Protein AF-A0A6H5IX60-F1 (afdb_monomer_lite)

pLDDT: mean 73.31, std 23.23, range [21.25, 96.69]

Structure (mmCIF, N/CA/C/O backbone):
data_AF-A0A6H5IX60-F1
#
_entry.id   AF-A0A6H5IX60-F1
#
loop_
_atom_site.group_PDB
_atom_site.id
_atom_site.type_symbol
_atom_site.label_atom_id
_atom_site.label_alt_id
_atom_site.label_comp_id
_atom_site.label_asym_id
_atom_site.label_entity_id
_atom_site.label_seq_id
_atom_site.pdbx_PDB_ins_code
_atom_site.Cartn_x
_atom_site.Cartn_y
_atom_site.Cartn_z
_atom_site.occupancy
_atom_site.B_iso_or_equiv
_atom_site.auth_seq_id
_atom_site.auth_comp_id
_atom_site.auth_asym_id
_atom_site.auth_atom_id
_atom_site.pdbx_PDB_model_num
ATOM 1 N N . MET A 1 1 ? 56.373 -42.155 59.668 1.00 28.14 1 MET A N 1
ATOM 2 C CA . MET A 1 1 ? 54.938 -41.792 59.707 1.00 28.14 1 MET A CA 1
ATOM 3 C C . MET A 1 1 ? 54.895 -40.269 59.607 1.00 28.14 1 MET A C 1
ATOM 5 O O . MET A 1 1 ? 55.480 -39.636 60.466 1.00 28.14 1 MET A O 1
ATOM 9 N N . GLU A 1 2 ? 54.573 -39.639 58.474 1.00 33.59 2 GLU A N 1
ATOM 10 C CA . GLU A 1 2 ? 53.355 -39.713 57.632 1.00 33.59 2 GLU A CA 1
ATOM 11 C C . GLU A 1 2 ? 52.191 -38.860 58.198 1.00 33.59 2 GLU A C 1
ATOM 13 O O . GLU A 1 2 ? 52.102 -38.661 59.403 1.00 33.59 2 GLU A O 1
ATOM 18 N N . LYS A 1 3 ? 51.310 -38.359 57.313 1.00 28.19 3 LYS A N 1
ATOM 19 C CA . LYS A 1 3 ? 50.086 -37.572 57.593 1.00 28.19 3 LYS A CA 1
ATOM 20 C C . LYS A 1 3 ? 50.303 -36.136 58.097 1.00 28.19 3 LYS A C 1
ATOM 22 O O . LYS A 1 3 ? 49.699 -35.679 59.062 1.00 28.19 3 LYS A O 1
ATOM 27 N N . ASN A 1 4 ? 51.076 -35.369 57.325 1.00 31.11 4 ASN A N 1
ATOM 28 C CA . ASN A 1 4 ? 51.145 -33.912 57.451 1.00 31.11 4 ASN A CA 1
ATOM 29 C C . ASN A 1 4 ? 49.796 -33.270 57.030 1.00 31.11 4 ASN A C 1
ATOM 31 O O . ASN A 1 4 ? 49.465 -33.199 55.843 1.00 31.11 4 ASN A O 1
ATOM 35 N N . SER A 1 5 ? 48.975 -32.871 58.007 1.00 31.75 5 SER A N 1
ATOM 36 C CA . SER A 1 5 ? 47.576 -32.451 57.813 1.00 31.75 5 SER A CA 1
ATOM 37 C C . SER A 1 5 ? 47.447 -31.058 57.177 1.00 31.75 5 SER A C 1
ATOM 39 O O . SER A 1 5 ? 47.353 -30.048 57.878 1.00 31.75 5 SER A O 1
ATOM 41 N N . LYS A 1 6 ? 47.316 -30.991 55.845 1.00 34.75 6 LYS A N 1
ATOM 42 C CA . LYS A 1 6 ? 46.923 -29.762 55.127 1.00 34.75 6 LYS A CA 1
ATOM 43 C C . LYS A 1 6 ? 45.438 -29.411 55.341 1.00 34.75 6 LYS A C 1
ATOM 45 O O . LYS A 1 6 ? 44.605 -29.610 54.460 1.00 34.75 6 LYS A O 1
ATOM 50 N N . LYS A 1 7 ? 45.109 -28.857 56.514 1.00 34.81 7 LYS A N 1
ATOM 51 C CA . LYS A 1 7 ? 43.868 -28.095 56.749 1.00 34.81 7 LYS A CA 1
ATOM 52 C C . LYS A 1 7 ? 44.150 -26.603 56.543 1.00 34.81 7 LYS A C 1
ATOM 54 O O . LYS A 1 7 ? 45.034 -26.044 57.181 1.00 34.81 7 LYS A O 1
ATOM 59 N N . GLY A 1 8 ? 43.373 -25.965 55.667 1.00 32.66 8 GLY A N 1
ATOM 60 C CA . GLY A 1 8 ? 43.644 -24.613 55.162 1.00 32.66 8 GLY A CA 1
ATOM 61 C C . GLY A 1 8 ? 44.496 -24.636 53.880 1.00 32.66 8 GLY A C 1
ATOM 62 O O . GLY A 1 8 ? 45.223 -25.591 53.635 1.00 32.66 8 GLY A O 1
ATOM 63 N N . ARG A 1 9 ? 44.412 -23.626 53.008 1.00 36.00 9 ARG A N 1
ATOM 64 C CA . ARG A 1 9 ? 43.780 -22.303 53.177 1.00 36.00 9 ARG A CA 1
ATOM 65 C C . ARG A 1 9 ? 42.482 -22.189 52.356 1.00 36.00 9 ARG A C 1
ATOM 67 O O . ARG A 1 9 ? 42.480 -22.446 51.159 1.00 36.00 9 ARG A O 1
ATOM 74 N N . LYS A 1 10 ? 41.375 -21.795 53.001 1.00 39.03 10 LYS A N 1
ATOM 75 C CA . LYS A 1 10 ? 40.146 -21.367 52.302 1.00 39.03 10 LYS A CA 1
ATOM 76 C C . LYS A 1 10 ? 40.349 -19.955 51.739 1.00 39.03 10 LYS A C 1
ATOM 78 O O . LYS A 1 10 ? 41.079 -19.161 52.333 1.00 39.03 10 LYS A O 1
ATOM 83 N N . ILE A 1 11 ? 39.631 -19.620 50.668 1.00 40.12 11 ILE A N 1
ATOM 84 C CA . ILE A 1 11 ? 39.421 -18.224 50.266 1.00 40.12 11 ILE A CA 1
ATOM 85 C C . ILE A 1 11 ? 38.626 -17.534 51.381 1.00 40.12 11 ILE A C 1
ATOM 87 O O . ILE A 1 11 ? 37.476 -17.886 51.638 1.00 40.12 11 ILE A O 1
ATOM 91 N N . LEU A 1 12 ? 39.254 -16.572 52.057 1.00 39.72 12 LEU A N 1
ATOM 92 C CA . LEU A 1 12 ? 38.597 -15.684 53.011 1.00 39.72 12 LEU A CA 1
ATOM 93 C C . LEU A 1 12 ? 38.147 -14.431 52.263 1.00 39.72 12 LEU A C 1
ATOM 95 O O . LEU A 1 12 ? 38.964 -13.558 51.977 1.00 39.72 12 LEU A O 1
ATOM 99 N N . MET A 1 13 ? 36.857 -14.362 51.937 1.00 35.25 13 MET A N 1
ATOM 100 C CA . MET A 1 13 ? 36.230 -13.116 51.500 1.00 35.25 13 MET A CA 1
ATOM 101 C C . MET A 1 13 ? 35.900 -12.276 52.737 1.00 35.25 13 MET A C 1
ATOM 103 O O . MET A 1 13 ? 35.304 -12.781 53.690 1.00 35.25 13 MET A O 1
ATOM 107 N N . ARG A 1 14 ? 36.273 -10.999 52.714 1.00 39.00 14 ARG A N 1
ATOM 108 C CA . ARG A 1 14 ? 35.683 -9.950 53.551 1.00 39.00 14 ARG A CA 1
ATOM 109 C C . ARG A 1 14 ? 35.020 -8.921 52.639 1.00 39.00 14 ARG A C 1
ATOM 111 O O . ARG A 1 14 ? 35.247 -8.918 51.433 1.00 39.00 14 ARG A O 1
ATOM 118 N N . GLU A 1 15 ? 34.218 -8.052 53.236 1.00 31.55 15 GLU A N 1
ATOM 119 C CA . GLU A 1 15 ? 33.322 -7.099 52.567 1.00 31.55 15 GLU A CA 1
ATOM 120 C C . GLU A 1 15 ? 33.990 -6.221 51.491 1.00 31.55 15 GLU A C 1
ATOM 122 O O . GLU A 1 15 ? 33.332 -5.801 50.542 1.00 31.55 15 GLU A O 1
ATOM 127 N N . HIS A 1 16 ? 35.304 -5.987 51.590 1.00 29.08 16 HIS A N 1
ATOM 128 C CA . HIS A 1 16 ? 36.084 -5.201 50.626 1.00 29.08 16 HIS A CA 1
ATOM 129 C C . HIS A 1 16 ? 37.294 -5.954 50.025 1.00 29.08 16 HIS A C 1
ATOM 131 O O . HIS A 1 16 ? 38.207 -5.317 49.503 1.00 29.08 16 HIS A O 1
ATOM 137 N N . GLY A 1 17 ? 37.340 -7.297 50.069 1.00 37.69 17 GLY A N 1
ATOM 138 C CA . GLY A 1 17 ? 38.350 -8.056 49.311 1.00 37.69 17 GLY A CA 1
ATOM 139 C C . GLY A 1 17 ? 38.718 -9.457 49.815 1.00 37.69 17 GLY A C 1
ATOM 140 O O . GLY A 1 17 ? 38.196 -9.963 50.809 1.00 37.69 17 GLY A O 1
ATOM 141 N N . ILE A 1 18 ? 39.664 -10.081 49.102 1.00 41.41 18 ILE A N 1
ATOM 142 C CA . ILE A 1 18 ? 40.248 -11.400 49.397 1.00 41.41 18 ILE A CA 1
ATOM 143 C C . ILE A 1 18 ? 41.762 -11.227 49.612 1.00 41.41 18 ILE A C 1
ATOM 145 O O . ILE A 1 18 ? 42.472 -11.007 48.632 1.00 41.41 18 ILE A O 1
ATOM 149 N N . PRO A 1 19 ? 42.295 -11.361 50.843 1.00 44.03 19 PRO A N 1
ATOM 150 C CA . PRO A 1 19 ? 43.724 -11.134 51.103 1.00 44.03 19 PRO A CA 1
ATOM 151 C C . PRO A 1 19 ? 44.673 -12.200 50.523 1.00 44.03 19 PRO A C 1
ATOM 153 O O . PRO A 1 19 ? 45.841 -11.923 50.272 1.00 44.03 19 PRO A O 1
ATOM 156 N N . ASN A 1 20 ? 44.191 -13.429 50.309 1.00 48.69 20 ASN A N 1
ATOM 157 C CA . ASN A 1 20 ? 45.042 -14.605 50.060 1.00 48.69 20 ASN A CA 1
ATOM 158 C C . ASN A 1 20 ? 45.239 -14.951 48.565 1.00 48.69 20 ASN A C 1
ATOM 160 O O . ASN A 1 20 ? 45.456 -16.112 48.227 1.00 48.69 20 ASN A O 1
ATOM 164 N N . THR A 1 21 ? 45.139 -13.984 47.649 1.00 42.91 21 THR A N 1
ATOM 165 C CA . THR A 1 21 ? 45.307 -14.209 46.194 1.00 42.91 21 THR A CA 1
ATOM 166 C C . THR A 1 21 ? 46.764 -14.191 45.710 1.00 42.91 21 THR A C 1
ATOM 168 O O . THR A 1 21 ? 47.037 -14.633 44.596 1.00 42.91 21 THR A O 1
ATOM 171 N N . PHE A 1 22 ? 47.713 -13.730 46.532 1.00 39.09 22 PHE A N 1
ATOM 172 C CA . PHE A 1 22 ? 49.111 -13.517 46.124 1.00 39.09 22 PHE A CA 1
ATOM 173 C C . PHE A 1 22 ? 49.935 -14.791 45.843 1.00 39.09 22 PHE A C 1
ATOM 175 O O . PHE A 1 22 ? 50.958 -14.699 45.167 1.00 39.09 22 PHE A O 1
ATOM 182 N N . GLU A 1 23 ? 49.496 -15.983 46.272 1.00 41.25 23 GLU A N 1
ATOM 183 C CA . GLU A 1 23 ? 50.251 -17.249 46.115 1.00 41.25 23 GLU A CA 1
ATOM 184 C C . GLU A 1 23 ? 50.456 -17.712 44.648 1.00 41.25 23 GLU A C 1
ATOM 186 O O . GLU A 1 23 ? 51.145 -18.702 44.414 1.00 41.25 23 GLU A O 1
ATOM 191 N N . PHE A 1 24 ? 49.913 -16.998 43.650 1.00 41.69 24 PHE A N 1
ATOM 192 C CA . PHE A 1 24 ? 50.161 -17.248 42.218 1.00 41.69 24 PHE A CA 1
ATOM 193 C C . PHE A 1 24 ? 50.898 -16.123 41.471 1.00 41.69 24 PHE A C 1
ATOM 195 O O . PHE A 1 24 ? 51.191 -16.288 40.287 1.00 41.69 24 PHE A O 1
ATOM 202 N N . ALA A 1 25 ? 51.234 -15.005 42.126 1.00 38.94 25 ALA A N 1
ATOM 203 C CA . ALA A 1 25 ? 52.016 -13.934 41.496 1.00 38.94 25 ALA A CA 1
ATOM 204 C C . ALA A 1 25 ? 53.500 -14.318 41.324 1.00 38.94 25 ALA A C 1
ATOM 206 O O . ALA A 1 25 ? 54.149 -13.911 40.360 1.00 38.94 25 ALA A O 1
ATOM 207 N N . ASN A 1 26 ? 54.021 -15.141 42.239 1.00 36.34 26 ASN A N 1
ATOM 208 C CA . ASN A 1 26 ? 55.450 -15.360 42.410 1.00 36.34 26 ASN A CA 1
ATOM 209 C C . ASN A 1 26 ? 55.887 -16.790 42.051 1.00 36.34 26 ASN A C 1
ATOM 211 O O . ASN A 1 26 ? 55.837 -17.702 42.871 1.00 36.34 26 ASN A O 1
ATOM 215 N N . LEU A 1 27 ? 56.422 -16.945 40.834 1.00 38.62 27 LEU A N 1
ATOM 216 C CA . LEU A 1 27 ? 57.512 -17.899 40.554 1.00 38.62 27 LEU A CA 1
ATOM 217 C C . LEU A 1 27 ? 58.888 -17.188 40.524 1.00 38.62 27 LEU A C 1
ATOM 219 O O . LEU A 1 27 ? 59.883 -17.734 40.056 1.00 38.62 27 LEU A O 1
ATOM 223 N N . LEU A 1 28 ? 58.929 -15.958 41.045 1.00 39.19 28 LEU A N 1
ATOM 224 C CA . LEU A 1 28 ? 60.086 -15.396 41.730 1.00 39.19 28 LEU A CA 1
ATOM 225 C C . LEU A 1 28 ? 59.882 -15.672 43.219 1.00 39.19 28 LEU A C 1
ATOM 227 O O . LEU A 1 28 ? 59.029 -15.053 43.852 1.00 39.19 28 LEU A O 1
ATOM 231 N N . ASP A 1 29 ? 60.612 -16.645 43.754 1.00 37.31 29 ASP A N 1
ATOM 232 C CA . ASP A 1 29 ? 60.606 -16.925 45.190 1.00 37.31 29 ASP A CA 1
ATOM 233 C C . ASP A 1 29 ? 61.071 -15.675 45.959 1.00 37.31 29 ASP A C 1
ATOM 235 O O . ASP A 1 29 ? 61.913 -14.922 45.463 1.00 37.31 29 ASP A O 1
ATOM 239 N N . GLY A 1 30 ? 60.566 -15.453 47.174 1.00 42.03 30 GLY A N 1
ATOM 240 C CA . GLY A 1 30 ? 60.890 -14.294 48.024 1.00 42.03 30 GLY A CA 1
ATOM 241 C C . GLY A 1 30 ? 62.312 -14.320 48.601 1.00 42.03 30 GLY A C 1
ATOM 242 O O . GLY A 1 30 ? 62.532 -13.861 49.717 1.00 42.03 30 GLY A O 1
ATOM 243 N N . SER A 1 31 ? 63.246 -14.944 47.882 1.00 46.50 31 SER A N 1
ATOM 244 C CA . SER A 1 31 ? 64.585 -15.319 48.336 1.00 46.50 31 SER A CA 1
ATOM 245 C C . SER A 1 31 ? 65.601 -15.583 47.210 1.00 46.50 31 SER A C 1
ATOM 247 O O . SER A 1 31 ? 66.778 -15.759 47.518 1.00 46.50 31 SER A O 1
ATOM 249 N N . SER A 1 32 ? 65.217 -15.642 45.919 1.00 46.16 32 SER A N 1
ATOM 250 C CA . SER A 1 32 ? 66.201 -15.897 44.849 1.00 46.16 32 SER A CA 1
ATOM 251 C C . SER A 1 32 ? 65.872 -15.292 43.480 1.00 46.16 32 SER A C 1
ATOM 253 O O . SER A 1 32 ? 64.736 -15.317 43.008 1.00 46.16 32 SER A O 1
ATOM 255 N N . GLU A 1 33 ? 66.913 -14.773 42.827 1.00 50.50 33 GLU A N 1
ATOM 256 C CA . GLU A 1 33 ? 66.833 -14.081 41.539 1.00 50.50 33 GLU A CA 1
ATOM 257 C C . GLU A 1 33 ? 66.567 -15.018 40.348 1.00 50.50 33 GLU A C 1
ATOM 259 O O . GLU A 1 33 ? 66.926 -16.207 40.336 1.00 50.50 33 GLU A O 1
ATOM 264 N N . TRP A 1 34 ? 65.971 -14.442 39.299 1.00 56.44 34 TRP A N 1
ATOM 265 C CA . TRP A 1 34 ? 65.790 -15.097 38.007 1.00 56.44 34 TRP A CA 1
ATOM 266 C C . TRP A 1 34 ? 67.134 -15.267 37.290 1.00 56.44 34 TRP A C 1
ATOM 268 O O . TRP A 1 34 ? 67.925 -14.336 37.190 1.00 56.44 34 TRP A O 1
ATOM 278 N N . SER A 1 35 ? 67.377 -16.459 36.744 1.00 64.50 35 SER A N 1
ATOM 279 C CA . SER A 1 35 ? 68.610 -16.789 36.026 1.00 64.50 35 SER A CA 1
ATOM 280 C C . SER A 1 35 ? 68.288 -17.472 34.703 1.00 64.50 35 SER A C 1
ATOM 282 O O . SER A 1 35 ? 67.555 -18.467 34.667 1.00 64.50 35 SER A O 1
ATOM 284 N N . PHE A 1 36 ? 68.895 -16.977 33.622 1.00 59.06 36 PHE A N 1
ATOM 285 C CA . PHE A 1 36 ? 68.755 -17.559 32.289 1.00 59.06 36 PHE A CA 1
ATOM 286 C C . PHE A 1 36 ? 69.249 -19.014 32.229 1.00 59.06 36 PHE A C 1
ATOM 288 O O . PHE A 1 36 ? 68.650 -19.825 31.531 1.00 59.06 36 PHE A O 1
ATOM 295 N N . GLU A 1 37 ? 70.265 -19.395 33.014 1.00 68.88 37 GLU A N 1
ATOM 296 C CA . GLU A 1 37 ? 70.696 -20.797 33.116 1.00 68.88 37 GLU A CA 1
ATOM 297 C C . GLU A 1 37 ? 69.645 -21.696 33.774 1.00 68.88 37 GLU A C 1
ATOM 299 O O . GLU A 1 37 ? 69.384 -22.796 33.282 1.00 68.88 37 GLU A O 1
ATOM 304 N N . LYS A 1 38 ? 69.028 -21.238 34.875 1.00 64.75 38 LYS A N 1
ATOM 305 C CA . LYS A 1 38 ? 67.937 -21.977 35.534 1.00 64.75 38 LYS A CA 1
ATOM 306 C C . LYS A 1 38 ? 66.763 -22.151 34.566 1.00 64.75 38 LYS A C 1
ATOM 308 O O . LYS A 1 38 ? 66.224 -23.250 34.460 1.00 64.75 38 LYS A O 1
ATOM 313 N N . PHE A 1 39 ? 66.418 -21.103 33.811 1.00 65.31 39 PHE A N 1
ATOM 314 C CA . PHE A 1 39 ? 65.394 -21.186 32.768 1.00 65.31 39 PHE A CA 1
ATOM 315 C C . PHE A 1 39 ? 65.790 -22.161 31.648 1.00 65.31 39 PHE A C 1
ATOM 317 O O . PHE A 1 39 ? 65.020 -23.064 31.340 1.00 65.31 39 PHE A O 1
ATOM 324 N N . LYS A 1 40 ? 67.006 -22.061 31.095 1.00 65.62 40 LYS A N 1
ATOM 325 C CA . LYS A 1 40 ? 67.512 -22.932 30.017 1.00 65.62 40 LYS A CA 1
ATOM 326 C C . LYS A 1 40 ? 67.607 -24.412 30.420 1.00 65.62 40 LYS A C 1
ATOM 328 O O . LYS A 1 40 ? 67.458 -25.272 29.561 1.00 65.62 40 LYS A O 1
ATOM 333 N N . LYS A 1 41 ? 67.813 -24.720 31.707 1.00 68.19 41 LYS A N 1
ATOM 334 C CA . LYS A 1 41 ? 67.763 -26.093 32.254 1.00 68.19 41 LYS A CA 1
ATOM 335 C C . LYS A 1 41 ? 66.330 -26.613 32.470 1.00 68.19 41 LYS A C 1
ATOM 337 O O . LYS A 1 41 ? 66.132 -27.823 32.476 1.00 68.19 41 LYS A O 1
ATOM 342 N N . GLY A 1 42 ? 65.341 -25.730 32.643 1.00 60.59 42 GLY A N 1
ATOM 343 C CA . GLY A 1 42 ? 63.922 -26.093 32.790 1.00 60.59 42 GLY A CA 1
ATOM 344 C C . GLY A 1 42 ? 63.106 -26.062 31.490 1.00 60.59 42 GLY A C 1
ATOM 345 O O . GLY A 1 42 ? 62.094 -26.756 31.384 1.00 60.59 42 GLY A O 1
ATOM 346 N N . PHE A 1 43 ? 63.529 -25.267 30.505 1.00 67.25 43 PHE A N 1
ATOM 347 C CA . PHE A 1 43 ? 62.846 -25.082 29.229 1.00 67.25 43 PHE A CA 1
ATOM 348 C C . PHE A 1 43 ? 63.253 -26.156 28.214 1.00 67.25 43 PHE A C 1
ATOM 350 O O . PHE A 1 43 ? 64.435 -26.349 27.939 1.00 67.25 43 PHE A O 1
ATOM 357 N N . SER A 1 44 ? 62.276 -26.851 27.628 1.00 62.00 44 SER A N 1
ATOM 358 C CA . SER A 1 44 ? 62.521 -27.819 26.552 1.00 62.00 44 SER A CA 1
ATOM 359 C C . SER A 1 44 ? 61.364 -27.865 25.558 1.00 62.00 44 SER A C 1
ATOM 361 O O . SER A 1 44 ? 60.202 -27.702 25.926 1.00 62.00 44 SER A O 1
ATOM 363 N N . VAL A 1 45 ? 61.694 -28.095 24.288 1.00 68.69 45 VAL A N 1
ATOM 364 C CA . VAL A 1 45 ? 60.732 -28.223 23.188 1.00 68.69 45 VAL A CA 1
ATOM 365 C C . VAL A 1 45 ? 60.698 -29.681 22.744 1.00 68.69 45 VAL A C 1
ATOM 367 O O . VAL A 1 45 ? 61.755 -30.293 22.586 1.00 68.69 45 VAL A O 1
ATOM 370 N N . LYS A 1 46 ? 59.505 -30.250 22.547 1.00 62.94 46 LYS A N 1
ATOM 371 C CA . LYS A 1 46 ? 59.343 -31.620 22.036 1.00 62.94 46 LYS A CA 1
ATOM 372 C C . LYS A 1 46 ? 58.352 -31.649 20.887 1.00 62.94 46 LYS A C 1
ATOM 374 O O . LYS A 1 46 ? 57.184 -31.350 21.096 1.00 62.94 46 LYS A O 1
ATOM 379 N N . ILE A 1 47 ? 58.802 -32.046 19.701 1.00 65.44 47 ILE A N 1
ATOM 380 C CA . ILE A 1 47 ? 57.907 -32.320 18.572 1.00 65.44 47 ILE A CA 1
ATOM 381 C C . ILE A 1 47 ? 57.106 -33.590 18.899 1.00 65.44 47 ILE A C 1
ATOM 383 O O . ILE A 1 47 ? 57.670 -34.598 19.327 1.00 65.44 47 ILE A O 1
ATOM 387 N N . VAL A 1 48 ? 55.786 -33.501 18.758 1.00 58.94 48 VAL A N 1
ATOM 388 C CA . VAL A 1 48 ? 54.795 -34.538 19.092 1.00 58.94 48 VAL A CA 1
ATOM 389 C C . VAL A 1 48 ? 54.281 -35.224 17.823 1.00 58.94 48 VAL A C 1
ATOM 391 O O . VAL A 1 48 ? 54.038 -36.431 17.835 1.00 58.94 48 VAL A O 1
ATOM 394 N N . ARG A 1 49 ? 54.137 -34.459 16.732 1.00 53.72 49 ARG A N 1
ATOM 395 C CA . ARG A 1 49 ? 53.723 -34.914 15.398 1.00 53.72 49 ARG A CA 1
ATOM 396 C C . ARG A 1 49 ? 54.234 -33.933 14.340 1.00 53.72 49 ARG A C 1
ATOM 398 O O . ARG A 1 49 ? 54.111 -32.726 14.508 1.00 53.72 49 ARG A O 1
ATOM 405 N N . GLU A 1 50 ? 54.735 -34.474 13.241 1.00 50.88 50 GLU A N 1
ATOM 406 C CA . GLU A 1 50 ? 54.927 -33.802 11.950 1.00 50.88 50 GLU A CA 1
ATOM 407 C C . GLU A 1 50 ? 54.109 -34.625 10.941 1.00 50.88 50 GLU A C 1
ATOM 409 O O . GLU A 1 50 ? 54.114 -35.860 11.024 1.00 50.88 50 GLU A O 1
ATOM 414 N N . THR A 1 51 ? 53.336 -33.997 10.055 1.00 53.25 51 THR A N 1
ATOM 415 C CA . THR A 1 51 ? 52.629 -34.735 8.992 1.00 53.25 51 THR A CA 1
ATOM 416 C C . THR A 1 51 ? 53.561 -35.089 7.837 1.00 53.25 51 THR A C 1
ATOM 418 O O . THR A 1 51 ? 54.572 -34.434 7.599 1.00 53.25 51 THR A O 1
ATOM 421 N N . THR A 1 52 ? 53.218 -36.135 7.083 1.00 45.56 52 THR A N 1
ATOM 422 C CA . THR A 1 52 ? 54.009 -36.634 5.942 1.00 45.56 52 THR A CA 1
ATOM 423 C C . THR A 1 52 ? 54.172 -35.617 4.808 1.00 45.56 52 THR A C 1
ATOM 425 O O . THR A 1 52 ? 55.115 -35.728 4.030 1.00 45.56 52 THR A O 1
ATOM 428 N N . ASP A 1 53 ? 53.279 -34.630 4.728 1.00 47.66 53 ASP A N 1
ATOM 429 C CA . ASP A 1 53 ? 53.319 -33.490 3.803 1.00 47.66 53 ASP A CA 1
ATOM 430 C C . ASP A 1 53 ? 54.105 -32.274 4.345 1.00 47.66 53 ASP A C 1
ATOM 432 O O . ASP A 1 53 ? 54.369 -31.331 3.603 1.00 47.66 53 ASP A O 1
ATOM 436 N N . LYS A 1 54 ? 54.509 -32.313 5.623 1.00 51.16 54 LYS A N 1
ATOM 437 C CA . LYS A 1 54 ? 55.191 -31.251 6.383 1.00 51.16 54 LYS A CA 1
ATOM 438 C C . LYS A 1 54 ? 54.408 -29.945 6.567 1.00 51.16 54 LYS A C 1
ATOM 440 O O . LYS A 1 54 ? 54.997 -28.941 6.968 1.00 51.16 54 LYS A O 1
ATOM 445 N N . PHE A 1 55 ? 53.094 -29.946 6.336 1.00 52.66 55 PHE A N 1
ATOM 446 C CA . PHE A 1 55 ? 52.250 -28.758 6.525 1.00 52.66 55 PHE A CA 1
ATOM 447 C C . PHE A 1 55 ? 51.660 -28.624 7.942 1.00 52.66 55 PHE A C 1
ATOM 449 O O . PHE A 1 55 ? 51.278 -27.520 8.335 1.00 52.66 55 PHE A O 1
ATOM 456 N N . GLU A 1 56 ? 51.636 -29.693 8.749 1.00 52.16 56 GLU A N 1
ATOM 457 C CA . GLU A 1 56 ? 51.275 -29.638 10.171 1.00 52.16 56 GLU A CA 1
ATOM 458 C C . GLU A 1 56 ? 52.468 -30.007 11.076 1.00 52.16 56 GLU A C 1
ATOM 460 O O . GLU A 1 56 ? 53.075 -31.070 10.930 1.00 52.16 56 GLU A O 1
ATOM 465 N N . LEU A 1 57 ? 52.748 -29.166 12.081 1.00 53.38 57 LEU A N 1
ATOM 466 C CA . LEU A 1 57 ? 53.740 -29.427 13.129 1.00 53.38 57 LEU A CA 1
ATOM 467 C C . LEU A 1 57 ? 53.130 -29.182 14.521 1.00 53.38 57 LEU A C 1
ATOM 469 O O . LEU A 1 57 ? 52.742 -28.064 14.857 1.00 53.38 57 LEU A O 1
ATOM 473 N N . GLU A 1 58 ? 53.069 -30.228 15.345 1.00 57.00 58 GLU A N 1
ATOM 474 C CA . GLU A 1 58 ? 52.611 -30.201 16.740 1.00 57.00 58 GLU A CA 1
ATOM 475 C C . GLU A 1 58 ? 53.824 -30.335 17.672 1.00 57.00 58 GLU A C 1
ATOM 477 O O . GLU A 1 58 ? 54.585 -31.299 17.561 1.00 57.00 58 GLU A O 1
ATOM 482 N N . PHE A 1 59 ? 54.014 -29.401 18.611 1.00 54.84 59 PHE A N 1
ATOM 483 C CA . PHE A 1 59 ? 55.103 -29.462 19.593 1.00 54.84 59 PHE A CA 1
ATOM 484 C C . PHE A 1 59 ? 54.711 -28.925 20.978 1.00 54.84 59 PHE A C 1
ATOM 486 O O . PHE A 1 59 ? 54.021 -27.914 21.106 1.00 54.84 59 PHE A O 1
ATOM 493 N N . ASP A 1 60 ? 55.204 -29.588 22.026 1.00 57.84 60 ASP A N 1
ATOM 494 C CA . ASP A 1 60 ? 55.077 -29.168 23.422 1.00 57.84 60 ASP A CA 1
ATOM 495 C C . ASP A 1 60 ? 56.187 -28.166 23.785 1.00 57.84 60 ASP A C 1
ATOM 497 O O . ASP A 1 60 ? 57.376 -28.447 23.602 1.00 57.84 60 ASP A O 1
ATOM 501 N N . LEU A 1 61 ? 55.806 -27.030 24.381 1.00 58.97 61 LEU A N 1
ATOM 502 C CA . LEU A 1 61 ? 56.715 -26.095 25.053 1.00 58.97 61 LEU A CA 1
ATOM 503 C C . LEU A 1 61 ? 56.676 -26.336 26.569 1.00 58.97 61 LEU A C 1
ATOM 505 O O . LEU A 1 61 ? 55.745 -25.926 27.263 1.00 58.97 61 LEU A O 1
ATOM 509 N N . ILE A 1 62 ? 57.695 -27.012 27.096 1.00 65.12 62 ILE A N 1
ATOM 510 C CA . ILE A 1 62 ? 57.815 -27.364 28.514 1.00 65.12 62 ILE A CA 1
ATOM 511 C C . ILE A 1 62 ? 58.661 -26.296 29.216 1.00 65.12 62 ILE A C 1
ATOM 513 O O . ILE A 1 62 ? 59.712 -25.915 28.714 1.00 65.12 62 ILE A O 1
ATOM 517 N N . GLY A 1 63 ? 58.229 -25.825 30.390 1.00 56.62 63 GLY A N 1
ATOM 518 C CA . GLY A 1 63 ? 59.011 -24.923 31.253 1.00 56.62 63 GLY A CA 1
ATOM 519 C C . GLY A 1 63 ? 58.817 -23.417 31.019 1.00 56.62 63 GLY A C 1
ATOM 520 O O . GLY A 1 63 ? 59.316 -22.619 31.809 1.00 56.62 63 GLY A O 1
ATOM 521 N N . CYS A 1 64 ? 58.063 -22.997 29.998 1.00 58.38 64 CYS A N 1
ATOM 522 C CA . CYS A 1 64 ? 57.665 -21.596 29.812 1.00 58.38 64 CYS A CA 1
ATOM 523 C C . CYS A 1 64 ? 56.314 -21.270 30.472 1.00 58.38 64 CYS A C 1
ATOM 525 O O . CYS A 1 64 ? 55.437 -22.128 30.584 1.00 58.38 64 CYS A O 1
ATOM 527 N N . ASN A 1 65 ? 56.104 -20.002 30.843 1.00 54.72 65 ASN A N 1
ATOM 528 C CA . ASN A 1 65 ? 54.780 -19.505 31.231 1.00 54.72 65 ASN A CA 1
ATOM 529 C C . ASN A 1 65 ? 53.945 -19.100 29.993 1.00 54.72 65 ASN A C 1
ATOM 531 O O . ASN A 1 65 ? 54.472 -18.923 28.893 1.00 54.72 65 ASN A O 1
ATOM 535 N N . ALA A 1 66 ? 52.630 -18.931 30.169 1.00 51.78 66 ALA A N 1
ATOM 536 C CA . ALA A 1 66 ? 51.717 -18.614 29.064 1.00 51.78 66 ALA A CA 1
ATOM 537 C C . ALA A 1 66 ? 51.996 -17.246 28.404 1.00 51.78 66 ALA A C 1
ATOM 539 O O . ALA A 1 66 ? 51.767 -17.082 27.206 1.00 51.78 66 ALA A O 1
ATOM 540 N N . ALA A 1 67 ? 52.530 -16.276 29.156 1.00 49.44 67 ALA A N 1
ATOM 541 C CA . ALA A 1 67 ? 52.912 -14.971 28.620 1.00 49.44 67 ALA A CA 1
ATOM 542 C C . ALA A 1 67 ? 54.089 -15.086 27.635 1.00 49.44 67 ALA A C 1
ATOM 544 O O . ALA A 1 67 ? 54.037 -14.505 26.552 1.00 49.44 67 ALA A O 1
ATOM 545 N N . LEU A 1 68 ? 55.101 -15.893 27.972 1.00 56.28 68 LEU A N 1
ATOM 546 C CA . LEU A 1 68 ? 56.252 -16.178 27.118 1.00 56.28 68 LEU A CA 1
ATOM 547 C C . LEU A 1 68 ? 55.863 -17.059 25.919 1.00 56.28 68 LEU A C 1
ATOM 549 O O . LEU A 1 68 ? 56.295 -16.788 24.805 1.00 56.28 68 LEU A O 1
ATOM 553 N N . ALA A 1 69 ? 54.968 -18.036 26.097 1.00 57.03 69 ALA A N 1
ATOM 554 C CA . ALA A 1 69 ? 54.421 -18.817 24.981 1.00 57.03 69 ALA A CA 1
ATOM 555 C C . ALA A 1 69 ? 53.645 -17.939 23.971 1.00 57.03 69 ALA A C 1
ATOM 557 O O . ALA A 1 69 ? 53.807 -18.086 22.760 1.00 57.03 69 ALA A O 1
ATOM 558 N N . ASN A 1 70 ? 52.863 -16.960 24.443 1.00 57.62 70 ASN A N 1
ATOM 559 C CA . ASN A 1 70 ? 52.196 -15.970 23.582 1.00 57.62 70 ASN A CA 1
ATOM 560 C C . ASN A 1 70 ? 53.148 -14.857 23.078 1.00 57.62 70 ASN A C 1
ATOM 562 O O . ASN A 1 70 ? 52.814 -14.130 22.141 1.00 57.62 70 ASN A O 1
ATOM 566 N N . ALA A 1 71 ? 54.338 -14.699 23.667 1.00 56.09 71 ALA A N 1
ATOM 567 C CA . ALA A 1 71 ? 55.417 -13.907 23.076 1.00 56.09 71 ALA A CA 1
ATOM 568 C C . ALA A 1 71 ? 56.033 -14.660 21.888 1.00 56.09 71 ALA A C 1
ATOM 570 O O . ALA A 1 71 ? 56.032 -14.117 20.787 1.00 56.09 71 ALA A O 1
ATOM 571 N N . PHE A 1 72 ? 56.406 -15.936 22.058 1.00 61.94 72 PHE A N 1
ATOM 572 C CA . PHE A 1 72 ? 56.852 -16.797 20.956 1.00 61.94 72 PHE A CA 1
ATOM 573 C C . PHE A 1 72 ? 55.821 -16.863 19.822 1.00 61.94 72 PHE A C 1
ATOM 575 O O . PHE A 1 72 ? 56.191 -16.684 18.670 1.00 61.94 72 PHE A O 1
ATOM 582 N N . ARG A 1 73 ? 54.520 -17.002 20.122 1.00 63.41 73 ARG A N 1
ATOM 583 C CA . ARG A 1 73 ? 53.455 -16.954 19.098 1.00 63.41 73 ARG A CA 1
ATOM 584 C C . ARG A 1 73 ? 53.463 -15.659 18.274 1.00 63.41 73 ARG A C 1
ATOM 586 O O . ARG A 1 73 ? 53.155 -15.705 17.092 1.00 63.41 73 ARG A O 1
ATOM 593 N N . ARG A 1 74 ? 53.779 -14.510 18.883 1.00 60.66 74 ARG A N 1
ATOM 594 C CA . ARG A 1 74 ? 53.861 -13.223 18.169 1.00 60.66 74 ARG A CA 1
ATOM 595 C C . ARG A 1 74 ? 55.132 -13.143 17.327 1.00 60.66 74 ARG A C 1
ATOM 597 O O . ARG A 1 74 ? 55.015 -12.904 16.135 1.00 60.66 74 ARG A O 1
ATOM 604 N N . ILE A 1 75 ? 56.288 -13.470 17.908 1.00 65.00 75 ILE A N 1
ATOM 605 C CA . ILE A 1 75 ? 57.585 -13.560 17.210 1.00 65.00 75 ILE A CA 1
ATOM 606 C C . ILE A 1 75 ? 57.477 -14.475 15.973 1.00 65.00 75 ILE A C 1
ATOM 608 O O . ILE A 1 75 ? 57.916 -14.104 14.890 1.00 65.00 75 ILE A O 1
ATOM 612 N N . LEU A 1 76 ? 56.803 -15.626 16.093 1.00 61.50 76 LEU A N 1
ATOM 613 C CA . LEU A 1 76 ? 56.571 -16.565 14.985 1.00 61.50 76 LEU A CA 1
ATOM 614 C C . LEU A 1 76 ? 55.701 -16.008 13.841 1.00 61.50 76 LEU A C 1
ATOM 616 O O . LEU A 1 76 ? 55.799 -16.502 12.722 1.00 61.50 76 LEU A O 1
ATOM 620 N N . LEU A 1 77 ? 54.860 -15.002 14.103 1.00 58.62 77 LEU A N 1
ATOM 621 C CA . LEU A 1 77 ? 54.001 -14.359 13.099 1.00 58.62 77 LEU A CA 1
ATOM 622 C C . LEU A 1 77 ? 54.630 -13.097 12.494 1.00 58.62 77 LEU A C 1
ATOM 624 O O . LEU A 1 77 ? 54.352 -12.784 11.336 1.00 58.62 77 LEU A O 1
ATOM 628 N N . SER A 1 78 ? 55.435 -12.366 13.275 1.00 59.94 78 SER A N 1
ATOM 629 C CA . SER A 1 78 ? 55.954 -11.044 12.907 1.00 59.94 78 SER A CA 1
ATOM 630 C C . SER A 1 78 ? 57.443 -11.012 12.562 1.00 59.94 78 SER A C 1
ATOM 632 O O . SER A 1 78 ? 57.846 -10.150 11.796 1.00 59.94 78 SER A O 1
ATOM 634 N N . GLU A 1 79 ? 58.271 -11.902 13.112 1.00 69.31 79 GLU A N 1
ATOM 635 C CA . GLU A 1 79 ? 59.744 -11.795 13.062 1.00 69.31 79 GLU A CA 1
ATOM 636 C C . GLU A 1 79 ? 60.439 -13.010 12.425 1.00 69.31 79 GLU A C 1
ATOM 638 O O . GLU A 1 79 ? 61.654 -12.995 12.239 1.00 69.31 79 GLU A O 1
ATOM 643 N N . VAL A 1 80 ? 59.695 -14.055 12.042 1.00 73.31 80 VAL A N 1
ATOM 644 C CA . VAL A 1 80 ? 60.242 -15.154 11.229 1.00 73.31 80 VAL A CA 1
ATOM 645 C C . VAL A 1 80 ? 60.350 -14.694 9.770 1.00 73.31 80 VAL A C 1
ATOM 647 O O . VAL A 1 80 ? 59.327 -14.312 9.197 1.00 73.31 80 VAL A O 1
ATOM 650 N N . PRO A 1 81 ? 61.545 -14.747 9.148 1.00 75.06 81 PRO A N 1
ATOM 651 C CA . PRO A 1 81 ? 61.710 -14.402 7.740 1.00 75.06 81 PRO A CA 1
ATOM 652 C C . PRO A 1 81 ? 60.970 -15.374 6.824 1.00 75.06 81 PRO A C 1
ATOM 654 O O . PRO A 1 81 ? 61.019 -16.585 7.044 1.00 75.06 81 PRO A O 1
ATOM 657 N N . THR A 1 82 ? 60.372 -14.853 5.757 1.00 78.31 82 THR A N 1
ATOM 658 C CA . THR A 1 82 ? 59.871 -15.643 4.625 1.00 78.31 82 THR A CA 1
ATOM 659 C C . THR A 1 82 ? 60.244 -14.990 3.293 1.00 78.31 82 THR A C 1
ATOM 661 O O . THR A 1 82 ? 60.748 -13.865 3.270 1.00 78.31 82 THR A O 1
ATOM 664 N N . ILE A 1 83 ? 60.009 -15.693 2.184 1.00 82.25 83 ILE A N 1
ATOM 665 C CA . ILE A 1 83 ? 60.143 -15.152 0.828 1.00 82.25 83 ILE A CA 1
ATOM 666 C C . ILE A 1 83 ? 58.745 -14.963 0.231 1.00 82.25 83 ILE A C 1
ATOM 668 O O . ILE A 1 83 ? 57.945 -15.898 0.218 1.00 82.25 83 ILE A O 1
ATOM 672 N N . ALA A 1 84 ? 58.462 -13.762 -0.271 1.00 84.31 84 ALA A N 1
ATOM 673 C CA . ALA A 1 84 ? 57.212 -13.421 -0.955 1.00 84.31 84 ALA A CA 1
ATOM 674 C C . ALA A 1 84 ? 57.473 -12.426 -2.096 1.00 84.31 84 ALA A C 1
ATOM 676 O O . ALA A 1 84 ? 58.529 -11.791 -2.147 1.00 84.31 84 ALA A O 1
ATOM 677 N N . ILE A 1 85 ? 56.521 -12.304 -3.024 1.00 86.94 85 ILE A N 1
ATOM 678 C CA . ILE A 1 85 ? 56.634 -11.416 -4.188 1.00 86.94 85 ILE A CA 1
ATOM 679 C C . ILE A 1 85 ? 56.480 -9.952 -3.744 1.00 86.94 85 ILE A C 1
ATOM 681 O O . ILE A 1 85 ? 55.464 -9.558 -3.165 1.00 86.94 85 ILE A O 1
ATOM 685 N N . GLU A 1 86 ? 57.512 -9.148 -4.005 1.00 84.69 86 GLU A N 1
ATOM 686 C CA . GLU A 1 86 ? 57.556 -7.730 -3.643 1.00 84.69 86 GLU A CA 1
ATOM 687 C C . GLU A 1 86 ? 57.074 -6.851 -4.790 1.00 84.69 86 GLU A C 1
ATOM 689 O O . GLU A 1 86 ? 56.105 -6.112 -4.630 1.00 84.69 86 GLU A O 1
ATOM 694 N N . LYS A 1 87 ? 57.714 -6.989 -5.958 1.00 85.31 87 LYS A N 1
ATOM 695 C CA . LYS A 1 87 ? 57.395 -6.231 -7.171 1.00 85.31 87 LYS A CA 1
ATOM 696 C C . LYS A 1 87 ? 56.873 -7.147 -8.273 1.00 85.31 87 LYS A C 1
ATOM 698 O O . LYS A 1 87 ? 57.351 -8.268 -8.451 1.00 85.31 87 LYS A O 1
ATOM 703 N N . VAL A 1 88 ? 55.925 -6.626 -9.043 1.00 87.94 88 VAL A N 1
ATOM 704 C CA . VAL A 1 88 ? 55.374 -7.243 -10.251 1.00 87.94 88 VAL A CA 1
ATOM 705 C C . VAL A 1 88 ? 55.534 -6.238 -11.385 1.00 87.94 88 VAL A C 1
ATOM 707 O O . VAL A 1 88 ? 55.073 -5.106 -11.276 1.00 87.94 88 VAL A O 1
ATOM 710 N N . TYR A 1 89 ? 56.205 -6.652 -12.455 1.00 87.06 89 TYR A N 1
ATOM 711 C CA . TYR A 1 89 ? 56.359 -5.885 -13.685 1.00 87.06 89 TYR A CA 1
ATOM 712 C C . TYR A 1 89 ? 55.450 -6.506 -14.743 1.00 87.06 89 TYR A C 1
ATOM 714 O O . TYR A 1 89 ? 55.697 -7.631 -15.187 1.00 87.06 89 TYR A O 1
ATOM 722 N N . MET A 1 90 ? 54.385 -5.797 -15.117 1.00 87.94 90 MET A N 1
ATOM 723 C CA . MET A 1 90 ? 53.478 -6.225 -16.179 1.00 87.94 90 MET A CA 1
ATOM 724 C C . MET A 1 90 ? 54.051 -5.819 -17.541 1.00 87.94 90 MET A C 1
ATOM 726 O O . MET A 1 90 ? 54.393 -4.657 -17.745 1.00 87.94 90 MET A O 1
ATOM 730 N N . PHE A 1 91 ? 54.165 -6.772 -18.466 1.00 86.44 91 PHE A N 1
ATOM 731 C CA . PHE A 1 91 ? 54.597 -6.528 -19.850 1.00 86.44 91 PHE A CA 1
ATOM 732 C C . PHE A 1 91 ? 53.409 -6.547 -20.812 1.00 86.44 91 PHE A C 1
ATOM 734 O O . PHE A 1 91 ? 53.354 -5.750 -21.744 1.00 86.44 91 PHE A O 1
ATOM 741 N N . ASN A 1 92 ? 52.449 -7.442 -20.569 1.00 82.62 92 ASN A N 1
ATOM 742 C CA . ASN A 1 92 ? 51.140 -7.419 -21.207 1.00 82.62 92 ASN A CA 1
ATOM 743 C C . ASN A 1 92 ? 50.102 -8.034 -20.258 1.00 82.62 92 ASN A C 1
ATOM 745 O O . ASN A 1 92 ? 50.333 -9.110 -19.707 1.00 82.62 92 ASN A O 1
ATOM 749 N N . ASN A 1 93 ? 48.950 -7.393 -20.094 1.00 86.12 93 ASN A N 1
ATOM 750 C CA . ASN A 1 93 ? 47.793 -7.979 -19.427 1.00 86.12 93 ASN A CA 1
ATOM 751 C C . ASN A 1 93 ? 46.541 -7.622 -20.221 1.00 86.12 93 ASN A C 1
ATOM 753 O O . ASN A 1 93 ? 46.083 -6.484 -20.228 1.00 86.12 93 ASN A O 1
ATOM 757 N N . THR A 1 94 ? 45.984 -8.625 -20.893 1.00 81.00 94 THR A N 1
ATOM 758 C CA . THR A 1 94 ? 44.707 -8.515 -21.615 1.00 81.00 94 THR A CA 1
ATOM 759 C C . THR A 1 94 ? 43.591 -9.292 -20.916 1.00 81.00 94 THR A C 1
ATOM 761 O O . THR A 1 94 ? 42.530 -9.511 -21.501 1.00 81.00 94 THR A O 1
ATOM 764 N N . SER A 1 95 ? 43.813 -9.725 -19.667 1.00 79.81 95 SER A N 1
ATOM 765 C CA . SER A 1 95 ? 42.791 -10.347 -18.820 1.00 79.81 95 SER A CA 1
ATOM 766 C C . SER A 1 95 ? 41.817 -9.308 -18.241 1.00 79.81 95 SER A C 1
ATOM 768 O O . SER A 1 95 ? 41.984 -8.105 -18.410 1.00 79.81 95 SER A O 1
ATOM 770 N N . ILE A 1 96 ? 40.770 -9.774 -17.555 1.00 74.31 96 ILE A N 1
ATOM 771 C CA . ILE A 1 96 ? 39.743 -8.907 -16.944 1.00 74.31 96 ILE A CA 1
ATOM 772 C C . ILE A 1 96 ? 40.239 -8.250 -15.636 1.00 74.31 96 ILE A C 1
ATOM 774 O O . ILE A 1 96 ? 39.652 -7.276 -15.167 1.00 74.31 96 ILE A O 1
ATOM 778 N N . ILE A 1 97 ? 41.316 -8.760 -15.028 1.00 72.88 97 ILE A N 1
ATOM 779 C CA . ILE A 1 97 ? 41.801 -8.290 -13.723 1.00 72.88 97 ILE A CA 1
ATOM 780 C C . ILE A 1 97 ? 42.822 -7.167 -13.925 1.00 72.88 97 ILE A C 1
ATOM 782 O O . ILE A 1 97 ? 43.857 -7.392 -14.546 1.00 72.88 97 ILE A O 1
ATOM 786 N N . GLN A 1 98 ? 42.549 -5.988 -13.357 1.00 69.75 98 GLN A N 1
ATOM 787 C CA . GLN A 1 98 ? 43.450 -4.827 -13.370 1.00 69.75 98 GLN A CA 1
ATOM 788 C C . GLN A 1 98 ? 44.816 -5.144 -12.739 1.00 69.75 98 GLN A C 1
ATOM 790 O O . GLN A 1 98 ? 44.897 -5.923 -11.784 1.00 69.75 98 GLN A O 1
ATOM 795 N N . ASP A 1 99 ? 45.876 -4.517 -13.251 1.00 76.75 99 ASP A N 1
ATOM 796 C CA . ASP A 1 99 ? 47.271 -4.828 -12.918 1.00 76.75 99 ASP A CA 1
ATOM 797 C C . ASP A 1 99 ? 47.581 -4.722 -11.424 1.00 76.75 99 ASP A C 1
ATOM 799 O O . ASP A 1 99 ? 48.288 -5.573 -10.886 1.00 76.75 99 ASP A O 1
ATOM 803 N N . GLU A 1 100 ? 47.023 -3.736 -10.724 1.00 72.06 100 GLU A N 1
ATOM 804 C CA . GLU A 1 100 ? 47.222 -3.532 -9.288 1.00 72.06 100 GLU A CA 1
ATOM 805 C C . GLU A 1 100 ? 46.571 -4.663 -8.481 1.00 72.06 100 GLU A C 1
ATOM 807 O O . GLU A 1 100 ? 47.176 -5.229 -7.568 1.00 72.06 100 GLU A O 1
ATOM 812 N N . VAL A 1 101 ? 45.346 -5.049 -8.854 1.00 70.62 101 VAL A N 1
ATOM 813 C CA . VAL A 1 101 ? 44.583 -6.131 -8.211 1.00 70.62 101 VAL A CA 1
ATOM 814 C C . VAL A 1 101 ? 45.243 -7.487 -8.472 1.00 70.62 101 VAL A C 1
ATOM 816 O O . VAL A 1 101 ? 45.365 -8.309 -7.559 1.00 70.62 101 VAL A O 1
ATOM 819 N N . LEU A 1 102 ? 45.714 -7.713 -9.701 1.00 78.06 102 LEU A N 1
ATOM 820 C CA . LEU A 1 102 ? 46.461 -8.907 -10.082 1.00 78.06 102 LEU A CA 1
ATOM 821 C C . LEU A 1 102 ? 47.800 -8.972 -9.328 1.00 78.06 102 LEU A C 1
ATOM 823 O O . LEU A 1 102 ? 48.109 -10.000 -8.725 1.00 78.06 102 LEU A O 1
ATOM 827 N N . SER A 1 103 ? 48.537 -7.862 -9.256 1.00 80.19 103 SER A N 1
ATOM 828 C CA . SER A 1 103 ? 49.815 -7.754 -8.538 1.00 80.19 103 SER A CA 1
ATOM 829 C C . SER A 1 103 ? 49.671 -7.985 -7.034 1.00 80.19 103 SER A C 1
ATOM 831 O O . SER A 1 103 ? 50.445 -8.749 -6.458 1.00 80.19 103 SER A O 1
ATOM 833 N N . HIS A 1 104 ? 48.647 -7.414 -6.390 1.00 73.75 104 HIS A N 1
ATOM 834 C CA . HIS A 1 104 ? 48.361 -7.676 -4.975 1.00 73.75 104 HIS A CA 1
ATOM 835 C C . HIS A 1 104 ? 48.028 -9.148 -4.700 1.00 73.75 104 HIS A C 1
ATOM 837 O O . HIS A 1 104 ? 48.388 -9.663 -3.641 1.00 73.75 104 HIS A O 1
ATOM 843 N N . ARG A 1 105 ? 47.372 -9.844 -5.637 1.00 77.56 105 ARG A N 1
ATOM 844 C CA . ARG A 1 105 ? 47.059 -11.275 -5.497 1.00 77.56 105 ARG A CA 1
ATOM 845 C C . ARG A 1 105 ? 48.275 -12.165 -5.759 1.00 77.56 105 ARG A C 1
ATOM 847 O O . ARG A 1 105 ? 48.493 -13.097 -4.991 1.00 77.56 105 ARG A O 1
ATOM 854 N N . LEU A 1 106 ? 49.105 -11.841 -6.755 1.00 81.25 106 LEU A N 1
ATOM 855 C CA . LEU A 1 106 ? 50.403 -12.490 -6.996 1.00 81.25 106 LEU A CA 1
ATOM 856 C C . LEU A 1 106 ? 51.345 -12.322 -5.790 1.00 81.25 106 LEU A C 1
ATOM 858 O O . LEU A 1 106 ? 51.963 -13.289 -5.352 1.00 81.25 106 LEU A O 1
ATOM 862 N N . GLY A 1 107 ? 51.359 -11.132 -5.182 1.00 79.38 107 GLY A N 1
ATOM 863 C CA . GLY A 1 107 ? 52.077 -10.807 -3.943 1.00 79.38 107 GLY A CA 1
ATOM 864 C C . GLY A 1 107 ? 51.718 -11.666 -2.723 1.00 79.38 107 GLY A C 1
ATOM 865 O O . GLY A 1 107 ? 52.426 -11.612 -1.723 1.00 79.38 107 GLY A O 1
ATOM 866 N N . LEU A 1 108 ? 50.631 -12.444 -2.785 1.00 77.31 108 LEU A N 1
ATOM 867 C CA . LEU A 1 108 ? 50.103 -13.267 -1.690 1.00 77.31 108 LEU A CA 1
ATOM 868 C C . LEU A 1 108 ? 50.131 -14.777 -2.009 1.00 77.31 108 LEU A C 1
ATOM 870 O O . LEU A 1 108 ? 49.567 -15.574 -1.259 1.00 77.31 108 LEU A O 1
ATOM 874 N N . ILE A 1 109 ? 50.804 -15.182 -3.095 1.00 79.19 109 ILE A N 1
ATOM 875 C CA . ILE A 1 109 ? 51.058 -16.592 -3.424 1.00 79.19 109 ILE A CA 1
ATOM 876 C C . ILE A 1 109 ? 52.289 -17.083 -2.639 1.00 79.19 109 ILE A C 1
ATOM 878 O O . ILE A 1 109 ? 53.368 -16.504 -2.779 1.00 79.19 109 ILE A O 1
ATOM 882 N N . PRO A 1 110 ? 52.175 -18.153 -1.829 1.00 76.56 110 PRO A N 1
ATOM 883 C CA . PRO A 1 110 ? 53.306 -18.695 -1.080 1.00 76.56 110 PRO A CA 1
ATOM 884 C C . PRO A 1 110 ? 54.282 -19.444 -2.001 1.00 76.56 110 PRO A C 1
ATOM 886 O O . PRO A 1 110 ? 53.855 -20.206 -2.869 1.00 76.56 110 PRO A O 1
ATOM 889 N N . LEU A 1 111 ? 55.589 -19.280 -1.780 1.00 79.56 111 LEU A N 1
ATOM 890 C CA . LEU A 1 111 ? 56.669 -19.878 -2.581 1.00 79.56 111 LEU A CA 1
ATOM 891 C C . LEU A 1 111 ? 57.424 -20.971 -1.802 1.00 79.56 111 LEU A C 1
ATOM 893 O O . LEU A 1 111 ? 57.606 -20.854 -0.593 1.00 79.56 111 LEU A O 1
ATOM 897 N N . LYS A 1 112 ? 57.910 -22.017 -2.490 1.00 75.88 112 LYS A N 1
ATOM 898 C CA . LYS A 1 112 ? 58.714 -23.123 -1.911 1.00 75.88 112 LYS A CA 1
ATOM 899 C C . LYS A 1 112 ? 60.141 -22.679 -1.505 1.00 75.88 112 LYS A C 1
ATOM 901 O O . LYS A 1 112 ? 60.882 -23.449 -0.896 1.00 75.88 112 LYS A O 1
ATOM 906 N N . ALA A 1 113 ? 60.513 -21.432 -1.808 1.00 77.69 113 ALA A N 1
ATOM 907 C CA . ALA A 1 113 ? 61.829 -20.844 -1.573 1.00 77.69 113 ALA A CA 1
ATOM 908 C C . ALA A 1 113 ? 62.194 -20.723 -0.079 1.00 77.69 113 ALA A C 1
ATOM 910 O O . ALA A 1 113 ? 61.478 -20.106 0.708 1.00 77.69 113 ALA A O 1
ATOM 911 N N . HIS A 1 114 ? 63.355 -21.256 0.318 1.00 74.62 114 HIS A N 1
ATOM 912 C CA . HIS A 1 114 ? 63.783 -21.247 1.718 1.00 74.62 114 HIS A CA 1
ATOM 913 C C . HIS A 1 114 ? 64.561 -19.959 2.097 1.00 74.62 114 HIS A C 1
ATOM 915 O O . HIS A 1 114 ? 65.631 -19.723 1.534 1.00 74.62 114 HIS A O 1
ATOM 921 N N . PRO A 1 115 ? 64.141 -19.167 3.110 1.00 75.00 115 PRO A N 1
ATOM 922 C CA . PRO A 1 115 ? 64.683 -17.821 3.397 1.00 75.00 115 PRO A CA 1
ATOM 923 C C . PRO A 1 115 ? 66.164 -17.717 3.793 1.00 75.00 115 PRO A C 1
ATOM 925 O O . PRO A 1 115 ? 66.690 -16.613 3.905 1.00 75.00 115 PRO A O 1
ATOM 928 N N . LYS A 1 116 ? 66.850 -18.841 4.039 1.00 75.69 116 LYS A N 1
ATOM 929 C CA . LYS A 1 116 ? 68.312 -18.865 4.254 1.00 75.69 116 LYS A CA 1
ATOM 930 C C . LYS A 1 116 ? 69.130 -18.930 2.957 1.00 75.69 116 LYS A C 1
ATOM 932 O O . LYS A 1 116 ? 70.347 -18.878 3.042 1.00 75.69 116 LYS A O 1
ATOM 937 N N . LEU A 1 117 ? 68.483 -19.101 1.802 1.00 74.38 117 LEU A N 1
ATOM 938 C CA . LEU A 1 117 ? 69.139 -19.161 0.489 1.00 74.38 117 LEU A CA 1
ATOM 939 C C . LEU A 1 117 ? 69.302 -17.780 -0.164 1.00 74.38 117 LEU A C 1
ATOM 941 O O . LEU A 1 117 ? 69.922 -17.694 -1.214 1.00 74.38 117 LEU A O 1
ATOM 945 N N . LEU A 1 118 ? 68.746 -16.730 0.449 1.00 76.44 118 LEU A N 1
ATOM 946 C CA . LEU A 1 118 ? 68.900 -15.342 0.024 1.00 76.44 118 LEU A CA 1
ATOM 947 C C . LEU A 1 118 ? 69.488 -14.494 1.155 1.00 76.44 118 LEU A C 1
ATOM 949 O O . LEU A 1 118 ? 69.175 -14.707 2.336 1.00 76.44 118 LEU A O 1
ATOM 953 N N . GLU A 1 119 ? 70.278 -13.497 0.779 1.00 81.31 119 GLU A N 1
ATOM 954 C CA . GLU A 1 119 ? 70.693 -12.362 1.608 1.00 81.31 119 GLU A CA 1
ATOM 955 C C . GLU A 1 119 ? 69.477 -11.468 1.961 1.00 81.31 119 GLU A C 1
ATOM 957 O O . GLU A 1 119 ? 68.338 -11.741 1.570 1.00 81.31 119 GLU A O 1
ATOM 962 N N . TRP A 1 120 ? 69.678 -10.417 2.760 1.00 78.88 120 TRP A N 1
ATOM 963 C CA . TRP A 1 120 ? 68.655 -9.378 2.961 1.00 78.88 120 TRP A CA 1
ATOM 964 C C . TRP A 1 120 ? 68.837 -8.256 1.929 1.00 78.88 120 TRP A C 1
ATOM 966 O O . TRP A 1 120 ? 69.980 -7.900 1.650 1.00 78.88 120 TRP A O 1
ATOM 976 N N . PRO A 1 121 ? 67.758 -7.665 1.385 1.00 74.25 121 PRO A N 1
ATOM 977 C CA . PRO A 1 121 ? 67.884 -6.586 0.411 1.00 74.25 121 PRO A CA 1
ATOM 978 C C . PRO A 1 121 ? 68.512 -5.322 1.011 1.00 74.25 121 PRO A C 1
ATOM 980 O O . PRO A 1 121 ? 68.138 -4.875 2.099 1.00 74.25 121 PRO A O 1
ATOM 983 N N . ALA A 1 122 ? 69.438 -4.716 0.269 1.00 59.25 122 ALA A N 1
ATOM 984 C CA . ALA A 1 122 ? 70.224 -3.563 0.699 1.00 59.25 122 ALA A CA 1
ATOM 985 C C . ALA A 1 122 ? 69.489 -2.215 0.508 1.00 59.25 122 ALA A C 1
ATOM 987 O O . ALA A 1 122 ? 69.932 -1.350 -0.241 1.00 59.25 122 ALA A O 1
ATOM 988 N N . GLY A 1 123 ? 68.381 -2.009 1.228 1.00 63.72 123 GLY A N 1
ATOM 989 C CA . GLY A 1 123 ? 67.690 -0.712 1.310 1.00 63.72 123 GLY A CA 1
ATOM 990 C C . GLY A 1 123 ? 66.519 -0.527 0.334 1.00 63.72 123 GLY A C 1
ATOM 991 O O . GLY A 1 123 ? 65.757 -1.458 0.072 1.00 63.72 123 GLY A O 1
ATOM 992 N N . GLU A 1 124 ? 66.316 0.707 -0.144 1.00 53.12 124 GLU A N 1
ATOM 993 C CA . GLU A 1 124 ? 65.198 1.055 -1.033 1.00 53.12 124 GLU A CA 1
ATOM 994 C C . GLU A 1 124 ? 65.420 0.534 -2.460 1.00 53.12 124 GLU A C 1
ATOM 996 O O . GLU A 1 124 ? 66.230 1.064 -3.217 1.00 53.12 124 GLU A O 1
ATOM 1001 N N . TRP A 1 125 ? 64.647 -0.486 -2.838 1.00 53.62 125 TRP A N 1
ATOM 1002 C CA . TRP A 1 125 ? 64.715 -1.157 -4.137 1.00 53.62 125 TRP A CA 1
ATOM 1003 C C . TRP A 1 125 ? 64.541 -0.212 -5.336 1.00 53.62 125 TRP A C 1
ATOM 1005 O O . TRP A 1 125 ? 63.409 0.129 -5.708 1.00 53.62 125 TRP A O 1
ATOM 1015 N N . LYS A 1 126 ? 65.636 0.090 -6.034 1.00 53.41 126 LYS A N 1
ATOM 1016 C CA . LYS A 1 126 ? 65.624 0.713 -7.367 1.00 53.41 126 LYS A CA 1
ATOM 1017 C C . LYS A 1 126 ? 65.494 -0.344 -8.468 1.00 53.41 126 LYS A C 1
ATOM 1019 O O . LYS A 1 126 ? 65.465 -1.540 -8.191 1.00 53.41 126 LYS A O 1
ATOM 1024 N N . GLN A 1 127 ? 65.290 0.095 -9.708 1.00 45.22 127 GLN A N 1
ATOM 1025 C CA . GLN A 1 127 ? 65.039 -0.807 -10.840 1.00 45.22 127 GLN A CA 1
ATOM 1026 C C . GLN A 1 127 ? 66.327 -1.433 -11.399 1.00 45.22 127 GLN A C 1
ATOM 1028 O O . GLN A 1 127 ? 66.285 -2.552 -11.901 1.00 45.22 127 GLN A O 1
ATOM 1033 N N . ASP A 1 128 ? 67.455 -0.740 -11.251 1.00 49.69 128 ASP A N 1
ATOM 1034 C CA . ASP A 1 128 ? 68.752 -1.122 -11.826 1.00 49.69 128 ASP A CA 1
ATOM 1035 C C . ASP A 1 128 ? 69.636 -1.940 -10.857 1.00 49.69 128 ASP A C 1
ATOM 1037 O O . ASP A 1 128 ? 70.721 -2.379 -11.221 1.00 49.69 128 ASP A O 1
ATOM 1041 N N . GLU A 1 129 ? 69.164 -2.172 -9.626 1.00 55.28 129 GLU A N 1
ATOM 1042 C CA . GLU A 1 129 ? 69.888 -2.845 -8.531 1.00 55.28 129 GLU A CA 1
ATOM 1043 C C . GLU A 1 129 ? 69.217 -4.186 -8.158 1.00 55.28 129 GLU A C 1
ATOM 1045 O O . GLU A 1 129 ? 68.898 -4.453 -7.000 1.00 55.28 129 GLU A O 1
ATOM 1050 N N . VAL A 1 130 ? 68.962 -5.042 -9.156 1.00 63.06 130 VAL A N 1
ATOM 1051 C CA . VAL A 1 130 ? 68.486 -6.422 -8.937 1.00 63.06 130 VAL A CA 1
ATOM 1052 C C . VAL A 1 130 ? 69.685 -7.344 -8.707 1.00 63.06 130 VAL A C 1
ATOM 1054 O O . VAL A 1 130 ? 70.306 -7.815 -9.657 1.00 63.06 130 VAL A O 1
ATOM 1057 N N . ASP A 1 131 ? 69.993 -7.620 -7.443 1.00 70.31 131 ASP A N 1
ATOM 1058 C CA . ASP A 1 131 ? 71.075 -8.526 -7.048 1.00 70.31 131 ASP A CA 1
ATOM 1059 C C . ASP A 1 131 ? 70.657 -10.015 -7.077 1.00 70.31 131 ASP A C 1
ATOM 1061 O O . ASP A 1 131 ? 69.557 -10.397 -6.664 1.00 70.31 131 ASP A O 1
ATOM 1065 N N . GLU A 1 132 ? 71.571 -10.871 -7.537 1.00 71.69 132 GLU A N 1
ATOM 1066 C CA . GLU A 1 132 ? 71.394 -12.323 -7.670 1.00 71.69 132 GLU A CA 1
ATOM 1067 C C . GLU A 1 132 ? 71.431 -13.071 -6.327 1.00 71.69 132 GLU A C 1
ATOM 1069 O O . GLU A 1 132 ? 70.975 -14.214 -6.255 1.00 71.69 132 GLU A O 1
ATOM 1074 N N . GLN A 1 133 ? 71.951 -12.457 -5.260 1.00 72.38 133 GLN A N 1
ATOM 1075 C CA . GLN A 1 133 ? 72.078 -13.080 -3.935 1.00 72.38 133 GLN A CA 1
ATOM 1076 C C . GLN A 1 133 ? 70.881 -12.781 -3.012 1.00 72.38 133 GLN A C 1
ATOM 1078 O O . GLN A 1 133 ? 70.629 -13.529 -2.067 1.00 72.38 133 GLN A O 1
ATOM 1083 N N . SER A 1 134 ? 70.100 -11.736 -3.296 1.00 77.69 134 SER A N 1
ATOM 1084 C CA . SER A 1 134 ? 68.924 -11.310 -2.518 1.00 77.69 134 SER A CA 1
ATOM 1085 C C . SER A 1 134 ? 67.580 -11.432 -3.256 1.00 77.69 134 SER A C 1
ATOM 1087 O O . SER A 1 134 ? 66.531 -11.337 -2.608 1.00 77.69 134 SER A O 1
ATOM 1089 N N . THR A 1 135 ? 67.576 -11.708 -4.570 1.00 84.88 135 THR A N 1
ATOM 1090 C CA . THR A 1 135 ? 66.355 -11.734 -5.405 1.00 84.88 135 THR A CA 1
ATOM 1091 C C . THR A 1 135 ? 66.074 -13.082 -6.071 1.00 84.88 135 THR A C 1
ATOM 1093 O O . THR A 1 135 ? 66.957 -13.687 -6.674 1.00 84.88 135 THR A O 1
ATOM 1096 N N . LEU A 1 136 ? 64.806 -13.511 -6.101 1.00 86.62 136 LEU A N 1
ATOM 1097 C CA . LEU A 1 136 ? 64.332 -14.571 -7.006 1.00 86.62 136 LEU A CA 1
ATOM 1098 C C . LEU A 1 136 ? 63.346 -14.001 -8.027 1.00 86.62 136 LEU A C 1
ATOM 1100 O O . LEU A 1 136 ? 62.311 -13.448 -7.654 1.00 86.62 136 LEU A O 1
ATOM 1104 N N . ARG A 1 137 ? 63.642 -14.180 -9.318 1.00 88.81 137 ARG A N 1
ATOM 1105 C CA . ARG A 1 137 ? 62.759 -13.793 -10.424 1.00 88.81 137 ARG A CA 1
ATOM 1106 C C . ARG A 1 137 ? 61.893 -14.966 -10.886 1.00 88.81 137 ARG A C 1
ATOM 1108 O O . ARG A 1 137 ? 62.352 -16.101 -11.011 1.00 88.81 137 ARG A O 1
ATOM 1115 N N . TYR A 1 138 ? 60.646 -14.656 -11.210 1.00 90.81 138 TYR A N 1
ATOM 1116 C CA . TYR A 1 138 ? 59.683 -15.557 -11.830 1.00 90.81 138 TYR A CA 1
ATOM 1117 C C . TYR A 1 138 ? 59.074 -14.894 -13.061 1.00 90.81 138 TYR A C 1
ATOM 1119 O O . TYR A 1 138 ? 59.013 -13.668 -13.147 1.00 90.81 138 TYR A O 1
ATOM 1127 N N . GLU A 1 139 ? 58.577 -15.701 -13.986 1.00 91.81 139 GLU A N 1
ATOM 1128 C CA . GLU A 1 139 ? 57.773 -15.266 -15.119 1.00 91.81 139 GLU A CA 1
ATOM 1129 C C . GLU A 1 139 ? 56.430 -16.004 -15.100 1.00 91.81 139 GLU A C 1
ATOM 1131 O O . GLU A 1 139 ? 56.372 -17.233 -15.015 1.00 91.81 139 GLU A O 1
ATOM 1136 N N . LEU A 1 140 ? 55.344 -15.238 -15.186 1.00 92.00 140 LEU A N 1
ATOM 1137 C CA . LEU A 1 140 ? 54.010 -15.735 -15.495 1.00 92.00 140 LEU A CA 1
ATOM 1138 C C . LEU A 1 140 ? 53.717 -15.331 -16.939 1.00 92.00 140 LEU A C 1
ATOM 1140 O O . LEU A 1 140 ? 53.477 -14.155 -17.208 1.00 92.00 140 LEU A O 1
ATOM 1144 N N . LYS A 1 141 ? 53.778 -16.289 -17.868 1.00 91.75 141 LYS A N 1
ATOM 1145 C CA . LYS A 1 141 ? 53.513 -16.060 -19.294 1.00 91.75 141 LYS A CA 1
ATOM 1146 C C . LYS A 1 141 ? 52.554 -17.112 -19.837 1.00 91.75 141 LYS A C 1
ATOM 1148 O O . LYS A 1 141 ? 52.948 -18.256 -20.074 1.00 91.75 141 LYS A O 1
ATOM 1153 N N . VAL A 1 142 ? 51.294 -16.719 -20.013 1.00 90.25 142 VAL A N 1
ATOM 1154 C CA . VAL A 1 142 ? 50.186 -17.615 -20.376 1.00 90.25 142 VAL A CA 1
ATOM 1155 C C . VAL A 1 142 ? 49.287 -16.939 -21.405 1.00 90.25 142 VAL A C 1
ATOM 1157 O O . VAL A 1 142 ? 48.864 -15.807 -21.198 1.00 90.25 142 VAL A O 1
ATOM 1160 N N . THR A 1 143 ? 48.946 -17.656 -22.477 1.00 89.44 143 THR A N 1
ATOM 1161 C CA . THR A 1 143 ? 48.011 -17.213 -23.525 1.00 89.44 143 THR A CA 1
ATOM 1162 C C . THR A 1 143 ? 46.896 -18.250 -23.653 1.00 89.44 143 THR A C 1
ATOM 1164 O O . THR A 1 143 ? 47.177 -19.413 -23.954 1.00 89.44 143 THR A O 1
ATOM 1167 N N . CYS A 1 144 ? 45.638 -17.850 -23.464 1.00 87.38 144 CYS A N 1
ATOM 1168 C CA . CYS A 1 144 ? 44.486 -18.742 -23.605 1.00 87.38 144 CYS A CA 1
ATOM 1169 C C . CYS A 1 144 ? 44.244 -19.080 -25.084 1.00 87.38 144 CYS A C 1
ATOM 1171 O O . CYS A 1 144 ? 44.180 -18.190 -25.940 1.00 87.38 144 CYS A O 1
ATOM 1173 N N . LYS A 1 145 ? 44.095 -20.368 -25.411 1.00 84.81 145 LYS A N 1
ATOM 1174 C CA . LYS A 1 145 ? 43.966 -20.864 -26.797 1.00 84.81 145 LYS A CA 1
ATOM 1175 C C . LYS A 1 145 ? 42.815 -21.860 -26.915 1.00 84.81 145 LYS A C 1
ATOM 1177 O O . LYS A 1 145 ? 42.458 -22.521 -25.949 1.00 84.81 145 LYS A O 1
ATOM 1182 N N . LYS A 1 146 ? 42.217 -21.998 -28.102 1.00 80.19 146 LYS A N 1
ATOM 1183 C CA . LYS A 1 146 ? 41.177 -23.020 -28.326 1.00 80.19 146 LYS A CA 1
ATOM 1184 C C . LYS A 1 146 ? 41.790 -24.421 -28.275 1.00 80.19 146 LYS A C 1
ATOM 1186 O O . LYS A 1 146 ? 42.845 -24.637 -28.865 1.00 80.19 146 LYS A O 1
ATOM 1191 N N . ASN A 1 147 ? 41.134 -25.353 -27.585 1.00 80.19 147 ASN A N 1
ATOM 1192 C CA . ASN A 1 147 ? 41.574 -26.742 -27.490 1.00 80.19 147 ASN A CA 1
ATOM 1193 C C . ASN A 1 147 ? 41.230 -27.490 -28.798 1.00 80.19 147 ASN A C 1
ATOM 1195 O O . ASN A 1 147 ? 40.045 -27.664 -29.089 1.00 80.19 147 ASN A O 1
ATOM 1199 N N . PRO A 1 148 ? 42.214 -27.962 -29.588 1.00 73.31 148 PRO A N 1
ATOM 1200 C CA . PRO A 1 148 ? 41.944 -28.701 -30.823 1.00 73.31 148 PRO A CA 1
ATOM 1201 C C . PRO A 1 148 ? 41.414 -30.125 -30.578 1.00 73.31 148 PRO A C 1
ATOM 1203 O O . PRO A 1 148 ? 40.946 -30.761 -31.517 1.00 73.31 148 PRO A O 1
ATOM 1206 N N . GLN A 1 149 ? 41.483 -30.628 -29.339 1.00 73.56 149 GLN A N 1
ATOM 1207 C CA . GLN A 1 149 ? 40.999 -31.954 -28.932 1.00 73.56 149 GLN A CA 1
ATOM 1208 C C . GLN A 1 149 ? 39.680 -31.895 -28.137 1.00 73.56 149 GLN A C 1
ATOM 1210 O O . GLN A 1 149 ? 39.277 -32.889 -27.535 1.00 73.56 149 GLN A O 1
ATOM 1215 N N . ALA A 1 150 ? 38.997 -30.744 -28.114 1.00 73.06 150 ALA A N 1
ATOM 1216 C CA . ALA A 1 150 ? 37.722 -30.593 -27.415 1.00 73.06 150 ALA A CA 1
ATOM 1217 C C . ALA A 1 150 ? 36.648 -31.560 -27.972 1.00 73.06 150 ALA A C 1
ATOM 1219 O O . ALA A 1 150 ? 36.445 -31.605 -29.191 1.00 73.06 150 ALA A O 1
ATOM 1220 N N . PRO A 1 151 ? 35.910 -32.299 -27.118 1.00 73.19 151 PRO A N 1
ATOM 1221 C CA . PRO A 1 151 ? 34.742 -33.061 -27.552 1.00 73.19 151 PRO A CA 1
ATOM 1222 C C . PRO A 1 151 ? 33.713 -32.151 -28.236 1.00 73.19 151 PRO A C 1
ATOM 1224 O O . PRO A 1 151 ? 33.455 -31.045 -27.765 1.00 73.19 151 PRO A O 1
ATOM 1227 N N . LYS A 1 152 ? 33.079 -32.621 -29.319 1.00 66.19 152 LYS A N 1
ATOM 1228 C CA . LYS A 1 152 ? 32.118 -31.815 -30.104 1.00 66.19 152 LYS A CA 1
ATOM 1229 C C . LYS A 1 152 ? 30.919 -31.315 -29.287 1.00 66.19 152 LYS A C 1
ATOM 1231 O O . LYS A 1 152 ? 30.340 -30.289 -29.626 1.00 66.19 152 LYS A O 1
ATOM 1236 N N . ASP A 1 153 ? 30.596 -32.017 -28.203 1.00 63.25 153 ASP A N 1
ATOM 1237 C CA . ASP A 1 153 ? 29.459 -31.744 -27.320 1.00 63.25 153 ASP A CA 1
ATOM 1238 C C . ASP A 1 153 ? 29.863 -31.001 -26.028 1.00 63.25 153 ASP A C 1
ATOM 1240 O O . ASP A 1 153 ? 29.039 -30.819 -25.126 1.00 63.25 153 ASP A O 1
ATOM 1244 N N . ALA A 1 154 ? 31.134 -30.594 -25.905 1.00 63.78 154 ALA A N 1
ATOM 1245 C CA . ALA A 1 154 ? 31.685 -29.971 -24.705 1.00 63.78 154 ALA A CA 1
ATOM 1246 C C . ALA A 1 154 ? 31.077 -28.584 -24.434 1.00 63.78 154 ALA A C 1
ATOM 1248 O O . ALA A 1 154 ? 31.121 -27.688 -25.274 1.00 63.78 154 ALA A O 1
ATOM 1249 N N . LYS A 1 155 ? 30.535 -28.400 -23.222 1.00 62.59 155 LYS A N 1
ATOM 1250 C CA . LYS A 1 155 ? 29.871 -27.155 -22.779 1.00 62.59 155 LYS A CA 1
ATOM 1251 C C . LYS A 1 155 ? 30.609 -26.409 -21.663 1.00 62.59 155 LYS A C 1
ATOM 1253 O O . LYS A 1 155 ? 30.150 -25.347 -21.251 1.00 62.59 155 LYS A O 1
ATOM 1258 N N . ARG A 1 156 ? 31.710 -26.957 -21.138 1.00 64.25 156 ARG A N 1
ATOM 1259 C CA . ARG A 1 156 ? 32.513 -26.323 -20.079 1.00 64.25 156 ARG A CA 1
ATOM 1260 C C . ARG A 1 156 ? 33.716 -25.611 -20.711 1.00 64.25 156 ARG A C 1
ATOM 1262 O O . ARG A 1 156 ? 34.396 -26.244 -21.518 1.00 64.25 156 ARG A O 1
ATOM 1269 N N . PRO A 1 157 ? 34.026 -24.352 -20.342 1.00 66.25 157 PRO A N 1
ATOM 1270 C CA . PRO A 1 157 ? 35.184 -23.629 -20.876 1.00 66.25 157 PRO A CA 1
ATOM 1271 C C . PRO A 1 157 ? 36.509 -24.403 -20.764 1.00 66.25 157 PRO A C 1
ATOM 1273 O O . PRO A 1 157 ? 37.257 -24.439 -21.737 1.00 66.25 157 PRO A O 1
ATOM 1276 N N . SER A 1 158 ? 36.713 -25.124 -19.656 1.00 66.12 158 SER A N 1
ATOM 1277 C CA . SER A 1 158 ? 37.871 -25.992 -19.383 1.00 66.12 158 SER A CA 1
ATOM 1278 C C . SER A 1 158 ? 38.089 -27.113 -20.401 1.00 66.12 158 SER A C 1
ATOM 1280 O O . SER A 1 158 ? 39.207 -27.578 -20.595 1.00 66.12 158 SER A O 1
ATOM 1282 N N . ASP A 1 159 ? 37.015 -27.580 -21.040 1.00 73.56 159 ASP A N 1
ATOM 1283 C CA . ASP A 1 159 ? 37.073 -28.648 -22.039 1.00 73.56 159 ASP A CA 1
ATOM 1284 C C . ASP A 1 159 ? 37.328 -28.058 -23.442 1.00 73.56 159 ASP A C 1
ATOM 1286 O O . ASP A 1 159 ? 37.942 -28.692 -24.303 1.00 73.56 159 ASP A O 1
ATOM 1290 N N . MET A 1 160 ? 36.853 -26.825 -23.666 1.00 72.19 160 MET A N 1
ATOM 1291 C CA . MET A 1 160 ? 36.880 -26.105 -24.944 1.00 72.19 160 MET A CA 1
ATOM 1292 C C . MET A 1 160 ? 38.176 -25.316 -25.180 1.00 72.19 160 MET A C 1
ATOM 1294 O O . MET A 1 160 ? 38.546 -25.072 -26.333 1.00 72.19 160 MET A O 1
ATOM 1298 N N . TYR A 1 161 ? 38.852 -24.880 -24.116 1.00 79.38 161 TYR A N 1
ATOM 1299 C CA . TYR A 1 161 ? 39.957 -23.924 -24.164 1.00 79.38 161 TYR A CA 1
ATOM 1300 C C . TYR A 1 161 ? 41.118 -24.372 -23.263 1.00 79.38 161 TYR A C 1
ATOM 1302 O O . TYR A 1 161 ? 40.917 -24.832 -22.145 1.00 79.38 161 TYR A O 1
ATOM 1310 N N . LEU A 1 162 ? 42.346 -24.215 -23.752 1.00 76.56 162 LEU A N 1
ATOM 1311 C CA . LEU A 1 162 ? 43.578 -24.438 -22.999 1.00 76.56 162 LEU A CA 1
ATOM 1312 C C . LEU A 1 162 ? 43.961 -23.144 -22.272 1.00 76.56 162 LEU A C 1
ATOM 1314 O O . LEU A 1 162 ? 43.965 -22.073 -22.888 1.00 76.56 162 LEU A O 1
ATOM 1318 N N . HIS A 1 163 ? 44.303 -23.258 -20.986 1.00 79.44 163 HIS A N 1
ATOM 1319 C CA . HIS A 1 163 ? 44.546 -22.133 -20.073 1.00 79.44 163 HIS A CA 1
ATOM 1320 C C . HIS A 1 163 ? 43.359 -21.147 -20.003 1.00 79.44 163 HIS A C 1
ATOM 1322 O O . HIS A 1 163 ? 43.524 -19.935 -20.140 1.00 79.44 163 HIS A O 1
ATOM 1328 N N . ASP A 1 164 ? 42.137 -21.665 -19.828 1.00 79.56 164 ASP A N 1
ATOM 1329 C CA . ASP A 1 164 ? 40.952 -20.857 -19.483 1.00 79.56 164 ASP A CA 1
ATOM 1330 C C . ASP A 1 164 ? 40.965 -20.399 -18.013 1.00 79.56 164 ASP A C 1
ATOM 1332 O O . ASP A 1 164 ? 40.365 -19.383 -17.663 1.00 79.56 164 ASP A O 1
ATOM 1336 N N . ASN A 1 165 ? 41.694 -21.132 -17.174 1.00 83.75 165 ASN A N 1
ATOM 1337 C CA . ASN A 1 165 ? 42.049 -20.818 -15.802 1.00 83.75 165 ASN A CA 1
ATOM 1338 C C . ASN A 1 165 ? 43.582 -20.759 -15.719 1.00 83.75 165 ASN A C 1
ATOM 1340 O O . ASN A 1 165 ? 44.259 -21.700 -16.134 1.00 83.75 165 ASN A O 1
ATOM 1344 N N . VAL A 1 166 ? 44.115 -19.652 -15.206 1.00 85.00 166 VAL A N 1
ATOM 1345 C CA . VAL A 1 166 ? 45.538 -19.463 -14.894 1.00 85.00 166 VAL A CA 1
ATOM 1346 C C . VAL A 1 166 ? 45.746 -19.831 -13.437 1.00 85.00 166 VAL A C 1
ATOM 1348 O O . VAL A 1 166 ? 45.104 -19.245 -12.560 1.00 85.00 166 VAL A O 1
ATOM 1351 N N . TYR A 1 167 ? 46.645 -20.770 -13.175 1.00 84.81 167 TYR A N 1
ATOM 1352 C CA . TYR A 1 167 ? 46.921 -21.285 -11.836 1.00 84.81 167 TYR A CA 1
ATOM 1353 C C . TYR A 1 167 ? 48.332 -20.917 -11.373 1.00 84.81 167 TYR A C 1
ATOM 1355 O O . TYR A 1 167 ? 49.182 -20.502 -12.161 1.00 84.81 167 TYR A O 1
ATOM 1363 N N . SER A 1 168 ? 48.622 -21.094 -10.085 1.00 81.81 168 SER A N 1
ATOM 1364 C CA . SER A 1 168 ? 49.981 -20.940 -9.557 1.00 81.81 168 SER A CA 1
ATOM 1365 C C . SER A 1 168 ? 50.997 -21.867 -10.237 1.00 81.81 168 SER A C 1
ATOM 1367 O O . SER A 1 168 ? 52.150 -21.465 -10.379 1.00 81.81 168 SER A O 1
ATOM 1369 N N . SER A 1 169 ? 50.586 -23.026 -10.769 1.00 81.56 169 SER A N 1
ATOM 1370 C CA . SER A 1 169 ? 51.422 -23.879 -11.634 1.00 81.56 169 SER A CA 1
ATOM 1371 C C . SER A 1 169 ? 52.014 -23.170 -12.860 1.00 81.56 169 SER A C 1
ATOM 1373 O O . SER A 1 169 ? 53.027 -23.619 -13.395 1.00 81.56 169 SER A O 1
ATOM 1375 N N . ASP A 1 170 ? 51.387 -22.090 -13.336 1.00 85.75 170 ASP A N 1
ATOM 1376 C CA . ASP A 1 170 ? 51.851 -21.341 -14.506 1.00 85.75 170 ASP A CA 1
ATOM 1377 C C . ASP A 1 170 ? 52.989 -20.349 -14.179 1.00 85.75 170 ASP A C 1
ATOM 1379 O O . ASP A 1 170 ? 53.666 -19.876 -15.097 1.00 85.75 170 ASP A O 1
ATOM 1383 N N . ILE A 1 171 ? 53.239 -20.057 -12.893 1.00 88.19 171 ILE A N 1
ATOM 1384 C CA . ILE A 1 171 ? 54.358 -19.217 -12.437 1.00 88.19 171 ILE A CA 1
ATOM 1385 C C . ILE A 1 171 ? 55.652 -20.035 -12.474 1.00 88.19 171 ILE A C 1
ATOM 1387 O O . ILE A 1 171 ? 55.848 -20.963 -11.687 1.00 88.19 171 ILE A O 1
ATOM 1391 N N . LYS A 1 172 ? 56.580 -19.655 -13.355 1.00 88.69 172 LYS A N 1
ATOM 1392 C CA . LYS A 1 172 ? 57.854 -20.360 -13.554 1.00 88.69 172 LYS A CA 1
ATOM 1393 C C . LYS A 1 172 ? 59.006 -19.547 -12.984 1.00 88.69 172 LYS A C 1
ATOM 1395 O O . LYS A 1 172 ? 59.111 -18.354 -13.241 1.00 88.69 172 LYS A O 1
ATOM 1400 N N . TRP A 1 173 ? 59.886 -20.186 -12.217 1.00 88.38 173 TRP A N 1
ATOM 1401 C CA . TRP A 1 173 ? 61.137 -19.561 -11.781 1.00 88.38 173 TRP A CA 1
ATOM 1402 C C . TRP A 1 173 ? 62.074 -19.364 -12.978 1.00 88.38 173 TRP A C 1
ATOM 1404 O O . TRP A 1 173 ? 62.249 -20.287 -13.776 1.00 88.38 173 TRP A O 1
ATOM 1414 N N . VAL A 1 174 ? 62.671 -18.176 -13.094 1.00 87.12 174 VAL A N 1
ATOM 1415 C CA . VAL A 1 174 ? 63.608 -17.820 -14.169 1.00 87.12 174 VAL A CA 1
ATOM 1416 C C . VAL A 1 174 ? 64.888 -17.280 -13.524 1.00 87.12 174 VAL A C 1
ATOM 1418 O O . VAL A 1 174 ? 64.873 -16.130 -13.069 1.00 87.12 174 VAL A O 1
ATOM 1421 N N . PRO A 1 175 ? 65.982 -18.069 -13.471 1.00 82.00 175 PRO A N 1
ATOM 1422 C CA . PRO A 1 175 ? 67.195 -17.699 -12.744 1.00 82.00 175 PRO A CA 1
ATOM 1423 C C . PRO A 1 175 ? 67.760 -16.344 -13.180 1.00 82.00 175 PRO A C 1
ATOM 1425 O O . PRO A 1 175 ? 67.607 -15.918 -14.330 1.00 82.00 175 PRO A O 1
ATOM 1428 N N . LEU A 1 176 ? 68.423 -15.678 -12.240 1.00 81.25 176 LEU A N 1
ATOM 1429 C CA . LEU A 1 176 ? 69.311 -14.541 -12.482 1.00 81.25 176 LEU A CA 1
ATOM 1430 C C . LEU A 1 176 ? 70.758 -15.060 -12.451 1.00 81.25 176 LEU A C 1
ATOM 1432 O O . LEU A 1 176 ? 71.058 -15.915 -11.619 1.00 81.25 176 LEU A O 1
ATOM 1436 N N . GLY A 1 177 ? 71.585 -14.615 -13.404 1.00 78.00 177 GLY A N 1
ATOM 1437 C CA . GLY A 1 177 ? 72.962 -15.072 -13.654 1.00 78.00 177 GLY A CA 1
ATOM 1438 C C . GLY A 1 177 ? 73.285 -16.490 -13.184 1.00 78.00 177 GLY A C 1
ATOM 1439 O O . GLY A 1 177 ? 72.722 -17.467 -13.693 1.00 78.00 177 GLY A O 1
ATOM 1440 N N . ASP A 1 178 ? 74.183 -16.613 -12.209 1.00 75.12 178 ASP A N 1
ATOM 1441 C CA . ASP A 1 178 ? 74.772 -17.894 -11.791 1.00 75.12 178 ASP A CA 1
ATOM 1442 C C . ASP A 1 178 ? 73.872 -18.733 -10.863 1.00 75.12 178 ASP A C 1
ATOM 1444 O O . ASP A 1 178 ? 74.210 -19.876 -10.530 1.00 75.12 178 ASP A O 1
ATOM 1448 N N . GLN A 1 179 ? 72.664 -18.259 -10.518 1.00 80.19 179 GLN A N 1
ATOM 1449 C CA . GLN A 1 179 ? 71.678 -19.053 -9.765 1.00 80.19 179 GLN A CA 1
ATOM 1450 C C . GLN A 1 179 ? 71.373 -20.408 -10.430 1.00 80.19 179 GLN A C 1
ATOM 1452 O O . GLN A 1 179 ? 71.054 -21.378 -9.739 1.00 80.19 179 GLN A O 1
ATOM 1457 N N . HIS A 1 180 ? 71.485 -20.501 -11.761 1.00 75.19 180 HIS A N 1
ATOM 1458 C CA . HIS A 1 180 ? 71.269 -21.747 -12.501 1.00 75.19 180 HIS A CA 1
ATOM 1459 C C . HIS A 1 180 ? 72.359 -22.809 -12.245 1.00 75.19 180 HIS A C 1
ATOM 1461 O O . HIS A 1 180 ? 72.058 -24.003 -12.276 1.00 75.19 180 HIS A O 1
ATOM 1467 N N . LEU A 1 181 ? 73.593 -22.388 -11.939 1.00 73.06 181 LEU A N 1
ATOM 1468 C CA . LEU A 1 181 ? 74.709 -23.268 -11.567 1.00 73.06 181 LEU A CA 1
ATOM 1469 C C . LEU A 1 181 ? 74.634 -23.663 -10.088 1.00 73.06 181 LEU A C 1
ATOM 1471 O O . LEU A 1 181 ? 74.839 -24.824 -9.736 1.00 73.06 181 LEU A O 1
ATOM 1475 N N . LEU A 1 182 ? 74.293 -22.703 -9.222 1.00 70.12 182 LEU A N 1
ATOM 1476 C CA . LEU A 1 182 ? 74.161 -22.918 -7.777 1.00 70.12 182 LEU A CA 1
ATOM 1477 C C . LEU A 1 182 ? 72.966 -23.822 -7.427 1.00 70.12 182 LEU A C 1
ATOM 1479 O O . LEU A 1 182 ? 73.008 -24.571 -6.444 1.00 70.12 182 LEU A O 1
ATOM 1483 N N . HIS A 1 183 ? 71.886 -23.761 -8.213 1.00 74.38 183 HIS A N 1
ATOM 1484 C CA . HIS A 1 183 ? 70.624 -24.449 -7.937 1.00 74.38 183 HIS A CA 1
ATOM 1485 C C . HIS A 1 183 ? 70.061 -25.181 -9.176 1.00 74.38 183 HIS A C 1
ATOM 1487 O O . HIS A 1 183 ? 69.017 -24.785 -9.699 1.00 74.38 183 HIS A O 1
ATOM 1493 N N . PRO A 1 184 ? 70.667 -26.307 -9.608 1.00 68.25 184 PRO A N 1
ATOM 1494 C CA . PRO A 1 184 ? 70.233 -27.045 -10.802 1.00 68.25 184 PRO A CA 1
ATOM 1495 C C . PRO A 1 184 ? 68.797 -27.606 -10.721 1.00 68.25 184 PRO A C 1
ATOM 1497 O O . PRO A 1 184 ? 68.102 -27.657 -11.730 1.00 68.25 184 PRO A O 1
ATOM 1500 N N . ASP A 1 185 ? 68.287 -27.952 -9.529 1.00 70.81 185 ASP A N 1
ATOM 1501 C CA . ASP A 1 185 ? 66.862 -28.306 -9.335 1.00 70.81 185 ASP A CA 1
ATOM 1502 C C . ASP A 1 185 ? 65.946 -27.083 -9.095 1.00 70.81 185 ASP A C 1
ATOM 1504 O O . ASP A 1 185 ? 64.817 -27.242 -8.615 1.00 70.81 185 ASP A O 1
ATOM 1508 N N . GLY A 1 186 ? 66.423 -25.854 -9.318 1.00 66.94 186 GLY A N 1
ATOM 1509 C CA . GLY A 1 186 ? 65.791 -24.624 -8.825 1.00 66.94 186 GLY A CA 1
ATOM 1510 C C . GLY A 1 186 ? 64.316 -24.478 -9.211 1.00 66.94 186 GLY A C 1
ATOM 1511 O O . GLY A 1 186 ? 63.500 -24.098 -8.374 1.00 66.94 186 GLY A O 1
ATOM 1512 N N . ALA A 1 187 ? 63.928 -24.930 -10.408 1.00 67.38 187 ALA A N 1
ATOM 1513 C CA . ALA A 1 187 ? 62.532 -24.947 -10.856 1.00 67.38 187 ALA A CA 1
ATOM 1514 C C . ALA A 1 187 ? 61.579 -25.732 -9.923 1.00 67.38 187 ALA A C 1
ATOM 1516 O O . ALA A 1 187 ? 60.421 -25.351 -9.774 1.00 67.38 187 ALA A O 1
ATOM 1517 N N . LYS A 1 188 ? 62.058 -26.791 -9.249 1.00 67.81 188 LYS A N 1
ATOM 1518 C CA . LYS A 1 188 ? 61.290 -27.538 -8.229 1.00 67.81 188 LYS A CA 1
ATOM 1519 C C . LYS A 1 188 ? 61.421 -26.945 -6.823 1.00 67.81 188 LYS A C 1
ATOM 1521 O O . LYS A 1 188 ? 60.525 -27.131 -6.005 1.00 67.81 188 LYS A O 1
ATOM 1526 N N . LYS A 1 189 ? 62.538 -26.269 -6.527 1.00 70.12 189 LYS A N 1
ATOM 1527 C CA . LYS A 1 189 ? 62.853 -25.711 -5.197 1.00 70.12 189 LYS A CA 1
ATOM 1528 C C . LYS A 1 189 ? 62.256 -24.317 -4.963 1.00 70.12 189 LYS A C 1
ATOM 1530 O O . LYS A 1 189 ? 62.049 -23.953 -3.811 1.00 70.12 189 LYS A O 1
ATOM 1535 N N . PHE A 1 190 ? 61.965 -23.557 -6.020 1.00 80.44 190 PHE A N 1
ATOM 1536 C CA . PHE A 1 190 ? 61.536 -22.156 -5.918 1.00 80.44 190 PHE A CA 1
ATOM 1537 C C . PHE A 1 190 ? 60.091 -21.876 -6.357 1.00 80.44 190 PHE A C 1
ATOM 1539 O O . PHE A 1 190 ? 59.559 -20.838 -5.981 1.00 80.44 190 PHE A O 1
ATOM 1546 N N . GLY A 1 191 ? 59.423 -22.781 -7.084 1.00 77.81 191 GLY A N 1
ATOM 1547 C CA . GLY A 1 191 ? 58.023 -22.591 -7.507 1.00 77.81 191 GLY A CA 1
ATOM 1548 C C . GLY A 1 191 ? 57.015 -22.413 -6.347 1.00 77.81 191 GLY A C 1
ATOM 1549 O O . GLY A 1 191 ? 57.373 -22.620 -5.187 1.00 77.81 191 GLY A O 1
ATOM 1550 N N . PRO A 1 192 ? 55.749 -22.042 -6.618 1.00 78.75 192 PRO A N 1
ATOM 1551 C CA . PRO A 1 192 ? 54.710 -21.869 -5.588 1.00 78.75 192 PRO A CA 1
ATOM 1552 C C . PRO A 1 192 ? 54.485 -23.107 -4.711 1.00 78.75 192 PRO A C 1
ATOM 1554 O O . PRO A 1 192 ? 54.736 -24.214 -5.163 1.00 78.75 192 PRO A O 1
ATOM 1557 N N . ILE A 1 193 ? 54.021 -22.958 -3.461 1.00 75.25 193 ILE A N 1
ATOM 1558 C CA . ILE A 1 193 ? 53.783 -24.100 -2.546 1.00 75.25 193 ILE A CA 1
ATOM 1559 C C . ILE A 1 193 ? 52.644 -24.990 -3.043 1.00 75.25 193 ILE A C 1
ATOM 1561 O O . ILE A 1 193 ? 52.816 -26.204 -3.147 1.00 75.25 193 ILE A O 1
ATOM 1565 N N . HIS A 1 194 ? 51.515 -24.367 -3.365 1.00 73.25 194 HIS A N 1
ATOM 1566 C CA . HIS A 1 194 ? 50.358 -25.004 -3.978 1.00 73.25 194 HIS A CA 1
ATOM 1567 C C . HIS A 1 194 ? 50.338 -24.656 -5.462 1.00 73.25 194 HIS A C 1
ATOM 1569 O O . HIS A 1 194 ? 50.565 -23.498 -5.823 1.00 73.25 194 HIS A O 1
ATOM 1575 N N . ASP A 1 195 ? 50.041 -25.637 -6.306 1.00 73.69 195 ASP A N 1
ATOM 1576 C CA . ASP A 1 195 ? 50.120 -25.506 -7.764 1.00 73.69 195 ASP A CA 1
ATOM 1577 C C . ASP A 1 195 ? 48.726 -25.218 -8.387 1.00 73.69 195 ASP A C 1
ATOM 1579 O O . ASP A 1 195 ? 48.621 -24.883 -9.562 1.00 73.69 195 ASP A O 1
ATOM 1583 N N . ASP A 1 196 ? 47.658 -25.279 -7.580 1.00 70.19 196 ASP A N 1
ATOM 1584 C CA . ASP A 1 196 ? 46.233 -25.188 -7.937 1.00 70.19 196 ASP A CA 1
ATOM 1585 C C . ASP A 1 196 ? 45.539 -23.869 -7.520 1.00 70.19 196 ASP A C 1
ATOM 1587 O O . ASP A 1 196 ? 44.315 -23.740 -7.618 1.00 70.19 196 ASP A O 1
ATOM 1591 N N . ILE A 1 197 ? 46.287 -22.849 -7.080 1.00 72.31 197 ILE A N 1
ATOM 1592 C CA . ILE A 1 197 ? 45.709 -21.550 -6.692 1.00 72.31 197 ILE A CA 1
ATOM 1593 C C . ILE A 1 197 ? 45.265 -20.799 -7.952 1.00 72.31 197 ILE A C 1
ATOM 1595 O O . ILE A 1 197 ? 46.101 -20.364 -8.740 1.00 72.31 197 ILE A O 1
ATOM 1599 N N . LEU A 1 198 ? 43.955 -20.593 -8.125 1.00 79.44 198 LEU A N 1
ATOM 1600 C CA . LEU A 1 198 ? 43.406 -19.827 -9.249 1.00 79.44 198 LEU A CA 1
ATOM 1601 C C . LEU A 1 198 ? 43.829 -18.348 -9.179 1.00 79.44 198 LEU A C 1
ATOM 1603 O O . LEU A 1 198 ? 43.396 -17.598 -8.299 1.00 79.44 198 LEU A O 1
ATOM 1607 N N . ILE A 1 199 ? 44.629 -17.914 -10.150 1.00 81.00 199 ILE A N 1
ATOM 1608 C CA . ILE A 1 199 ? 45.085 -16.530 -10.310 1.00 81.00 199 ILE A CA 1
ATOM 1609 C C . ILE A 1 199 ? 44.024 -15.729 -11.067 1.00 81.00 199 ILE A C 1
ATOM 1611 O O . ILE A 1 199 ? 43.458 -14.790 -10.512 1.00 81.00 199 ILE A O 1
ATOM 1615 N N . ALA A 1 200 ? 43.696 -16.115 -12.298 1.00 80.31 200 ALA A N 1
ATOM 1616 C CA . ALA A 1 200 ? 42.736 -15.412 -13.153 1.00 80.31 200 ALA A CA 1
ATOM 1617 C C . ALA A 1 200 ? 42.029 -16.398 -14.088 1.00 80.31 200 ALA A C 1
ATOM 1619 O O . ALA A 1 200 ? 42.609 -17.429 -14.426 1.00 80.31 200 ALA A O 1
ATOM 1620 N N . LYS A 1 201 ? 40.818 -16.082 -14.560 1.00 81.62 201 LYS A N 1
ATOM 1621 C CA . LYS A 1 201 ? 40.244 -16.772 -15.723 1.00 81.62 201 LYS A CA 1
ATOM 1622 C C . LYS A 1 201 ? 40.475 -15.949 -16.989 1.00 81.62 201 LYS A C 1
ATOM 1624 O O . LYS A 1 201 ? 40.413 -14.722 -16.966 1.00 81.62 201 LYS A O 1
ATOM 1629 N N . MET A 1 202 ? 40.724 -16.635 -18.097 1.00 81.38 202 MET A N 1
ATOM 1630 C CA . MET A 1 202 ? 40.975 -16.050 -19.413 1.00 81.38 202 MET A CA 1
ATOM 1631 C C . MET A 1 202 ? 40.028 -16.630 -20.472 1.00 81.38 202 MET A C 1
ATOM 1633 O O . MET A 1 202 ? 39.324 -17.622 -20.256 1.00 81.38 202 MET A O 1
ATOM 1637 N N . ARG A 1 203 ? 39.979 -15.981 -21.633 1.00 81.19 203 ARG A N 1
ATOM 1638 C CA . ARG A 1 203 ? 39.230 -16.382 -22.828 1.00 81.19 203 ARG A CA 1
ATOM 1639 C C . ARG A 1 203 ? 40.171 -16.391 -24.041 1.00 81.19 203 ARG A C 1
ATOM 1641 O O . ARG A 1 203 ? 41.175 -15.681 -24.018 1.00 81.19 203 ARG A O 1
ATOM 1648 N N . PRO A 1 204 ? 39.887 -17.176 -25.098 1.00 78.19 204 PRO A N 1
ATOM 1649 C CA . PRO A 1 204 ? 40.830 -17.374 -26.198 1.00 78.19 204 PRO A CA 1
ATOM 1650 C C . PRO A 1 204 ? 41.308 -16.065 -26.834 1.00 78.19 204 PRO A C 1
ATOM 1652 O O . PRO A 1 204 ? 40.489 -15.260 -27.272 1.00 78.19 204 PRO A O 1
ATOM 1655 N N . GLY A 1 205 ? 42.627 -15.890 -26.912 1.00 77.25 205 GLY A N 1
ATOM 1656 C CA . GLY A 1 205 ? 43.272 -14.662 -27.383 1.00 77.25 205 GLY A CA 1
ATOM 1657 C C . GLY A 1 205 ? 43.716 -13.704 -26.272 1.00 77.25 205 GLY A C 1
ATOM 1658 O O . GLY A 1 205 ? 44.548 -12.849 -26.547 1.00 77.25 205 GLY A O 1
ATOM 1659 N N . GLN A 1 206 ? 43.238 -13.865 -25.032 1.00 84.31 206 GLN A N 1
ATOM 1660 C CA . GLN A 1 206 ? 43.801 -13.157 -23.879 1.00 84.31 206 GLN A CA 1
ATOM 1661 C C . GLN A 1 206 ? 45.119 -13.797 -23.435 1.00 84.31 206 GLN A C 1
ATOM 1663 O O . GLN A 1 206 ? 45.280 -15.023 -23.450 1.00 84.31 206 GLN A O 1
ATOM 1668 N N . GLU A 1 207 ? 46.035 -12.952 -22.981 1.00 89.31 207 GLU A N 1
ATOM 1669 C CA . GLU A 1 207 ? 47.295 -13.325 -22.359 1.00 89.31 207 GLU A CA 1
ATOM 1670 C C . GLU A 1 207 ? 47.673 -12.431 -21.175 1.00 89.31 207 GLU A C 1
ATOM 1672 O O . GLU A 1 207 ? 47.307 -11.253 -21.100 1.00 89.31 207 GLU A O 1
ATOM 1677 N N . ILE A 1 208 ? 48.441 -13.031 -20.268 1.00 90.00 208 ILE A N 1
ATOM 1678 C CA . ILE A 1 208 ? 49.130 -12.380 -19.157 1.00 90.00 208 ILE A CA 1
ATOM 1679 C C . ILE A 1 208 ? 50.619 -12.681 -19.331 1.00 90.00 208 ILE A C 1
ATOM 1681 O O . ILE A 1 208 ? 51.013 -13.848 -19.415 1.00 90.00 208 ILE A O 1
ATOM 1685 N N . HIS A 1 209 ? 51.442 -11.636 -19.371 1.00 92.88 209 HIS A N 1
ATOM 1686 C CA . HIS A 1 209 ? 52.898 -11.703 -19.329 1.00 92.88 209 HIS A CA 1
ATOM 1687 C C . HIS A 1 209 ? 53.415 -10.741 -18.253 1.00 92.88 209 HIS A C 1
ATOM 1689 O O . HIS A 1 209 ? 53.407 -9.524 -18.434 1.00 92.88 209 HIS A O 1
ATOM 1695 N N . ALA A 1 210 ? 53.869 -11.305 -17.134 1.00 91.38 210 ALA A N 1
ATOM 1696 C CA . ALA A 1 210 ? 54.392 -10.582 -15.980 1.00 91.38 210 ALA A CA 1
ATOM 1697 C C . ALA A 1 210 ? 55.714 -11.190 -15.494 1.00 91.38 210 ALA A C 1
ATOM 1699 O O . ALA A 1 210 ? 55.870 -12.415 -15.497 1.00 91.38 210 ALA A O 1
ATOM 1700 N N . GLN A 1 211 ? 56.633 -10.355 -15.004 1.00 91.88 211 GLN A N 1
ATOM 1701 C CA . GLN A 1 211 ? 57.793 -10.803 -14.226 1.00 91.88 211 GLN A CA 1
ATOM 1702 C C . GLN A 1 211 ? 57.610 -10.432 -12.755 1.00 91.88 211 GLN A C 1
ATOM 1704 O O . GLN A 1 211 ? 57.234 -9.308 -12.420 1.00 91.88 211 GLN A O 1
ATOM 1709 N N . LEU A 1 212 ? 57.846 -11.399 -11.873 1.00 90.88 212 LEU A N 1
ATOM 1710 C CA . LEU A 1 212 ? 57.581 -11.307 -10.439 1.00 90.88 212 LEU A CA 1
ATOM 1711 C C . LEU A 1 212 ? 58.919 -11.395 -9.703 1.00 90.88 212 LEU A C 1
ATOM 1713 O O . LEU A 1 212 ? 59.684 -12.331 -9.932 1.00 90.88 212 LEU A O 1
ATOM 1717 N N . TYR A 1 213 ? 59.195 -10.444 -8.819 1.00 89.62 213 TYR A N 1
ATOM 1718 C CA . TYR A 1 213 ? 60.448 -10.368 -8.073 1.00 89.62 213 TYR A CA 1
ATOM 1719 C C . TYR A 1 213 ? 60.150 -10.637 -6.601 1.00 89.62 213 TYR A C 1
ATOM 1721 O O . TYR A 1 213 ? 59.490 -9.836 -5.933 1.00 89.62 213 TYR A O 1
ATOM 1729 N N . ALA A 1 214 ? 60.591 -11.796 -6.115 1.00 88.56 214 ALA A N 1
ATOM 1730 C CA . ALA A 1 214 ? 60.420 -12.218 -4.734 1.00 88.56 214 ALA A CA 1
ATOM 1731 C C . ALA A 1 214 ? 61.677 -11.959 -3.910 1.00 88.56 214 ALA A C 1
ATOM 1733 O O . ALA A 1 214 ? 62.802 -12.165 -4.371 1.00 88.56 214 ALA A O 1
ATOM 1734 N N . VAL A 1 215 ? 61.446 -11.521 -2.677 1.00 87.56 215 VAL A N 1
ATOM 1735 C CA . VAL A 1 215 ? 62.464 -10.988 -1.771 1.00 87.56 215 VAL A CA 1
ATOM 1736 C C . VAL A 1 215 ? 62.260 -11.579 -0.381 1.00 87.56 215 VAL A C 1
ATOM 1738 O O . VAL A 1 215 ? 61.207 -12.144 -0.075 1.00 87.56 215 VAL A O 1
ATOM 1741 N N . LYS A 1 216 ? 63.263 -11.428 0.476 1.00 85.56 216 LYS A N 1
ATOM 1742 C CA . LYS A 1 216 ? 63.232 -11.855 1.875 1.00 85.56 216 LYS A CA 1
ATOM 1743 C C . LYS A 1 216 ? 62.701 -10.732 2.776 1.00 85.56 216 LYS A C 1
ATOM 1745 O O . LYS A 1 216 ? 63.271 -9.645 2.790 1.00 85.56 216 LYS A O 1
ATOM 1750 N N . GLY A 1 217 ? 61.648 -11.007 3.546 1.00 82.25 217 GLY A N 1
ATOM 1751 C CA . GLY A 1 217 ? 60.995 -10.047 4.452 1.00 82.25 217 GLY A CA 1
ATOM 1752 C C . GLY A 1 217 ? 60.424 -10.713 5.709 1.00 82.25 217 GLY A C 1
ATOM 1753 O O . GLY A 1 217 ? 60.477 -11.939 5.837 1.00 82.25 217 GLY A O 1
ATOM 1754 N N . ILE A 1 218 ? 59.873 -9.926 6.643 1.00 78.38 218 ILE A N 1
ATOM 1755 C CA . ILE A 1 218 ? 59.206 -10.424 7.864 1.00 78.38 218 ILE A CA 1
ATOM 1756 C C . ILE A 1 218 ? 57.756 -9.934 7.974 1.00 78.38 218 ILE A C 1
ATOM 1758 O O . ILE A 1 218 ? 57.416 -8.830 7.549 1.00 78.38 218 ILE A O 1
ATOM 1762 N N . GLY A 1 219 ? 56.885 -10.745 8.587 1.00 65.50 219 GLY A N 1
ATOM 1763 C CA . GLY A 1 219 ? 55.444 -10.465 8.703 1.00 65.50 219 GLY A CA 1
ATOM 1764 C C . GLY A 1 219 ? 55.067 -9.195 9.481 1.00 65.50 219 GLY A C 1
ATOM 1765 O O . GLY A 1 219 ? 53.913 -8.774 9.433 1.00 65.50 219 GLY A O 1
ATOM 1766 N N . LYS A 1 220 ? 56.023 -8.582 10.189 1.00 72.19 220 LYS A N 1
ATOM 1767 C C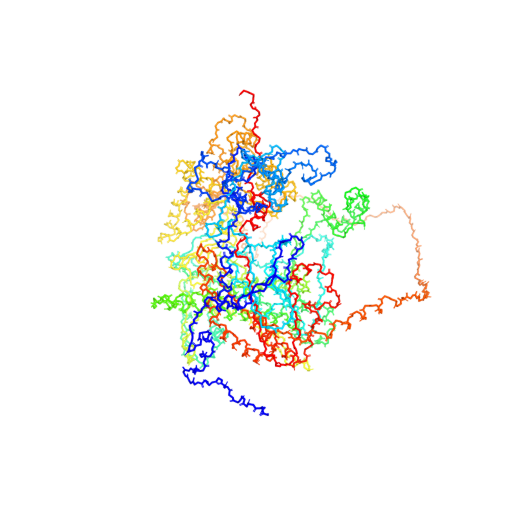A . LYS A 1 220 ? 55.918 -7.255 10.816 1.00 72.19 220 LYS A CA 1
ATOM 1768 C C . LYS A 1 220 ? 55.846 -6.120 9.793 1.00 72.19 220 LYS A C 1
ATOM 1770 O O . LYS A 1 220 ? 55.160 -5.136 10.057 1.00 72.19 220 LYS A O 1
ATOM 1775 N N . ASP A 1 221 ? 56.541 -6.261 8.667 1.00 69.19 221 ASP A N 1
ATOM 1776 C CA . ASP A 1 221 ? 56.715 -5.188 7.683 1.00 69.19 221 ASP A CA 1
ATOM 1777 C C . ASP A 1 221 ? 55.563 -5.199 6.671 1.00 69.19 221 ASP A C 1
ATOM 1779 O O . ASP A 1 221 ? 54.985 -4.161 6.355 1.00 69.19 221 ASP A O 1
ATOM 1783 N N . HIS A 1 222 ? 55.161 -6.392 6.216 1.00 67.19 222 HIS A N 1
ATOM 1784 C CA . HIS A 1 222 ? 53.931 -6.580 5.449 1.00 67.19 222 HIS A CA 1
ATOM 1785 C C . HIS A 1 222 ? 53.347 -7.983 5.658 1.00 67.19 222 HIS A C 1
ATOM 1787 O O . HIS A 1 222 ? 54.078 -8.970 5.712 1.00 67.19 222 HIS A O 1
ATOM 1793 N N . ALA A 1 223 ? 52.014 -8.102 5.691 1.00 65.81 223 ALA A N 1
ATOM 1794 C CA . ALA A 1 223 ? 51.323 -9.365 5.978 1.00 65.81 223 ALA A CA 1
ATOM 1795 C C . ALA A 1 223 ? 51.656 -10.505 4.990 1.00 65.81 223 ALA A C 1
ATOM 1797 O O . ALA A 1 223 ? 51.616 -11.672 5.374 1.00 65.81 223 ALA A O 1
ATOM 1798 N N . LYS A 1 224 ? 52.055 -10.173 3.750 1.00 69.62 224 LYS A N 1
ATOM 1799 C CA . LYS A 1 224 ? 52.550 -11.147 2.753 1.00 69.62 224 LYS A CA 1
ATOM 1800 C C . LYS A 1 224 ? 53.789 -11.923 3.211 1.00 69.62 224 LYS A C 1
ATOM 1802 O O . LYS A 1 224 ? 54.022 -13.029 2.741 1.00 69.62 224 LYS A O 1
ATOM 1807 N N . PHE A 1 225 ? 54.549 -11.362 4.151 1.00 71.88 225 PHE A N 1
ATOM 1808 C CA . PHE A 1 225 ? 55.724 -11.989 4.739 1.00 71.88 225 PHE A CA 1
ATOM 1809 C C . PHE A 1 225 ? 55.434 -12.752 6.046 1.00 71.88 225 PHE A C 1
ATOM 1811 O O . PHE A 1 225 ? 56.370 -13.125 6.750 1.00 71.88 225 PHE A O 1
ATOM 1818 N N . SER A 1 226 ? 54.169 -12.993 6.415 1.00 70.81 226 SER A N 1
ATOM 1819 C CA . SER A 1 226 ? 53.856 -13.837 7.577 1.00 70.81 226 SER A CA 1
ATOM 1820 C C . SER A 1 226 ? 53.824 -15.320 7.167 1.00 70.81 226 SER A C 1
ATOM 1822 O O . SER A 1 226 ? 52.962 -15.709 6.379 1.00 70.81 226 SER A O 1
ATOM 1824 N N . PRO A 1 227 ? 54.731 -16.178 7.675 1.00 55.84 227 PRO A N 1
ATOM 1825 C CA . PRO A 1 227 ? 54.867 -17.557 7.196 1.00 55.84 227 PRO A CA 1
ATOM 1826 C C . PRO A 1 227 ? 53.805 -18.529 7.733 1.00 55.84 227 PRO A C 1
ATOM 1828 O O . PRO A 1 227 ? 53.788 -19.687 7.323 1.00 55.84 227 PRO A O 1
ATOM 1831 N N . ILE A 1 228 ? 52.953 -18.116 8.683 1.00 55.09 228 ILE A N 1
ATOM 1832 C CA . ILE A 1 228 ? 52.012 -19.019 9.362 1.00 55.09 228 ILE A CA 1
ATOM 1833 C C . ILE A 1 228 ? 50.627 -18.356 9.497 1.00 55.09 228 ILE A C 1
ATOM 1835 O O . ILE A 1 228 ? 50.475 -17.433 10.294 1.00 55.09 228 ILE A O 1
ATOM 1839 N N . PRO A 1 229 ? 49.573 -18.843 8.811 1.00 45.97 229 PRO A N 1
ATOM 1840 C CA . PRO A 1 229 ? 48.246 -18.218 8.854 1.00 45.97 229 PRO A CA 1
ATOM 1841 C C . PRO A 1 229 ? 47.452 -18.517 10.141 1.00 45.97 229 PRO A C 1
ATOM 1843 O O . PRO A 1 229 ? 46.454 -17.852 10.419 1.00 45.97 229 PRO A O 1
ATOM 1846 N N . ARG A 1 230 ? 47.848 -19.530 10.929 1.00 43.38 230 ARG A N 1
ATOM 1847 C CA . ARG A 1 230 ? 47.175 -19.918 12.182 1.00 43.38 230 ARG A CA 1
ATOM 1848 C C . ARG A 1 230 ? 48.152 -20.590 13.154 1.00 43.38 230 ARG A C 1
ATOM 1850 O O . ARG A 1 230 ? 48.704 -21.635 12.833 1.00 43.38 230 ARG A O 1
ATOM 1857 N N . ILE A 1 231 ? 48.305 -20.040 14.363 1.00 43.81 231 ILE A N 1
ATOM 1858 C CA . ILE A 1 231 ? 49.009 -20.693 15.486 1.00 43.81 231 ILE A CA 1
ATOM 1859 C C . ILE A 1 231 ? 48.076 -20.740 16.698 1.00 43.81 231 ILE A C 1
ATOM 1861 O O . ILE A 1 231 ? 47.715 -19.693 17.239 1.00 43.81 231 ILE A O 1
ATOM 1865 N N . CYS A 1 232 ? 47.735 -21.945 17.157 1.00 43.44 232 CYS A N 1
ATOM 1866 C CA . CYS A 1 232 ? 47.021 -22.170 18.414 1.00 43.44 232 CYS A CA 1
ATOM 1867 C C . CYS A 1 232 ? 48.013 -22.559 19.526 1.00 43.44 232 CYS A C 1
ATOM 1869 O O . CYS A 1 232 ? 48.923 -23.351 19.292 1.00 43.44 232 CYS A O 1
ATOM 1871 N N . VAL A 1 233 ? 47.845 -22.017 20.738 1.00 41.97 233 VAL A N 1
ATOM 1872 C CA . VAL A 1 233 ? 48.703 -22.307 21.903 1.00 41.97 233 VAL A CA 1
ATOM 1873 C C . VAL A 1 233 ? 47.824 -22.774 23.062 1.00 41.97 233 VAL A C 1
ATOM 1875 O O . VAL A 1 233 ? 47.156 -21.967 23.705 1.00 41.97 233 VAL A O 1
ATOM 1878 N N . VAL A 1 234 ? 47.825 -24.082 23.333 1.00 42.09 234 VAL A N 1
ATOM 1879 C CA . VAL A 1 234 ? 46.930 -24.715 24.316 1.00 42.09 234 VAL A CA 1
ATOM 1880 C C . VAL A 1 234 ? 47.680 -25.017 25.615 1.00 42.09 234 VAL A C 1
ATOM 1882 O O . VAL A 1 234 ? 48.547 -25.887 25.659 1.00 42.09 234 VAL A O 1
ATOM 1885 N N . SER A 1 235 ? 47.326 -24.333 26.705 1.00 37.62 235 SER A N 1
ATOM 1886 C CA . SER A 1 235 ? 47.922 -24.575 28.028 1.00 37.62 235 SER A CA 1
ATOM 1887 C C . SER A 1 235 ? 47.297 -25.802 28.701 1.00 37.62 235 SER A C 1
ATOM 1889 O O . SER A 1 235 ? 46.124 -25.786 29.077 1.00 37.62 235 SER A O 1
ATOM 1891 N N . ARG A 1 236 ? 48.073 -26.882 28.869 1.00 38.75 236 ARG A N 1
ATOM 1892 C CA . ARG A 1 236 ? 47.598 -28.165 29.419 1.00 38.75 236 ARG A CA 1
ATOM 1893 C C . ARG A 1 236 ? 48.303 -28.520 30.730 1.00 38.75 236 ARG A C 1
ATOM 1895 O O . ARG A 1 236 ? 49.529 -28.571 30.788 1.00 38.75 236 ARG A O 1
ATOM 1902 N N . ARG A 1 237 ? 47.541 -28.865 31.779 1.00 29.33 237 ARG A N 1
ATOM 1903 C CA . ARG A 1 237 ? 48.086 -29.605 32.938 1.00 29.33 237 ARG A CA 1
ATOM 1904 C C . ARG A 1 237 ? 48.144 -31.108 32.626 1.00 29.33 237 ARG A C 1
ATOM 1906 O O . ARG A 1 237 ? 47.309 -31.647 31.908 1.00 29.33 237 ARG A O 1
ATOM 1913 N N . ARG A 1 238 ? 49.183 -31.761 33.151 1.00 29.16 238 ARG A N 1
ATOM 1914 C CA . ARG A 1 238 ? 49.749 -33.049 32.705 1.00 29.16 238 ARG A CA 1
ATOM 1915 C C . ARG A 1 238 ? 48.837 -34.279 32.909 1.00 29.16 238 ARG A C 1
ATOM 1917 O O . ARG A 1 238 ? 49.051 -35.038 33.848 1.00 29.16 238 ARG A O 1
ATOM 1924 N N . ILE A 1 239 ? 47.900 -34.531 31.989 1.00 24.75 239 ILE A N 1
ATOM 1925 C CA . ILE A 1 239 ? 47.301 -35.861 31.731 1.00 24.75 239 ILE A CA 1
ATOM 1926 C C . ILE A 1 239 ? 47.229 -36.089 30.207 1.00 24.75 239 ILE A C 1
ATOM 1928 O O . ILE A 1 239 ? 46.848 -35.195 29.453 1.00 24.75 239 ILE A O 1
ATOM 1932 N N . GLN A 1 240 ? 47.635 -37.272 29.735 1.00 30.27 240 GLN A N 1
ATOM 1933 C CA . GLN A 1 240 ? 47.846 -37.556 28.308 1.00 30.27 240 GLN A CA 1
ATOM 1934 C C . GLN A 1 240 ? 46.540 -37.688 27.500 1.00 30.27 240 GLN A C 1
ATOM 1936 O O . GLN A 1 240 ? 45.751 -38.595 27.752 1.00 30.27 240 GLN A O 1
ATOM 1941 N N . LYS A 1 241 ? 46.378 -36.849 26.462 1.00 28.62 241 LYS A N 1
ATOM 1942 C CA . LYS A 1 241 ? 46.303 -37.247 25.028 1.00 28.62 241 LYS A CA 1
ATOM 1943 C C . LYS A 1 241 ? 45.937 -36.041 24.119 1.00 28.62 241 LYS A C 1
ATOM 1945 O O . LYS A 1 241 ? 44.870 -35.457 24.282 1.00 28.62 241 LYS A O 1
ATOM 1950 N N . ARG A 1 242 ? 46.853 -35.740 23.177 1.00 29.61 242 ARG A N 1
ATOM 1951 C CA . ARG A 1 242 ? 46.734 -35.162 21.804 1.00 29.61 242 ARG A CA 1
ATOM 1952 C C . ARG A 1 242 ? 46.089 -33.779 21.522 1.00 29.61 242 ARG A C 1
ATOM 1954 O O . ARG A 1 242 ? 45.114 -33.392 22.167 1.00 29.61 242 ARG A O 1
ATOM 1961 N N . CYS A 1 243 ? 46.627 -33.133 20.479 1.00 27.25 243 CYS A N 1
ATOM 1962 C CA . CYS A 1 243 ? 46.176 -31.996 19.654 1.00 27.25 243 CYS A CA 1
ATOM 1963 C C . CYS A 1 243 ? 46.485 -30.551 20.107 1.00 27.25 243 CYS A C 1
ATOM 1965 O O . CYS A 1 243 ? 45.739 -29.933 20.870 1.00 27.25 243 CYS A O 1
ATOM 1967 N N . ALA A 1 244 ? 47.513 -29.973 19.482 1.00 29.41 244 ALA A N 1
ATOM 1968 C CA . ALA A 1 244 ? 47.437 -28.683 18.782 1.00 29.41 244 ALA A CA 1
ATOM 1969 C C . ALA A 1 244 ? 47.699 -28.913 17.271 1.00 29.41 244 ALA A C 1
ATOM 1971 O O . ALA A 1 244 ? 48.371 -29.880 16.913 1.00 29.41 244 ALA A O 1
ATOM 1972 N N . THR A 1 245 ? 47.133 -28.102 16.366 1.00 30.67 245 THR A N 1
ATOM 1973 C CA . THR A 1 245 ? 47.142 -28.386 14.907 1.00 30.67 245 THR A CA 1
ATOM 1974 C C . THR A 1 245 ? 47.063 -27.100 14.059 1.00 30.67 245 THR A C 1
ATOM 1976 O O . THR A 1 245 ? 46.552 -26.080 14.525 1.00 30.67 245 THR A O 1
ATOM 1979 N N . ILE A 1 246 ? 47.573 -27.148 12.821 1.00 28.89 246 ILE A N 1
ATOM 1980 C CA . ILE A 1 246 ? 47.659 -26.056 11.823 1.00 28.89 246 ILE A CA 1
ATOM 1981 C C . ILE A 1 246 ? 46.996 -26.559 10.519 1.00 28.89 246 ILE A C 1
ATOM 1983 O O . ILE A 1 246 ? 47.088 -27.751 10.264 1.00 28.89 246 ILE A O 1
ATOM 1987 N N . ARG A 1 247 ? 46.292 -25.726 9.724 1.00 27.08 247 ARG A N 1
ATOM 1988 C CA . ARG A 1 247 ? 45.525 -26.173 8.526 1.00 27.08 247 ARG A CA 1
ATOM 1989 C C . ARG A 1 247 ? 45.266 -25.088 7.458 1.00 27.08 247 ARG A C 1
ATOM 1991 O O . ARG A 1 247 ? 45.233 -23.901 7.788 1.00 27.08 247 ARG A O 1
ATOM 1998 N N . SER A 1 248 ? 44.983 -25.526 6.222 1.00 25.59 248 SER A N 1
ATOM 1999 C CA . SER A 1 248 ? 44.570 -24.758 5.018 1.00 25.59 248 SER A CA 1
ATOM 2000 C C . SER A 1 248 ? 43.244 -25.319 4.390 1.00 25.59 248 SER A C 1
ATOM 2002 O O . SER A 1 248 ? 42.732 -26.300 4.937 1.00 25.59 248 SER A O 1
ATOM 2004 N N . PRO A 1 249 ? 42.586 -24.679 3.378 1.00 29.88 249 PRO A N 1
ATOM 2005 C CA . PRO A 1 249 ? 41.099 -24.674 3.291 1.00 29.88 249 PRO A CA 1
ATOM 2006 C C . PRO A 1 249 ? 40.385 -25.129 1.981 1.00 29.88 249 PRO A C 1
ATOM 2008 O O . PRO A 1 249 ? 40.911 -24.918 0.895 1.00 29.88 249 PRO A O 1
ATOM 2011 N N . MET A 1 250 ? 39.120 -25.595 2.101 1.00 24.94 250 MET A N 1
ATOM 2012 C CA . MET A 1 250 ? 37.941 -25.490 1.173 1.00 24.94 250 MET A CA 1
ATOM 2013 C C . MET A 1 250 ? 36.797 -26.437 1.649 1.00 24.94 250 MET A C 1
ATOM 2015 O O . MET A 1 250 ? 37.116 -27.330 2.438 1.00 24.94 250 MET A O 1
ATOM 2019 N N . PRO A 1 251 ? 35.515 -26.354 1.186 1.00 30.94 251 PRO A N 1
ATOM 2020 C CA . PRO A 1 251 ? 34.813 -25.348 0.356 1.00 30.94 251 PRO A CA 1
ATOM 2021 C C . PRO A 1 251 ? 33.565 -24.708 1.060 1.00 30.94 251 PRO A C 1
ATOM 2023 O O . PRO A 1 251 ? 33.393 -24.866 2.262 1.00 30.94 251 PRO A O 1
ATOM 2026 N N . TRP A 1 252 ? 32.686 -23.983 0.333 1.00 26.22 252 TRP A N 1
ATOM 2027 C CA . TRP A 1 252 ? 31.544 -23.185 0.868 1.00 26.22 252 TRP A CA 1
ATOM 2028 C C . TRP A 1 252 ? 30.231 -23.294 0.056 1.00 26.22 252 TRP A C 1
ATOM 2030 O O . TRP A 1 252 ? 30.280 -23.582 -1.141 1.00 26.22 252 TRP A O 1
ATOM 2040 N N . PRO A 1 253 ? 29.074 -22.891 0.642 1.00 32.75 253 PRO A N 1
ATOM 2041 C CA . PRO A 1 253 ? 28.093 -22.100 -0.123 1.00 32.75 253 PRO A CA 1
ATOM 2042 C C . PRO A 1 253 ? 27.359 -20.941 0.623 1.00 32.75 253 PRO A C 1
ATOM 2044 O O . PRO A 1 253 ? 26.534 -21.161 1.502 1.00 32.75 253 PRO A O 1
ATOM 2047 N N . HIS A 1 254 ? 27.525 -19.720 0.089 1.00 24.80 254 HIS A N 1
ATOM 2048 C CA . HIS A 1 254 ? 26.527 -18.629 -0.045 1.00 24.80 254 HIS A CA 1
ATOM 2049 C C . HIS A 1 254 ? 25.870 -17.941 1.187 1.00 24.80 254 HIS A C 1
ATOM 2051 O O . HIS A 1 254 ? 25.009 -18.489 1.881 1.00 24.80 254 HIS A O 1
ATOM 2057 N N . SER A 1 255 ? 26.088 -16.618 1.303 1.00 23.66 255 SER A N 1
ATOM 2058 C CA . SER A 1 255 ? 25.208 -15.679 2.031 1.00 23.66 255 SER A CA 1
ATOM 2059 C C . SER A 1 255 ? 25.147 -14.296 1.346 1.00 23.66 255 SER A C 1
ATOM 2061 O O . SER A 1 255 ? 26.020 -13.974 0.548 1.00 23.66 255 SER A O 1
ATOM 2063 N N . ILE A 1 256 ? 24.096 -13.504 1.614 1.00 22.06 256 ILE A N 1
ATOM 2064 C CA . ILE A 1 256 ? 23.821 -12.191 0.987 1.00 22.06 256 ILE A CA 1
ATOM 2065 C C . ILE A 1 256 ? 23.696 -11.113 2.077 1.00 22.06 256 ILE A C 1
ATOM 2067 O O . ILE A 1 256 ? 23.098 -11.360 3.127 1.00 22.06 256 ILE A O 1
ATOM 2071 N N . SER A 1 257 ? 24.230 -9.915 1.820 1.00 24.69 257 SER A N 1
ATOM 2072 C CA . SER A 1 257 ? 24.237 -8.770 2.742 1.00 24.69 257 SER A CA 1
ATOM 2073 C C . SER A 1 257 ? 22.883 -8.043 2.832 1.00 24.69 257 SER A C 1
ATOM 2075 O O . SER A 1 257 ? 22.145 -7.937 1.852 1.00 24.69 257 SER A O 1
ATOM 2077 N N . ILE A 1 258 ? 22.534 -7.522 4.020 1.00 24.56 258 ILE A N 1
ATOM 2078 C CA . ILE A 1 258 ? 21.295 -6.750 4.250 1.00 24.56 258 ILE A CA 1
ATOM 2079 C C . ILE A 1 258 ? 21.524 -5.620 5.268 1.00 24.56 258 ILE A C 1
ATOM 2081 O O . ILE A 1 258 ? 21.768 -5.873 6.446 1.00 24.56 258 ILE A O 1
ATOM 2085 N N . THR A 1 259 ? 21.323 -4.369 4.848 1.00 27.92 259 THR A N 1
ATOM 2086 C CA . THR A 1 259 ? 21.276 -3.188 5.730 1.00 27.92 259 THR A CA 1
ATOM 2087 C C . THR A 1 259 ? 19.867 -2.932 6.291 1.00 27.92 259 THR A C 1
ATOM 2089 O O . THR A 1 259 ? 18.864 -3.387 5.735 1.00 27.92 259 THR A O 1
ATOM 2092 N N . ASN A 1 260 ? 19.785 -2.197 7.413 1.00 26.06 260 ASN A N 1
ATOM 2093 C CA . ASN A 1 260 ? 18.586 -1.603 8.053 1.00 26.06 260 ASN A CA 1
ATOM 2094 C C . ASN A 1 260 ? 17.360 -2.495 8.375 1.00 26.06 260 ASN A C 1
ATOM 2096 O O . ASN A 1 260 ? 16.452 -2.066 9.083 1.00 26.06 260 ASN A O 1
ATOM 2100 N N . THR A 1 261 ? 17.318 -3.748 7.930 1.00 29.95 261 THR A N 1
ATOM 2101 C CA . THR A 1 261 ? 16.173 -4.658 8.136 1.00 29.95 261 THR A CA 1
ATOM 2102 C C . THR A 1 261 ? 16.165 -5.266 9.549 1.00 29.95 261 THR A C 1
ATOM 2104 O O . THR A 1 261 ? 15.125 -5.699 10.044 1.00 29.95 261 THR A O 1
ATOM 2107 N N . SER A 1 262 ? 17.321 -5.229 10.225 1.00 33.34 262 SER A N 1
ATOM 2108 C CA . SER A 1 262 ? 17.612 -5.877 11.509 1.00 33.34 262 SER A CA 1
ATOM 2109 C C . SER A 1 262 ? 16.512 -5.718 12.571 1.00 33.34 262 SER A C 1
ATOM 2111 O O . SER A 1 262 ? 15.938 -6.721 12.996 1.00 33.34 262 SER A O 1
ATOM 2113 N N . ILE A 1 263 ? 16.163 -4.484 12.962 1.00 34.38 263 ILE A N 1
ATOM 2114 C CA . ILE A 1 263 ? 15.252 -4.215 14.094 1.00 34.38 263 ILE A CA 1
ATOM 2115 C C . ILE A 1 263 ? 13.862 -4.826 13.857 1.00 34.38 263 ILE A C 1
ATOM 2117 O O . ILE A 1 263 ? 13.335 -5.517 14.726 1.00 34.38 263 ILE A O 1
ATOM 2121 N N . ARG A 1 264 ? 13.294 -4.653 12.654 1.00 30.95 264 ARG A N 1
ATOM 2122 C CA . ARG A 1 264 ? 11.982 -5.226 12.299 1.00 30.95 264 ARG A CA 1
ATOM 2123 C C . ARG A 1 264 ? 11.993 -6.757 12.300 1.00 30.95 264 ARG A C 1
ATOM 2125 O O . ARG A 1 264 ? 10.978 -7.356 12.637 1.00 30.95 264 ARG A O 1
ATOM 2132 N N . SER A 1 265 ? 13.121 -7.386 11.964 1.00 34.72 265 SER A N 1
ATOM 2133 C CA . SER A 1 265 ? 13.284 -8.842 12.055 1.00 34.72 265 SER A CA 1
ATOM 2134 C C . SER A 1 265 ? 13.417 -9.333 13.499 1.00 34.72 265 SER A C 1
ATOM 2136 O O . SER A 1 265 ? 12.776 -10.321 13.847 1.00 34.72 265 SER A O 1
ATOM 2138 N N . TYR A 1 266 ? 14.205 -8.656 14.345 1.00 35.62 266 TYR A N 1
ATOM 2139 C CA . TYR A 1 266 ? 14.368 -9.027 15.759 1.00 35.62 266 TYR A CA 1
ATOM 2140 C C . TYR A 1 266 ? 13.035 -8.972 16.512 1.00 35.62 266 TYR A C 1
ATOM 2142 O O . TYR A 1 266 ? 12.635 -9.960 17.123 1.00 35.62 266 TYR A O 1
ATOM 2150 N N . SER A 1 267 ? 12.302 -7.860 16.400 1.00 38.81 267 SER A N 1
ATOM 2151 C CA . SER A 1 267 ? 11.018 -7.665 17.090 1.00 38.81 267 SER A CA 1
ATOM 2152 C C . SER A 1 267 ? 9.906 -8.627 16.650 1.00 38.81 267 SER A C 1
ATOM 2154 O O . SER A 1 267 ? 8.936 -8.805 17.381 1.00 38.81 267 SER A O 1
ATOM 2156 N N . LEU A 1 268 ? 10.029 -9.245 15.469 1.00 39.81 268 LEU A N 1
ATOM 2157 C CA . LEU A 1 268 ? 9.070 -10.224 14.948 1.00 39.81 268 LEU A CA 1
ATOM 2158 C C . LEU A 1 268 ? 9.414 -11.683 15.276 1.00 39.81 268 LEU A C 1
ATOM 2160 O O . LEU A 1 268 ? 8.525 -12.527 15.211 1.00 39.81 268 LEU A O 1
ATOM 2164 N N . CYS A 1 269 ? 10.656 -11.984 15.666 1.00 35.06 269 CYS A N 1
ATOM 2165 C CA . CYS A 1 269 ? 11.062 -13.324 16.115 1.00 35.06 269 CYS A CA 1
ATOM 2166 C C . CYS A 1 269 ? 10.734 -13.585 17.604 1.00 35.06 269 CYS A C 1
ATOM 2168 O O . CYS A 1 269 ? 11.238 -14.537 18.191 1.00 35.06 269 CYS A O 1
ATOM 2170 N N . ALA A 1 270 ? 9.896 -12.740 18.214 1.00 37.06 270 ALA A N 1
ATOM 2171 C CA . ALA A 1 270 ? 9.309 -12.943 19.538 1.00 37.06 270 ALA A CA 1
ATOM 2172 C C . ALA A 1 270 ? 8.429 -14.226 19.572 1.00 37.06 270 ALA A C 1
ATOM 2174 O O . ALA A 1 270 ? 8.016 -14.702 18.509 1.00 37.06 270 ALA A O 1
ATOM 2175 N N . PRO A 1 271 ? 8.101 -14.799 20.753 1.00 35.94 271 PRO A N 1
ATOM 2176 C CA . PRO A 1 271 ? 7.799 -16.234 20.926 1.00 35.94 271 PRO A CA 1
ATOM 2177 C C . PRO A 1 271 ? 6.422 -16.724 20.417 1.00 35.94 271 PRO A C 1
ATOM 2179 O O . PRO A 1 271 ? 5.865 -17.685 20.933 1.00 35.94 271 PRO A O 1
ATOM 2182 N N . SER A 1 272 ? 5.841 -16.079 19.402 1.00 40.75 272 SER A N 1
ATOM 2183 C CA . SER A 1 272 ? 4.618 -16.533 18.718 1.00 40.75 272 SER A CA 1
ATOM 2184 C C . SER A 1 272 ? 4.876 -17.311 17.419 1.00 40.75 272 SER A C 1
ATOM 2186 O O . SER A 1 272 ? 3.927 -17.837 16.848 1.00 40.75 272 SER A O 1
ATOM 2188 N N . PHE A 1 273 ? 6.116 -17.388 16.918 1.00 44.66 273 PHE A N 1
ATOM 2189 C CA . PHE A 1 273 ? 6.421 -18.001 15.616 1.00 44.66 273 PHE A CA 1
ATOM 2190 C C . PHE A 1 273 ? 7.391 -19.194 15.719 1.00 44.66 273 PHE A C 1
ATOM 2192 O O . PHE A 1 273 ? 8.518 -19.008 16.170 1.00 44.66 273 PHE A O 1
ATOM 2199 N N . PRO A 1 274 ? 7.033 -20.392 15.212 1.00 46.88 274 PRO A N 1
ATOM 2200 C CA . PRO A 1 274 ? 7.885 -21.585 15.270 1.00 46.88 274 PRO A CA 1
ATOM 2201 C C . PRO A 1 274 ? 8.934 -21.623 14.133 1.00 46.88 274 PRO A C 1
ATOM 2203 O O . PRO A 1 274 ? 9.053 -22.618 13.419 1.00 46.88 274 PRO A O 1
ATOM 2206 N N . TRP A 1 275 ? 9.670 -20.527 13.902 1.00 43.62 275 TRP A N 1
ATOM 2207 C CA . TRP A 1 275 ? 10.625 -20.407 12.785 1.00 43.62 275 TRP A CA 1
ATOM 2208 C C . TRP A 1 275 ? 11.911 -19.668 13.166 1.00 43.62 275 TRP A C 1
ATOM 2210 O O . TRP A 1 275 ? 11.874 -18.625 13.809 1.00 43.62 275 TRP A O 1
ATOM 2220 N N . SER A 1 276 ? 13.055 -20.146 12.667 1.00 40.47 276 SER A N 1
ATOM 2221 C CA . SER A 1 276 ? 14.336 -19.442 12.804 1.00 40.47 276 SER A CA 1
ATOM 2222 C C . SER A 1 276 ? 14.399 -18.168 11.945 1.00 40.47 276 SER A C 1
ATOM 2224 O O . SER A 1 276 ? 13.800 -18.098 10.868 1.00 40.47 276 SER A O 1
ATOM 2226 N N . ARG A 1 277 ? 15.190 -17.173 12.379 1.00 39.31 277 ARG A N 1
ATOM 2227 C CA . ARG A 1 277 ? 15.349 -15.840 11.747 1.00 39.31 277 ARG A CA 1
ATOM 2228 C C . ARG A 1 277 ? 15.519 -15.886 10.215 1.00 39.31 277 ARG A C 1
ATOM 2230 O O . ARG A 1 277 ? 14.829 -15.155 9.507 1.00 39.31 277 ARG A O 1
ATOM 2237 N N . ARG A 1 278 ? 16.371 -16.787 9.694 1.00 38.62 278 ARG A N 1
ATOM 2238 C CA . ARG A 1 278 ? 16.611 -17.001 8.242 1.00 38.62 278 ARG A CA 1
ATOM 2239 C C . ARG A 1 278 ? 15.328 -17.446 7.516 1.00 38.62 278 ARG A C 1
ATOM 2241 O O . ARG A 1 278 ? 15.011 -16.922 6.452 1.00 38.62 278 ARG A O 1
ATOM 2248 N N . LYS A 1 279 ? 14.555 -18.364 8.115 1.00 44.56 279 LYS A N 1
ATOM 2249 C CA . LYS A 1 279 ? 13.284 -18.881 7.571 1.00 44.56 279 LYS A CA 1
ATOM 2250 C C . LYS A 1 279 ? 12.115 -17.901 7.753 1.00 44.56 279 LYS A C 1
ATOM 2252 O O . LYS A 1 279 ? 11.217 -17.909 6.918 1.00 44.56 279 LYS A O 1
ATOM 2257 N N . PHE A 1 280 ? 12.130 -17.044 8.778 1.00 49.41 280 PHE A N 1
ATOM 2258 C CA . PHE A 1 280 ? 11.126 -15.990 8.968 1.00 49.41 280 PHE A CA 1
ATOM 2259 C C . PHE A 1 280 ? 11.228 -14.909 7.879 1.00 49.41 280 PHE A C 1
ATOM 2261 O O . PHE A 1 280 ? 10.262 -14.665 7.158 1.00 49.41 280 PHE A O 1
ATOM 2268 N N . CYS A 1 281 ? 12.411 -14.308 7.700 1.00 38.56 281 CYS A N 1
ATOM 2269 C CA . CYS A 1 281 ? 12.610 -13.202 6.754 1.00 38.56 281 CYS A CA 1
ATOM 2270 C C . CYS A 1 281 ? 12.396 -13.596 5.281 1.00 38.56 281 CYS A C 1
ATOM 2272 O O . CYS A 1 281 ? 12.021 -12.752 4.473 1.00 38.56 281 CYS A O 1
ATOM 2274 N N . ALA A 1 282 ? 12.607 -14.868 4.931 1.00 38.31 282 ALA A N 1
ATOM 2275 C CA . ALA A 1 282 ? 12.454 -15.379 3.568 1.00 38.31 282 ALA A CA 1
ATOM 2276 C C . ALA A 1 282 ? 11.003 -15.742 3.173 1.00 38.31 282 ALA A C 1
ATOM 2278 O O . ALA A 1 282 ? 10.775 -16.202 2.053 1.00 38.31 282 ALA A O 1
ATOM 2279 N N . ARG A 1 283 ? 10.012 -15.600 4.069 1.00 54.34 283 ARG A N 1
ATOM 2280 C CA . ARG A 1 283 ? 8.640 -16.096 3.843 1.00 54.34 283 ARG A CA 1
ATOM 2281 C C . ARG A 1 283 ? 7.616 -14.997 3.571 1.00 54.34 283 ARG A C 1
ATOM 2283 O O . ARG A 1 283 ? 7.562 -13.963 4.227 1.00 54.34 283 ARG A O 1
ATOM 2290 N N . VAL A 1 284 ? 6.724 -15.279 2.620 1.00 58.59 284 VAL A N 1
ATOM 2291 C CA . VAL A 1 284 ? 5.571 -14.427 2.295 1.00 58.59 284 VAL A CA 1
ATOM 2292 C C . VAL A 1 284 ? 4.589 -14.397 3.472 1.00 58.59 284 VAL A C 1
ATOM 2294 O O . VAL A 1 284 ? 4.263 -15.443 4.032 1.00 58.59 284 VAL A O 1
ATOM 2297 N N . ARG A 1 285 ? 4.070 -13.204 3.800 1.00 63.12 285 ARG A N 1
ATOM 2298 C CA . ARG A 1 285 ? 3.213 -12.913 4.972 1.00 63.12 285 ARG A CA 1
ATOM 2299 C C . ARG A 1 285 ? 2.113 -13.950 5.254 1.00 63.12 285 ARG A C 1
ATOM 2301 O O . ARG A 1 285 ? 1.956 -14.356 6.397 1.00 63.12 285 ARG A O 1
ATOM 2308 N N . GLY A 1 286 ? 1.402 -14.435 4.232 1.00 65.62 286 GLY A N 1
ATOM 2309 C CA . GLY A 1 286 ? 0.342 -15.441 4.408 1.00 65.62 286 GLY A CA 1
ATOM 2310 C C . GLY A 1 286 ? 0.821 -16.770 5.016 1.00 65.62 286 GLY A C 1
ATOM 2311 O O . GLY A 1 286 ? 0.074 -17.404 5.750 1.00 65.62 286 GLY A O 1
ATOM 2312 N N . THR A 1 287 ? 2.078 -17.168 4.791 1.00 76.00 287 THR A N 1
ATOM 2313 C CA . THR A 1 287 ? 2.677 -18.364 5.414 1.00 76.00 287 THR A CA 1
ATOM 2314 C C . THR A 1 287 ? 2.944 -18.161 6.914 1.00 76.00 287 THR A C 1
ATOM 2316 O O . THR A 1 287 ? 3.000 -19.129 7.671 1.00 76.00 287 THR A O 1
ATOM 2319 N N . LEU A 1 288 ? 3.090 -16.911 7.371 1.00 76.88 288 LEU A N 1
ATOM 2320 C CA . LEU A 1 288 ? 3.201 -16.587 8.796 1.00 76.88 288 LEU A CA 1
ATOM 2321 C C . LEU A 1 288 ? 1.833 -16.734 9.483 1.00 76.88 288 LEU A C 1
ATOM 2323 O O . LEU A 1 288 ? 1.754 -17.391 10.517 1.00 76.88 288 LEU A O 1
ATOM 2327 N N . CYS A 1 289 ? 0.754 -16.236 8.865 1.00 83.69 289 CYS A N 1
ATOM 2328 C CA . CYS A 1 289 ? -0.624 -16.455 9.330 1.00 83.69 289 CYS A CA 1
ATOM 2329 C C . CYS A 1 289 ? -0.990 -17.950 9.375 1.00 83.69 289 CYS A C 1
ATOM 2331 O O . CYS A 1 289 ? -1.500 -18.417 10.388 1.00 83.69 289 CYS A O 1
ATOM 2333 N N . GLU A 1 290 ? -0.649 -18.715 8.328 1.00 85.88 290 GLU A N 1
ATOM 2334 C CA . GLU A 1 290 ? -0.793 -20.183 8.285 1.00 85.88 290 GLU A CA 1
ATOM 2335 C C . GLU A 1 290 ? -0.136 -20.859 9.502 1.00 85.88 290 GLU A C 1
ATOM 2337 O O . GLU A 1 290 ? -0.728 -21.736 10.124 1.00 85.88 290 GLU A O 1
ATOM 2342 N N . SER A 1 291 ? 1.066 -20.407 9.875 1.00 83.38 291 SER A N 1
ATOM 2343 C CA . SER A 1 291 ? 1.829 -20.967 10.997 1.00 83.38 291 SER A CA 1
ATOM 2344 C C . SER A 1 291 ? 1.210 -20.643 12.359 1.00 83.38 291 SER A C 1
ATOM 2346 O O . SER A 1 291 ? 1.160 -21.515 13.219 1.00 83.38 291 SER A O 1
ATOM 2348 N N . LEU A 1 292 ? 0.728 -19.409 12.552 1.00 85.19 292 LEU A N 1
ATOM 2349 C CA . LEU A 1 292 ? 0.056 -18.982 13.788 1.00 85.19 292 LEU A CA 1
ATOM 2350 C C . LEU A 1 292 ? -1.232 -19.772 14.021 1.00 85.19 292 LEU A C 1
ATOM 2352 O O . LEU A 1 292 ? -1.437 -20.328 15.096 1.00 85.19 292 LEU A O 1
ATOM 2356 N N . LEU A 1 293 ? -2.064 -19.868 12.982 1.00 89.88 293 LEU A N 1
ATOM 2357 C CA . LEU A 1 293 ? -3.327 -20.597 13.038 1.00 89.88 293 LEU A CA 1
ATOM 2358 C C . LEU A 1 293 ? -3.106 -22.097 13.278 1.00 89.88 293 LEU A C 1
ATOM 2360 O O . LEU A 1 293 ? -3.894 -22.705 13.988 1.00 89.88 293 LEU A O 1
ATOM 2364 N N . MET A 1 294 ? -2.015 -22.690 12.771 1.00 87.94 294 MET A N 1
ATOM 2365 C CA . MET A 1 294 ? -1.633 -24.067 13.119 1.00 87.94 294 MET A CA 1
ATOM 2366 C C . MET A 1 294 ? -1.217 -24.222 14.592 1.00 87.94 294 MET A C 1
ATOM 2368 O O . MET A 1 294 ? -1.555 -25.234 15.200 1.00 87.94 294 MET A O 1
ATOM 2372 N N . VAL A 1 295 ? -0.523 -23.246 15.190 1.00 87.12 295 VAL A N 1
ATOM 2373 C CA . VAL A 1 295 ? -0.146 -23.300 16.618 1.00 87.12 295 VAL A CA 1
ATOM 2374 C C . VAL A 1 295 ? -1.380 -23.214 17.519 1.00 87.12 295 VAL A C 1
ATOM 2376 O O . VAL A 1 295 ? -1.552 -24.066 18.392 1.00 87.12 295 VAL A O 1
ATOM 2379 N N . GLU A 1 296 ? -2.268 -22.243 17.291 1.00 87.75 296 GLU A N 1
ATOM 2380 C CA . GLU A 1 296 ? -3.474 -22.096 18.117 1.00 87.75 296 GLU A CA 1
ATOM 2381 C C . GLU A 1 296 ? -4.489 -23.225 17.845 1.00 87.75 296 GLU A C 1
ATOM 2383 O O . GLU A 1 296 ? -5.057 -23.754 18.797 1.00 87.75 296 GLU A O 1
ATOM 2388 N N . ALA A 1 297 ? -4.632 -23.714 16.601 1.00 89.31 297 ALA A N 1
ATOM 2389 C CA . ALA A 1 297 ? -5.427 -24.917 16.309 1.00 89.31 297 ALA A CA 1
ATOM 2390 C C . ALA A 1 297 ? -4.909 -26.153 17.066 1.00 89.31 297 ALA A C 1
ATOM 2392 O O . ALA A 1 297 ? -5.708 -26.883 17.652 1.00 89.31 297 ALA A O 1
ATOM 2393 N N . LYS A 1 298 ? -3.581 -26.363 17.142 1.00 89.06 298 LYS A N 1
ATOM 2394 C CA . LYS A 1 298 ? -2.997 -27.449 17.954 1.00 89.06 298 LYS A CA 1
ATOM 2395 C C . LYS A 1 298 ? -3.372 -27.303 19.428 1.00 89.06 298 LYS A C 1
ATOM 2397 O O . LYS A 1 298 ? -3.702 -28.287 20.084 1.00 89.06 298 LYS A O 1
ATOM 2402 N N . ARG A 1 299 ? -3.323 -26.073 19.945 1.00 87.44 299 ARG A N 1
ATOM 2403 C CA . ARG A 1 299 ? -3.612 -25.738 21.345 1.00 87.44 299 ARG A CA 1
ATOM 2404 C C . ARG A 1 299 ? -5.080 -25.962 21.721 1.00 87.44 299 ARG A C 1
ATOM 2406 O O . ARG A 1 299 ? -5.334 -26.398 22.838 1.00 87.44 299 ARG A O 1
ATOM 2413 N N . VAL A 1 300 ? -6.023 -25.710 20.808 1.00 88.38 300 VAL A N 1
ATOM 2414 C CA . VAL A 1 300 ? -7.459 -26.014 20.996 1.00 88.38 300 VAL A CA 1
ATOM 2415 C C . VAL A 1 300 ? -7.867 -27.415 20.506 1.00 88.38 300 VAL A C 1
ATOM 2417 O O . VAL A 1 300 ? -9.056 -27.719 20.449 1.00 88.38 300 VAL A O 1
ATOM 2420 N N . ASN A 1 301 ? -6.899 -28.268 20.150 1.00 91.00 301 ASN A N 1
ATOM 2421 C CA . ASN A 1 301 ? -7.099 -29.622 19.617 1.00 91.00 301 ASN A CA 1
ATOM 2422 C C . ASN A 1 301 ? -8.010 -29.696 18.366 1.00 91.00 301 ASN A C 1
ATOM 2424 O O . ASN A 1 301 ? -8.792 -30.631 18.198 1.00 91.00 301 ASN A O 1
ATOM 2428 N N . VAL A 1 302 ? -7.904 -28.706 17.475 1.00 90.62 302 VAL A N 1
ATOM 2429 C CA . VAL A 1 302 ? -8.593 -28.666 16.175 1.00 90.62 302 VAL A CA 1
ATOM 2430 C C . VAL A 1 302 ? -7.686 -29.248 15.089 1.00 90.62 302 VAL A C 1
ATOM 2432 O O . VAL A 1 302 ? -6.540 -28.827 14.916 1.00 90.62 302 VAL A O 1
ATOM 2435 N N . ILE A 1 303 ? -8.213 -30.213 14.330 1.00 91.50 303 ILE A N 1
ATOM 2436 C CA . ILE A 1 303 ? -7.509 -30.867 13.218 1.00 91.50 303 ILE A CA 1
ATOM 2437 C C . ILE A 1 303 ? -7.206 -29.837 12.120 1.00 91.50 303 ILE A C 1
ATOM 2439 O O . ILE A 1 303 ? -8.082 -29.075 11.710 1.00 91.50 303 ILE A O 1
ATOM 2443 N N . TYR A 1 304 ? -5.972 -29.817 11.607 1.00 87.62 304 TYR A N 1
ATOM 2444 C CA . TYR A 1 304 ? -5.628 -28.940 10.486 1.00 87.62 304 TYR A CA 1
ATOM 2445 C C . TYR A 1 304 ? -6.290 -29.445 9.193 1.00 87.62 304 TYR A C 1
ATOM 2447 O O . TYR A 1 304 ? -6.059 -30.597 8.819 1.00 87.62 304 TYR A O 1
ATOM 2455 N N . PRO A 1 305 ? -7.006 -28.595 8.441 1.00 90.12 305 PRO A N 1
ATOM 2456 C CA . PRO A 1 305 ? -7.475 -28.960 7.111 1.00 90.12 305 PRO A CA 1
ATOM 2457 C C . PRO A 1 305 ? -6.314 -29.243 6.154 1.00 90.12 305 PRO A C 1
ATOM 2459 O O . PRO A 1 305 ? -5.209 -28.698 6.305 1.00 90.12 305 PRO A O 1
ATOM 2462 N N . ASN A 1 306 ? -6.579 -30.029 5.111 1.00 91.88 306 ASN A N 1
ATOM 2463 C CA . ASN A 1 306 ? -5.696 -30.103 3.948 1.00 91.88 306 ASN A CA 1
ATOM 2464 C C . ASN A 1 306 ? -5.565 -28.729 3.273 1.00 91.88 306 ASN A C 1
ATOM 2466 O O . ASN A 1 306 ? -6.345 -27.808 3.516 1.00 91.88 306 ASN A O 1
ATOM 2470 N N . LYS A 1 307 ? -4.533 -28.560 2.445 1.00 91.25 307 LYS A N 1
ATOM 2471 C CA . LYS A 1 307 ? -4.383 -27.328 1.666 1.00 91.25 307 LYS A CA 1
ATOM 2472 C C . LYS A 1 307 ? -5.390 -27.327 0.526 1.00 91.25 307 LYS A C 1
ATOM 2474 O O . LYS A 1 307 ? -5.536 -28.338 -0.148 1.00 91.25 307 LYS A O 1
ATOM 2479 N N . GLN A 1 308 ? -6.033 -26.186 0.305 1.00 88.25 308 GLN A N 1
ATOM 2480 C CA . GLN A 1 308 ? -6.942 -25.974 -0.814 1.00 88.25 308 GLN A CA 1
ATOM 2481 C C . GLN A 1 308 ? -6.252 -26.312 -2.146 1.00 88.25 308 GLN A C 1
ATOM 2483 O O . GLN A 1 308 ? -5.253 -25.682 -2.509 1.00 88.25 308 GLN A O 1
ATOM 2488 N N . GLU A 1 309 ? -6.815 -27.267 -2.883 1.00 85.69 309 GLU A N 1
ATOM 2489 C CA . GLU A 1 309 ? -6.403 -27.577 -4.251 1.00 85.69 309 GLU A CA 1
ATOM 2490 C C . GLU A 1 309 ? -7.032 -26.603 -5.260 1.00 85.69 309 GLU A C 1
ATOM 2492 O O . GLU A 1 309 ? -8.027 -25.933 -4.984 1.00 85.69 309 GLU A O 1
ATOM 2497 N N . ALA A 1 310 ? -6.420 -26.477 -6.438 1.00 77.06 310 ALA A N 1
ATOM 2498 C CA . ALA A 1 310 ? -6.901 -25.574 -7.477 1.00 77.06 310 ALA A CA 1
ATOM 2499 C C . ALA A 1 310 ? -7.871 -26.294 -8.424 1.00 77.06 310 ALA A C 1
ATOM 2501 O O . ALA A 1 310 ? -7.455 -27.107 -9.247 1.00 77.06 310 ALA A O 1
ATOM 2502 N N . GLU A 1 311 ? -9.152 -25.940 -8.357 1.00 83.75 311 GLU A N 1
ATOM 2503 C CA . GLU A 1 311 ? -10.122 -26.280 -9.399 1.00 83.75 311 GLU A CA 1
ATOM 2504 C C . GLU A 1 311 ? -9.831 -25.449 -10.659 1.00 83.75 311 GLU A C 1
ATOM 2506 O O . GLU A 1 311 ? -9.932 -24.221 -10.656 1.00 83.75 311 GLU A O 1
ATOM 2511 N N . TRP A 1 312 ? -9.419 -26.118 -11.738 1.00 81.75 312 TRP A N 1
ATOM 2512 C CA . TRP A 1 312 ? -9.004 -25.464 -12.988 1.00 81.75 312 TRP A CA 1
ATOM 2513 C C . TRP A 1 312 ? -10.173 -25.135 -13.930 1.00 81.75 312 TRP A C 1
ATOM 2515 O O . TRP A 1 312 ? -10.078 -24.191 -14.720 1.00 81.75 312 TRP A O 1
ATOM 2525 N N . THR A 1 313 ? -11.271 -25.883 -13.799 1.00 85.44 313 THR A N 1
ATOM 2526 C CA . THR A 1 313 ? -12.456 -25.848 -14.663 1.00 85.44 313 THR A CA 1
ATOM 2527 C C . THR A 1 313 ? -13.693 -25.721 -13.770 1.00 85.44 313 THR A C 1
ATOM 2529 O O . THR A 1 313 ? -14.118 -26.695 -13.154 1.00 85.44 313 THR A O 1
ATOM 2532 N N . LYS A 1 314 ? -14.245 -24.506 -13.672 1.00 89.56 314 LYS A N 1
ATOM 2533 C CA . LYS A 1 314 ? -15.485 -24.173 -12.947 1.00 89.56 314 LYS A CA 1
ATOM 2534 C C . LYS A 1 314 ? -16.510 -23.589 -13.917 1.00 89.56 314 LYS A C 1
ATOM 2536 O O . LYS A 1 314 ? -16.122 -22.920 -14.872 1.00 89.56 314 LYS A O 1
ATOM 2541 N N . PHE A 1 315 ? -17.799 -23.746 -13.626 1.00 90.00 315 PHE A N 1
ATOM 2542 C CA . PHE A 1 315 ? -18.888 -23.171 -14.423 1.00 90.00 315 PHE A CA 1
ATOM 2543 C C . PHE A 1 315 ? -19.769 -22.233 -13.589 1.00 90.00 315 PHE A C 1
ATOM 2545 O O . PHE A 1 315 ? -19.880 -22.392 -12.374 1.00 90.00 315 PHE A O 1
ATOM 2552 N N . THR A 1 316 ? -20.402 -21.251 -14.235 1.00 88.06 316 THR A N 1
ATOM 2553 C CA . THR A 1 316 ? -21.526 -20.509 -13.645 1.00 88.06 316 THR A CA 1
ATOM 2554 C C . THR A 1 316 ? -22.765 -21.407 -13.556 1.00 88.06 316 THR A C 1
ATOM 2556 O O . THR A 1 316 ? -22.857 -22.417 -14.255 1.00 88.06 316 THR A O 1
ATOM 2559 N N . ARG A 1 317 ? -23.764 -21.010 -12.750 1.00 84.12 317 ARG A N 1
ATOM 2560 C CA . ARG A 1 317 ? -25.100 -21.648 -12.748 1.00 84.12 317 ARG A CA 1
ATOM 2561 C C . ARG A 1 317 ? -25.726 -21.674 -14.152 1.00 84.12 317 ARG A C 1
ATOM 2563 O O . ARG A 1 317 ? -26.407 -22.626 -14.502 1.00 84.12 317 ARG A O 1
ATOM 2570 N N . ASP A 1 318 ? -25.409 -20.660 -14.954 1.00 84.56 318 ASP A N 1
ATOM 2571 C CA . ASP A 1 318 ? -25.874 -20.463 -16.331 1.00 84.56 318 ASP A CA 1
ATOM 2572 C C . ASP A 1 318 ? -25.079 -21.296 -17.374 1.00 84.56 318 ASP A C 1
ATOM 2574 O O . ASP A 1 318 ? -25.297 -21.164 -18.576 1.00 84.56 318 ASP A O 1
ATOM 2578 N N . GLY A 1 319 ? -24.128 -22.140 -16.945 1.00 85.81 319 GLY A N 1
ATOM 2579 C CA . GLY A 1 319 ? -23.385 -23.066 -17.814 1.00 85.81 319 GLY A CA 1
ATOM 2580 C C . GLY A 1 319 ? -22.166 -22.486 -18.548 1.00 85.81 319 GLY A C 1
ATOM 2581 O O . GLY A 1 319 ? -21.627 -23.143 -19.440 1.00 85.81 319 GLY A O 1
ATOM 2582 N N . HIS A 1 320 ? -21.698 -21.285 -18.194 1.00 90.81 320 HIS A N 1
ATOM 2583 C CA . HIS A 1 320 ? -20.511 -20.662 -18.801 1.00 90.81 320 HIS A CA 1
ATOM 2584 C C . HIS A 1 320 ? -19.220 -21.001 -18.044 1.00 90.81 320 HIS A C 1
ATOM 2586 O O . HIS A 1 320 ? -19.210 -21.011 -16.813 1.00 90.81 320 HIS A O 1
ATOM 2592 N N . LEU A 1 321 ? -18.105 -21.216 -18.753 1.00 92.00 321 LEU A N 1
ATOM 2593 C CA . LEU A 1 321 ? -16.812 -21.518 -18.122 1.00 92.00 321 LEU A CA 1
ATOM 2594 C C . LEU A 1 321 ? -16.237 -20.276 -17.411 1.00 92.00 321 LEU A C 1
ATOM 2596 O O . LEU A 1 321 ? -15.901 -19.279 -18.057 1.00 92.00 321 LEU A O 1
ATOM 2600 N N . LEU A 1 322 ? -16.068 -20.353 -16.090 1.00 91.62 322 LEU A N 1
ATOM 2601 C CA . LEU A 1 322 ? -15.429 -19.316 -15.277 1.00 91.62 322 LEU A CA 1
ATOM 2602 C C . LEU A 1 322 ? -13.925 -19.253 -15.569 1.00 91.62 322 LEU A C 1
ATOM 2604 O O . LEU A 1 322 ? -13.202 -20.250 -15.458 1.00 91.62 322 LEU A O 1
ATOM 2608 N N . ASP A 1 323 ? -13.425 -18.058 -15.893 1.00 89.19 323 ASP A N 1
ATOM 2609 C CA . ASP A 1 323 ? -11.984 -17.833 -15.968 1.00 89.19 323 ASP A CA 1
ATOM 2610 C C . ASP A 1 323 ? -11.407 -17.393 -14.620 1.00 89.19 323 ASP A C 1
ATOM 2612 O O . ASP A 1 323 ? -10.412 -17.959 -14.158 1.00 89.19 323 ASP A O 1
ATOM 2616 N N . VAL A 1 324 ? -12.066 -16.425 -13.975 1.00 89.06 324 VAL A N 1
ATOM 2617 C CA . VAL A 1 324 ? -11.693 -15.876 -12.665 1.00 89.06 324 VAL A CA 1
ATOM 2618 C C . VAL A 1 324 ? -12.935 -15.763 -11.785 1.00 89.06 324 VAL A C 1
ATOM 2620 O O . VAL A 1 324 ? -13.979 -15.287 -12.223 1.00 89.06 324 VAL A O 1
ATOM 2623 N N . GLU A 1 325 ? -12.807 -16.159 -10.522 1.00 90.75 325 GLU A N 1
ATOM 2624 C CA . GLU A 1 325 ? -13.848 -16.038 -9.502 1.00 90.75 325 GLU A CA 1
ATOM 2625 C C . GLU A 1 325 ? -13.297 -15.262 -8.297 1.00 90.75 325 GLU A C 1
ATOM 2627 O O . GLU A 1 325 ? -12.167 -15.501 -7.861 1.00 90.75 325 GLU A O 1
ATOM 2632 N N . THR A 1 326 ? -14.062 -14.291 -7.797 1.00 93.50 326 THR A N 1
ATOM 2633 C CA . THR A 1 326 ? -13.705 -13.417 -6.669 1.00 93.50 326 THR A CA 1
ATOM 2634 C C . THR A 1 326 ? -14.976 -12.778 -6.089 1.00 93.50 326 THR A C 1
ATOM 2636 O O . THR A 1 326 ? -16.080 -13.031 -6.560 1.00 93.50 326 THR A O 1
ATOM 2639 N N . TYR A 1 327 ? -14.836 -11.910 -5.092 1.00 93.56 327 TYR A N 1
ATOM 2640 C CA . TYR A 1 327 ? -15.860 -10.956 -4.656 1.00 93.56 327 TYR A CA 1
ATOM 2641 C C . TYR A 1 327 ? -15.514 -9.519 -5.081 1.00 93.56 327 TYR A C 1
ATOM 2643 O O . TYR A 1 327 ? -14.408 -9.237 -5.563 1.00 93.56 327 TYR A O 1
ATOM 2651 N N . VAL A 1 328 ? -16.461 -8.596 -4.897 1.00 90.56 328 VAL A N 1
ATOM 2652 C CA . VAL A 1 328 ? -16.235 -7.147 -4.992 1.00 90.56 328 VAL A CA 1
ATOM 2653 C C . VAL A 1 328 ? -15.445 -6.689 -3.762 1.00 90.56 328 VAL A C 1
ATOM 2655 O O . VAL A 1 328 ? -15.917 -6.777 -2.633 1.00 90.56 328 VAL A O 1
ATOM 2658 N N . GLY A 1 329 ? -14.208 -6.238 -3.981 1.00 86.56 329 GLY A N 1
ATOM 2659 C CA . GLY A 1 329 ? -13.350 -5.710 -2.917 1.00 86.56 329 GLY A CA 1
ATOM 2660 C C . GLY A 1 329 ? -13.814 -4.349 -2.385 1.00 86.56 329 GLY A C 1
ATOM 2661 O O . GLY A 1 329 ? -14.704 -3.722 -2.955 1.00 86.56 329 GLY A O 1
ATOM 2662 N N . GLY A 1 330 ? -13.172 -3.887 -1.308 1.00 80.31 330 GLY A N 1
ATOM 2663 C CA . GLY A 1 330 ? -13.547 -2.658 -0.603 1.00 80.31 330 GLY A CA 1
ATOM 2664 C C . GLY A 1 330 ? -13.696 -1.425 -1.503 1.00 80.31 330 GLY A C 1
ATOM 2665 O O . GLY A 1 330 ? -12.929 -1.225 -2.451 1.00 80.31 330 GLY A O 1
ATOM 2666 N N . HIS A 1 331 ? -14.699 -0.607 -1.177 1.00 84.25 331 HIS A N 1
ATOM 2667 C CA . HIS A 1 331 ? -15.052 0.598 -1.920 1.00 84.25 331 HIS A CA 1
ATOM 2668 C C . HIS A 1 331 ? -13.887 1.604 -1.943 1.00 84.25 331 HIS A C 1
ATOM 2670 O O . HIS A 1 331 ? -13.028 1.613 -1.063 1.00 84.25 331 HIS A O 1
ATOM 2676 N N . VAL A 1 332 ? -13.835 2.418 -3.000 1.00 87.00 332 VAL A N 1
ATOM 2677 C CA . VAL A 1 332 ? -12.906 3.546 -3.160 1.00 87.00 332 VAL A CA 1
ATOM 2678 C C . VAL A 1 332 ? -13.571 4.533 -4.113 1.00 87.00 332 VAL A C 1
ATOM 2680 O O . VAL A 1 332 ? -13.944 4.127 -5.217 1.00 87.00 332 VAL A O 1
ATOM 2683 N N . GLU A 1 333 ? -13.661 5.814 -3.777 1.00 87.00 333 GLU A N 1
ATOM 2684 C CA . GLU A 1 333 ? -14.147 6.856 -4.689 1.00 87.00 333 GLU A CA 1
ATOM 2685 C C . GLU A 1 333 ? -13.421 8.187 -4.456 1.00 87.00 333 GLU A C 1
ATOM 2687 O O . GLU A 1 333 ? -13.427 8.726 -3.363 1.00 87.00 333 GLU A O 1
ATOM 2692 N N . ALA A 1 334 ? -12.858 8.769 -5.514 1.00 87.44 334 ALA A N 1
ATOM 2693 C CA . ALA A 1 334 ? -12.530 10.190 -5.512 1.00 87.44 334 ALA A CA 1
ATOM 2694 C C . ALA A 1 334 ? -13.836 10.971 -5.702 1.00 87.44 334 ALA A C 1
ATOM 2696 O O . ALA A 1 334 ? -14.580 10.667 -6.636 1.00 87.44 334 ALA A O 1
ATOM 2697 N N . LEU A 1 335 ? -14.141 11.957 -4.864 1.00 89.44 335 LEU A N 1
ATOM 2698 C CA . LEU A 1 335 ? -15.356 12.762 -5.003 1.00 89.44 335 LEU A CA 1
ATOM 2699 C C . LEU A 1 335 ? -15.052 14.083 -5.693 1.00 89.44 335 LEU A C 1
ATOM 2701 O O . LEU A 1 335 ? -15.561 14.308 -6.797 1.00 89.44 335 LEU A O 1
ATOM 2705 N N . GLU A 1 336 ? -14.163 14.874 -5.096 1.00 91.62 336 GLU A N 1
ATOM 2706 C CA . GLU A 1 336 ? -13.718 16.174 -5.594 1.00 91.62 336 GLU A CA 1
ATOM 2707 C C . GLU A 1 336 ? -12.259 16.142 -6.097 1.00 91.62 336 GLU A C 1
ATOM 2709 O O . GLU A 1 336 ? -11.557 15.132 -6.038 1.00 91.62 336 GLU A O 1
ATOM 2714 N N . SER A 1 337 ? -11.787 17.252 -6.666 1.00 92.75 337 SER A N 1
ATOM 2715 C CA . SER A 1 337 ? -10.387 17.460 -7.058 1.00 92.75 337 SER A CA 1
ATOM 2716 C C . SER A 1 337 ? -10.077 18.954 -7.000 1.00 92.75 337 SER A C 1
ATOM 2718 O O . SER A 1 337 ? -10.903 19.761 -7.424 1.00 92.75 337 SER A O 1
ATOM 2720 N N . GLY A 1 338 ? -8.918 19.328 -6.461 1.00 94.44 338 GLY A N 1
ATOM 2721 C CA . GLY A 1 338 ? -8.654 20.706 -6.048 1.00 94.44 338 GLY A CA 1
ATOM 2722 C C . GLY A 1 338 ? -7.559 20.825 -4.992 1.00 94.44 338 GLY A C 1
ATOM 2723 O O . GLY A 1 338 ? -7.013 19.822 -4.523 1.00 94.44 338 GLY A O 1
ATOM 2724 N N . VAL A 1 339 ? -7.278 22.067 -4.609 1.00 95.88 339 VAL A N 1
ATOM 2725 C CA . VAL A 1 339 ? -6.545 22.425 -3.390 1.00 95.88 339 VAL A CA 1
ATOM 2726 C C . VAL A 1 339 ? -7.565 22.776 -2.311 1.00 95.88 339 VAL A C 1
ATOM 2728 O O . VAL A 1 339 ? -8.468 23.573 -2.549 1.00 95.88 339 VAL A O 1
ATOM 2731 N N . PHE A 1 340 ? -7.419 22.188 -1.129 1.00 96.38 340 PHE A N 1
ATOM 2732 C CA . PHE A 1 340 ? -8.239 22.459 0.049 1.00 96.38 340 PHE A CA 1
ATOM 2733 C C . PHE A 1 340 ? -7.310 22.875 1.184 1.00 96.38 340 PHE A C 1
ATOM 2735 O O . PHE A 1 340 ? -6.290 22.225 1.408 1.00 96.38 340 PHE A O 1
ATOM 2742 N N . ARG A 1 341 ? -7.618 23.980 1.866 1.00 96.12 341 ARG A N 1
ATOM 2743 C CA . ARG A 1 341 ? -6.694 24.646 2.797 1.00 96.12 341 ARG A CA 1
ATOM 2744 C C . ARG A 1 341 ? -7.428 25.278 3.970 1.00 96.12 341 ARG A C 1
ATOM 2746 O O . ARG A 1 341 ? -8.405 25.983 3.747 1.00 96.12 341 ARG A O 1
ATOM 2753 N N . ALA A 1 342 ? -6.944 25.055 5.189 1.00 95.25 342 ALA A N 1
ATOM 2754 C CA . ALA A 1 342 ? -7.566 25.526 6.429 1.00 95.25 342 ALA A CA 1
ATOM 2755 C C . ALA A 1 342 ? -7.615 27.061 6.563 1.00 95.25 342 ALA A C 1
ATOM 2757 O O . ALA A 1 342 ? -8.396 27.598 7.344 1.00 95.25 342 ALA A O 1
ATOM 2758 N N . ASP A 1 343 ? -6.800 27.794 5.801 1.00 94.75 343 ASP A N 1
ATOM 2759 C CA . ASP A 1 343 ? -6.770 29.254 5.804 1.00 94.75 343 ASP A CA 1
ATOM 2760 C C . ASP A 1 343 ? -7.633 29.910 4.706 1.00 94.75 343 ASP A C 1
ATOM 2762 O O . ASP A 1 343 ? -7.981 31.085 4.851 1.00 94.75 343 ASP A O 1
ATOM 2766 N N . ILE A 1 344 ? -8.046 29.164 3.676 1.00 94.50 344 ILE A N 1
ATOM 2767 C CA . ILE A 1 344 ? -8.867 29.637 2.546 1.00 94.50 344 ILE A CA 1
ATOM 2768 C C . ILE A 1 344 ? -10.355 29.325 2.817 1.00 94.50 344 ILE A C 1
ATOM 2770 O O . ILE A 1 344 ? -10.659 28.222 3.262 1.00 94.50 344 ILE A O 1
ATOM 2774 N N . PRO A 1 345 ? -11.313 30.238 2.565 1.00 94.31 345 PRO A N 1
ATOM 2775 C CA . PRO A 1 345 ? -12.736 29.958 2.763 1.00 94.31 345 PRO A CA 1
ATOM 2776 C C . PRO A 1 345 ? -13.357 29.151 1.606 1.00 94.31 345 PRO A C 1
ATOM 2778 O O . PRO A 1 345 ? -13.118 29.441 0.434 1.00 94.31 345 PRO A O 1
ATOM 2781 N N . TYR A 1 346 ? -14.229 28.189 1.925 1.00 94.31 346 TYR A N 1
ATOM 2782 C CA . TYR A 1 346 ? -14.981 27.384 0.952 1.00 94.31 346 TYR A CA 1
ATOM 2783 C C . TYR A 1 346 ? -16.488 27.457 1.213 1.00 94.31 346 TYR A C 1
ATOM 2785 O O . TYR A 1 346 ? -16.950 27.735 2.318 1.00 94.31 346 TYR A O 1
ATOM 2793 N N . LYS A 1 347 ? -17.269 27.193 0.161 1.00 94.19 347 LYS A N 1
ATOM 2794 C CA . LYS A 1 347 ? -18.734 27.111 0.222 1.00 94.19 347 LYS A CA 1
ATOM 2795 C C . LYS A 1 347 ? -19.172 25.746 0.758 1.00 94.19 347 LYS A C 1
ATOM 2797 O O . LYS A 1 347 ? -18.692 24.719 0.272 1.00 94.19 347 LYS A O 1
ATOM 2802 N N . PHE A 1 348 ? -20.119 25.752 1.689 1.00 95.50 348 PHE A N 1
ATOM 2803 C CA . PHE A 1 348 ? -20.765 24.571 2.261 1.00 95.50 348 PHE A CA 1
ATOM 2804 C C . PHE A 1 348 ? -22.285 24.650 2.071 1.00 95.50 348 PHE A C 1
ATOM 2806 O O . PHE A 1 348 ? -22.870 25.737 2.112 1.00 95.50 348 PHE A O 1
ATOM 2813 N N . LYS A 1 349 ? -22.914 23.487 1.874 1.00 94.81 349 LYS A N 1
ATOM 2814 C CA . LYS A 1 349 ? -24.369 23.304 1.840 1.00 94.81 349 LYS A CA 1
ATOM 2815 C C . LYS A 1 349 ? -24.725 22.211 2.844 1.00 94.81 349 LYS A C 1
ATOM 2817 O O . LYS A 1 349 ? -24.584 21.035 2.536 1.00 94.81 349 LYS A O 1
ATOM 2822 N N . ILE A 1 350 ? -25.178 22.624 4.017 1.00 94.81 350 ILE A N 1
ATOM 2823 C CA . ILE A 1 350 ? -25.674 21.743 5.072 1.00 94.81 350 ILE A CA 1
ATOM 2824 C C . ILE A 1 350 ? -27.121 21.340 4.751 1.00 94.81 350 ILE A C 1
ATOM 2826 O O . ILE A 1 350 ? -27.890 22.151 4.227 1.00 94.81 350 ILE A O 1
ATOM 2830 N N . VAL A 1 351 ? -27.504 20.103 5.059 1.00 95.62 351 VAL A N 1
ATOM 2831 C CA . VAL A 1 351 ? -28.887 19.610 4.956 1.00 95.62 351 VAL A CA 1
ATOM 2832 C C . VAL A 1 351 ? -29.571 19.762 6.324 1.00 95.62 351 VAL A C 1
ATOM 2834 O O . VAL A 1 351 ? -29.137 19.110 7.270 1.00 95.62 351 VAL A O 1
ATOM 2837 N N . PRO A 1 352 ? -30.622 20.597 6.477 1.00 94.31 352 PRO A N 1
ATOM 2838 C CA . PRO A 1 352 ? -31.202 20.879 7.794 1.00 94.31 352 PRO A CA 1
ATOM 2839 C C . PRO A 1 352 ? -31.739 19.653 8.543 1.00 94.31 352 PRO A C 1
ATOM 2841 O O . PRO A 1 352 ? -31.497 19.553 9.739 1.00 94.31 352 PRO A O 1
ATOM 2844 N N . SER A 1 353 ? -32.395 18.707 7.857 1.00 95.06 353 SER A N 1
ATOM 2845 C CA . SER A 1 353 ? -32.950 17.496 8.490 1.00 95.06 353 SER A CA 1
ATOM 2846 C C . SER A 1 353 ? -31.869 16.589 9.083 1.00 95.06 353 SER A C 1
ATOM 2848 O O . SER A 1 353 ? -32.031 16.084 10.184 1.00 95.06 353 SER A O 1
ATOM 2850 N N . ALA A 1 354 ? -30.720 16.473 8.412 1.00 93.00 354 ALA A N 1
ATOM 2851 C CA . ALA A 1 354 ? -29.568 15.739 8.931 1.00 93.00 354 ALA A CA 1
ATOM 2852 C C . ALA A 1 354 ? -29.029 16.364 10.228 1.00 93.00 354 ALA A C 1
ATOM 2854 O O . ALA A 1 354 ? -28.560 15.665 11.120 1.00 93.00 354 ALA A O 1
ATOM 2855 N N . VAL A 1 355 ? -29.106 17.693 10.353 1.00 93.12 355 VAL A N 1
ATOM 2856 C CA . VAL A 1 355 ? -28.720 18.391 11.585 1.00 93.12 355 VAL A CA 1
ATOM 2857 C C . VAL A 1 355 ? -29.747 18.165 12.695 1.00 93.12 355 VAL A C 1
ATOM 2859 O O . VAL A 1 355 ? -29.342 18.045 13.846 1.00 93.12 355 VAL A O 1
ATOM 2862 N N . ASP A 1 356 ? -31.037 18.050 12.371 1.00 93.75 356 ASP A N 1
ATOM 2863 C CA . ASP A 1 356 ? -32.078 17.680 13.340 1.00 93.75 356 ASP A CA 1
ATOM 2864 C C . ASP A 1 356 ? -31.870 16.253 13.883 1.00 93.75 356 ASP A C 1
ATOM 2866 O O . ASP A 1 356 ? -31.780 16.072 15.097 1.00 93.75 356 ASP A O 1
ATOM 2870 N N . GLU A 1 357 ? -31.663 15.266 13.003 1.00 92.75 357 GLU A N 1
ATOM 2871 C CA . GLU A 1 357 ? -31.321 13.881 13.378 1.00 92.75 357 GLU A CA 1
ATOM 2872 C C . GLU A 1 357 ? -30.063 13.824 14.270 1.00 92.75 357 GLU A C 1
ATOM 2874 O O . GLU A 1 357 ? -30.032 13.147 15.303 1.00 92.75 357 GLU A O 1
ATOM 2879 N N . LEU A 1 358 ? -29.025 14.596 13.925 1.00 93.38 358 LEU A N 1
ATOM 2880 C CA . LEU A 1 358 ? -27.812 14.707 14.739 1.00 93.38 358 LEU A CA 1
ATOM 2881 C C . LEU A 1 358 ? -28.048 15.402 16.085 1.00 93.38 358 LEU A C 1
ATOM 2883 O O . LEU A 1 358 ? -27.418 15.007 17.068 1.00 93.38 358 LEU A O 1
ATOM 2887 N N . MET A 1 359 ? -28.934 16.404 16.151 1.00 93.25 359 MET A N 1
ATOM 2888 C CA . MET A 1 359 ? -29.306 17.109 17.385 1.00 93.25 359 MET A CA 1
ATOM 2889 C C . MET A 1 359 ? -30.056 16.202 18.366 1.00 93.25 359 MET A C 1
ATOM 2891 O O . MET A 1 359 ? -29.819 16.298 19.574 1.00 93.25 359 MET A O 1
ATOM 2895 N N . GLU A 1 360 ? -30.899 15.294 17.874 1.00 93.38 360 GLU A N 1
ATOM 2896 C CA . GLU A 1 360 ? -31.510 14.233 18.685 1.00 93.38 360 GLU A CA 1
ATOM 2897 C C . GLU A 1 360 ? -30.452 13.211 19.146 1.00 93.38 360 GLU A C 1
ATOM 2899 O O . GLU A 1 360 ? -30.395 12.852 20.325 1.00 93.38 360 GLU A O 1
ATOM 2904 N N . GLY A 1 361 ? -29.536 12.818 18.253 1.00 92.31 361 GLY A N 1
ATOM 2905 C CA . GLY A 1 361 ? -28.476 11.843 18.532 1.00 92.31 361 GLY A CA 1
ATOM 2906 C C . GLY A 1 361 ? -27.367 12.284 19.505 1.00 92.31 361 GLY A C 1
ATOM 2907 O O . GLY A 1 361 ? -26.709 11.411 20.080 1.00 92.31 361 GLY A O 1
ATOM 2908 N N . VAL A 1 362 ? -27.149 13.595 19.725 1.00 94.44 362 VAL A N 1
ATOM 2909 C CA . VAL A 1 362 ? -26.004 14.144 20.504 1.00 94.44 362 VAL A CA 1
ATOM 2910 C C . VAL A 1 362 ? -25.776 13.424 21.829 1.00 94.44 362 VAL A C 1
ATOM 2912 O O . VAL A 1 362 ? -24.647 13.054 22.147 1.00 94.44 362 VAL A O 1
ATOM 2915 N N . GLU A 1 363 ? -26.833 13.251 22.620 1.00 93.94 363 GLU A N 1
ATOM 2916 C CA . GLU A 1 363 ? -26.698 12.749 23.987 1.00 93.94 363 GLU A CA 1
ATOM 2917 C C . GLU A 1 363 ? -26.243 11.285 24.003 1.00 93.94 363 GLU A C 1
ATOM 2919 O O . GLU A 1 363 ? -25.314 10.923 24.726 1.00 93.94 363 GLU A O 1
ATOM 2924 N N . ASN A 1 364 ? -26.839 10.458 23.143 1.00 93.69 364 ASN A N 1
ATOM 2925 C CA . ASN A 1 364 ? -26.502 9.043 23.017 1.00 93.69 364 ASN A CA 1
ATOM 2926 C C . ASN A 1 364 ? -25.090 8.842 22.448 1.00 93.69 364 ASN A C 1
ATOM 2928 O O . ASN A 1 364 ? -24.363 7.958 22.909 1.00 93.69 364 ASN A O 1
ATOM 2932 N N . ALA A 1 365 ? -24.673 9.693 21.505 1.00 93.50 365 ALA A N 1
ATOM 2933 C CA . ALA A 1 365 ? -23.321 9.682 20.954 1.00 93.50 365 ALA A CA 1
ATOM 2934 C C . ALA A 1 365 ? -22.260 10.067 22.000 1.00 93.50 365 ALA A C 1
ATOM 2936 O O . ALA A 1 365 ? -21.257 9.367 22.149 1.00 93.50 365 ALA A O 1
ATOM 2937 N N . LEU A 1 366 ? -22.492 11.129 22.780 1.00 93.88 366 LEU A N 1
ATOM 2938 C CA . LEU A 1 366 ? -21.561 11.548 23.833 1.00 93.88 366 LEU A CA 1
ATOM 2939 C C . LEU A 1 366 ? -21.512 10.551 25.004 1.00 93.88 366 LEU A C 1
ATOM 2941 O O . LEU A 1 366 ? -20.417 10.251 25.481 1.00 93.88 366 LEU A O 1
ATOM 2945 N N . ARG A 1 367 ? -22.651 9.973 25.424 1.00 93.50 367 ARG A N 1
ATOM 2946 C CA . ARG A 1 367 ? -22.675 8.860 26.398 1.00 93.50 367 ARG A CA 1
ATOM 2947 C C . ARG A 1 367 ? -21.840 7.679 25.901 1.00 93.50 367 ARG A C 1
ATOM 2949 O O . ARG A 1 367 ? -20.990 7.185 26.635 1.00 93.50 367 ARG A O 1
ATOM 2956 N N . HIS A 1 368 ? -22.015 7.273 24.640 1.00 91.69 368 HIS A N 1
ATOM 2957 C CA . HIS A 1 368 ? -21.251 6.171 24.050 1.00 91.69 368 HIS A CA 1
ATOM 2958 C C . HIS A 1 368 ? -19.736 6.442 24.034 1.00 91.69 368 HIS A C 1
ATOM 2960 O O . HIS A 1 368 ? -18.962 5.583 24.456 1.00 91.69 368 HIS A O 1
ATOM 2966 N N . ALA A 1 369 ? -19.306 7.644 23.642 1.00 91.19 369 ALA A N 1
ATOM 2967 C CA . ALA A 1 369 ? -17.889 8.007 23.652 1.00 91.19 369 ALA A CA 1
ATOM 2968 C C . ALA A 1 369 ? -17.278 7.986 25.071 1.00 91.19 369 ALA A C 1
ATOM 2970 O O . ALA A 1 369 ? -16.162 7.501 25.265 1.00 91.19 369 ALA A O 1
ATOM 2971 N N . ILE A 1 370 ? -18.004 8.461 26.086 1.00 91.12 370 ILE A N 1
ATOM 2972 C CA . ILE A 1 370 ? -17.503 8.509 27.469 1.00 91.12 370 ILE A CA 1
ATOM 2973 C C . ILE A 1 370 ? -17.478 7.107 28.107 1.00 91.12 370 ILE A C 1
ATOM 2975 O O . ILE A 1 370 ? -16.447 6.688 28.646 1.00 91.12 370 ILE A O 1
ATOM 2979 N N . GLU A 1 371 ? -18.588 6.369 28.028 1.00 90.31 371 GLU A N 1
ATOM 2980 C CA . GLU A 1 371 ? -18.747 5.084 28.721 1.00 90.31 371 GLU A CA 1
ATOM 2981 C C . GLU A 1 371 ? -18.094 3.913 27.977 1.00 90.31 371 GLU A C 1
ATOM 2983 O O . GLU A 1 371 ? -17.518 3.031 28.616 1.00 90.31 371 GLU A O 1
ATOM 2988 N N . GLU A 1 372 ? -18.125 3.894 26.638 1.00 86.19 372 GLU A N 1
ATOM 2989 C CA . GLU A 1 372 ? -17.672 2.741 25.848 1.00 86.19 372 GLU A CA 1
ATOM 2990 C C . GLU A 1 372 ? -16.348 2.951 25.104 1.00 86.19 372 GLU A C 1
ATOM 2992 O O . GLU A 1 372 ? -15.553 2.009 25.064 1.00 86.19 372 GLU A O 1
ATOM 2997 N N . GLU A 1 373 ? -16.050 4.132 24.557 1.00 86.19 373 GLU A N 1
ATOM 2998 C CA . GLU A 1 373 ? -14.714 4.381 23.980 1.00 86.19 373 GLU A CA 1
ATOM 2999 C C . GLU A 1 373 ? -13.691 4.637 25.098 1.00 86.19 373 GLU A C 1
ATOM 3001 O O . GLU A 1 373 ? -12.646 3.986 25.177 1.00 86.19 373 GLU A O 1
ATOM 3006 N N . GLU A 1 374 ? -14.018 5.547 26.019 1.00 86.88 374 GLU A N 1
ATOM 3007 C CA . GLU A 1 374 ? -13.095 6.018 27.055 1.00 86.88 374 GLU A CA 1
ATOM 3008 C C . GLU A 1 374 ? -13.236 5.292 28.407 1.00 86.88 374 GLU A C 1
ATOM 3010 O O . GLU A 1 374 ? -12.375 5.460 29.279 1.00 86.88 374 GLU A O 1
ATOM 3015 N N . LYS A 1 375 ? -14.233 4.413 28.572 1.00 87.94 375 LYS A N 1
ATOM 3016 C CA . LYS A 1 375 ? -14.439 3.567 29.768 1.00 87.94 375 LYS A CA 1
ATOM 3017 C C . LYS A 1 375 ? -14.470 4.353 31.089 1.00 87.94 375 LYS A C 1
ATOM 3019 O O . LYS A 1 375 ? -13.860 3.938 32.078 1.00 87.94 375 LYS A O 1
ATOM 3024 N N . VAL A 1 376 ? -15.168 5.488 31.100 1.00 87.81 376 VAL A N 1
ATOM 3025 C CA . VAL A 1 376 ? -15.479 6.266 32.311 1.00 87.81 376 VAL A CA 1
ATOM 3026 C C . VAL A 1 376 ? -16.978 6.124 32.607 1.00 87.81 376 VAL A C 1
ATOM 3028 O O . VAL A 1 376 ? -17.772 6.459 31.733 1.00 87.81 376 VAL A O 1
ATOM 3031 N N . PRO A 1 377 ? -17.398 5.646 33.794 1.00 89.81 377 PRO A N 1
ATOM 3032 C CA . PRO A 1 377 ? -18.817 5.574 34.147 1.00 89.81 377 PRO A CA 1
ATOM 3033 C C . PRO A 1 377 ? -19.472 6.958 34.136 1.00 89.81 377 PRO A C 1
ATOM 3035 O O . PRO A 1 377 ? -18.889 7.916 34.652 1.00 89.81 377 PRO A O 1
ATOM 3038 N N . MET A 1 378 ? -20.710 7.063 33.643 1.00 88.69 378 MET A N 1
ATOM 3039 C CA . MET A 1 378 ? -21.428 8.344 33.576 1.00 88.69 378 MET A CA 1
ATOM 3040 C C . MET A 1 378 ? -21.521 9.072 34.932 1.00 88.69 378 MET A C 1
ATOM 3042 O O . MET A 1 378 ? -21.493 10.300 34.984 1.00 88.69 378 MET A O 1
ATOM 3046 N N . SER A 1 379 ? -21.559 8.326 36.042 1.00 88.50 379 SER A N 1
ATOM 3047 C CA . SER A 1 379 ? -21.582 8.853 37.415 1.00 88.50 379 SER A CA 1
ATOM 3048 C C . SER A 1 379 ? -20.307 9.589 37.854 1.00 88.50 379 SER A C 1
ATOM 3050 O O . SER A 1 379 ? -20.309 10.219 38.910 1.00 88.50 379 SER A O 1
ATOM 3052 N N . GLU A 1 380 ? -19.212 9.501 37.095 1.00 88.06 380 GLU A N 1
ATOM 3053 C CA . GLU A 1 380 ? -17.963 10.230 37.364 1.00 88.06 380 GLU A CA 1
ATOM 3054 C C . GLU A 1 380 ? -17.864 11.558 36.587 1.00 88.06 380 GLU A C 1
ATOM 3056 O O . GLU A 1 380 ? -16.921 12.322 36.801 1.00 88.06 380 GLU A O 1
ATOM 3061 N N . VAL A 1 381 ? -18.809 11.857 35.689 1.00 89.31 381 VAL A N 1
ATOM 3062 C CA . VAL A 1 381 ? -18.815 13.066 34.848 1.00 89.31 381 VAL A CA 1
ATOM 3063 C C . VAL A 1 381 ? -19.520 14.220 35.561 1.00 89.31 381 VAL A C 1
ATOM 3065 O O . VAL A 1 381 ? -20.605 14.040 36.105 1.00 89.31 381 VAL A O 1
ATOM 3068 N N . THR A 1 382 ? -18.938 15.424 35.532 1.00 90.94 382 THR A N 1
ATOM 3069 C CA . THR A 1 382 ? -19.480 16.583 36.274 1.00 90.94 382 THR A CA 1
ATOM 3070 C C . THR A 1 382 ? -20.043 17.712 35.413 1.00 90.94 382 THR A C 1
ATOM 3072 O O . THR A 1 382 ? -20.654 18.623 35.961 1.00 90.94 382 THR A O 1
ATOM 3075 N N . ASN A 1 383 ? -19.859 17.681 34.088 1.00 93.38 383 ASN A N 1
ATOM 3076 C CA . ASN A 1 383 ? -20.334 18.736 33.183 1.00 93.38 383 ASN A CA 1
ATOM 3077 C C . ASN A 1 383 ? -20.963 18.226 31.879 1.00 93.38 383 ASN A C 1
ATOM 3079 O O . ASN A 1 383 ? -20.807 18.842 30.826 1.00 93.38 383 ASN A O 1
ATOM 3083 N N . PHE A 1 384 ? -21.643 17.084 31.929 1.00 92.44 384 PHE A N 1
ATOM 3084 C CA . PHE A 1 384 ? -22.212 16.469 30.732 1.00 92.44 384 PHE A CA 1
ATOM 3085 C C . PHE A 1 384 ? -23.221 17.377 30.021 1.00 92.44 384 PHE A C 1
ATOM 3087 O O . PHE A 1 384 ? -23.076 17.630 28.827 1.00 92.44 384 PHE A O 1
ATOM 3094 N N . ASP A 1 385 ? -24.178 17.928 30.768 1.00 93.12 385 ASP A N 1
ATOM 3095 C CA . ASP A 1 385 ? -25.259 18.739 30.202 1.00 93.12 385 ASP A CA 1
ATOM 3096 C C . ASP A 1 385 ? -24.736 20.062 29.607 1.00 93.12 385 ASP A C 1
ATOM 3098 O O . ASP A 1 385 ? -25.230 20.495 28.568 1.00 93.12 385 ASP A O 1
ATOM 3102 N N . GLU A 1 386 ? -23.668 20.644 30.186 1.00 93.44 386 GLU A N 1
ATOM 3103 C CA . GLU A 1 386 ? -22.937 21.785 29.598 1.00 93.44 386 GLU A CA 1
ATOM 3104 C C . GLU A 1 386 ? -22.445 21.444 28.178 1.00 93.44 386 GLU A C 1
ATOM 3106 O O . GLU A 1 386 ? -22.642 22.216 27.242 1.00 93.44 386 GLU A O 1
ATOM 3111 N N . VAL A 1 387 ? -21.820 20.271 28.007 1.00 93.12 387 VAL A N 1
ATOM 3112 C CA . VAL A 1 387 ? -21.221 19.838 26.731 1.00 93.12 387 VAL A CA 1
ATOM 3113 C C . VAL A 1 387 ? -22.289 19.422 25.715 1.00 93.12 387 VAL A C 1
ATOM 3115 O O . VAL A 1 387 ? -22.171 19.756 24.536 1.00 93.12 387 VAL A O 1
ATOM 3118 N N . VAL A 1 388 ? -23.354 18.737 26.150 1.00 94.25 388 VAL A N 1
ATOM 3119 C CA . VAL A 1 388 ? -24.503 18.398 25.289 1.00 94.25 388 VAL A CA 1
ATOM 3120 C C . VAL A 1 388 ? -25.145 19.671 24.736 1.00 94.25 388 VAL A C 1
ATOM 3122 O O . VAL A 1 388 ? -25.443 19.735 23.541 1.00 94.25 388 VAL A O 1
ATOM 3125 N N . GLN A 1 389 ? -25.322 20.693 25.578 1.00 94.62 389 GLN A N 1
ATOM 3126 C CA . GLN A 1 389 ? -25.885 21.976 25.169 1.00 94.62 389 GLN A CA 1
ATOM 3127 C C . GLN A 1 389 ? -24.943 22.738 24.221 1.00 94.62 389 GLN A C 1
ATOM 3129 O O . GLN A 1 389 ? -25.393 23.184 23.167 1.00 94.62 389 GLN A O 1
ATOM 3134 N N . GLU A 1 390 ? -23.637 22.807 24.508 1.00 94.38 390 GLU A N 1
ATOM 3135 C CA . GLU A 1 390 ? -22.651 23.473 23.635 1.00 94.38 390 GLU A CA 1
ATOM 3136 C C . GLU A 1 390 ? -22.593 22.845 22.223 1.00 94.38 390 GLU A C 1
ATOM 3138 O O . GLU A 1 390 ? -22.455 23.550 21.218 1.00 94.38 390 GLU A O 1
ATOM 3143 N N . VAL A 1 391 ? -22.734 21.517 22.120 1.00 94.50 391 VAL A N 1
ATOM 3144 C CA . VAL A 1 391 ? -22.849 20.814 20.829 1.00 94.50 391 VAL A CA 1
ATOM 3145 C C . VAL A 1 391 ? -24.167 21.162 20.131 1.00 94.50 391 VAL A C 1
ATOM 3147 O O . VAL A 1 391 ? -24.151 21.524 18.951 1.00 94.50 391 VAL A O 1
ATOM 3150 N N . LYS A 1 392 ? -25.303 21.092 20.841 1.00 95.38 392 LYS A N 1
ATOM 3151 C CA . LYS A 1 392 ? -26.632 21.398 20.280 1.00 95.38 392 LYS A CA 1
ATOM 3152 C C . LYS A 1 392 ? -26.747 22.846 19.797 1.00 95.38 392 LYS A C 1
ATOM 3154 O O . LYS A 1 392 ? -27.367 23.077 18.765 1.00 95.38 392 LYS A O 1
ATOM 3159 N N . GLU A 1 393 ? -26.107 23.805 20.462 1.00 95.44 393 GLU A N 1
ATOM 3160 C CA . GLU A 1 393 ? -26.076 25.212 20.034 1.00 95.44 393 GLU A CA 1
ATOM 3161 C C . GLU A 1 393 ? -25.273 25.415 18.741 1.00 95.44 393 GLU A C 1
ATOM 3163 O O . GLU A 1 393 ? -25.740 26.096 17.825 1.00 95.44 393 GLU A O 1
ATOM 3168 N N . LYS A 1 394 ? -24.109 24.764 18.603 1.00 94.69 394 LYS A N 1
ATOM 3169 C CA . LYS A 1 394 ? -23.319 24.789 17.356 1.00 94.69 394 LYS A CA 1
ATOM 3170 C C . LYS A 1 394 ? -24.060 24.113 16.194 1.00 94.69 394 LYS A C 1
ATOM 3172 O O . LYS A 1 394 ? -24.038 24.625 15.074 1.00 94.69 394 LYS A O 1
ATOM 3177 N N . LEU A 1 395 ? -24.778 23.016 16.453 1.00 94.94 395 LEU A N 1
ATOM 3178 C CA . LEU A 1 395 ? -25.657 22.375 15.464 1.00 94.94 395 LEU A CA 1
ATOM 3179 C C . LEU A 1 395 ? -26.862 23.261 15.097 1.00 94.94 395 LEU A C 1
ATOM 3181 O O . LEU A 1 395 ? -27.139 23.453 13.914 1.00 94.94 395 LEU A O 1
ATOM 3185 N N . ALA A 1 396 ? -27.524 23.901 16.062 1.00 94.50 396 ALA A N 1
ATOM 3186 C CA . ALA A 1 396 ? -28.604 24.849 15.784 1.00 94.50 396 ALA A CA 1
ATOM 3187 C C . ALA A 1 396 ? -28.116 26.033 14.925 1.00 94.50 396 ALA A C 1
ATOM 3189 O O . ALA A 1 396 ? -28.787 26.430 13.968 1.00 94.50 396 ALA A O 1
ATOM 3190 N N . ALA A 1 397 ? -26.909 26.543 15.194 1.00 93.69 397 ALA A N 1
ATOM 3191 C CA . ALA A 1 397 ? -26.262 27.565 14.375 1.00 93.69 397 ALA A CA 1
ATOM 3192 C C . ALA A 1 397 ? -25.908 27.067 12.959 1.00 93.69 397 ALA A C 1
ATOM 3194 O O . ALA A 1 397 ? -25.987 27.850 12.010 1.00 93.69 397 ALA A O 1
ATOM 3195 N N . LEU A 1 398 ? -25.557 25.785 12.776 1.00 92.69 398 LEU A N 1
ATOM 3196 C CA . LEU A 1 398 ? -25.411 25.151 11.455 1.00 92.69 398 LEU A CA 1
ATOM 3197 C C . LEU A 1 398 ? -26.744 25.107 10.696 1.00 92.69 398 LEU A C 1
ATOM 3199 O O . LEU A 1 398 ? -26.815 25.574 9.555 1.00 92.69 398 LEU A O 1
ATOM 3203 N N . ARG A 1 399 ? -27.802 24.614 11.352 1.00 93.31 399 ARG A N 1
ATOM 3204 C CA . ARG A 1 399 ? -29.165 24.488 10.808 1.00 93.31 399 ARG A CA 1
ATOM 3205 C C . ARG A 1 399 ? -29.755 25.832 10.374 1.00 93.31 399 ARG A C 1
ATOM 3207 O O . ARG A 1 399 ? -30.370 25.907 9.315 1.00 93.31 399 ARG A O 1
ATOM 3214 N N . ALA A 1 400 ? -29.551 26.888 11.166 1.00 93.62 400 ALA A N 1
ATOM 3215 C CA . ALA A 1 400 ? -30.117 28.218 10.924 1.00 93.62 400 ALA A CA 1
ATOM 3216 C C . ALA A 1 400 ? -29.569 28.913 9.660 1.00 93.62 400 ALA A C 1
ATOM 3218 O O . ALA A 1 400 ? -30.268 29.716 9.046 1.00 93.62 400 ALA A O 1
ATOM 3219 N N . GLN A 1 401 ? -28.337 28.596 9.245 1.00 92.38 401 GLN A N 1
ATOM 3220 C CA . GLN A 1 401 ? -27.731 29.124 8.017 1.00 92.38 401 GLN A CA 1
ATOM 3221 C C . GLN A 1 401 ? -27.097 27.978 7.202 1.00 92.38 401 GLN A C 1
ATOM 3223 O O . GLN A 1 401 ? -25.874 27.795 7.226 1.00 92.38 401 GLN A O 1
ATOM 3228 N N . PRO A 1 402 ? -27.899 27.178 6.476 1.00 90.81 402 PRO A N 1
ATOM 3229 C CA . PRO A 1 402 ? -27.414 25.955 5.835 1.00 90.81 402 PRO A CA 1
ATOM 3230 C C . PRO A 1 402 ? -26.496 26.223 4.632 1.00 90.81 402 PRO A C 1
ATOM 3232 O O . PRO A 1 402 ? -25.653 25.395 4.298 1.00 90.81 402 PRO A O 1
ATOM 3235 N N . LEU A 1 403 ? -26.616 27.391 3.993 1.00 94.12 403 LEU A N 1
ATOM 3236 C CA . LEU A 1 403 ? -25.689 27.866 2.965 1.00 94.12 403 LEU A CA 1
ATOM 3237 C C . LEU A 1 403 ? -24.704 28.859 3.587 1.00 94.12 403 LEU A C 1
ATOM 3239 O O . LEU A 1 403 ? -25.087 29.972 3.954 1.00 94.12 403 LEU A O 1
ATOM 3243 N N . ARG A 1 404 ? -23.430 28.465 3.688 1.00 91.94 404 ARG A N 1
ATOM 3244 C CA . ARG A 1 404 ? -22.373 29.280 4.309 1.00 91.94 404 ARG A CA 1
ATOM 3245 C C . ARG A 1 404 ? -21.063 29.241 3.531 1.00 91.94 404 ARG A C 1
ATOM 3247 O O . ARG A 1 404 ? -20.817 28.333 2.740 1.00 91.94 404 ARG A O 1
ATOM 3254 N N . THR A 1 405 ? -20.234 30.260 3.743 1.00 94.62 405 THR A N 1
ATOM 3255 C CA . THR A 1 405 ? -18.875 30.353 3.195 1.00 94.62 405 THR A CA 1
ATOM 3256 C C . THR A 1 405 ? -17.933 30.681 4.342 1.00 94.62 405 THR A C 1
ATOM 3258 O O . THR A 1 405 ? -17.982 31.786 4.873 1.00 94.62 405 THR A O 1
ATOM 3261 N N . GLU A 1 406 ? -17.112 29.719 4.750 1.00 94.88 406 GLU A N 1
ATOM 3262 C CA . GLU A 1 406 ? -16.187 29.861 5.879 1.00 94.88 406 GLU A CA 1
ATOM 3263 C C . GLU A 1 406 ? -14.945 28.983 5.684 1.00 94.88 406 GLU A C 1
ATOM 3265 O O . GLU A 1 406 ? -14.838 28.248 4.698 1.00 94.88 406 GLU A O 1
ATOM 3270 N N . LYS A 1 407 ? -13.978 29.082 6.597 1.00 95.19 407 LYS A N 1
ATOM 3271 C CA . LYS A 1 407 ? -12.759 28.266 6.549 1.00 95.19 407 LYS A CA 1
ATOM 3272 C C . LYS A 1 407 ? -13.074 26.796 6.886 1.00 95.19 407 LYS A C 1
ATOM 3274 O O . LYS A 1 407 ? -13.997 26.548 7.661 1.00 95.19 407 LYS A O 1
ATOM 3279 N N . PRO A 1 408 ? -12.359 25.819 6.304 1.00 95.75 408 PRO A N 1
ATOM 3280 C CA . PRO A 1 408 ? -12.600 24.406 6.540 1.00 95.75 408 PRO A CA 1
ATOM 3281 C C . PRO A 1 408 ? -11.724 23.867 7.674 1.00 95.75 408 PRO A C 1
ATOM 3283 O O . PRO A 1 408 ? -10.598 24.321 7.879 1.00 95.75 408 PRO A O 1
ATOM 3286 N N . ILE A 1 409 ? -12.190 22.799 8.313 1.00 95.19 409 ILE A N 1
ATOM 3287 C CA . ILE A 1 409 ? -11.341 21.875 9.066 1.00 95.19 409 ILE A CA 1
ATOM 3288 C C . ILE A 1 409 ? -11.148 20.633 8.192 1.00 95.19 409 ILE A C 1
ATOM 3290 O O . ILE A 1 409 ? -12.127 20.006 7.785 1.00 95.19 409 ILE A O 1
ATOM 3294 N N . ILE A 1 410 ? -9.896 20.308 7.854 1.00 96.38 410 ILE A N 1
ATOM 3295 C CA . ILE A 1 410 ? -9.549 19.144 7.024 1.00 96.38 410 ILE A CA 1
ATOM 3296 C C . ILE A 1 410 ? -9.316 17.942 7.942 1.00 96.38 410 ILE A C 1
ATOM 3298 O O . ILE A 1 410 ? -8.381 17.967 8.746 1.00 96.38 410 ILE A O 1
ATOM 3302 N N . TYR A 1 411 ? -10.120 16.889 7.784 1.00 95.06 411 TYR A N 1
ATOM 3303 C CA . TYR A 1 411 ? -10.043 15.666 8.585 1.00 95.06 411 TYR A CA 1
ATOM 3304 C C . TYR A 1 411 ? -9.910 14.400 7.737 1.00 95.06 411 TYR A C 1
ATOM 3306 O O . TYR A 1 411 ? -10.405 14.322 6.609 1.00 95.06 411 TYR A O 1
ATOM 3314 N N . HIS A 1 412 ? -9.268 13.396 8.333 1.00 94.56 412 HIS A N 1
ATOM 3315 C CA . HIS A 1 412 ? -9.304 12.005 7.904 1.00 94.56 412 HIS A CA 1
ATOM 3316 C C . HIS A 1 412 ? -10.008 11.172 8.980 1.00 94.56 412 HIS A C 1
ATOM 3318 O O . HIS A 1 412 ? -9.613 11.186 10.144 1.00 94.56 412 HIS A O 1
ATOM 3324 N N . LEU A 1 413 ? -11.066 10.468 8.590 1.00 93.44 413 LEU A N 1
ATOM 3325 C CA . LEU A 1 413 ? -11.907 9.657 9.467 1.00 93.44 413 LEU A CA 1
ATOM 3326 C C . LEU A 1 413 ? -11.637 8.182 9.124 1.00 93.44 413 LEU A C 1
ATOM 3328 O O . LEU A 1 413 ? -12.201 7.674 8.156 1.00 93.44 413 LEU A O 1
ATOM 3332 N N . ASP A 1 414 ? -10.728 7.524 9.855 1.00 93.06 414 ASP A N 1
ATOM 3333 C CA . ASP A 1 414 ? -10.190 6.178 9.550 1.00 93.06 414 ASP A CA 1
ATOM 3334 C C . ASP A 1 414 ? -10.758 5.117 10.498 1.00 93.06 414 ASP A C 1
ATOM 3336 O O . ASP A 1 414 ? -10.707 5.281 11.714 1.00 93.06 414 ASP A O 1
ATOM 3340 N N . VAL A 1 415 ? -11.250 3.989 9.987 1.00 91.31 415 VAL A N 1
ATOM 3341 C CA . VAL A 1 415 ? -11.713 2.882 10.833 1.00 91.31 415 VAL A CA 1
ATOM 3342 C C . VAL A 1 415 ? -10.508 2.090 11.340 1.00 91.31 415 VAL A C 1
ATOM 3344 O O . VAL A 1 415 ? -9.914 1.263 10.633 1.00 91.31 415 VAL A O 1
ATOM 3347 N N . GLY A 1 416 ? -10.170 2.302 12.612 1.00 85.94 416 GLY A N 1
ATOM 3348 C CA . GLY A 1 416 ? -9.017 1.714 13.281 1.00 85.94 416 GLY A CA 1
ATOM 3349 C C . GLY A 1 416 ? -8.992 0.190 13.147 1.00 85.94 416 GLY A C 1
ATOM 3350 O O . GLY A 1 416 ? -9.718 -0.521 13.830 1.00 85.94 416 GLY A O 1
ATOM 3351 N N . ALA A 1 417 ? -8.129 -0.330 12.265 1.00 86.81 417 ALA A N 1
ATOM 3352 C CA . ALA A 1 417 ? -8.033 -1.764 11.946 1.00 86.81 417 ALA A CA 1
ATOM 3353 C C . ALA A 1 417 ? -9.340 -2.405 11.416 1.00 86.81 417 ALA A C 1
ATOM 3355 O O . ALA A 1 417 ? -9.657 -3.539 11.781 1.00 86.81 417 ALA A O 1
ATOM 3356 N N . MET A 1 418 ? -10.050 -1.699 10.527 1.00 92.06 418 MET A N 1
ATOM 3357 C CA . MET A 1 418 ? -11.327 -2.074 9.896 1.00 92.06 418 MET A CA 1
ATOM 3358 C C . MET A 1 418 ? -11.585 -3.584 9.707 1.00 92.06 418 MET A C 1
ATOM 3360 O O . MET A 1 418 ? -12.365 -4.161 10.460 1.00 92.06 418 MET A O 1
ATOM 3364 N N . TYR A 1 419 ? -10.951 -4.247 8.730 1.00 93.38 419 TYR A N 1
ATOM 3365 C CA . TYR A 1 419 ? -11.237 -5.657 8.408 1.00 93.38 419 TYR A CA 1
ATOM 3366 C C . TYR A 1 419 ? -11.052 -6.620 9.604 1.00 93.38 419 TYR A C 1
ATOM 3368 O O . TYR A 1 419 ? -11.964 -7.405 9.860 1.00 93.38 419 TYR A O 1
ATOM 3376 N N . PRO A 1 420 ? -9.950 -6.563 10.384 1.00 93.69 420 PRO A N 1
ATOM 3377 C CA . PRO A 1 420 ? -9.845 -7.269 11.663 1.00 93.69 420 PRO A CA 1
ATOM 3378 C C . PRO A 1 420 ? -11.017 -7.022 12.621 1.00 93.69 420 PRO A C 1
ATOM 3380 O O . PRO A 1 420 ? -11.522 -7.973 13.206 1.00 93.69 420 PRO A O 1
ATOM 3383 N N . ASN A 1 421 ? -11.485 -5.783 12.774 1.00 94.69 421 ASN A N 1
ATOM 3384 C CA . ASN A 1 421 ? -12.582 -5.476 13.694 1.00 94.69 421 ASN A CA 1
ATOM 3385 C C . ASN A 1 421 ? -13.965 -5.885 13.161 1.00 94.69 421 ASN A C 1
ATOM 3387 O O . ASN A 1 421 ? -14.812 -6.281 13.960 1.00 94.69 421 ASN A O 1
ATOM 3391 N N . ILE A 1 422 ? -14.174 -5.917 11.841 1.00 95.94 422 ILE A N 1
ATOM 3392 C CA . ILE A 1 422 ? -15.360 -6.530 11.212 1.00 95.94 422 ILE A CA 1
ATOM 3393 C C . ILE A 1 422 ? -15.371 -8.049 11.445 1.00 95.94 422 ILE A C 1
ATOM 3395 O O . ILE A 1 422 ? -16.407 -8.599 11.825 1.00 95.94 422 ILE A O 1
ATOM 3399 N N . ILE A 1 423 ? -14.212 -8.706 11.285 1.00 95.56 423 ILE A N 1
ATOM 3400 C CA . ILE A 1 423 ? -14.003 -10.133 11.587 1.00 95.56 423 ILE A CA 1
ATOM 3401 C C . ILE A 1 423 ? -14.337 -10.439 13.051 1.00 95.56 423 ILE A C 1
ATOM 3403 O O . ILE A 1 423 ? -15.071 -11.387 13.323 1.00 95.56 423 ILE A O 1
ATOM 3407 N N . LEU A 1 424 ? -13.833 -9.624 13.983 1.00 95.31 424 LEU A N 1
ATOM 3408 C CA . LEU A 1 424 ? -14.065 -9.796 15.418 1.00 95.31 424 LEU A CA 1
ATOM 3409 C C . LEU A 1 424 ? -15.518 -9.531 15.822 1.00 95.31 424 LEU A C 1
ATOM 3411 O O . LEU A 1 424 ? -16.059 -10.293 16.611 1.00 95.31 424 LEU A O 1
ATOM 3415 N N . THR A 1 425 ? -16.156 -8.508 15.254 1.00 96.19 425 THR A N 1
ATOM 3416 C CA . THR A 1 425 ? -17.551 -8.138 15.553 1.00 96.19 425 THR A CA 1
ATOM 3417 C C . THR A 1 425 ? -18.529 -9.209 15.076 1.00 96.19 425 THR A C 1
ATOM 3419 O O . THR A 1 425 ? -19.353 -9.697 15.843 1.00 96.19 425 THR A O 1
ATOM 3422 N N . ASN A 1 426 ? -18.400 -9.652 13.824 1.00 96.38 426 ASN A N 1
ATOM 3423 C CA . ASN A 1 426 ? -19.326 -10.613 13.214 1.00 96.38 426 ASN A CA 1
ATOM 3424 C C . ASN A 1 426 ? -18.900 -12.084 13.408 1.00 96.38 426 ASN A C 1
ATOM 3426 O O . ASN A 1 426 ? -19.540 -12.992 12.874 1.00 96.38 426 ASN A O 1
ATOM 3430 N N . ARG A 1 427 ? -17.830 -12.322 14.187 1.00 96.06 427 ARG A N 1
ATOM 3431 C CA . ARG A 1 427 ? -17.285 -13.649 14.532 1.00 96.06 427 ARG A CA 1
ATOM 3432 C C . ARG A 1 427 ? -16.878 -14.482 13.301 1.00 96.06 427 ARG A C 1
ATOM 3434 O O . ARG A 1 427 ? -17.029 -15.703 13.274 1.00 96.06 427 ARG A O 1
ATOM 3441 N N . LEU A 1 428 ? -16.377 -13.804 12.266 1.00 96.25 428 LEU A N 1
ATOM 3442 C CA . LEU A 1 428 ? -16.140 -14.376 10.938 1.00 96.25 428 LEU A CA 1
ATOM 3443 C C . LEU A 1 428 ? -14.898 -15.276 10.925 1.00 96.25 428 LEU A C 1
ATOM 3445 O O . LEU A 1 428 ? -13.793 -14.847 11.250 1.00 96.25 428 LEU A O 1
ATOM 3449 N N . GLN A 1 429 ? -15.068 -16.517 10.484 1.00 94.94 429 GLN A N 1
ATOM 3450 C CA . GLN A 1 429 ? -13.988 -17.485 10.286 1.00 94.94 429 GLN A CA 1
ATOM 3451 C C . GLN A 1 429 ? -14.424 -18.537 9.252 1.00 94.94 429 GLN A C 1
ATOM 3453 O O . GLN A 1 429 ? -15.624 -18.800 9.163 1.00 94.94 429 GLN A O 1
ATOM 3458 N N . PRO A 1 430 ? -13.512 -19.174 8.488 1.00 93.62 430 PRO A N 1
ATOM 3459 C CA . PRO A 1 430 ? -13.915 -19.978 7.329 1.00 93.62 430 PRO A CA 1
ATOM 3460 C C . PRO A 1 430 ? -14.864 -21.140 7.648 1.00 93.62 430 PRO A C 1
ATOM 3462 O O . PRO A 1 430 ? -15.830 -21.336 6.927 1.00 93.62 430 PRO A O 1
ATOM 3465 N N . TYR A 1 431 ? -14.666 -21.842 8.769 1.00 91.00 431 TYR A N 1
ATOM 3466 C CA . TYR A 1 431 ? -15.548 -22.942 9.192 1.00 91.00 431 TYR A CA 1
ATOM 3467 C C . TYR A 1 431 ? -16.838 -22.494 9.898 1.00 91.00 431 TYR A C 1
ATOM 3469 O O . TYR A 1 431 ? -17.697 -23.324 10.164 1.00 91.00 431 TYR A O 1
ATOM 3477 N N . ALA A 1 432 ? -17.013 -21.196 10.171 1.00 94.31 432 ALA A N 1
ATOM 3478 C CA . ALA A 1 432 ? -18.313 -20.666 10.583 1.00 94.31 432 ALA A CA 1
ATOM 3479 C C . ALA A 1 432 ? -19.229 -20.370 9.382 1.00 94.31 432 ALA A C 1
ATOM 3481 O O . ALA A 1 432 ? -20.419 -20.158 9.593 1.00 94.31 432 ALA A O 1
ATOM 3482 N N . MET A 1 433 ? -18.707 -20.357 8.147 1.00 94.75 433 MET A N 1
ATOM 3483 C CA . MET A 1 433 ? -19.512 -20.241 6.927 1.00 94.75 433 MET A CA 1
ATOM 3484 C C . MET A 1 433 ? -20.180 -21.598 6.662 1.00 94.75 433 MET A C 1
ATOM 3486 O O . MET A 1 433 ? -19.570 -22.487 6.073 1.00 94.75 433 MET A O 1
ATOM 3490 N N . VAL A 1 434 ? -21.401 -21.782 7.164 1.00 93.38 434 VAL A N 1
ATOM 3491 C CA . VAL A 1 434 ? -22.134 -23.057 7.073 1.00 93.38 434 VAL A CA 1
ATOM 3492 C C . VAL A 1 434 ? -23.169 -23.015 5.955 1.00 93.38 434 VAL A C 1
ATOM 3494 O O . VAL A 1 434 ? -23.895 -22.033 5.816 1.00 93.38 434 VAL A O 1
ATOM 3497 N N . ASP A 1 435 ? -23.254 -24.080 5.160 1.00 91.00 435 ASP A N 1
ATOM 3498 C CA . ASP A 1 435 ? -24.387 -24.286 4.257 1.00 91.00 435 ASP A CA 1
ATOM 3499 C C . ASP A 1 435 ? -25.614 -24.845 5.004 1.00 91.00 435 ASP A C 1
ATOM 3501 O O . ASP A 1 435 ? -25.545 -25.236 6.175 1.00 91.00 435 ASP A O 1
ATOM 3505 N N . GLU A 1 436 ? -26.757 -24.874 4.319 1.00 88.38 436 GLU A N 1
ATOM 3506 C CA . GLU A 1 436 ? -28.028 -25.353 4.871 1.00 88.38 436 GLU A CA 1
ATOM 3507 C C . GLU A 1 436 ? -27.962 -26.817 5.331 1.00 88.38 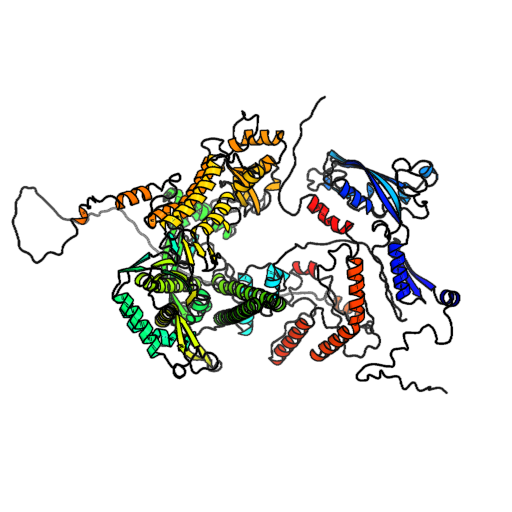436 GLU A C 1
ATOM 3509 O O . GLU A 1 436 ? -28.601 -27.166 6.320 1.00 88.38 436 GLU A O 1
ATOM 3514 N N . SER A 1 437 ? -27.164 -27.671 4.678 1.00 90.38 437 SER A N 1
ATOM 3515 C CA . SER A 1 437 ? -27.040 -29.091 5.034 1.00 90.38 437 SER A CA 1
ATOM 3516 C C . SER A 1 437 ? -26.199 -29.294 6.297 1.00 90.38 437 SER A C 1
ATOM 3518 O O . SER A 1 437 ? -26.593 -30.046 7.193 1.00 90.38 437 SER A O 1
ATOM 3520 N N . ALA A 1 438 ? -25.094 -28.553 6.427 1.00 89.81 438 ALA A N 1
ATOM 3521 C CA . ALA A 1 438 ? -24.266 -28.530 7.629 1.00 89.81 438 ALA A CA 1
ATOM 3522 C C . ALA A 1 438 ? -25.018 -27.920 8.824 1.00 89.81 438 ALA A C 1
ATOM 3524 O O . ALA A 1 438 ? -24.877 -28.387 9.956 1.00 89.81 438 ALA A O 1
ATOM 3525 N N . CYS A 1 439 ? -25.856 -26.906 8.580 1.00 90.19 439 CYS A N 1
ATOM 3526 C CA . CYS A 1 439 ? -26.709 -26.327 9.613 1.00 90.19 439 CYS A CA 1
ATOM 3527 C C . CYS A 1 439 ? -27.853 -27.277 10.011 1.00 90.19 439 CYS A C 1
ATOM 3529 O O . CYS A 1 439 ? -28.094 -27.473 11.203 1.00 90.19 439 CYS A O 1
ATOM 3531 N N . ALA A 1 440 ? -28.500 -27.939 9.044 1.00 89.50 440 ALA A N 1
ATOM 3532 C CA . ALA A 1 440 ? -29.554 -28.924 9.292 1.00 89.50 440 ALA A CA 1
ATOM 3533 C C . ALA A 1 440 ? -29.071 -30.127 10.120 1.00 89.50 440 ALA A C 1
ATOM 3535 O O . ALA A 1 440 ? -29.816 -30.621 10.965 1.00 89.50 440 ALA A O 1
ATOM 3536 N N . ALA A 1 441 ? -27.822 -30.559 9.926 1.00 91.31 441 ALA A N 1
ATOM 3537 C CA . ALA A 1 441 ? -27.195 -31.652 10.671 1.00 91.31 441 ALA A CA 1
ATOM 3538 C C . ALA A 1 441 ? -26.735 -31.283 12.102 1.00 91.31 441 ALA A C 1
ATOM 3540 O O . ALA A 1 441 ? -26.158 -32.122 12.793 1.00 91.31 441 ALA A O 1
ATOM 3541 N N . CYS A 1 442 ? -26.942 -30.044 12.562 1.00 90.19 442 CYS A N 1
ATOM 3542 C CA . CYS A 1 442 ? -26.458 -29.581 13.862 1.00 90.19 442 CYS A CA 1
ATOM 3543 C C . CYS A 1 442 ? -27.453 -29.862 15.007 1.00 90.19 442 CYS A C 1
ATOM 3545 O O . CYS A 1 442 ? -28.596 -29.410 14.956 1.00 90.19 442 CYS A O 1
ATOM 3547 N N . ASP A 1 443 ? -26.981 -30.459 16.114 1.00 88.44 443 ASP A N 1
ATOM 3548 C CA . ASP A 1 443 ? -27.734 -30.692 17.373 1.00 88.44 443 ASP A CA 1
ATOM 3549 C C . ASP A 1 443 ? -28.472 -29.451 17.925 1.00 88.44 443 ASP A C 1
ATOM 3551 O O . ASP A 1 443 ? -29.384 -29.550 18.755 1.00 88.44 443 ASP A O 1
ATOM 3555 N N . TYR A 1 444 ? -28.024 -28.259 17.524 1.00 86.38 444 TYR A N 1
ATOM 3556 C CA . TYR A 1 444 ? -28.529 -26.966 17.971 1.00 86.38 444 TYR A CA 1
ATOM 3557 C C . TYR A 1 444 ? -29.499 -26.294 16.991 1.00 86.38 444 TYR A C 1
ATOM 3559 O O . TYR A 1 444 ? -30.027 -25.233 17.325 1.00 86.38 444 TYR A O 1
ATOM 3567 N N . ASN A 1 445 ? -29.769 -26.896 15.829 1.00 87.38 445 ASN A N 1
ATOM 3568 C CA . ASN A 1 445 ? -30.770 -26.416 14.879 1.00 87.38 445 ASN A CA 1
ATOM 3569 C C . ASN A 1 445 ? -32.188 -26.734 15.386 1.00 87.38 445 ASN A C 1
ATOM 3571 O O . ASN A 1 445 ? -32.817 -27.720 15.006 1.00 87.38 445 ASN A O 1
ATOM 3575 N N . LYS A 1 446 ? -32.659 -25.912 16.324 1.00 87.44 446 LYS A N 1
ATOM 3576 C CA . LYS A 1 446 ? -33.962 -26.027 16.989 1.00 87.44 446 LYS A CA 1
ATOM 3577 C C . LYS A 1 446 ? -34.814 -24.790 16.682 1.00 87.44 446 LYS A C 1
ATOM 3579 O O . LYS A 1 446 ? -34.245 -23.724 16.437 1.00 87.44 446 LYS A O 1
ATOM 3584 N N . PRO A 1 447 ? -36.157 -24.880 16.736 1.00 82.94 447 PRO A N 1
ATOM 3585 C CA . PRO A 1 447 ? -37.019 -23.705 16.625 1.00 82.94 447 PRO A CA 1
ATOM 3586 C C . PRO A 1 447 ? -36.576 -22.601 17.601 1.00 82.94 447 PRO A C 1
ATOM 3588 O O . PRO A 1 447 ? -36.405 -22.859 18.791 1.00 82.94 447 PRO A O 1
ATOM 3591 N N . GLY A 1 448 ? -36.341 -21.390 17.086 1.00 81.56 448 GLY A N 1
ATOM 3592 C CA . GLY A 1 448 ? -35.826 -20.256 17.867 1.00 81.56 448 GLY A CA 1
ATOM 3593 C C . GLY A 1 448 ? -34.297 -20.182 18.037 1.00 81.56 448 GLY A C 1
ATOM 3594 O O . GLY A 1 448 ? -33.826 -19.396 18.858 1.00 81.56 448 GLY A O 1
ATOM 3595 N N . ALA A 1 449 ? -33.496 -20.961 17.299 1.00 85.38 449 ALA A N 1
ATOM 3596 C CA . ALA A 1 449 ? -32.032 -20.925 17.392 1.00 85.38 449 ALA A CA 1
ATOM 3597 C C . ALA A 1 449 ? -31.408 -19.599 16.889 1.00 85.38 449 ALA A C 1
ATOM 3599 O O . ALA A 1 449 ? -31.165 -19.412 15.700 1.00 85.38 449 ALA A O 1
ATOM 3600 N N . GLN A 1 450 ? -31.047 -18.705 17.814 1.00 89.81 450 GLN A N 1
ATOM 3601 C CA . GLN A 1 450 ? -30.461 -17.379 17.531 1.00 89.81 450 GLN A CA 1
ATOM 3602 C C . GLN A 1 450 ? -28.984 -17.390 17.066 1.00 89.81 450 GLN A C 1
ATOM 3604 O O . GLN A 1 450 ? -28.338 -16.346 17.030 1.00 89.81 450 GLN A O 1
ATOM 3609 N N . CYS A 1 451 ? -28.404 -18.550 16.743 1.00 91.06 451 CYS A N 1
ATOM 3610 C CA . CYS A 1 451 ? -26.982 -18.682 16.393 1.00 91.06 451 CYS A CA 1
ATOM 3611 C C . CYS A 1 451 ? -26.668 -18.619 14.887 1.00 91.06 451 CYS A C 1
ATOM 3613 O O . CYS A 1 451 ? -25.502 -18.752 14.509 1.00 91.06 451 CYS A O 1
ATOM 3615 N N . GLN A 1 452 ? -27.685 -18.446 14.041 1.00 93.25 452 GLN A N 1
ATOM 3616 C CA . GLN A 1 452 ? -27.564 -18.308 12.588 1.00 93.25 452 GLN A CA 1
ATOM 3617 C C . GLN A 1 452 ? -27.545 -16.814 12.218 1.00 93.25 452 GLN A C 1
ATOM 3619 O O . GLN A 1 452 ? -28.598 -16.185 12.132 1.00 93.25 452 GLN A O 1
ATOM 3624 N N . ARG A 1 453 ? -26.353 -16.232 12.016 1.00 94.88 453 ARG A N 1
ATOM 3625 C CA . ARG A 1 453 ? -26.216 -14.841 11.545 1.00 94.88 453 ARG A CA 1
ATOM 3626 C C . ARG A 1 453 ? -26.065 -14.833 10.029 1.00 94.88 453 ARG A C 1
ATOM 3628 O O . ARG A 1 453 ? -24.989 -15.135 9.522 1.00 94.88 453 ARG A O 1
ATOM 3635 N N . ASN A 1 454 ? -27.129 -14.502 9.310 1.00 95.31 454 ASN A N 1
ATOM 3636 C CA . ASN A 1 454 ? -27.082 -14.371 7.854 1.00 95.31 454 ASN A CA 1
ATOM 3637 C C . ASN A 1 454 ? -26.409 -13.046 7.473 1.00 95.31 454 ASN A C 1
ATOM 3639 O O . ASN A 1 454 ? -26.721 -12.010 8.057 1.00 95.31 454 ASN A O 1
ATOM 3643 N N . MET A 1 455 ? -25.470 -13.081 6.525 1.00 96.19 455 MET A N 1
ATOM 3644 C CA . MET A 1 455 ? -24.749 -11.896 6.051 1.00 96.19 455 MET A CA 1
ATOM 3645 C C . MET A 1 455 ? -24.598 -11.897 4.529 1.00 96.19 455 MET A C 1
ATOM 3647 O O . MET A 1 455 ? -24.305 -12.925 3.919 1.00 96.19 455 MET A O 1
ATOM 3651 N N . GLU A 1 456 ? -24.781 -10.731 3.924 1.00 96.25 456 GLU A N 1
ATOM 3652 C CA . GLU A 1 456 ? -24.649 -10.504 2.484 1.00 96.25 456 GLU A CA 1
ATOM 3653 C C . GLU A 1 456 ? -23.194 -10.286 2.048 1.00 96.25 456 GLU A C 1
ATOM 3655 O O . GLU A 1 456 ? -22.345 -9.791 2.798 1.00 96.25 456 GLU A O 1
ATOM 3660 N N . TRP A 1 457 ? -22.915 -10.641 0.795 1.00 95.94 457 TRP A N 1
ATOM 3661 C CA . TRP A 1 457 ? -21.680 -10.323 0.095 1.00 95.94 457 TRP A CA 1
ATOM 3662 C C . TRP A 1 457 ? -21.879 -10.292 -1.422 1.00 95.94 457 TRP A C 1
ATOM 3664 O O . TRP A 1 457 ? -22.704 -11.007 -1.986 1.00 95.94 457 TRP A O 1
ATOM 3674 N N . MET A 1 458 ? -21.063 -9.489 -2.107 1.00 95.19 458 MET A N 1
ATOM 3675 C CA . MET A 1 458 ? -21.102 -9.369 -3.567 1.00 95.19 458 MET A CA 1
ATOM 3676 C C . MET A 1 458 ? -20.074 -10.285 -4.227 1.00 95.19 458 MET A C 1
ATOM 3678 O O . MET A 1 458 ? -18.879 -9.974 -4.269 1.00 95.19 458 MET A O 1
ATOM 3682 N N . TRP A 1 459 ? -20.543 -11.396 -4.789 1.00 95.31 459 TRP A N 1
ATOM 3683 C CA . TRP A 1 459 ? -19.761 -12.263 -5.668 1.00 95.31 459 TRP A CA 1
ATOM 3684 C C . TRP A 1 459 ? -19.493 -11.580 -7.014 1.00 95.31 459 TRP A C 1
ATOM 3686 O O . TRP A 1 459 ? -20.278 -10.759 -7.497 1.00 95.31 459 TRP A O 1
ATOM 3696 N N . ARG A 1 460 ? -18.370 -11.928 -7.646 1.00 94.75 460 ARG A N 1
ATOM 3697 C CA . ARG A 1 460 ? -17.958 -11.432 -8.959 1.00 94.75 460 ARG A CA 1
ATOM 3698 C C . ARG A 1 460 ? -17.233 -12.519 -9.758 1.00 94.75 460 ARG A C 1
ATOM 3700 O O . ARG A 1 460 ? -16.054 -12.796 -9.528 1.00 94.75 460 ARG A O 1
ATOM 3707 N N . GLY A 1 461 ? -17.910 -13.056 -10.765 1.00 93.31 461 GLY A N 1
ATOM 3708 C CA . GLY A 1 461 ? -17.315 -13.936 -11.768 1.00 93.31 461 GLY A CA 1
ATOM 3709 C C . GLY A 1 461 ? -16.903 -13.181 -13.031 1.00 93.31 461 GLY A C 1
ATOM 3710 O O . GLY A 1 461 ? -17.619 -12.297 -13.507 1.00 93.31 461 GLY A O 1
ATOM 3711 N N . GLU A 1 462 ? -15.768 -13.568 -13.608 1.00 94.19 462 GLU A N 1
ATOM 3712 C CA . GLU A 1 462 ? -15.413 -13.282 -14.997 1.00 94.19 462 GLU A CA 1
ATOM 3713 C C . GLU A 1 462 ? -15.390 -14.611 -15.772 1.00 94.19 462 GLU A C 1
ATOM 3715 O O . GLU A 1 462 ? -14.579 -15.492 -15.476 1.00 94.19 462 GLU A O 1
ATOM 3720 N N . TYR A 1 463 ? -16.292 -14.775 -16.743 1.00 93.62 463 TYR A N 1
ATOM 3721 C CA . TYR A 1 463 ? -16.484 -16.023 -17.495 1.00 93.62 463 TYR A CA 1
ATOM 3722 C C . TYR A 1 463 ? -16.300 -15.833 -19.004 1.00 93.62 463 TYR A C 1
ATOM 3724 O O . TYR A 1 463 ? -16.435 -14.727 -19.530 1.00 93.62 463 TYR A O 1
ATOM 3732 N N . LEU A 1 464 ? -15.978 -16.919 -19.710 1.00 93.25 464 LEU A N 1
ATOM 3733 C CA . LEU A 1 464 ? -15.934 -16.953 -21.174 1.00 93.25 464 LEU A CA 1
ATOM 3734 C C . LEU A 1 464 ? -17.359 -17.031 -21.724 1.00 93.25 464 LEU A C 1
ATOM 3736 O O . LEU A 1 464 ? -18.145 -17.862 -21.280 1.00 93.25 464 LEU A O 1
ATOM 3740 N N . LYS A 1 465 ? -17.684 -16.189 -22.710 1.00 92.69 465 LYS A N 1
ATOM 3741 C CA . LYS A 1 465 ? -19.064 -16.045 -23.212 1.00 92.69 465 LYS A CA 1
ATOM 3742 C C . LYS A 1 465 ? -19.621 -17.298 -23.918 1.00 92.69 465 LYS A C 1
ATOM 3744 O O . LYS A 1 465 ? -20.829 -17.407 -24.088 1.00 92.69 465 LYS A O 1
ATOM 3749 N N . ALA A 1 466 ? -18.769 -18.249 -24.298 1.00 92.12 466 ALA A N 1
ATOM 3750 C CA . ALA A 1 466 ? -19.198 -19.535 -24.847 1.00 92.12 466 ALA A CA 1
ATOM 3751 C C . ALA A 1 466 ? -20.084 -20.322 -23.864 1.00 92.12 466 ALA A C 1
ATOM 3753 O O . ALA A 1 466 ? -19.818 -20.390 -22.662 1.00 92.12 466 ALA A O 1
ATOM 3754 N N . THR A 1 467 ? -21.137 -20.917 -24.406 1.00 91.81 467 THR A N 1
ATOM 3755 C CA . THR A 1 467 ? -22.107 -21.787 -23.733 1.00 91.81 467 THR A CA 1
ATOM 3756 C C . THR A 1 467 ? -21.532 -23.180 -23.448 1.00 91.81 467 THR A C 1
ATOM 3758 O O . THR A 1 467 ? -20.542 -23.598 -24.054 1.00 91.81 467 THR A O 1
ATOM 3761 N N . ALA A 1 468 ? -22.195 -23.952 -22.580 1.00 89.62 468 ALA A N 1
ATOM 3762 C CA . ALA A 1 468 ? -21.816 -25.335 -22.273 1.00 89.62 468 ALA A CA 1
ATOM 3763 C C . ALA A 1 468 ? -21.690 -26.228 -23.528 1.00 89.62 468 ALA A C 1
ATOM 3765 O O . ALA A 1 468 ? -20.749 -27.013 -23.635 1.00 89.62 468 ALA A O 1
ATOM 3766 N N . GLY A 1 469 ? -22.581 -26.071 -24.516 1.00 90.31 469 GLY A N 1
ATOM 3767 C CA . GLY A 1 469 ? -22.518 -26.826 -25.775 1.00 90.31 469 GLY A CA 1
ATOM 3768 C C . GLY A 1 469 ? -21.337 -26.431 -26.672 1.00 90.31 469 GLY A C 1
ATOM 3769 O O . GLY A 1 469 ? -20.774 -27.271 -27.370 1.00 90.31 469 GLY A O 1
ATOM 3770 N N . GLU A 1 470 ? -20.906 -25.168 -26.640 1.00 92.31 470 GLU A N 1
ATOM 3771 C CA . GLU A 1 470 ? -19.701 -24.711 -27.350 1.00 92.31 470 GLU A CA 1
ATOM 3772 C C . GLU A 1 470 ? -18.418 -25.158 -26.641 1.00 92.31 470 GLU A C 1
ATOM 3774 O O . GLU A 1 470 ? -17.449 -25.523 -27.312 1.00 92.31 470 GLU A O 1
ATOM 3779 N N . TYR A 1 471 ? -18.424 -25.208 -25.304 1.00 91.88 471 TYR A N 1
ATOM 3780 C CA . TYR A 1 471 ? -17.364 -25.845 -24.521 1.00 91.88 471 TYR A CA 1
ATOM 3781 C C . TYR A 1 471 ? -17.233 -27.333 -24.887 1.00 91.88 471 TYR A C 1
ATOM 3783 O O . TYR A 1 471 ? -16.147 -27.763 -25.265 1.00 91.88 471 TYR A O 1
ATOM 3791 N N . GLN A 1 472 ? -18.334 -28.096 -24.885 1.00 90.56 472 GLN A N 1
ATOM 3792 C CA . GLN A 1 472 ? -18.336 -29.522 -25.244 1.00 90.56 472 GLN A CA 1
ATOM 3793 C C . GLN A 1 472 ? -17.844 -29.773 -26.679 1.00 90.56 472 GLN A C 1
ATOM 3795 O O . GLN A 1 472 ? -16.974 -30.619 -26.882 1.00 90.56 472 GLN A O 1
ATOM 3800 N N . ARG A 1 473 ? -18.310 -28.994 -27.670 1.00 91.81 473 ARG A N 1
ATOM 3801 C CA . ARG A 1 473 ? -17.778 -29.064 -29.049 1.00 91.81 473 ARG A CA 1
ATOM 3802 C C . ARG A 1 473 ? -16.279 -28.755 -29.112 1.00 91.81 473 ARG A C 1
ATOM 3804 O O . ARG A 1 473 ? -15.556 -29.359 -29.900 1.00 91.81 473 ARG A O 1
ATOM 3811 N N . THR A 1 474 ? -15.801 -27.828 -28.281 1.00 90.50 474 THR A N 1
ATOM 3812 C CA . THR A 1 474 ? -14.372 -27.496 -28.208 1.00 90.50 474 THR A CA 1
ATOM 3813 C C . THR A 1 474 ? -13.558 -28.619 -27.564 1.00 90.50 474 THR A C 1
ATOM 3815 O O . THR A 1 474 ? -12.473 -28.927 -28.049 1.00 90.50 474 THR A O 1
ATOM 3818 N N . GLN A 1 475 ? -14.083 -29.270 -26.523 1.00 90.62 475 GLN A N 1
ATOM 3819 C CA . GLN A 1 475 ? -13.455 -30.433 -25.894 1.00 90.62 475 GLN A CA 1
ATOM 3820 C C . GLN A 1 475 ? -13.334 -31.597 -26.892 1.00 90.62 475 GLN A C 1
ATOM 3822 O O . GLN A 1 475 ? -12.236 -32.110 -27.089 1.00 90.62 475 GLN A O 1
ATOM 3827 N N . GLN A 1 476 ? -14.414 -31.930 -27.609 1.00 90.81 476 GLN A N 1
ATOM 3828 C CA . GLN A 1 476 ? -14.409 -32.952 -28.667 1.00 90.81 476 GLN A CA 1
ATOM 3829 C C . GLN A 1 476 ? -13.378 -32.653 -29.768 1.00 90.81 476 GLN A C 1
ATOM 3831 O O . GLN A 1 476 ? -12.684 -33.558 -30.226 1.00 90.81 476 GLN A O 1
ATOM 3836 N N . GLN A 1 477 ? -13.221 -31.383 -30.172 1.00 91.19 477 GLN A N 1
ATOM 3837 C CA . GLN A 1 477 ? -12.157 -30.996 -31.104 1.00 91.19 477 GLN A CA 1
ATOM 3838 C C . GLN A 1 477 ? -10.768 -31.292 -30.517 1.00 91.19 477 GLN A C 1
ATOM 3840 O O . GLN A 1 477 ? -9.944 -31.925 -31.177 1.00 91.19 477 GLN A O 1
ATOM 3845 N N . LEU A 1 478 ? -10.508 -30.853 -29.282 1.00 92.38 478 LEU A N 1
ATOM 3846 C CA . LEU A 1 478 ? -9.211 -31.024 -28.622 1.00 92.38 478 LEU A CA 1
ATOM 3847 C C . LEU A 1 478 ? -8.861 -32.499 -28.376 1.00 92.38 478 LEU A C 1
ATOM 3849 O O . LEU A 1 478 ? -7.696 -32.861 -28.504 1.00 92.38 478 LEU A O 1
ATOM 3853 N N . GLU A 1 479 ? -9.843 -33.360 -28.108 1.00 90.19 479 GLU A N 1
ATOM 3854 C CA . GLU A 1 479 ? -9.652 -34.811 -27.952 1.00 90.19 479 GLU A CA 1
ATOM 3855 C C . GLU A 1 479 ? -9.120 -35.498 -29.225 1.00 90.19 479 GLU A C 1
ATOM 3857 O O . GLU A 1 479 ? -8.409 -36.499 -29.123 1.00 90.19 479 GLU A O 1
ATOM 3862 N N . THR A 1 480 ? -9.387 -34.933 -30.410 1.00 89.62 480 THR A N 1
ATOM 3863 C CA . THR A 1 480 ? -8.820 -35.404 -31.693 1.00 89.62 480 THR A CA 1
ATOM 3864 C C . THR A 1 480 ? -7.449 -34.805 -32.034 1.00 89.62 480 THR A C 1
ATOM 3866 O O . THR A 1 480 ? -6.768 -35.294 -32.939 1.00 89.62 480 THR A O 1
ATOM 3869 N N . GLU A 1 481 ? -7.014 -33.758 -31.327 1.00 91.62 481 GLU A N 1
ATOM 3870 C CA . GLU A 1 481 ? -5.731 -33.096 -31.574 1.00 91.62 481 GLU A CA 1
ATOM 3871 C C . GLU A 1 481 ? -4.557 -33.799 -30.871 1.00 91.62 481 GLU A C 1
ATOM 3873 O O . GLU A 1 481 ? -4.698 -34.474 -29.848 1.00 91.62 481 GLU A O 1
ATOM 3878 N N . LYS A 1 482 ? -3.354 -33.624 -31.433 1.00 89.81 482 LYS A N 1
ATOM 3879 C CA . LYS A 1 482 ? -2.098 -34.142 -30.877 1.00 89.81 482 LYS A CA 1
ATOM 3880 C C . LYS A 1 482 ? -1.222 -33.005 -30.372 1.00 89.81 482 LYS A C 1
ATOM 3882 O O . LYS A 1 482 ? -0.996 -32.016 -31.067 1.00 89.81 482 LYS A O 1
ATOM 3887 N N . PHE A 1 483 ? -0.685 -33.184 -29.173 1.00 89.62 483 PHE A N 1
ATOM 3888 C CA . PHE A 1 483 ? 0.021 -32.156 -28.419 1.00 89.62 483 PHE A CA 1
ATOM 3889 C C . PHE A 1 483 ? 1.519 -32.464 -28.288 1.00 89.62 483 PHE A C 1
ATOM 3891 O O . PHE A 1 483 ? 1.926 -33.627 -28.403 1.00 89.62 483 PHE A O 1
ATOM 3898 N N . PRO A 1 484 ? 2.366 -31.444 -28.045 1.00 86.88 484 PRO A N 1
ATOM 3899 C CA . PRO A 1 484 ? 3.803 -31.639 -27.899 1.00 86.88 484 PRO A CA 1
ATOM 3900 C C . PRO A 1 484 ? 4.186 -32.638 -26.789 1.00 86.88 484 PRO A C 1
ATOM 3902 O O . PRO A 1 484 ? 3.499 -32.732 -25.758 1.00 86.88 484 PRO A O 1
ATOM 3905 N N . PRO A 1 485 ? 5.305 -33.366 -26.964 1.00 84.38 485 PRO A N 1
ATOM 3906 C CA . PRO A 1 485 ? 5.863 -34.200 -25.907 1.00 84.38 485 PRO A CA 1
ATOM 3907 C C . PRO A 1 485 ? 6.231 -33.365 -24.675 1.00 84.38 485 PRO A C 1
ATOM 3909 O O . PRO A 1 485 ? 6.563 -32.186 -24.783 1.00 84.38 485 PRO A O 1
ATOM 3912 N N . LEU A 1 486 ? 6.218 -33.999 -23.500 1.00 79.06 486 LEU A N 1
ATOM 3913 C CA . LEU A 1 486 ? 6.631 -33.364 -22.241 1.00 79.06 486 LEU A CA 1
ATOM 3914 C C . LEU A 1 486 ? 8.142 -33.047 -22.200 1.00 79.06 486 LEU A C 1
ATOM 3916 O O . LEU A 1 486 ? 8.570 -32.160 -21.469 1.00 79.06 486 LEU A O 1
ATOM 3920 N N . GLN A 1 487 ? 8.946 -33.762 -22.993 1.00 77.38 487 GLN A N 1
ATOM 3921 C CA . GLN A 1 487 ? 10.388 -33.553 -23.153 1.00 77.38 487 GLN A CA 1
ATOM 3922 C C . GLN A 1 487 ? 10.739 -33.401 -24.645 1.00 77.38 487 GLN A C 1
ATOM 3924 O O . GLN A 1 487 ? 10.120 -34.076 -25.476 1.00 77.38 487 GLN A O 1
ATOM 3929 N N . PRO A 1 488 ? 11.723 -32.560 -25.021 1.00 73.81 488 PRO A N 1
ATOM 3930 C CA . PRO A 1 488 ? 12.159 -32.426 -26.411 1.00 73.81 488 PRO A CA 1
ATOM 3931 C C . PRO A 1 488 ? 12.546 -33.781 -27.028 1.00 73.81 488 PRO A C 1
ATOM 3933 O O . PRO A 1 488 ? 13.353 -34.510 -26.463 1.00 73.81 488 PRO A O 1
ATOM 3936 N N . GLY A 1 489 ? 11.963 -34.115 -28.184 1.00 78.25 489 GLY A N 1
ATOM 3937 C CA . GLY A 1 489 ? 12.212 -35.376 -28.901 1.00 78.25 489 GLY A CA 1
ATOM 3938 C C . GLY A 1 489 ? 11.301 -36.560 -28.534 1.00 78.25 489 GLY A C 1
ATOM 3939 O O . GLY A 1 489 ? 11.390 -37.598 -29.183 1.00 78.25 489 GLY A O 1
ATOM 3940 N N . GLY A 1 490 ? 10.410 -36.432 -27.543 1.00 81.50 490 GLY A N 1
ATOM 3941 C CA . GLY A 1 490 ? 9.453 -37.493 -27.193 1.00 81.50 490 GLY A CA 1
ATOM 3942 C C . GLY A 1 490 ? 8.284 -37.660 -28.183 1.00 81.50 490 GLY A C 1
ATOM 3943 O O . GLY A 1 490 ? 8.082 -36.843 -29.085 1.00 81.50 490 GLY A O 1
ATOM 3944 N N . ARG A 1 491 ? 7.445 -38.688 -27.973 1.00 85.12 491 ARG A N 1
ATOM 3945 C CA . ARG A 1 491 ? 6.203 -38.876 -28.750 1.00 85.12 491 ARG A CA 1
ATOM 3946 C C . ARG A 1 491 ? 5.168 -37.783 -28.464 1.00 85.12 491 ARG A C 1
ATOM 3948 O O . ARG A 1 491 ? 5.034 -37.331 -27.328 1.00 85.12 491 ARG A O 1
ATOM 3955 N N . GLN A 1 492 ? 4.378 -37.421 -29.475 1.00 86.62 492 GLN A N 1
ATOM 3956 C CA . GLN A 1 492 ? 3.195 -36.579 -29.275 1.00 86.62 492 GLN A CA 1
ATOM 3957 C C . GLN A 1 492 ? 2.212 -37.230 -28.285 1.00 86.62 492 GLN A C 1
ATOM 3959 O O . GLN A 1 492 ? 2.103 -38.460 -28.214 1.00 86.62 492 GLN A O 1
ATOM 3964 N N . ARG A 1 493 ? 1.510 -36.382 -27.529 1.00 90.31 493 ARG A N 1
ATOM 3965 C CA . ARG A 1 493 ? 0.524 -36.762 -26.508 1.00 90.31 493 ARG A CA 1
ATOM 3966 C C . ARG A 1 493 ? -0.903 -36.533 -27.007 1.00 90.31 493 ARG A C 1
ATOM 3968 O O . ARG A 1 493 ? -1.150 -35.545 -27.698 1.00 90.31 493 ARG A O 1
ATOM 3975 N N . ALA A 1 494 ? -1.835 -37.406 -26.641 1.00 89.19 494 ALA A N 1
ATOM 3976 C CA . ALA A 1 494 ? -3.270 -37.144 -26.774 1.00 89.19 494 ALA A CA 1
ATOM 3977 C C . ALA A 1 494 ? -3.761 -36.214 -25.647 1.00 89.19 494 ALA A C 1
ATOM 3979 O O . ALA A 1 494 ? -3.106 -36.090 -24.611 1.00 89.19 494 ALA A O 1
ATOM 3980 N N . PHE A 1 495 ? -4.924 -35.575 -25.816 1.00 90.12 495 PHE A N 1
ATOM 3981 C CA . PHE A 1 495 ? -5.449 -34.601 -24.844 1.00 90.12 495 PHE A CA 1
ATOM 3982 C C . PHE A 1 495 ? -5.600 -35.168 -23.420 1.00 90.12 495 PHE A C 1
ATOM 3984 O O . PHE A 1 495 ? -5.244 -34.513 -22.442 1.00 90.12 495 PHE A O 1
ATOM 3991 N N . HIS A 1 496 ? -6.047 -36.421 -23.293 1.00 89.50 496 HIS A N 1
ATOM 3992 C CA . HIS A 1 496 ? -6.200 -37.107 -22.005 1.00 89.50 496 HIS A CA 1
ATOM 3993 C C . HIS A 1 496 ? -4.864 -37.490 -21.331 1.00 89.50 496 HIS A C 1
ATOM 3995 O O . HIS A 1 496 ? -4.855 -37.796 -20.143 1.00 89.50 496 HIS A O 1
ATOM 4001 N N . GLU A 1 497 ? -3.738 -37.457 -22.056 1.00 87.50 497 GLU A N 1
ATOM 4002 C CA . GLU A 1 497 ? -2.382 -37.684 -21.517 1.00 87.50 497 GLU A CA 1
ATOM 4003 C C . GLU A 1 497 ? -1.713 -36.388 -21.018 1.00 87.50 497 GLU A C 1
ATOM 4005 O O . GLU A 1 497 ? -0.558 -36.387 -20.578 1.00 87.50 497 GLU A O 1
ATOM 4010 N N . LEU A 1 498 ? -2.410 -35.258 -21.133 1.00 89.12 498 LEU A N 1
ATOM 4011 C CA . LEU A 1 498 ? -2.004 -33.985 -20.556 1.00 89.12 498 LEU A CA 1
ATOM 4012 C C . LEU A 1 498 ? -2.456 -33.900 -19.093 1.00 89.12 498 LEU A C 1
ATOM 4014 O O . LEU A 1 498 ? -3.466 -34.476 -18.694 1.00 89.12 498 LEU A O 1
ATOM 4018 N N . SER A 1 499 ? -1.738 -33.129 -18.281 1.00 88.75 499 SER A N 1
ATOM 4019 C CA . SER A 1 499 ? -2.202 -32.789 -16.934 1.00 88.75 499 SER A CA 1
ATOM 4020 C C . SER A 1 499 ? -3.470 -31.923 -16.988 1.00 88.75 499 SER A C 1
ATOM 4022 O O . SER A 1 499 ? -3.644 -31.121 -17.906 1.00 88.75 499 SER A O 1
ATOM 4024 N N . LYS A 1 500 ? -4.331 -31.999 -15.961 1.00 87.81 500 LYS A N 1
ATOM 4025 C CA . LYS A 1 500 ? -5.554 -31.168 -15.864 1.00 87.81 500 LYS A CA 1
ATOM 4026 C C . LYS A 1 500 ? -5.282 -29.660 -16.011 1.00 87.81 500 LYS A C 1
ATOM 4028 O O . LYS A 1 500 ? -6.123 -28.924 -16.514 1.00 87.81 500 LYS A O 1
ATOM 4033 N N . GLN A 1 501 ? -4.096 -29.201 -15.601 1.00 87.69 501 GLN A N 1
ATOM 4034 C CA . GLN A 1 501 ? -3.665 -27.811 -15.759 1.00 87.69 501 GLN A CA 1
ATOM 4035 C C . GLN A 1 501 ? -3.300 -27.467 -17.217 1.00 87.69 501 GLN A C 1
ATOM 4037 O O . GLN A 1 501 ? -3.629 -26.376 -17.681 1.00 87.69 501 GLN A O 1
ATOM 4042 N N . GLU A 1 502 ? -2.646 -28.376 -17.951 1.00 87.94 502 GLU A N 1
ATOM 4043 C CA . GLU A 1 502 ? -2.405 -28.226 -19.395 1.00 87.94 502 GLU A CA 1
ATOM 4044 C C . GLU A 1 502 ? -3.730 -28.242 -20.177 1.00 87.94 502 GLU A C 1
ATOM 4046 O O . GLU A 1 502 ? -3.947 -27.360 -21.007 1.00 87.94 502 GLU A O 1
ATOM 4051 N N . GLN A 1 503 ? -4.630 -29.186 -19.866 1.00 90.00 503 GLN A N 1
ATOM 4052 C CA . GLN A 1 503 ? -5.964 -29.312 -20.476 1.00 90.00 503 GLN A CA 1
ATOM 4053 C C . GLN A 1 503 ? -6.753 -28.003 -20.357 1.00 90.00 503 GLN A C 1
ATOM 4055 O O . GLN A 1 503 ? -7.043 -27.367 -21.372 1.00 90.00 503 GLN A O 1
ATOM 4060 N N . ALA A 1 504 ? -6.980 -27.528 -19.128 1.00 88.06 504 ALA A N 1
ATOM 4061 C CA . ALA A 1 504 ? -7.732 -26.301 -18.868 1.00 88.06 504 ALA A CA 1
ATOM 4062 C C . ALA A 1 504 ? -7.089 -25.047 -19.493 1.00 88.06 504 ALA A C 1
ATOM 4064 O O . ALA A 1 504 ? -7.791 -24.128 -19.919 1.00 88.06 504 ALA A O 1
ATOM 4065 N N . ALA A 1 505 ? -5.755 -24.986 -19.591 1.00 88.81 505 ALA A N 1
ATOM 4066 C CA . ALA A 1 505 ? -5.067 -23.880 -20.261 1.00 88.81 505 ALA A CA 1
ATOM 4067 C C . ALA A 1 505 ? -5.287 -23.885 -21.788 1.00 88.81 505 ALA A C 1
ATOM 4069 O O . ALA A 1 505 ? -5.425 -22.820 -22.400 1.00 88.81 505 ALA A O 1
ATOM 4070 N N . ILE A 1 506 ? -5.342 -25.069 -22.404 1.00 91.00 506 ILE A N 1
ATOM 4071 C CA . ILE A 1 506 ? -5.593 -25.250 -23.840 1.00 91.00 506 ILE A CA 1
ATOM 4072 C C . ILE A 1 506 ? -7.072 -24.994 -24.166 1.00 91.00 506 ILE A C 1
ATOM 4074 O O . ILE A 1 506 ? -7.356 -24.237 -25.098 1.00 91.00 506 ILE A O 1
ATOM 4078 N N . GLU A 1 507 ? -7.998 -25.528 -23.365 1.00 90.94 507 GLU A N 1
ATOM 4079 C CA . GLU A 1 507 ? -9.443 -25.256 -23.435 1.00 90.94 507 GLU A CA 1
ATOM 4080 C C . GLU A 1 507 ? -9.723 -23.756 -23.356 1.00 90.94 507 GLU A C 1
ATOM 4082 O O . GLU A 1 507 ? -10.267 -23.176 -24.297 1.00 90.94 507 GLU A O 1
ATOM 4087 N N . LYS A 1 508 ? -9.277 -23.089 -22.281 1.00 90.62 508 LYS A N 1
ATOM 4088 C CA . LYS A 1 508 ? -9.486 -21.645 -22.089 1.00 90.62 508 LYS A CA 1
ATOM 4089 C C . LYS A 1 508 ? -8.906 -20.820 -23.233 1.00 90.62 508 LYS A C 1
ATOM 4091 O O . LYS A 1 508 ? -9.527 -19.834 -23.634 1.00 90.62 508 LYS A O 1
ATOM 4096 N N . LYS A 1 509 ? -7.763 -21.219 -23.807 1.00 91.25 509 LYS A N 1
ATOM 4097 C CA . LYS A 1 509 ? -7.201 -20.573 -25.004 1.00 91.25 509 LYS A CA 1
ATOM 4098 C C . LYS A 1 509 ? -8.104 -20.769 -26.227 1.00 91.25 509 LYS A C 1
ATOM 4100 O O . LYS A 1 509 ? -8.431 -19.785 -26.890 1.00 91.25 509 LYS A O 1
ATOM 4105 N N . ARG A 1 510 ? -8.538 -22.003 -26.513 1.00 91.44 510 ARG A N 1
ATOM 4106 C CA . ARG A 1 510 ? -9.375 -22.321 -27.681 1.00 91.44 510 ARG A CA 1
ATOM 4107 C C . ARG A 1 510 ? -10.754 -21.661 -27.591 1.00 91.44 510 ARG A C 1
ATOM 4109 O O . ARG A 1 510 ? -11.155 -21.000 -28.547 1.00 91.44 510 ARG A O 1
ATOM 4116 N N . LEU A 1 511 ? -11.418 -21.729 -26.432 1.00 91.62 511 LEU A N 1
ATOM 4117 C CA . LEU A 1 511 ? -12.661 -20.996 -26.163 1.00 91.62 511 LEU A CA 1
ATOM 4118 C C . LEU A 1 511 ? -12.461 -19.478 -26.277 1.00 91.62 511 LEU A C 1
ATOM 4120 O O . LEU A 1 511 ? -13.314 -18.797 -26.843 1.00 91.62 511 LEU A O 1
ATOM 4124 N N . SER A 1 512 ? -11.345 -18.930 -25.783 1.00 91.94 512 SER A N 1
ATOM 4125 C CA . SER A 1 512 ? -11.063 -17.493 -25.914 1.00 91.94 512 SER A CA 1
ATOM 4126 C C . SER A 1 512 ? -10.955 -17.063 -27.376 1.00 91.94 512 SER A C 1
ATOM 4128 O O . SER A 1 512 ? -11.493 -16.022 -27.751 1.00 91.94 512 SER A O 1
ATOM 4130 N N . ASP A 1 513 ? -10.280 -17.851 -28.215 1.00 90.81 513 ASP A N 1
ATOM 4131 C CA . ASP A 1 513 ? -10.141 -17.563 -29.646 1.00 90.81 513 ASP A CA 1
ATOM 4132 C C . ASP A 1 513 ? -11.452 -17.786 -30.424 1.00 90.81 513 ASP A C 1
ATOM 4134 O O . ASP A 1 513 ? -11.727 -17.040 -31.366 1.00 90.81 513 ASP A O 1
ATOM 4138 N N . TYR A 1 514 ? -12.311 -18.714 -29.983 1.00 91.94 514 TYR A N 1
ATOM 4139 C CA . TYR A 1 514 ? -13.695 -18.832 -30.457 1.00 91.94 514 TYR A CA 1
ATOM 4140 C C . TYR A 1 514 ? -14.522 -17.582 -30.108 1.00 91.94 514 TYR A C 1
ATOM 4142 O O . TYR A 1 514 ? -15.076 -16.941 -30.999 1.00 91.94 514 TYR A O 1
ATOM 4150 N N . CYS A 1 515 ? -14.528 -17.153 -28.840 1.00 91.69 515 CYS A N 1
ATOM 4151 C CA . CYS A 1 515 ? -15.299 -15.989 -28.383 1.00 91.69 515 CYS A CA 1
ATOM 4152 C C . CYS A 1 515 ? -14.880 -14.681 -29.085 1.00 91.69 515 CYS A C 1
ATOM 4154 O O . CYS A 1 515 ? -15.734 -13.843 -29.381 1.00 91.69 515 CYS A O 1
ATOM 4156 N N . LYS A 1 516 ? -13.588 -14.516 -29.421 1.00 91.31 516 LYS A N 1
ATOM 4157 C CA . LYS A 1 516 ? -13.104 -13.397 -30.261 1.00 91.31 516 LYS A CA 1
ATOM 4158 C C . LYS A 1 516 ? -13.767 -13.373 -31.638 1.00 91.31 516 LYS A C 1
ATOM 4160 O O . LYS A 1 516 ? -14.109 -12.295 -32.113 1.00 91.31 516 LYS A O 1
ATOM 4165 N N . ARG A 1 517 ? -13.918 -14.538 -32.277 1.00 91.62 517 ARG A N 1
ATOM 4166 C CA . ARG A 1 517 ? -14.474 -14.675 -33.633 1.00 91.62 517 ARG A CA 1
ATOM 4167 C C . ARG A 1 517 ? -15.996 -14.536 -33.627 1.00 91.62 517 ARG A C 1
ATOM 4169 O O . ARG A 1 517 ? -16.523 -13.697 -34.347 1.00 91.62 517 ARG A O 1
ATOM 4176 N N . THR A 1 518 ? -16.678 -15.313 -32.787 1.00 91.81 518 THR A N 1
ATOM 4177 C CA . THR A 1 518 ? -18.147 -15.413 -32.768 1.00 91.81 518 THR A CA 1
ATOM 4178 C C . THR A 1 518 ? -18.808 -14.204 -32.106 1.00 91.81 518 THR A C 1
ATOM 4180 O O . THR A 1 518 ? -19.738 -13.628 -32.660 1.00 91.81 518 THR A O 1
ATOM 4183 N N . TYR A 1 519 ? -18.319 -13.774 -30.937 1.00 90.56 519 TYR A N 1
ATOM 4184 C CA . TYR A 1 519 ? -18.988 -12.746 -30.126 1.00 90.56 519 TYR A CA 1
ATOM 4185 C C . TYR A 1 519 ? -18.301 -11.378 -30.129 1.00 90.56 519 TYR A C 1
ATOM 4187 O O . TYR A 1 519 ? -18.808 -10.451 -29.499 1.00 90.56 519 TYR A O 1
ATOM 4195 N N . LYS A 1 520 ? -17.125 -11.246 -30.763 1.00 90.00 520 LYS A N 1
ATOM 4196 C CA . LYS A 1 520 ? -16.254 -10.045 -30.733 1.00 90.00 520 LYS A CA 1
ATOM 4197 C C . LYS A 1 520 ? -15.805 -9.609 -29.320 1.00 90.00 520 LYS A C 1
ATOM 4199 O O . LYS A 1 520 ? -15.086 -8.624 -29.173 1.00 90.00 520 LYS A O 1
ATOM 4204 N N . LYS A 1 521 ? -16.178 -10.365 -28.280 1.00 88.75 521 LYS A N 1
ATOM 4205 C CA . LYS A 1 521 ? -15.936 -10.120 -26.854 1.00 88.75 521 LYS A CA 1
ATOM 4206 C C . LYS A 1 521 ? -15.602 -11.456 -26.193 1.00 88.75 521 LYS A C 1
ATOM 4208 O O . LYS A 1 521 ? -16.358 -12.413 -26.311 1.00 88.75 521 LYS A O 1
ATOM 4213 N N . VAL A 1 522 ? -14.449 -11.528 -25.530 1.00 90.44 522 VAL A N 1
ATOM 4214 C CA . VAL A 1 522 ? -13.904 -12.797 -25.006 1.00 90.44 522 VAL A CA 1
ATOM 4215 C C . VAL A 1 522 ? -14.579 -13.218 -23.703 1.00 90.44 522 VAL A C 1
ATOM 4217 O O . VAL A 1 522 ? -14.881 -14.392 -23.505 1.00 90.44 522 VAL A O 1
ATOM 4220 N N . LYS A 1 523 ? -14.788 -12.240 -22.820 1.00 92.62 523 LYS A N 1
ATOM 4221 C CA . LYS A 1 523 ? -15.209 -12.434 -21.438 1.00 92.62 523 LYS A CA 1
ATOM 4222 C C . LYS A 1 523 ? -16.374 -11.525 -21.072 1.00 92.62 523 LYS A C 1
ATOM 4224 O O . LYS A 1 523 ? -16.471 -10.403 -21.575 1.00 92.62 523 LYS A O 1
ATOM 4229 N N . GLU A 1 524 ? -17.190 -11.994 -20.146 1.00 92.44 524 GLU A N 1
ATOM 4230 C CA . GLU A 1 524 ? -18.281 -11.271 -19.498 1.00 92.44 524 GLU A CA 1
ATOM 4231 C C . GLU A 1 524 ? -17.953 -11.165 -17.994 1.00 92.44 524 GLU A C 1
ATOM 4233 O O . GLU A 1 524 ? -17.366 -12.085 -17.424 1.00 92.44 524 GLU A O 1
ATOM 4238 N N . THR A 1 525 ? -18.288 -10.050 -17.337 1.00 93.94 525 THR A N 1
ATOM 4239 C CA . THR A 1 525 ? -18.214 -9.929 -15.867 1.00 93.94 525 THR A CA 1
ATOM 4240 C C . THR A 1 525 ? -19.633 -9.844 -15.328 1.00 93.94 525 THR A C 1
ATOM 4242 O O . THR A 1 525 ? -20.375 -8.955 -15.738 1.00 93.94 525 THR A O 1
ATOM 4245 N N . LYS A 1 526 ? -19.985 -10.721 -14.385 1.00 93.00 526 LYS A N 1
ATOM 4246 C CA . LYS A 1 526 ? -21.271 -10.715 -13.674 1.00 93.00 526 LYS A CA 1
ATOM 4247 C C . LYS A 1 526 ? -20.998 -10.540 -12.184 1.00 93.00 526 LYS A C 1
ATOM 4249 O O . LYS A 1 526 ? -20.107 -11.189 -11.634 1.00 93.00 526 LYS A O 1
ATOM 4254 N N . THR A 1 527 ? -21.741 -9.645 -11.550 1.00 94.31 527 THR A N 1
ATOM 4255 C CA . THR A 1 527 ? -21.766 -9.469 -10.095 1.00 94.31 527 THR A CA 1
ATOM 4256 C C . THR A 1 527 ? -23.111 -9.937 -9.573 1.00 94.31 527 THR A C 1
ATOM 4258 O O . THR A 1 527 ? -24.135 -9.602 -10.162 1.00 94.31 527 THR A O 1
ATOM 4261 N N . GLU A 1 528 ? -23.099 -10.705 -8.493 1.00 93.50 528 GLU A N 1
ATOM 4262 C CA . GLU A 1 528 ? -24.296 -11.269 -7.869 1.00 93.50 528 GLU A CA 1
ATOM 4263 C C . GLU A 1 528 ? -24.218 -11.013 -6.369 1.00 93.50 528 GLU A C 1
ATOM 4265 O O . GLU A 1 528 ? -23.194 -11.306 -5.749 1.00 93.50 528 GLU A O 1
ATOM 4270 N N . GLU A 1 529 ? -25.292 -10.495 -5.785 1.00 95.75 529 GLU A N 1
ATOM 4271 C CA . GLU A 1 529 ? -25.441 -10.484 -4.335 1.00 95.75 529 GLU A CA 1
ATOM 4272 C C . GLU A 1 529 ? -25.764 -11.899 -3.851 1.00 95.75 529 GLU A C 1
ATOM 4274 O O . GLU A 1 529 ? -26.496 -12.647 -4.509 1.00 95.75 529 GLU A O 1
ATOM 4279 N N . ARG A 1 530 ? -25.155 -12.304 -2.738 1.00 94.50 530 ARG A N 1
ATOM 4280 C CA . ARG A 1 530 ? -25.328 -13.628 -2.140 1.00 94.50 530 ARG A CA 1
ATOM 4281 C C . ARG A 1 530 ? -25.350 -13.505 -0.625 1.00 94.50 530 ARG A C 1
ATOM 4283 O O . ARG A 1 530 ? -24.547 -12.781 -0.047 1.00 94.50 530 ARG A O 1
ATOM 4290 N N . THR A 1 531 ? -26.223 -14.264 0.020 1.00 95.81 531 THR A N 1
ATOM 4291 C CA . THR A 1 531 ? -26.268 -14.387 1.481 1.00 95.81 531 THR A CA 1
ATOM 4292 C C . THR A 1 531 ? -25.501 -15.636 1.915 1.00 95.81 531 THR A C 1
ATOM 4294 O O . THR A 1 531 ? -25.510 -16.648 1.215 1.00 95.81 531 THR A O 1
ATOM 4297 N N . GLN A 1 532 ? -24.834 -15.573 3.065 1.00 96.12 532 GLN A N 1
ATOM 4298 C CA . GLN A 1 532 ? -24.137 -16.694 3.691 1.00 96.12 532 GLN A CA 1
ATOM 4299 C C . GLN A 1 532 ? -24.476 -16.750 5.185 1.00 96.12 532 GLN A C 1
ATOM 4301 O O . GLN A 1 532 ? -24.429 -15.734 5.880 1.00 96.12 532 GLN A O 1
ATOM 4306 N N . THR A 1 533 ? -24.774 -17.945 5.690 1.00 95.44 533 THR A N 1
ATOM 4307 C CA . THR A 1 533 ? -25.030 -18.182 7.115 1.00 95.44 533 THR A CA 1
ATOM 4308 C C . THR A 1 533 ? -23.712 -18.293 7.879 1.00 95.44 533 THR A C 1
ATOM 4310 O O . THR A 1 533 ? -22.853 -19.110 7.533 1.00 95.44 533 THR A O 1
ATOM 4313 N N . VAL A 1 534 ? -23.559 -17.487 8.934 1.00 96.56 534 VAL A N 1
ATOM 4314 C CA . VAL A 1 534 ? -22.411 -17.493 9.849 1.00 96.56 534 VAL A CA 1
ATOM 4315 C C . VAL A 1 534 ? -22.821 -18.101 11.192 1.00 96.56 534 VAL A C 1
ATOM 4317 O O . VAL A 1 534 ? -23.546 -17.483 11.978 1.00 96.56 534 VAL A O 1
ATOM 4320 N N . CYS A 1 535 ? -22.325 -19.303 11.485 1.00 95.81 535 CYS A N 1
ATOM 4321 C CA . CYS A 1 535 ? -22.548 -19.993 12.754 1.00 95.81 535 CYS A CA 1
ATOM 4322 C C . CYS A 1 535 ? -21.830 -19.274 13.907 1.00 95.81 535 CYS A C 1
ATOM 4324 O O . CYS A 1 535 ? -20.611 -19.374 14.074 1.00 95.81 535 CYS A O 1
ATOM 4326 N N . GLN A 1 536 ? -22.594 -18.599 14.766 1.00 95.38 536 GLN A N 1
ATOM 4327 C CA . GLN A 1 536 ? -22.047 -17.866 15.912 1.00 95.38 536 GLN A CA 1
ATOM 4328 C C . GLN A 1 536 ? -21.513 -18.782 17.030 1.00 95.38 536 GLN A C 1
ATOM 4330 O O . GLN A 1 536 ? -20.913 -18.285 17.975 1.00 95.38 536 GLN A O 1
ATOM 4335 N N . ARG A 1 537 ? -21.700 -20.109 16.951 1.00 92.81 537 ARG A N 1
ATOM 4336 C CA . ARG A 1 537 ? -21.319 -21.072 18.008 1.00 92.81 537 ARG A CA 1
ATOM 4337 C C . ARG A 1 537 ? -20.087 -21.926 17.697 1.00 92.81 537 ARG A C 1
ATOM 4339 O O . ARG A 1 537 ? -19.623 -22.631 18.583 1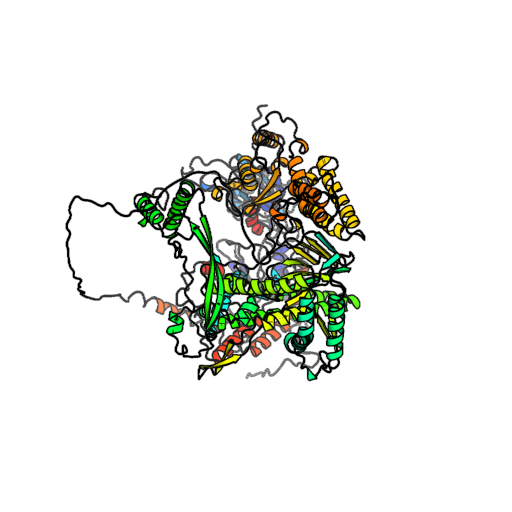.00 92.81 537 ARG A O 1
ATOM 4346 N N . GLU A 1 538 ? -19.536 -21.842 16.488 1.00 93.06 538 GLU A N 1
ATOM 4347 C CA . GLU A 1 538 ? -18.337 -22.593 16.080 1.00 93.06 538 GLU A CA 1
ATOM 4348 C C . GLU A 1 538 ? -17.109 -22.266 16.966 1.00 93.06 538 GLU A C 1
ATOM 4350 O O . GLU A 1 538 ? -17.033 -21.175 17.539 1.00 93.06 538 GLU A O 1
ATOM 4355 N N . ASN A 1 539 ? -16.127 -23.168 17.074 1.00 92.19 539 ASN A N 1
ATOM 4356 C CA . ASN A 1 539 ? -14.898 -22.973 17.853 1.00 92.19 539 ASN A CA 1
ATOM 4357 C C . ASN A 1 539 ? -14.158 -21.696 17.408 1.00 92.19 539 ASN A C 1
ATOM 4359 O O . ASN A 1 539 ? -13.751 -21.579 16.255 1.00 92.19 539 ASN A O 1
ATOM 4363 N N . SER A 1 540 ? -13.988 -20.733 18.314 1.00 92.38 540 SER A N 1
ATOM 4364 C CA . SER A 1 540 ? -13.565 -19.359 18.007 1.00 92.38 540 SER A CA 1
ATOM 4365 C C . SER A 1 540 ? -12.063 -19.158 17.772 1.00 92.38 540 SER A C 1
ATOM 4367 O O . SER A 1 540 ? -11.650 -18.022 17.544 1.00 92.38 540 SER A O 1
ATOM 4369 N N . PHE A 1 541 ? -11.231 -20.210 17.777 1.00 93.06 541 PHE A N 1
ATOM 4370 C CA . PHE A 1 541 ? -9.762 -20.081 17.784 1.00 93.06 541 PHE A CA 1
ATOM 4371 C C . PHE A 1 541 ? -9.185 -19.150 16.697 1.00 93.06 541 PHE A C 1
ATOM 4373 O O . PHE A 1 541 ? -8.186 -18.470 16.940 1.00 93.06 541 PHE A O 1
ATOM 4380 N N . TYR A 1 542 ? -9.800 -19.080 15.508 1.00 94.06 542 TYR A N 1
ATOM 4381 C CA . TYR A 1 542 ? -9.381 -18.163 14.443 1.00 94.06 542 TYR A CA 1
ATOM 4382 C C . TYR A 1 542 ? -9.650 -16.703 14.845 1.00 94.06 542 TYR A C 1
ATOM 4384 O O . TYR A 1 542 ? -8.748 -15.864 14.790 1.00 94.06 542 TYR A O 1
ATOM 4392 N N . VAL A 1 543 ? -10.878 -16.409 15.283 1.00 93.75 543 VAL A N 1
ATOM 4393 C CA . VAL A 1 543 ? -11.317 -15.091 15.775 1.00 93.75 543 VAL A CA 1
ATOM 4394 C C . VAL A 1 543 ? -10.469 -14.666 16.980 1.00 93.75 543 VAL A C 1
ATOM 4396 O O . VAL A 1 543 ? -9.964 -13.544 17.016 1.00 93.75 543 VAL A O 1
ATOM 4399 N N . ASP A 1 544 ? -10.204 -15.579 17.913 1.00 92.44 544 ASP A N 1
ATOM 4400 C CA . ASP A 1 544 ? -9.397 -15.319 19.111 1.00 92.44 544 ASP A CA 1
ATOM 4401 C C . ASP A 1 544 ? -7.916 -15.068 18.779 1.00 92.44 544 ASP A C 1
ATOM 4403 O O . ASP A 1 544 ? -7.280 -14.196 19.380 1.00 92.44 544 ASP A O 1
ATOM 4407 N N . THR A 1 545 ? -7.374 -15.744 17.756 1.00 92.12 545 THR A N 1
ATOM 4408 C CA . THR A 1 545 ? -6.030 -15.454 17.219 1.00 92.12 545 THR A CA 1
ATOM 4409 C C . THR A 1 545 ? -5.959 -14.027 16.662 1.00 92.12 545 THR A C 1
ATOM 4411 O O . THR A 1 545 ? -5.003 -13.297 16.942 1.00 92.12 545 THR A O 1
ATOM 4414 N N . VAL A 1 546 ? -6.975 -13.592 15.905 1.00 93.00 546 VAL A N 1
ATOM 4415 C CA . VAL A 1 546 ? -7.063 -12.214 15.383 1.00 93.00 546 VAL A CA 1
ATOM 4416 C C . VAL A 1 546 ? -7.189 -11.202 16.529 1.00 93.00 546 VAL A C 1
ATOM 4418 O O . VAL A 1 546 ? -6.505 -10.174 16.503 1.00 93.00 546 VAL A O 1
ATOM 4421 N N . ARG A 1 547 ? -7.984 -11.513 17.564 1.00 92.69 547 ARG A N 1
ATOM 4422 C CA . ARG A 1 547 ? -8.191 -10.675 18.760 1.00 92.69 547 ARG A CA 1
ATOM 4423 C C . ARG A 1 547 ? -6.865 -10.446 19.485 1.00 92.69 547 ARG A C 1
ATOM 4425 O O . ARG A 1 547 ? -6.418 -9.309 19.619 1.00 92.69 547 ARG A O 1
ATOM 4432 N N . ALA A 1 548 ? -6.154 -11.528 19.804 1.00 89.81 548 ALA A N 1
ATOM 4433 C CA . ALA A 1 548 ? -4.847 -11.475 20.455 1.00 89.81 548 ALA A CA 1
ATOM 4434 C C . ALA A 1 548 ? -3.791 -10.689 19.651 1.00 89.81 548 ALA A C 1
ATOM 4436 O O . ALA A 1 548 ? -2.963 -9.996 20.244 1.00 89.81 548 ALA A O 1
ATOM 4437 N N . PHE A 1 549 ? -3.803 -10.755 18.313 1.00 88.50 549 PHE A N 1
ATOM 4438 C CA . PHE A 1 549 ? -2.884 -9.964 17.479 1.00 88.50 549 PHE A CA 1
ATOM 4439 C C . PHE A 1 549 ? -3.267 -8.481 17.372 1.00 88.50 549 PHE A C 1
ATOM 4441 O O . PHE A 1 549 ? -2.371 -7.632 17.295 1.00 88.50 549 PHE A O 1
ATOM 4448 N N . ARG A 1 550 ? -4.564 -8.149 17.394 1.00 90.31 550 ARG A N 1
ATOM 4449 C CA . ARG A 1 550 ? -5.046 -6.761 17.467 1.00 90.31 550 ARG A CA 1
ATOM 4450 C C . ARG A 1 550 ? -4.651 -6.122 18.795 1.00 90.31 550 ARG A C 1
ATOM 4452 O O . ARG A 1 550 ? -4.076 -5.036 18.797 1.00 90.31 550 ARG A O 1
ATOM 4459 N N . ASP A 1 551 ? -4.905 -6.806 19.902 1.00 90.25 551 ASP A N 1
ATOM 4460 C CA . ASP A 1 551 ? -4.770 -6.214 21.234 1.00 90.25 551 ASP A CA 1
ATOM 4461 C C . ASP A 1 551 ? -3.290 -5.941 21.575 1.00 90.25 551 ASP A C 1
ATOM 4463 O O . ASP A 1 551 ? -2.948 -4.845 22.023 1.00 90.25 551 ASP A O 1
ATOM 4467 N N . ARG A 1 552 ? -2.371 -6.846 21.192 1.00 87.12 552 ARG A N 1
ATOM 4468 C CA . ARG A 1 552 ? -0.912 -6.590 21.226 1.00 87.12 552 ARG A CA 1
ATOM 4469 C C . ARG A 1 552 ? -0.500 -5.396 20.354 1.00 87.12 552 ARG A C 1
ATOM 4471 O O . ARG A 1 552 ? 0.350 -4.599 20.746 1.00 87.12 552 ARG A O 1
ATOM 4478 N N . ARG A 1 553 ? -1.100 -5.227 19.165 1.00 89.56 553 ARG A N 1
ATOM 4479 C CA . ARG A 1 553 ? -0.836 -4.052 18.312 1.00 89.56 553 ARG A CA 1
ATOM 4480 C C . ARG A 1 553 ? -1.268 -2.760 19.010 1.00 89.56 553 ARG A C 1
ATOM 4482 O O . ARG A 1 553 ? -0.554 -1.761 18.909 1.00 89.56 553 ARG A O 1
ATOM 4489 N N . TYR A 1 554 ? -2.408 -2.765 19.698 1.00 88.19 554 TYR A N 1
ATOM 4490 C CA . TYR A 1 554 ? -2.896 -1.613 20.457 1.00 88.19 554 TYR A CA 1
ATOM 4491 C C . TYR A 1 554 ? -1.996 -1.295 21.660 1.00 88.19 554 TYR A C 1
ATOM 4493 O O . TYR A 1 554 ? -1.697 -0.121 21.885 1.00 88.19 554 TYR A O 1
ATOM 4501 N N . GLU A 1 555 ? -1.451 -2.304 22.348 1.00 89.12 555 GLU A N 1
ATOM 4502 C CA . GLU A 1 555 ? -0.422 -2.108 23.379 1.00 89.12 555 GLU A CA 1
ATOM 4503 C C . GLU A 1 555 ? 0.806 -1.363 22.818 1.00 89.12 555 GLU A C 1
ATOM 4505 O O . GLU A 1 555 ? 1.200 -0.318 23.347 1.00 89.12 555 GLU A O 1
ATOM 4510 N N . TYR A 1 556 ? 1.364 -1.824 21.690 1.00 87.94 556 TYR A N 1
ATOM 4511 C CA . TYR A 1 556 ? 2.502 -1.159 21.039 1.00 87.94 556 TYR A CA 1
ATOM 4512 C C . TYR A 1 556 ? 2.155 0.235 20.487 1.00 87.94 556 TYR A C 1
ATOM 4514 O O . TYR A 1 556 ? 2.985 1.145 20.562 1.00 87.94 556 TYR A O 1
ATOM 4522 N N . LYS A 1 557 ? 0.926 0.460 20.000 1.00 87.62 557 LYS A N 1
ATOM 4523 C CA . LYS A 1 557 ? 0.433 1.794 19.605 1.00 87.62 557 LYS A CA 1
ATOM 4524 C C . LYS A 1 557 ? 0.388 2.746 20.810 1.00 87.62 557 LYS A C 1
ATOM 4526 O O . LYS A 1 557 ? 0.892 3.867 20.724 1.00 87.62 557 LYS A O 1
ATOM 4531 N N . GLY A 1 558 ? -0.117 2.285 21.957 1.00 87.88 558 GLY A N 1
ATOM 4532 C CA . GLY A 1 558 ? -0.130 3.040 23.215 1.00 87.88 558 GLY A CA 1
ATOM 4533 C C . GLY A 1 558 ? 1.274 3.332 23.759 1.00 87.88 558 GLY A C 1
ATOM 4534 O O . GLY A 1 558 ? 1.563 4.460 24.163 1.00 87.88 558 GLY A O 1
ATOM 4535 N N . LEU A 1 559 ? 2.183 2.353 23.703 1.00 88.88 559 LEU A N 1
ATOM 4536 C CA . LEU A 1 559 ? 3.603 2.537 24.033 1.00 88.88 559 LEU A CA 1
ATOM 4537 C C . LEU A 1 559 ? 4.281 3.559 23.108 1.00 88.88 559 LEU A C 1
ATOM 4539 O O . LEU A 1 559 ? 5.031 4.404 23.593 1.00 88.88 559 LEU A O 1
ATOM 4543 N N . THR A 1 560 ? 3.953 3.558 21.812 1.00 89.19 560 THR A N 1
ATOM 4544 C CA . THR A 1 560 ? 4.437 4.561 20.846 1.00 89.19 560 THR A CA 1
ATOM 4545 C C . THR A 1 560 ? 3.932 5.967 21.193 1.00 89.19 560 THR A C 1
ATOM 4547 O O . THR A 1 560 ? 4.733 6.900 21.229 1.00 89.19 560 THR A O 1
ATOM 4550 N N . LYS A 1 561 ? 2.638 6.136 21.522 1.00 87.44 561 LYS A N 1
ATOM 4551 C CA . LYS A 1 561 ? 2.066 7.436 21.944 1.00 87.44 561 LYS A CA 1
ATOM 4552 C C . LYS A 1 561 ? 2.753 7.966 23.212 1.00 87.44 561 LYS A C 1
ATOM 4554 O O . LYS A 1 561 ? 3.158 9.126 23.243 1.00 87.44 561 LYS A O 1
ATOM 4559 N N . ARG A 1 562 ? 2.987 7.103 24.213 1.00 88.12 562 ARG A N 1
ATOM 4560 C CA . ARG A 1 562 ? 3.751 7.453 25.432 1.00 88.12 562 ARG A CA 1
ATOM 4561 C C . ARG A 1 562 ? 5.213 7.812 25.134 1.00 88.12 562 ARG A C 1
ATOM 4563 O O . ARG A 1 562 ? 5.727 8.771 25.702 1.00 88.12 562 ARG A O 1
ATOM 4570 N N . ALA A 1 563 ? 5.881 7.081 24.241 1.00 88.69 563 ALA A N 1
ATOM 4571 C CA . ALA A 1 563 ? 7.270 7.353 23.870 1.00 88.69 563 ALA A CA 1
ATOM 4572 C C . ALA A 1 563 ? 7.431 8.671 23.086 1.00 88.69 563 ALA A C 1
ATOM 4574 O O . ALA A 1 563 ? 8.414 9.375 23.309 1.00 88.69 563 ALA A O 1
ATOM 4575 N N . LYS A 1 564 ? 6.462 9.036 22.230 1.00 88.81 564 LYS A N 1
ATOM 4576 C CA . LYS A 1 564 ? 6.429 10.348 21.558 1.00 88.81 564 LYS A CA 1
ATOM 4577 C C . LYS A 1 564 ? 6.302 11.485 22.576 1.00 88.81 564 LYS A C 1
ATOM 4579 O O . LYS A 1 564 ? 7.172 12.344 22.616 1.00 88.81 564 LYS A O 1
ATOM 4584 N N . ALA A 1 565 ? 5.333 11.413 23.493 1.00 88.25 565 ALA A N 1
ATOM 4585 C CA . ALA A 1 565 ? 5.177 12.419 24.551 1.00 88.25 565 ALA A CA 1
ATOM 4586 C C . ALA A 1 565 ? 6.451 12.596 25.411 1.00 88.25 565 ALA A C 1
ATOM 4588 O O . ALA A 1 565 ? 6.847 13.722 25.704 1.00 88.25 565 ALA A O 1
ATOM 4589 N N . GLN A 1 566 ? 7.146 11.501 25.753 1.00 88.31 566 GLN A N 1
ATOM 4590 C CA . GLN A 1 566 ? 8.452 11.564 26.431 1.00 88.31 566 GLN A CA 1
ATOM 4591 C C . GLN A 1 566 ? 9.545 12.226 25.578 1.00 88.31 566 GLN A C 1
ATOM 4593 O O . GLN A 1 566 ? 10.377 12.954 26.113 1.00 88.31 566 GLN A O 1
ATOM 4598 N N . LEU A 1 567 ? 9.573 11.963 24.268 1.00 88.56 567 LEU A N 1
ATOM 4599 C CA . LEU A 1 567 ? 10.525 12.578 23.343 1.00 88.56 567 LEU A CA 1
ATOM 4600 C C . LEU A 1 567 ? 10.285 14.088 23.227 1.00 88.56 567 LEU A C 1
ATOM 4602 O O . LEU A 1 567 ? 11.243 14.855 23.249 1.00 88.56 567 LEU A O 1
ATOM 4606 N N . ASP A 1 568 ? 9.030 14.519 23.147 1.00 87.94 568 ASP A N 1
ATOM 4607 C CA . ASP A 1 568 ? 8.685 15.934 23.002 1.00 87.94 568 ASP A CA 1
ATOM 4608 C C . ASP A 1 568 ? 8.906 16.714 24.310 1.00 87.94 568 ASP A C 1
ATOM 4610 O O . ASP A 1 568 ? 9.458 17.816 24.280 1.00 87.94 568 ASP A O 1
ATOM 4614 N N . GLN A 1 569 ? 8.649 16.095 25.469 1.00 88.56 569 GLN A N 1
ATOM 4615 C CA . GLN A 1 569 ? 9.080 16.622 26.770 1.00 88.56 569 GLN A CA 1
ATOM 4616 C C . GLN A 1 569 ? 10.615 16.720 26.873 1.00 88.56 569 GLN A C 1
ATOM 4618 O O . GLN A 1 569 ? 11.141 17.726 27.346 1.00 88.56 569 GLN A O 1
ATOM 4623 N N . ALA A 1 570 ? 11.358 15.715 26.394 1.00 88.81 570 ALA A N 1
ATOM 4624 C CA . ALA A 1 570 ? 12.822 15.742 26.397 1.00 88.81 570 ALA A CA 1
ATOM 4625 C C . ALA A 1 570 ? 13.398 16.825 25.461 1.00 88.81 570 ALA A C 1
ATOM 4627 O O . ALA A 1 570 ? 14.384 17.471 25.820 1.00 88.81 570 ALA A O 1
ATOM 4628 N N . LYS A 1 571 ? 12.765 17.073 24.301 1.00 87.81 571 LYS A N 1
ATOM 4629 C CA . LYS A 1 571 ? 13.098 18.198 23.405 1.00 87.81 571 LYS A CA 1
ATOM 4630 C C . LYS A 1 571 ? 12.872 19.544 24.096 1.00 87.81 571 LYS A C 1
ATOM 4632 O O . LYS A 1 571 ? 13.761 20.390 24.055 1.00 87.81 571 LYS A O 1
ATOM 4637 N N . ALA A 1 572 ? 11.719 19.731 24.747 1.00 89.38 572 ALA A N 1
ATOM 4638 C CA . ALA A 1 572 ? 11.397 20.959 25.480 1.00 89.38 572 ALA A CA 1
ATOM 4639 C C . ALA A 1 572 ? 12.408 21.229 26.611 1.00 89.38 572 ALA A C 1
ATOM 4641 O O . ALA A 1 572 ? 12.907 22.346 26.744 1.00 89.38 572 ALA A O 1
ATOM 4642 N N . ASN A 1 573 ? 12.793 20.180 27.344 1.00 88.88 573 ASN A N 1
ATOM 4643 C CA . ASN A 1 573 ? 13.815 20.230 28.395 1.00 88.88 573 ASN A CA 1
ATOM 4644 C C . ASN A 1 573 ? 15.264 20.313 27.860 1.00 88.88 573 ASN A C 1
ATOM 4646 O O . ASN A 1 573 ? 16.194 20.445 28.652 1.00 88.88 573 ASN A O 1
ATOM 4650 N N . LYS A 1 574 ? 15.471 20.224 26.536 1.00 88.75 574 LYS A N 1
ATOM 4651 C CA . LYS A 1 574 ? 16.773 20.251 25.835 1.00 88.75 574 LYS A CA 1
ATOM 4652 C C . LYS A 1 574 ? 17.793 19.181 26.276 1.00 88.75 574 LYS A C 1
ATOM 4654 O O . LYS A 1 574 ? 18.985 19.319 26.005 1.00 88.75 574 LYS A O 1
ATOM 4659 N N . ASP A 1 575 ? 17.348 18.085 26.892 1.00 86.31 575 ASP A N 1
ATOM 4660 C CA . ASP A 1 575 ? 18.224 16.979 27.303 1.00 86.31 575 ASP A CA 1
ATOM 4661 C C . ASP A 1 575 ? 18.541 16.060 26.110 1.00 86.31 575 ASP A C 1
ATOM 4663 O O . ASP A 1 575 ? 17.739 15.212 25.708 1.00 86.31 575 ASP A O 1
ATOM 4667 N N . ALA A 1 576 ? 19.747 16.196 25.556 1.00 80.19 576 ALA A N 1
ATOM 4668 C CA . ALA A 1 576 ? 20.219 15.400 24.424 1.00 80.19 576 ALA A CA 1
ATOM 4669 C C . ALA A 1 576 ? 20.296 13.882 24.710 1.00 80.19 576 ALA A C 1
ATOM 4671 O O . ALA A 1 576 ? 20.111 13.072 23.793 1.00 80.19 576 ALA A O 1
ATOM 4672 N N . ALA A 1 577 ? 20.543 13.471 25.959 1.00 78.88 577 ALA A N 1
ATOM 4673 C CA . ALA A 1 577 ? 20.605 12.062 26.342 1.00 78.88 577 ALA A CA 1
ATOM 4674 C C . ALA A 1 577 ? 19.195 11.461 26.452 1.00 78.88 577 ALA A C 1
ATOM 4676 O O . ALA A 1 577 ? 18.936 10.389 25.887 1.00 78.88 577 ALA A O 1
ATOM 4677 N N . ALA A 1 578 ? 18.259 12.173 27.090 1.00 81.31 578 ALA A N 1
ATOM 4678 C CA . ALA A 1 578 ? 16.852 11.780 27.123 1.00 81.31 578 ALA A CA 1
ATOM 4679 C C . ALA A 1 578 ? 16.221 11.787 25.723 1.00 81.31 578 ALA A C 1
ATOM 4681 O O . ALA A 1 578 ? 15.523 10.831 25.387 1.00 81.31 578 ALA A O 1
ATOM 4682 N N . VAL A 1 579 ? 16.521 12.779 24.872 1.00 82.94 579 VAL A N 1
ATOM 4683 C CA . VAL A 1 579 ? 16.064 12.828 23.468 1.00 82.94 579 VAL A CA 1
ATOM 4684 C C . VAL A 1 579 ? 16.542 11.599 22.694 1.00 82.94 579 VAL A C 1
ATOM 4686 O O . VAL A 1 579 ? 15.721 10.911 22.085 1.00 82.94 579 VAL A O 1
ATOM 4689 N N . LYS A 1 580 ? 17.837 11.250 22.758 1.00 83.06 580 LYS A N 1
ATOM 4690 C CA . LYS A 1 580 ? 18.364 10.045 22.087 1.00 83.06 580 LYS A CA 1
ATOM 4691 C C . LYS A 1 580 ? 17.695 8.768 22.611 1.00 83.06 580 LYS A C 1
ATOM 4693 O O . LYS A 1 580 ? 17.293 7.913 21.825 1.00 83.06 580 LYS A O 1
ATOM 4698 N N . SER A 1 581 ? 17.532 8.659 23.930 1.00 81.81 581 SER A N 1
ATOM 4699 C CA . SER A 1 581 ? 16.901 7.517 24.607 1.00 81.81 581 SER A CA 1
ATOM 4700 C C . SER A 1 581 ? 15.415 7.353 24.244 1.00 81.81 581 SER A C 1
ATOM 4702 O O . SER A 1 581 ? 14.965 6.249 23.926 1.00 81.81 581 SER A O 1
ATOM 4704 N N . ALA A 1 582 ? 14.648 8.445 24.245 1.00 81.88 582 ALA A N 1
ATOM 4705 C CA . ALA A 1 582 ? 13.231 8.454 23.898 1.00 81.88 582 ALA A CA 1
ATOM 4706 C C . ALA A 1 582 ? 13.007 8.194 22.402 1.00 81.88 582 ALA A C 1
ATOM 4708 O O . ALA A 1 582 ? 12.147 7.387 22.054 1.00 81.88 582 ALA A O 1
ATOM 4709 N N . ASN A 1 583 ? 13.826 8.778 21.520 1.00 83.12 583 ASN A N 1
ATOM 4710 C CA . ASN A 1 583 ? 13.743 8.534 20.079 1.00 83.12 583 ASN A CA 1
ATOM 4711 C C . ASN A 1 583 ? 13.976 7.051 19.734 1.00 83.12 583 ASN A C 1
ATOM 4713 O O . ASN A 1 583 ? 13.208 6.468 18.970 1.00 83.12 583 ASN A O 1
ATOM 4717 N N . SER A 1 584 ? 14.950 6.393 20.375 1.00 79.12 584 SER A N 1
ATOM 4718 C CA . SER A 1 584 ? 15.151 4.942 20.231 1.00 79.12 584 SER A CA 1
ATOM 4719 C C . SER A 1 584 ? 13.926 4.122 20.665 1.00 79.12 584 SER A C 1
ATOM 4721 O O . SER A 1 584 ? 13.591 3.136 20.009 1.00 79.12 584 SER A O 1
ATOM 4723 N N . ARG A 1 585 ? 13.207 4.537 21.724 1.00 82.94 585 ARG A N 1
ATOM 4724 C CA . ARG A 1 585 ? 11.937 3.897 22.127 1.00 82.94 585 ARG A CA 1
ATOM 4725 C C . ARG A 1 585 ? 10.819 4.129 21.109 1.00 82.94 585 ARG A C 1
ATOM 4727 O O . ARG A 1 585 ? 10.086 3.189 20.817 1.00 82.94 585 ARG A O 1
ATOM 4734 N N . VAL A 1 586 ? 10.702 5.336 20.546 1.00 84.19 586 VAL A N 1
ATOM 4735 C CA . VAL A 1 586 ? 9.725 5.640 19.483 1.00 84.19 586 VAL A CA 1
ATOM 4736 C C . VAL A 1 586 ? 9.959 4.745 18.264 1.00 84.19 586 VAL A C 1
ATOM 4738 O O . VAL A 1 586 ? 9.024 4.088 17.815 1.00 84.19 586 VAL A O 1
ATOM 4741 N N . VAL A 1 587 ? 11.201 4.646 17.776 1.00 80.44 587 VAL A N 1
ATOM 4742 C CA . VAL A 1 587 ? 11.558 3.808 16.613 1.00 80.44 587 VAL A CA 1
ATOM 4743 C C . VAL A 1 587 ? 11.278 2.319 16.862 1.00 80.44 587 VAL A C 1
ATOM 4745 O O . VAL A 1 587 ? 10.802 1.626 15.957 1.00 80.44 587 VAL A O 1
ATOM 4748 N N . LEU A 1 588 ? 11.532 1.823 18.080 1.00 80.56 588 LEU A N 1
ATOM 4749 C CA . LEU A 1 588 ? 11.252 0.437 18.465 1.00 80.56 588 LEU A CA 1
ATOM 4750 C C . LEU A 1 588 ? 9.746 0.135 18.502 1.00 80.56 588 LEU A C 1
ATOM 4752 O O . LEU A 1 588 ? 9.297 -0.809 17.848 1.00 80.56 588 LEU A O 1
ATOM 4756 N N . TYR A 1 589 ? 8.959 0.924 19.241 1.00 85.06 589 TYR A N 1
ATOM 4757 C CA . TYR A 1 589 ? 7.522 0.666 19.389 1.00 85.06 589 TYR A CA 1
ATOM 4758 C C . TYR A 1 589 ? 6.738 0.927 18.096 1.00 85.06 589 TYR A C 1
ATOM 4760 O O . TYR A 1 589 ? 5.817 0.166 17.788 1.00 85.06 589 TYR A O 1
ATOM 4768 N N . ASP A 1 590 ? 7.148 1.908 17.285 1.00 81.69 590 ASP A N 1
ATOM 4769 C CA . ASP A 1 590 ? 6.539 2.122 15.972 1.00 81.69 590 ASP A CA 1
ATOM 4770 C C . ASP A 1 590 ? 6.866 0.968 15.005 1.00 81.69 590 ASP A C 1
ATOM 4772 O O . ASP A 1 590 ? 5.982 0.439 14.328 1.00 81.69 590 ASP A O 1
ATOM 4776 N N . SER A 1 591 ? 8.108 0.466 15.020 1.00 78.19 591 SER A N 1
ATOM 4777 C CA . SER A 1 591 ? 8.467 -0.744 14.267 1.00 78.19 591 SER A CA 1
ATOM 4778 C C . SER A 1 591 ? 7.638 -1.960 14.695 1.00 78.19 591 SER A C 1
ATOM 4780 O O . SER A 1 591 ? 7.186 -2.712 13.831 1.00 78.19 591 SER A O 1
ATOM 4782 N N . LEU A 1 592 ? 7.388 -2.130 15.999 1.00 78.25 592 LEU A N 1
ATOM 4783 C CA . LEU A 1 592 ? 6.540 -3.191 16.553 1.00 78.25 592 LEU A CA 1
ATOM 4784 C C . LEU A 1 592 ? 5.073 -3.069 16.111 1.00 78.25 592 LEU A C 1
ATOM 4786 O O . LEU A 1 592 ? 4.506 -4.061 15.644 1.00 78.25 592 LEU A O 1
ATOM 4790 N N . GLN A 1 593 ? 4.453 -1.885 16.206 1.00 83.88 593 GLN A N 1
ATOM 4791 C CA . GLN A 1 593 ? 3.042 -1.717 15.820 1.00 83.88 593 GLN A CA 1
ATOM 4792 C C . GLN A 1 593 ? 2.838 -1.822 14.299 1.00 83.88 593 GLN A C 1
ATOM 4794 O O . GLN A 1 593 ? 1.864 -2.439 13.862 1.00 83.88 593 GLN A O 1
ATOM 4799 N N . LEU A 1 594 ? 3.779 -1.321 13.484 1.00 79.88 594 LEU A N 1
ATOM 4800 C CA . LEU A 1 594 ? 3.753 -1.480 12.023 1.00 79.88 594 LEU A CA 1
ATOM 4801 C C . LEU A 1 594 ? 3.943 -2.942 11.599 1.00 79.88 594 LEU A C 1
ATOM 4803 O O . LEU A 1 594 ? 3.269 -3.417 10.682 1.00 79.88 594 LEU A O 1
ATOM 4807 N N . ALA A 1 595 ? 4.830 -3.673 12.277 1.00 77.56 595 ALA A N 1
ATOM 4808 C CA . ALA A 1 595 ? 5.026 -5.101 12.058 1.00 77.56 595 ALA A CA 1
ATOM 4809 C C . ALA A 1 595 ? 3.744 -5.897 12.361 1.00 77.56 595 ALA A C 1
ATOM 4811 O O . ALA A 1 595 ? 3.315 -6.715 11.542 1.00 77.56 595 ALA A O 1
ATOM 4812 N N . HIS A 1 596 ? 3.065 -5.583 13.470 1.00 82.81 596 HIS A N 1
ATOM 4813 C CA . HIS A 1 596 ? 1.769 -6.180 13.790 1.00 82.81 596 HIS A CA 1
ATOM 4814 C C . HIS A 1 596 ? 0.656 -5.729 12.823 1.00 82.81 596 HIS A C 1
ATOM 4816 O O . HIS A 1 596 ? -0.128 -6.580 12.414 1.00 82.81 596 HIS A O 1
ATOM 4822 N N . LYS A 1 597 ? 0.611 -4.464 12.354 1.00 85.75 597 LYS A N 1
ATOM 4823 C CA . LYS A 1 597 ? -0.337 -4.007 11.304 1.00 85.75 597 LYS A CA 1
ATOM 4824 C C . LYS A 1 597 ? -0.190 -4.852 10.032 1.00 85.75 597 LYS A C 1
ATOM 4826 O O . LYS A 1 597 ? -1.188 -5.268 9.451 1.00 85.75 597 LYS A O 1
ATOM 4831 N N . CYS A 1 598 ? 1.045 -5.172 9.634 1.00 81.31 598 CYS A N 1
ATOM 4832 C CA . CYS A 1 598 ? 1.322 -6.010 8.468 1.00 81.31 598 CYS A CA 1
ATOM 4833 C C . CYS A 1 598 ? 0.802 -7.450 8.596 1.00 81.31 598 CYS A C 1
ATOM 4835 O O . CYS A 1 598 ? 0.335 -7.999 7.596 1.00 81.31 598 CYS A O 1
ATOM 4837 N N . ILE A 1 599 ? 0.891 -8.065 9.780 1.00 83.31 599 ILE A N 1
ATOM 4838 C CA . ILE A 1 599 ? 0.390 -9.430 10.034 1.00 83.31 599 ILE A CA 1
ATOM 4839 C C . ILE A 1 599 ? -1.130 -9.424 10.211 1.00 83.31 599 ILE A C 1
ATOM 4841 O O . ILE A 1 599 ? -1.818 -10.240 9.607 1.00 83.31 599 ILE A O 1
ATOM 4845 N N . LEU A 1 600 ? -1.660 -8.464 10.970 1.00 86.38 600 LEU A N 1
ATOM 4846 C CA . LEU A 1 600 ? -3.085 -8.337 11.264 1.00 86.38 600 LEU A CA 1
ATOM 4847 C C . LEU A 1 600 ? -3.910 -8.171 9.974 1.00 86.38 600 LEU A C 1
ATOM 4849 O O . LEU A 1 600 ? -4.846 -8.930 9.733 1.00 86.38 600 LEU A O 1
ATOM 4853 N N . ASN A 1 601 ? -3.479 -7.284 9.071 1.00 82.56 601 ASN A N 1
ATOM 4854 C CA . ASN A 1 601 ? -4.098 -7.116 7.750 1.00 82.56 601 ASN A CA 1
ATOM 4855 C C . ASN A 1 601 ? -3.883 -8.333 6.816 1.00 82.56 601 ASN A C 1
ATOM 4857 O O . ASN A 1 601 ? -4.530 -8.424 5.773 1.00 82.56 601 ASN A O 1
ATOM 4861 N N . SER A 1 602 ? -2.988 -9.269 7.161 1.00 86.50 602 SER A N 1
ATOM 4862 C CA . SER A 1 602 ? -2.742 -10.490 6.379 1.00 86.50 602 SER A CA 1
ATOM 4863 C C . SER A 1 602 ? -3.662 -11.661 6.745 1.00 86.50 602 SER A C 1
ATOM 4865 O O . SER A 1 602 ? -3.741 -12.582 5.939 1.00 86.50 602 SER A O 1
ATOM 4867 N N . PHE A 1 603 ? -4.391 -11.644 7.873 1.00 88.75 603 PHE A N 1
ATOM 4868 C CA . PHE A 1 603 ? -5.380 -12.695 8.188 1.00 88.75 603 PHE A CA 1
ATOM 4869 C C . PHE A 1 603 ? -6.542 -12.697 7.184 1.00 88.75 603 PHE A C 1
ATOM 4871 O O . PHE A 1 603 ? -6.800 -13.715 6.545 1.00 88.75 603 PHE A O 1
ATOM 4878 N N . TYR A 1 604 ? -7.153 -11.532 6.943 1.00 87.06 604 TYR A N 1
ATOM 4879 C CA . TYR A 1 604 ? -8.141 -11.345 5.872 1.00 87.06 604 TYR A CA 1
ATOM 4880 C C . TYR A 1 604 ? -7.573 -11.759 4.497 1.00 87.06 604 TYR A C 1
ATOM 4882 O O . TYR A 1 604 ? -8.171 -12.557 3.783 1.00 87.06 604 TYR A O 1
ATOM 4890 N N . GLY A 1 605 ? -6.358 -11.315 4.151 1.00 87.50 605 GLY A N 1
ATOM 4891 C CA . GLY A 1 605 ? -5.709 -11.708 2.891 1.00 87.50 605 GLY A CA 1
ATOM 4892 C C . GLY A 1 605 ? -5.309 -13.191 2.797 1.00 87.50 605 GLY A C 1
ATOM 4893 O O . GLY A 1 605 ? -4.960 -13.661 1.714 1.00 87.50 605 GLY A O 1
ATOM 4894 N N . TYR A 1 606 ? -5.330 -13.935 3.907 1.00 91.38 606 TYR A N 1
ATOM 4895 C CA . TYR A 1 606 ? -4.956 -15.347 3.960 1.00 91.38 606 TYR A CA 1
ATOM 4896 C C . TYR A 1 606 ? -6.129 -16.281 3.627 1.00 91.38 606 TYR A C 1
ATOM 4898 O O . TYR A 1 606 ? -5.889 -17.318 3.006 1.00 91.38 606 TYR A O 1
ATOM 4906 N N . VAL A 1 607 ? -7.384 -15.915 3.928 1.00 92.06 607 VAL A N 1
ATOM 4907 C CA . VAL A 1 607 ? -8.543 -16.777 3.595 1.00 92.06 607 VAL A CA 1
ATOM 4908 C C . VAL A 1 607 ? -8.829 -16.862 2.093 1.00 92.06 607 VAL A C 1
ATOM 4910 O O . VAL A 1 607 ? -9.470 -17.806 1.655 1.00 92.06 607 VAL A O 1
ATOM 4913 N N . MET A 1 608 ? -8.257 -15.956 1.292 1.00 90.31 608 MET A N 1
ATOM 4914 C CA . MET A 1 608 ? -8.266 -16.000 -0.179 1.00 90.31 608 MET A CA 1
ATOM 4915 C C . MET A 1 608 ? -6.949 -16.484 -0.809 1.00 90.31 608 MET A C 1
ATOM 4917 O O . MET A 1 608 ? -6.787 -16.473 -2.033 1.00 90.31 608 MET A O 1
ATOM 4921 N N . ARG A 1 609 ? -5.962 -16.904 -0.008 1.00 88.81 609 ARG A N 1
ATOM 4922 C CA . ARG A 1 609 ? -4.676 -17.377 -0.537 1.00 88.81 609 ARG A CA 1
ATOM 4923 C C . ARG A 1 609 ? -4.816 -18.800 -1.078 1.00 88.81 609 ARG A C 1
ATOM 4925 O O . ARG A 1 609 ? -5.083 -19.719 -0.312 1.00 88.81 609 ARG A O 1
ATOM 4932 N N . LYS A 1 610 ? -4.516 -18.996 -2.367 1.00 84.38 610 LYS A N 1
ATOM 4933 C CA . LYS A 1 610 ? -4.401 -20.330 -2.989 1.00 84.38 610 LYS A CA 1
ATOM 4934 C C . LYS A 1 610 ? -3.484 -21.240 -2.159 1.00 84.38 610 LYS A C 1
ATOM 4936 O O . LYS A 1 610 ? -2.370 -20.832 -1.815 1.00 84.38 610 LYS A O 1
ATOM 4941 N N . GLY A 1 611 ? -3.946 -22.447 -1.831 1.00 86.00 611 GLY A N 1
ATOM 4942 C CA . GLY A 1 611 ? -3.217 -23.380 -0.961 1.00 86.00 611 GLY A CA 1
ATOM 4943 C C . GLY A 1 611 ? -3.215 -23.007 0.531 1.00 86.00 611 GLY A C 1
ATOM 4944 O O . GLY A 1 611 ? -2.381 -23.517 1.286 1.00 86.00 611 GLY A O 1
ATOM 4945 N N . SER A 1 612 ? -4.112 -22.113 0.964 1.00 91.94 612 SER A N 1
ATOM 4946 C CA . SER A 1 612 ? -4.490 -21.946 2.374 1.00 91.94 612 SER A CA 1
ATOM 4947 C C . SER A 1 612 ? -5.113 -23.239 2.917 1.00 91.94 612 SER A C 1
ATOM 4949 O O . SER A 1 612 ? -5.696 -24.015 2.162 1.00 91.94 612 SER A O 1
ATOM 4951 N N . ARG A 1 613 ? -4.996 -23.471 4.230 1.00 91.69 613 ARG A N 1
ATOM 4952 C CA . ARG A 1 613 ? -5.773 -24.508 4.941 1.00 91.69 613 ARG A CA 1
ATOM 4953 C C . ARG A 1 613 ? -7.152 -24.006 5.374 1.00 91.69 613 ARG A C 1
ATOM 4955 O O . ARG A 1 613 ? -8.096 -24.772 5.451 1.00 91.69 613 ARG A O 1
ATOM 4962 N N . TRP A 1 614 ? -7.267 -22.710 5.650 1.00 93.88 614 TRP A N 1
ATOM 4963 C CA . TRP A 1 614 ? -8.512 -22.066 6.062 1.00 93.88 614 TRP A CA 1
ATOM 4964 C C . TRP A 1 614 ? -8.896 -21.083 4.958 1.00 93.88 614 TRP A C 1
ATOM 4966 O O . TRP A 1 614 ? -8.607 -19.890 5.055 1.00 93.88 614 TRP A O 1
ATOM 4976 N N . PHE A 1 615 ? -9.422 -21.622 3.856 1.00 93.81 615 PHE A N 1
ATOM 4977 C CA . PHE A 1 615 ? -9.904 -20.849 2.711 1.00 93.81 615 PHE A CA 1
ATOM 4978 C C . PHE A 1 615 ? -11.412 -20.606 2.833 1.00 93.81 615 PHE A C 1
ATOM 4980 O O . PHE A 1 615 ? -12.143 -21.520 3.196 1.00 93.81 615 PHE A O 1
ATOM 4987 N N . SER A 1 616 ? -11.865 -19.398 2.505 1.00 94.44 616 SER A N 1
ATOM 4988 C CA . SER A 1 616 ? -13.276 -19.070 2.261 1.00 94.44 616 SER A CA 1
ATOM 4989 C C . SER A 1 616 ? -13.341 -17.795 1.422 1.00 94.44 616 SER A C 1
ATOM 4991 O O . SER A 1 616 ? -12.686 -16.798 1.746 1.00 94.44 616 SER A O 1
ATOM 4993 N N . MET A 1 617 ? -14.122 -17.829 0.342 1.00 93.31 617 MET A N 1
ATOM 4994 C CA . MET A 1 617 ? -14.379 -16.652 -0.496 1.00 93.31 617 MET A CA 1
ATOM 4995 C C . MET A 1 617 ? -15.496 -15.790 0.095 1.00 93.31 617 MET A C 1
ATOM 4997 O O . MET A 1 617 ? -15.453 -14.566 0.010 1.00 93.31 617 MET A O 1
ATOM 5001 N N . GLU A 1 618 ? -16.439 -16.450 0.751 1.00 94.94 618 GLU A N 1
ATOM 5002 C CA . GLU A 1 618 ? -17.644 -15.936 1.388 1.00 94.94 618 GLU A CA 1
ATOM 5003 C C . GLU A 1 618 ? -17.245 -15.003 2.537 1.00 94.94 618 GLU A C 1
ATOM 5005 O O . GLU A 1 618 ? -17.612 -13.831 2.552 1.00 94.94 618 GLU A O 1
ATOM 5010 N N . MET A 1 619 ? -16.360 -15.471 3.428 1.00 95.38 619 MET A N 1
ATOM 5011 C CA . MET A 1 619 ? -15.771 -14.660 4.495 1.00 95.38 619 MET A CA 1
ATOM 5012 C C . MET A 1 619 ? -15.033 -13.431 3.946 1.00 95.38 619 MET A C 1
ATOM 5014 O O . MET A 1 619 ? -15.151 -12.341 4.504 1.00 95.38 619 MET A O 1
ATOM 5018 N N . GLY A 1 620 ? -14.260 -13.590 2.866 1.00 94.31 620 GLY A N 1
ATOM 5019 C CA . GLY A 1 620 ? -13.565 -12.468 2.229 1.00 94.31 620 GLY A CA 1
ATOM 5020 C C . GLY A 1 620 ? -14.538 -11.441 1.639 1.00 94.31 620 GLY A C 1
ATOM 5021 O O . GLY A 1 620 ? -14.331 -10.235 1.794 1.00 94.31 620 GLY A O 1
ATOM 5022 N N . GLY A 1 621 ? -15.623 -11.926 1.032 1.00 95.06 621 GLY A N 1
ATOM 5023 C CA . GLY A 1 621 ? -16.715 -11.129 0.487 1.00 95.06 621 GLY A CA 1
ATOM 5024 C C . GLY A 1 621 ? -17.445 -10.329 1.558 1.00 95.06 621 GLY A C 1
ATOM 5025 O O . GLY A 1 621 ? -17.523 -9.110 1.430 1.00 95.06 621 GLY A O 1
ATOM 5026 N N . ILE A 1 622 ? -17.906 -10.983 2.630 1.00 96.19 622 ILE A N 1
ATOM 5027 C CA . ILE A 1 622 ? -18.611 -10.339 3.752 1.00 96.19 622 ILE A CA 1
ATOM 5028 C C . ILE A 1 622 ? -17.743 -9.224 4.349 1.00 96.19 622 ILE A C 1
ATOM 5030 O O . ILE A 1 622 ? -18.197 -8.091 4.491 1.00 96.19 622 ILE A O 1
ATOM 5034 N N . VAL A 1 623 ? -16.462 -9.500 4.631 1.00 95.25 623 VAL A N 1
ATOM 5035 C CA . VAL A 1 623 ? -15.541 -8.508 5.220 1.00 95.25 623 VAL A CA 1
ATOM 5036 C C . VAL A 1 623 ? -15.399 -7.256 4.345 1.00 95.25 623 VAL A C 1
ATOM 5038 O O . VAL A 1 623 ? -15.384 -6.142 4.874 1.00 95.25 623 VAL A O 1
ATOM 5041 N N . CYS A 1 624 ? -15.332 -7.405 3.017 1.00 94.19 624 CYS A N 1
ATOM 5042 C CA . CYS A 1 624 ? -15.311 -6.259 2.106 1.00 94.19 624 CYS A CA 1
ATOM 5043 C C . CYS A 1 624 ? -16.680 -5.583 1.937 1.00 94.19 624 CYS A C 1
ATOM 5045 O O . CYS A 1 624 ? -16.718 -4.358 1.825 1.00 94.19 624 CYS A O 1
ATOM 5047 N N . TYR A 1 625 ? -17.780 -6.338 1.927 1.00 95.25 625 TYR A N 1
ATOM 5048 C CA . TYR A 1 625 ? -19.134 -5.816 1.718 1.00 95.25 625 TYR A CA 1
ATOM 5049 C C . TYR A 1 625 ? -19.631 -5.017 2.929 1.00 95.25 625 TYR A C 1
ATOM 5051 O O . TYR A 1 625 ? -20.036 -3.865 2.773 1.00 95.25 625 TYR A O 1
ATOM 5059 N N . THR A 1 626 ? -19.497 -5.560 4.145 1.00 95.12 626 THR A N 1
ATOM 5060 C CA . THR A 1 626 ? -19.779 -4.830 5.394 1.00 95.12 626 THR A CA 1
ATOM 5061 C C . THR A 1 626 ? -18.859 -3.614 5.539 1.00 95.12 626 THR A C 1
ATOM 5063 O O . THR A 1 626 ? -19.320 -2.537 5.907 1.00 95.12 626 THR A O 1
ATOM 5066 N N . GLY A 1 627 ? -17.573 -3.743 5.182 1.00 94.38 627 GLY A N 1
ATOM 5067 C CA . GLY A 1 627 ? -16.631 -2.618 5.194 1.00 94.38 627 GLY A CA 1
ATOM 5068 C C . GLY A 1 627 ? -17.037 -1.486 4.247 1.00 94.38 627 GLY A C 1
ATOM 5069 O O . GLY A 1 627 ? -17.024 -0.321 4.637 1.00 94.38 627 GLY A O 1
ATOM 5070 N N . ALA A 1 628 ? -17.467 -1.821 3.027 1.00 93.12 628 ALA A N 1
ATOM 5071 C CA . ALA A 1 628 ? -18.012 -0.844 2.090 1.00 93.12 628 ALA A CA 1
ATOM 5072 C C . ALA A 1 628 ? -19.260 -0.145 2.656 1.00 93.12 628 ALA A C 1
ATOM 5074 O O . ALA A 1 628 ? -19.351 1.074 2.558 1.00 93.12 628 ALA A O 1
ATOM 5075 N N . HIS A 1 629 ? -20.177 -0.880 3.292 1.00 93.94 629 HIS A N 1
ATOM 5076 C CA . HIS A 1 629 ? -21.397 -0.309 3.874 1.00 93.94 629 HIS A CA 1
ATOM 5077 C C . HIS A 1 629 ? -21.126 0.683 5.008 1.00 93.94 629 HIS A C 1
ATOM 5079 O O . HIS A 1 629 ? -21.705 1.767 5.001 1.00 93.94 629 HIS A O 1
ATOM 5085 N N . ILE A 1 630 ? -20.192 0.380 5.915 1.00 94.88 630 ILE A N 1
ATOM 5086 C CA . ILE A 1 630 ? -19.783 1.299 6.993 1.00 94.88 630 ILE A CA 1
ATOM 5087 C C . ILE A 1 630 ? -19.262 2.627 6.419 1.00 94.88 630 ILE A C 1
ATOM 5089 O O . ILE A 1 630 ? -19.649 3.704 6.873 1.00 94.88 630 ILE A O 1
ATOM 5093 N N . ILE A 1 631 ? -18.415 2.565 5.385 1.00 94.50 631 ILE A N 1
ATOM 5094 C CA . ILE A 1 631 ? -17.837 3.759 4.749 1.00 94.50 631 ILE A CA 1
ATOM 5095 C C . ILE A 1 631 ? -18.872 4.514 3.902 1.00 94.50 631 ILE A C 1
ATOM 5097 O O . ILE A 1 631 ? -18.844 5.743 3.876 1.00 94.50 631 ILE A O 1
ATOM 5101 N N . MET A 1 632 ? -19.822 3.825 3.261 1.00 92.50 632 MET A N 1
ATOM 5102 C CA . MET A 1 632 ? -20.939 4.478 2.564 1.00 92.50 632 MET A CA 1
ATOM 5103 C C . MET A 1 632 ? -21.883 5.192 3.546 1.00 92.50 632 MET A C 1
ATOM 5105 O O . MET A 1 632 ? -22.223 6.344 3.301 1.00 92.50 632 MET A O 1
ATOM 5109 N N . LYS A 1 633 ? -22.214 4.597 4.700 1.00 93.75 633 LYS A N 1
ATOM 5110 C CA . LYS A 1 633 ? -23.041 5.258 5.727 1.00 93.75 633 LYS A CA 1
ATOM 5111 C C . LYS A 1 633 ? -22.341 6.450 6.379 1.00 93.75 633 LYS A C 1
ATOM 5113 O O . LYS A 1 633 ? -22.937 7.516 6.510 1.00 93.75 633 LYS A O 1
ATOM 5118 N N . ALA A 1 634 ? -21.052 6.326 6.698 1.00 94.50 634 ALA A N 1
ATOM 5119 C CA . ALA A 1 634 ? -20.261 7.462 7.173 1.00 94.50 634 ALA A CA 1
ATOM 5120 C C . ALA A 1 634 ? -20.148 8.582 6.116 1.00 94.50 634 ALA A C 1
ATOM 5122 O O . ALA A 1 634 ? -20.227 9.761 6.458 1.00 94.50 634 ALA A O 1
ATOM 5123 N N . ARG A 1 635 ? -20.030 8.232 4.826 1.00 94.19 635 ARG A N 1
ATOM 5124 C CA . ARG A 1 635 ? -20.070 9.194 3.713 1.00 94.19 635 ARG A CA 1
ATOM 5125 C C . ARG A 1 635 ? -21.410 9.920 3.640 1.00 94.19 635 ARG A C 1
ATOM 5127 O O . ARG A 1 635 ? -21.392 11.137 3.520 1.00 94.19 635 ARG A O 1
ATOM 5134 N N . GLU A 1 636 ? -22.534 9.204 3.685 1.00 94.19 636 GLU A N 1
ATOM 5135 C CA . GLU A 1 636 ? -23.878 9.793 3.583 1.00 94.19 636 GLU A CA 1
ATOM 5136 C C . GLU A 1 636 ? -24.071 10.925 4.606 1.00 94.19 636 GLU A C 1
ATOM 5138 O O . GLU A 1 636 ? -24.495 12.014 4.228 1.00 94.19 636 GLU A O 1
ATOM 5143 N N . ILE A 1 637 ? -23.652 10.713 5.859 1.00 93.94 637 ILE A N 1
ATOM 5144 C CA . ILE A 1 637 ? -23.678 11.737 6.918 1.00 93.94 637 ILE A CA 1
ATOM 5145 C C . ILE A 1 637 ? -22.728 12.903 6.580 1.00 93.94 637 ILE A C 1
ATOM 5147 O O . ILE A 1 637 ? -23.123 14.069 6.601 1.00 93.94 637 ILE A O 1
ATOM 5151 N N . VAL A 1 638 ? -21.471 12.614 6.223 1.00 94.88 638 VAL A N 1
ATOM 5152 C CA . VAL A 1 638 ? -20.450 13.643 5.930 1.00 94.88 638 VAL A CA 1
ATOM 5153 C C . VAL A 1 638 ? -20.783 14.479 4.681 1.00 94.88 638 VAL A C 1
ATOM 5155 O O . VAL A 1 638 ? -20.416 15.650 4.618 1.00 94.88 638 VAL A O 1
ATOM 5158 N N . GLU A 1 639 ? -21.511 13.930 3.707 1.00 95.25 639 GLU A N 1
ATOM 5159 C CA . GLU A 1 639 ? -22.005 14.642 2.514 1.00 95.25 639 GLU A CA 1
ATOM 5160 C C . GLU A 1 639 ? -23.214 15.550 2.817 1.00 95.25 639 GLU A C 1
ATOM 5162 O O . GLU A 1 639 ? -23.512 16.459 2.043 1.00 95.25 639 GLU A O 1
ATOM 5167 N N . GLN A 1 640 ? -23.876 15.359 3.964 1.00 95.00 640 GLN A N 1
ATOM 5168 C CA . GLN A 1 640 ? -24.992 16.190 4.433 1.00 95.00 640 GLN A CA 1
ATOM 5169 C C . GLN A 1 640 ? -24.553 17.340 5.360 1.00 95.00 640 GLN A C 1
ATOM 5171 O O . GLN A 1 640 ? -25.235 18.366 5.413 1.00 95.00 640 GLN A O 1
ATOM 5176 N N . VAL A 1 641 ? -23.418 17.206 6.066 1.00 94.12 641 VAL A N 1
ATOM 5177 C CA . VAL A 1 641 ? -22.894 18.228 7.008 1.00 94.12 641 VAL A CA 1
ATOM 5178 C C . VAL A 1 641 ? -21.535 18.833 6.629 1.00 94.12 641 VAL A C 1
ATOM 5180 O O . VAL A 1 641 ? -21.024 19.715 7.320 1.00 94.12 641 VAL A O 1
ATOM 5183 N N . GLY A 1 642 ? -20.938 18.392 5.525 1.00 94.88 642 GLY A N 1
ATOM 5184 C CA . GLY A 1 642 ? -19.621 18.822 5.064 1.00 94.88 642 GLY A CA 1
ATOM 5185 C C . GLY A 1 642 ? -19.423 18.535 3.579 1.00 94.88 642 GLY A C 1
ATOM 5186 O O . GLY A 1 642 ? -20.379 18.537 2.804 1.00 94.88 642 GLY A O 1
ATOM 5187 N N . ARG A 1 643 ? -18.171 18.324 3.158 1.00 95.56 643 ARG A N 1
ATOM 5188 C CA . ARG A 1 643 ? -17.829 17.877 1.796 1.00 95.56 643 ARG A CA 1
ATOM 5189 C C . ARG A 1 643 ? -16.760 16.777 1.857 1.00 95.56 643 ARG A C 1
ATOM 5191 O O . ARG A 1 643 ? -15.601 17.082 2.158 1.00 95.56 643 ARG A O 1
ATOM 5198 N N . PRO A 1 644 ? -17.111 15.505 1.598 1.00 95.88 644 PRO A N 1
ATOM 5199 C CA . PRO A 1 644 ? -16.130 14.438 1.457 1.00 95.88 644 PRO A CA 1
ATOM 5200 C C . PRO A 1 644 ? -15.382 14.569 0.119 1.00 95.88 644 PRO A C 1
ATOM 5202 O O . PRO A 1 644 ? -15.972 14.847 -0.923 1.00 95.88 644 PRO A O 1
ATOM 5205 N N . LEU A 1 645 ? -14.058 14.405 0.161 1.00 94.69 645 LEU A N 1
ATOM 5206 C CA . LEU A 1 645 ? -13.126 14.685 -0.938 1.00 94.69 645 LEU A CA 1
ATOM 5207 C C . LEU A 1 645 ? -12.626 13.400 -1.612 1.00 94.69 645 LEU A C 1
ATOM 5209 O O . LEU A 1 645 ? -12.654 13.296 -2.838 1.00 94.69 645 LEU A O 1
ATOM 5213 N N . GLU A 1 646 ? -12.202 12.419 -0.811 1.00 93.56 646 GLU A N 1
ATOM 5214 C CA . GLU A 1 646 ? -11.716 11.104 -1.246 1.00 93.56 646 GLU A CA 1
ATOM 5215 C C . GLU A 1 646 ? -12.143 10.044 -0.221 1.00 93.56 646 GLU A C 1
ATOM 5217 O O . GLU A 1 646 ? -11.892 10.170 0.976 1.00 93.56 646 GLU A O 1
ATOM 5222 N N . LEU A 1 647 ? -12.765 8.979 -0.713 1.00 92.00 647 LEU A N 1
ATOM 5223 C CA . LEU A 1 647 ? -13.110 7.762 0.007 1.00 92.00 647 LEU A CA 1
ATOM 5224 C C . LEU A 1 647 ? -12.030 6.723 -0.285 1.00 92.00 647 LEU A C 1
ATOM 5226 O O . LEU A 1 647 ? -11.931 6.209 -1.407 1.00 92.00 647 LEU A O 1
ATOM 5230 N N . ASP A 1 648 ? -11.217 6.426 0.724 1.00 87.31 648 ASP A N 1
ATOM 5231 C CA . ASP A 1 648 ? -10.287 5.304 0.698 1.00 87.31 648 ASP A CA 1
ATOM 5232 C C . ASP A 1 648 ? -11.027 4.010 1.114 1.00 87.31 648 ASP A C 1
ATOM 5234 O O . ASP A 1 648 ? -12.256 3.956 1.128 1.00 87.31 648 ASP A O 1
ATOM 5238 N N . THR A 1 649 ? -10.303 2.920 1.376 1.00 85.00 649 THR A N 1
ATOM 5239 C CA . THR A 1 649 ? -10.933 1.614 1.669 1.00 85.00 649 THR A CA 1
ATOM 5240 C C . THR A 1 649 ? -11.377 1.466 3.124 1.00 85.00 649 THR A C 1
ATOM 5242 O O . THR A 1 649 ? -12.331 0.746 3.403 1.00 85.00 649 THR A O 1
ATOM 5245 N N . ASP A 1 650 ? -10.663 2.129 4.025 1.00 87.50 650 ASP A N 1
ATOM 5246 C CA . ASP A 1 650 ? -10.815 2.084 5.473 1.00 87.50 650 ASP A CA 1
ATOM 5247 C C . ASP A 1 650 ? -11.169 3.456 6.084 1.00 87.50 650 ASP A C 1
ATOM 5249 O O . ASP A 1 650 ? -11.537 3.497 7.253 1.00 87.50 650 ASP A O 1
ATOM 5253 N N . GLY A 1 651 ? -11.164 4.550 5.307 1.00 91.81 651 GLY A N 1
ATOM 5254 C CA . GLY A 1 651 ? -11.438 5.897 5.821 1.00 91.81 651 GLY A CA 1
ATOM 5255 C C . GLY A 1 651 ? -11.853 6.944 4.781 1.00 91.81 651 GLY A C 1
ATOM 5256 O O . GLY A 1 651 ? -11.802 6.710 3.569 1.00 91.81 651 GLY A O 1
ATOM 5257 N N . ILE A 1 652 ? -12.278 8.110 5.278 1.00 94.69 652 ILE A N 1
ATOM 5258 C CA . ILE A 1 652 ? -12.824 9.234 4.500 1.00 94.69 652 ILE A CA 1
ATOM 5259 C C . ILE A 1 652 ? -11.978 10.490 4.725 1.00 94.69 652 ILE A C 1
ATOM 5261 O O . ILE A 1 652 ? -11.787 10.907 5.864 1.00 94.69 652 ILE A O 1
ATOM 5265 N N . TRP A 1 653 ? -11.525 11.133 3.649 1.00 95.94 653 TRP A N 1
ATOM 5266 C CA . TRP A 1 653 ? -11.016 12.506 3.690 1.00 95.94 653 TRP A CA 1
ATOM 5267 C C . TRP A 1 653 ? -12.155 13.487 3.444 1.00 95.94 653 TRP A C 1
ATOM 5269 O O . TRP A 1 653 ? -12.858 13.371 2.439 1.00 95.94 653 TRP A O 1
ATOM 5279 N N . CYS A 1 654 ? -12.322 14.475 4.316 1.00 96.06 654 CYS A N 1
ATOM 5280 C CA . CYS A 1 654 ? -13.386 15.469 4.204 1.00 96.06 654 CYS A CA 1
ATOM 5281 C C . CYS A 1 654 ? -12.963 16.848 4.709 1.00 96.06 654 CYS A C 1
ATOM 5283 O O . CYS A 1 654 ? -12.063 16.977 5.542 1.00 96.06 654 CYS A O 1
ATOM 5285 N N . ILE A 1 655 ? -13.680 17.874 4.250 1.00 96.44 655 ILE A N 1
ATOM 5286 C CA . ILE A 1 655 ? -13.734 19.167 4.931 1.00 96.44 655 ILE A CA 1
ATOM 5287 C C . ILE A 1 655 ? -15.066 19.333 5.658 1.00 96.44 655 ILE A C 1
ATOM 5289 O O . ILE A 1 655 ? -16.134 19.116 5.081 1.00 96.44 655 ILE A O 1
ATOM 5293 N N . LEU A 1 656 ? -14.986 19.756 6.916 1.00 95.81 656 LEU A N 1
ATOM 5294 C CA . LEU A 1 656 ? -16.118 20.244 7.703 1.00 95.81 656 LEU A CA 1
ATOM 5295 C C . LEU A 1 656 ? -16.024 21.779 7.827 1.00 95.81 656 LEU A C 1
ATOM 5297 O O . LEU A 1 656 ? -14.921 22.322 7.700 1.00 95.81 656 LEU A O 1
ATOM 5301 N N . PRO A 1 657 ? -17.133 22.504 8.051 1.00 95.56 657 PRO A N 1
ATOM 5302 C CA . PRO A 1 657 ? -17.083 23.941 8.337 1.00 95.56 657 PRO A CA 1
ATOM 5303 C C . PRO A 1 657 ? -16.370 24.223 9.674 1.00 95.56 657 PRO A C 1
ATOM 5305 O O . PRO A 1 657 ? -16.506 23.438 10.610 1.00 95.56 657 PRO A O 1
ATOM 5308 N N . ALA A 1 658 ? -15.650 25.344 9.812 1.00 93.31 658 ALA A N 1
ATOM 5309 C CA . ALA A 1 658 ? -14.985 25.707 11.075 1.00 93.31 658 ALA A CA 1
ATOM 5310 C C . ALA A 1 658 ? -15.951 25.941 12.252 1.00 93.31 658 ALA A C 1
ATOM 5312 O O . ALA A 1 658 ? -15.559 25.784 13.406 1.00 93.31 658 ALA A O 1
ATOM 5313 N N . SER A 1 659 ? -17.214 26.266 11.972 1.00 93.12 659 SER A N 1
ATOM 5314 C CA . SER A 1 659 ? -18.300 26.331 12.958 1.00 93.12 659 SER A CA 1
ATOM 5315 C C . SER A 1 659 ? -18.840 24.969 13.438 1.00 93.12 659 SER A C 1
ATOM 5317 O O . SER A 1 659 ? -19.698 24.941 14.323 1.00 93.12 659 SER A O 1
ATOM 5319 N N . PHE A 1 660 ? -18.376 23.841 12.882 1.00 94.56 660 PHE A N 1
ATOM 5320 C CA . PHE A 1 660 ? -18.866 22.507 13.245 1.00 94.56 660 PHE A CA 1
ATOM 5321 C C . PHE A 1 660 ? -18.451 22.097 14.675 1.00 94.56 660 PHE A C 1
ATOM 5323 O O . PHE A 1 660 ? -17.351 22.447 15.111 1.00 94.56 660 PHE A O 1
ATOM 5330 N N . PRO A 1 661 ? -19.290 21.355 15.434 1.00 93.31 661 PRO A N 1
ATOM 5331 C CA . PRO A 1 661 ? -18.899 20.834 16.742 1.00 93.31 661 PRO A CA 1
ATOM 5332 C C . PRO A 1 661 ? -17.667 19.921 16.617 1.00 93.31 661 PRO A C 1
ATOM 5334 O O . PRO A 1 661 ? -17.738 18.872 15.986 1.00 93.31 661 PRO A O 1
ATOM 5337 N N . ASP A 1 662 ? -16.546 20.321 17.219 1.00 89.69 662 ASP A N 1
ATOM 5338 C CA . ASP A 1 662 ? -15.252 19.641 17.100 1.00 89.69 662 ASP A CA 1
ATOM 5339 C C . ASP A 1 662 ? -14.846 18.933 18.411 1.00 89.69 662 ASP A C 1
ATOM 5341 O O . ASP A 1 662 ? -15.433 17.908 18.758 1.00 89.69 662 ASP A O 1
ATOM 5345 N N . ASN A 1 663 ? -13.857 19.455 19.146 1.00 92.19 663 ASN A N 1
ATOM 5346 C CA . ASN A 1 663 ? -13.327 18.863 20.374 1.00 92.19 663 ASN A CA 1
ATOM 5347 C C . ASN A 1 663 ? -13.863 19.567 21.632 1.00 92.19 663 ASN A C 1
ATOM 5349 O O . ASN A 1 663 ? -13.778 20.789 21.756 1.00 92.19 663 ASN A O 1
ATOM 5353 N N . PHE A 1 664 ? -14.345 18.781 22.598 1.00 91.00 664 PHE A N 1
ATOM 5354 C CA . PHE A 1 664 ? -14.966 19.248 23.843 1.00 91.00 664 PHE A CA 1
ATOM 5355 C C . PHE A 1 664 ? -14.265 18.660 25.073 1.00 91.00 664 PHE A C 1
ATOM 5357 O O . PHE A 1 664 ? -13.755 17.538 25.026 1.00 91.00 664 PHE A O 1
ATOM 5364 N N . ILE A 1 665 ? -14.241 19.404 26.187 1.00 91.81 665 ILE A N 1
ATOM 5365 C CA . ILE A 1 665 ? -13.568 18.980 27.426 1.00 91.81 665 ILE A CA 1
ATOM 5366 C C . ILE A 1 665 ? -14.593 18.497 28.457 1.00 91.81 665 ILE A C 1
ATOM 5368 O O . ILE A 1 665 ? -15.260 19.289 29.128 1.00 91.81 665 ILE A O 1
ATOM 5372 N N . VAL A 1 666 ? -14.647 17.179 28.629 1.00 90.31 666 VAL A N 1
ATOM 5373 C CA . VAL A 1 666 ? -15.427 16.513 29.673 1.00 90.31 666 VAL A CA 1
ATOM 5374 C C . VAL A 1 666 ? -14.591 16.467 30.958 1.00 90.31 666 VAL A C 1
ATOM 5376 O O . VAL A 1 666 ? -13.461 15.971 30.979 1.00 90.31 666 VAL A O 1
ATOM 5379 N N . LYS A 1 667 ? -15.133 17.023 32.039 1.00 90.88 667 LYS A N 1
ATOM 5380 C CA . LYS A 1 667 ? -14.555 17.052 33.388 1.00 90.88 667 LYS A CA 1
ATOM 5381 C C . LYS A 1 667 ? -15.022 15.796 34.129 1.00 90.88 667 LYS A C 1
ATOM 5383 O O . LYS A 1 667 ? -16.210 15.471 34.096 1.00 90.88 667 LYS A O 1
ATOM 5388 N N . THR A 1 668 ? -14.111 15.099 34.807 1.00 88.88 668 THR A N 1
ATOM 5389 C CA . THR A 1 668 ? -14.459 13.896 35.582 1.00 88.88 668 THR A CA 1
ATOM 5390 C C . THR A 1 668 ? -13.844 13.919 36.979 1.00 88.88 668 THR A C 1
ATOM 5392 O O . THR A 1 668 ? -12.814 14.558 37.214 1.00 88.88 668 THR A O 1
ATOM 5395 N N . THR A 1 669 ? -14.451 13.188 37.912 1.00 86.00 669 THR A N 1
ATOM 5396 C CA . THR A 1 669 ? -13.884 12.910 39.241 1.00 86.00 669 THR A CA 1
ATOM 5397 C C . THR A 1 669 ? -12.794 11.831 39.206 1.00 86.00 669 THR A C 1
ATOM 5399 O O . THR A 1 669 ? -12.130 11.595 40.218 1.00 86.00 669 THR A O 1
ATOM 5402 N N . ASN A 1 670 ? -12.559 11.189 38.054 1.00 78.62 670 ASN A N 1
ATOM 5403 C CA . ASN A 1 670 ? -11.636 10.069 37.931 1.00 78.62 670 ASN A CA 1
ATOM 5404 C C . ASN A 1 670 ? -10.166 10.517 38.095 1.00 78.62 670 ASN A C 1
ATOM 5406 O O . ASN A 1 670 ? -9.660 11.282 37.265 1.00 78.62 670 ASN A O 1
ATOM 5410 N N . PRO A 1 671 ? -9.404 9.986 39.072 1.00 72.44 671 PRO A N 1
ATOM 5411 C CA . PRO A 1 671 ? -8.028 10.421 39.324 1.00 72.44 671 PRO A CA 1
ATOM 5412 C C . PRO A 1 671 ? -7.038 10.077 38.196 1.00 72.44 671 PRO A C 1
ATOM 5414 O O . PRO A 1 671 ? -5.912 10.572 38.210 1.00 72.44 671 PRO A O 1
ATOM 5417 N N . LYS A 1 672 ? -7.424 9.247 37.213 1.00 74.00 672 LYS A N 1
ATOM 5418 C CA . LYS A 1 672 ? -6.615 8.939 36.017 1.00 74.00 672 LYS A CA 1
ATOM 5419 C C . LYS A 1 672 ? -7.029 9.731 34.768 1.00 74.00 672 LYS A C 1
ATOM 5421 O O . LYS A 1 672 ? -6.246 9.765 33.820 1.00 74.00 672 LYS A O 1
ATOM 5426 N N . LYS A 1 673 ? -8.232 10.324 34.738 1.00 77.56 673 LYS A N 1
ATOM 5427 C CA . LYS A 1 673 ? -8.835 10.987 33.558 1.00 77.56 673 LYS A CA 1
ATOM 5428 C C . LYS A 1 673 ? -9.643 12.249 33.913 1.00 77.56 673 LYS A C 1
ATOM 5430 O O . LYS A 1 673 ? -10.688 12.510 33.323 1.00 77.56 673 LYS A O 1
ATOM 5435 N N . SER A 1 674 ? -9.165 13.051 34.865 1.00 81.25 674 SER A N 1
ATOM 5436 C CA . SER A 1 674 ? -9.890 14.226 35.394 1.00 81.25 674 SER A CA 1
ATOM 5437 C C . SER A 1 674 ? -10.285 15.277 34.343 1.00 81.25 674 SER A C 1
ATOM 5439 O O . SER A 1 674 ? -11.231 16.040 34.547 1.00 81.25 674 SER A O 1
ATOM 5441 N N . LYS A 1 675 ? -9.595 15.294 33.197 1.00 86.50 675 LYS A N 1
ATOM 5442 C CA . LYS A 1 675 ? -10.042 15.937 31.957 1.00 86.50 675 LYS A CA 1
ATOM 5443 C C . LYS A 1 675 ? -9.945 14.935 30.811 1.00 86.50 675 LYS A C 1
ATOM 5445 O O . LYS A 1 675 ? -8.878 14.360 30.588 1.00 86.50 675 LYS A O 1
ATOM 5450 N N . LEU A 1 676 ? -11.039 14.780 30.081 1.00 85.94 676 LEU A N 1
ATOM 5451 C CA . LEU A 1 676 ? -11.154 13.993 28.862 1.00 85.94 676 LEU A CA 1
ATOM 5452 C C . LEU A 1 676 ? -11.447 14.936 27.685 1.00 85.94 676 LEU A C 1
ATOM 5454 O O . LEU A 1 676 ? -12.190 15.902 27.845 1.00 85.94 676 LEU A O 1
ATOM 5458 N N . VAL A 1 677 ? -10.864 14.665 26.516 1.00 89.44 677 VAL A N 1
ATOM 5459 C CA . VAL A 1 677 ? -11.159 15.393 25.272 1.00 89.44 677 VAL A CA 1
ATOM 5460 C C . VAL A 1 677 ? -11.955 14.465 24.365 1.00 89.44 677 VAL A C 1
ATOM 5462 O O . VAL A 1 677 ? -11.447 13.411 23.989 1.00 89.44 677 VAL A O 1
ATOM 5465 N N . VAL A 1 678 ? -13.188 14.848 24.038 1.00 90.25 678 VAL A N 1
ATOM 5466 C CA . VAL A 1 678 ? -14.090 14.086 23.163 1.00 90.25 678 VAL A CA 1
ATOM 5467 C C . VAL A 1 678 ? -14.248 14.838 21.846 1.00 90.25 678 VAL A C 1
ATOM 5469 O O . VAL A 1 678 ? -14.602 16.016 21.847 1.00 90.25 678 VAL A O 1
ATOM 5472 N N . SER A 1 679 ? -13.995 14.156 20.730 1.00 93.56 679 SER A N 1
ATOM 5473 C CA . SER A 1 679 ? -14.221 14.680 19.381 1.00 93.56 679 SER A CA 1
ATOM 5474 C C . SER A 1 679 ? -15.626 14.286 18.919 1.00 93.56 679 SER A C 1
ATOM 5476 O O . SER A 1 679 ? -15.917 13.096 18.770 1.00 93.56 679 SER A O 1
ATOM 5478 N N . TYR A 1 680 ? -16.507 15.264 18.701 1.00 94.31 680 TYR A N 1
ATOM 5479 C CA . TYR A 1 680 ? -17.884 15.006 18.268 1.00 94.31 680 TYR A CA 1
ATOM 5480 C C . TYR A 1 680 ? -17.977 14.304 16.895 1.00 94.31 680 TYR A C 1
ATOM 5482 O O . TYR A 1 680 ? -18.766 13.364 16.798 1.00 94.31 680 TYR A O 1
ATOM 5490 N N . PRO A 1 681 ? -17.146 14.617 15.871 1.00 93.56 681 PRO A N 1
ATOM 5491 C CA . PRO A 1 681 ? -17.096 13.833 14.633 1.00 93.56 681 PRO A CA 1
ATOM 5492 C C . PRO A 1 681 ? -16.805 12.339 14.857 1.00 93.56 681 PRO A C 1
ATOM 5494 O O . PRO A 1 681 ? -17.364 11.501 14.149 1.00 93.56 681 PRO A O 1
ATOM 5497 N N . ASN A 1 682 ? -15.980 11.993 15.859 1.00 92.69 682 ASN A N 1
ATOM 5498 C CA . ASN A 1 682 ? -15.703 10.598 16.226 1.00 92.69 682 ASN A CA 1
ATOM 5499 C C . ASN A 1 682 ? -16.929 9.952 16.882 1.00 92.69 682 ASN A C 1
ATOM 5501 O O . ASN A 1 682 ? -17.402 8.916 16.421 1.00 92.69 682 ASN A O 1
ATOM 5505 N N . ALA A 1 683 ? -17.473 10.604 17.916 1.00 93.94 683 ALA A N 1
ATOM 5506 C CA . ALA A 1 683 ? -18.622 10.118 18.679 1.00 93.94 683 ALA A CA 1
ATOM 5507 C C . ALA A 1 683 ? -19.863 9.908 17.791 1.00 93.94 683 ALA A C 1
ATOM 5509 O O . ALA A 1 683 ? -20.552 8.899 17.915 1.00 93.94 683 ALA A O 1
ATOM 5510 N N . MET A 1 684 ? -20.109 10.828 16.854 1.00 94.12 684 MET A N 1
ATOM 5511 C CA . MET A 1 684 ? -21.169 10.752 15.845 1.00 94.12 684 MET A CA 1
ATOM 5512 C C . MET A 1 684 ? -21.054 9.487 14.980 1.00 94.12 684 MET A C 1
ATOM 5514 O O . MET A 1 684 ? -22.014 8.725 14.862 1.00 94.12 684 MET A O 1
ATOM 5518 N N . LEU A 1 685 ? -19.880 9.240 14.385 1.00 94.88 685 LEU A N 1
ATOM 5519 C CA . LEU A 1 685 ? -19.685 8.079 13.513 1.00 94.88 685 LEU A CA 1
ATOM 5520 C C . LEU A 1 685 ? -19.630 6.762 14.294 1.00 94.88 685 LEU A C 1
ATOM 5522 O O . LEU A 1 685 ? -20.174 5.764 13.825 1.00 94.88 685 LEU A O 1
ATOM 5526 N N . ASN A 1 686 ? -19.040 6.747 15.489 1.00 94.88 686 ASN A N 1
ATOM 5527 C CA . ASN A 1 686 ? -19.020 5.557 16.341 1.00 94.88 686 ASN A CA 1
ATOM 5528 C C . ASN A 1 686 ? -20.410 5.199 16.861 1.00 94.88 686 ASN A C 1
ATOM 5530 O O . ASN A 1 686 ? -20.749 4.020 16.908 1.00 94.88 686 ASN A O 1
ATOM 5534 N N . PHE A 1 687 ? -21.254 6.189 17.161 1.00 94.12 687 PHE A N 1
ATOM 5535 C CA . PHE A 1 687 ? -22.652 5.943 17.500 1.00 94.12 687 PHE A CA 1
ATOM 5536 C C . PHE A 1 687 ? -23.428 5.314 16.332 1.00 94.12 687 PHE A C 1
ATOM 5538 O O . PHE A 1 687 ? -24.097 4.306 16.539 1.00 94.12 687 PHE A O 1
ATOM 5545 N N . MET A 1 688 ? -23.261 5.811 15.099 1.00 94.38 688 MET A N 1
ATOM 5546 C CA . MET A 1 688 ? -23.834 5.175 13.899 1.00 94.38 688 MET A CA 1
ATOM 5547 C C . MET A 1 688 ? -23.322 3.736 13.698 1.00 94.38 688 MET A C 1
ATOM 5549 O O . MET A 1 688 ? -24.105 2.830 13.414 1.00 94.38 688 MET A O 1
ATOM 5553 N N . VAL A 1 689 ? -22.022 3.492 13.904 1.00 94.38 689 VAL A N 1
ATOM 5554 C CA . VAL A 1 689 ? -21.433 2.145 13.804 1.00 94.38 689 VAL A CA 1
ATOM 5555 C C . VAL A 1 689 ? -21.961 1.203 14.892 1.00 94.38 689 VAL A C 1
ATOM 5557 O O . VAL A 1 689 ? -22.195 0.022 14.622 1.00 94.38 689 VAL A O 1
ATOM 5560 N N . LYS A 1 690 ? -22.178 1.712 16.108 1.00 93.12 690 LYS A N 1
ATOM 5561 C CA . LYS A 1 690 ? -22.795 0.980 17.219 1.00 93.12 690 LYS A CA 1
ATOM 5562 C C . LYS A 1 690 ? -24.255 0.635 16.916 1.00 93.12 690 LYS A C 1
ATOM 5564 O O . LYS A 1 690 ? -24.659 -0.496 17.166 1.00 93.12 690 LYS A O 1
ATOM 5569 N N . ASP A 1 691 ? -25.021 1.577 16.383 1.00 91.88 691 ASP A N 1
ATOM 5570 C CA . ASP A 1 691 ? -26.442 1.400 16.081 1.00 91.88 691 ASP A CA 1
ATOM 5571 C C . ASP A 1 691 ? -26.672 0.387 14.942 1.00 91.88 691 ASP A C 1
ATOM 5573 O O . ASP A 1 691 ? -27.415 -0.578 15.101 1.00 91.88 691 ASP A O 1
ATOM 5577 N N . GLN A 1 692 ? -25.954 0.533 13.822 1.00 93.38 692 GLN A N 1
ATOM 5578 C CA . GLN A 1 692 ? -26.252 -0.209 12.588 1.00 93.38 692 GLN A CA 1
ATOM 5579 C C . GLN A 1 692 ? -25.413 -1.482 12.369 1.00 93.38 692 GLN A C 1
ATOM 5581 O O . GLN A 1 692 ? -25.804 -2.335 11.573 1.00 93.38 692 GLN A O 1
ATOM 5586 N N . PHE A 1 693 ? -24.257 -1.638 13.033 1.00 95.81 693 PHE A N 1
ATOM 5587 C CA . PHE A 1 693 ? -23.291 -2.716 12.727 1.00 95.81 693 PHE A CA 1
ATOM 5588 C C . PHE A 1 693 ? -22.893 -3.601 13.924 1.00 95.81 693 PHE A C 1
ATOM 5590 O O . PHE A 1 693 ? -21.968 -4.414 13.810 1.00 95.81 693 PHE A O 1
ATOM 5597 N N . THR A 1 694 ? -23.592 -3.494 15.058 1.00 96.00 694 THR A N 1
ATOM 5598 C CA . THR A 1 694 ? -23.397 -4.381 16.220 1.00 96.00 694 THR A CA 1
ATOM 5599 C C . THR A 1 694 ? -23.855 -5.822 15.932 1.00 96.00 694 THR A C 1
ATOM 5601 O O . THR A 1 694 ? -24.648 -6.105 15.027 1.00 96.00 694 THR A O 1
ATOM 5604 N N . ASN A 1 695 ? -23.291 -6.780 16.671 1.00 96.44 695 ASN A N 1
ATOM 5605 C CA . ASN A 1 695 ? -23.676 -8.186 16.627 1.00 96.44 695 ASN A CA 1
ATOM 5606 C C . ASN A 1 695 ? -24.241 -8.644 17.979 1.00 96.44 695 ASN A C 1
ATOM 5608 O O . ASN A 1 695 ? -23.507 -9.138 18.834 1.00 96.44 695 ASN A O 1
ATOM 5612 N N . ASP A 1 696 ? -25.557 -8.531 18.142 1.00 95.50 696 ASP A N 1
ATOM 5613 C CA . ASP A 1 696 ? -26.308 -8.998 19.321 1.00 95.50 696 ASP A CA 1
ATOM 5614 C C . ASP A 1 696 ? -26.488 -10.522 19.383 1.00 95.50 696 ASP A C 1
ATOM 5616 O O . ASP A 1 696 ? -27.028 -11.054 20.348 1.00 95.50 696 ASP A O 1
ATOM 5620 N N . GLN A 1 697 ? -26.009 -11.245 18.366 1.00 94.81 697 GLN A N 1
ATOM 5621 C CA . GLN A 1 697 ? -26.028 -12.706 18.294 1.00 94.81 697 GLN A CA 1
ATOM 5622 C C . GLN A 1 697 ? -24.674 -13.329 18.681 1.00 94.81 697 GLN A C 1
ATOM 5624 O O . GLN A 1 697 ? -24.474 -14.528 18.463 1.00 94.81 697 GLN A O 1
ATOM 5629 N N . TYR A 1 698 ? -23.724 -12.569 19.243 1.00 95.81 698 TYR A N 1
ATOM 5630 C CA . TYR A 1 698 ? -22.389 -13.089 19.550 1.00 95.81 698 TYR A CA 1
ATOM 5631 C C . TYR A 1 698 ? -22.450 -14.125 20.685 1.00 95.81 698 TYR A C 1
ATOM 5633 O O . TYR A 1 698 ? -22.603 -13.789 21.861 1.00 95.81 698 TYR A O 1
ATOM 5641 N N . HIS A 1 699 ? -22.324 -15.408 20.333 1.00 94.19 699 HIS A N 1
ATOM 5642 C CA . HIS A 1 699 ? -22.306 -16.506 21.298 1.00 94.19 699 HIS A CA 1
ATOM 5643 C C . HIS A 1 699 ? -20.874 -16.775 21.798 1.00 94.19 699 HIS A C 1
ATOM 5645 O O . HIS A 1 699 ? -19.958 -17.103 21.034 1.00 94.19 699 HIS A O 1
ATOM 5651 N N . GLU A 1 700 ? -20.707 -16.698 23.115 1.00 91.31 700 GLU A N 1
ATOM 5652 C CA . GLU A 1 700 ? -19.477 -16.985 23.851 1.00 91.31 700 GLU A CA 1
ATOM 5653 C C . GLU A 1 700 ? -19.665 -18.257 24.691 1.00 91.31 700 GLU A C 1
ATOM 5655 O O . GLU A 1 700 ? -20.676 -18.408 25.378 1.00 91.31 700 GLU A O 1
ATOM 5660 N N . LEU A 1 701 ? -18.720 -19.198 24.623 1.00 90.31 701 LEU A N 1
ATOM 5661 C CA . LEU A 1 701 ? -18.768 -20.441 25.399 1.00 90.31 701 LEU A CA 1
ATOM 5662 C C . LEU A 1 701 ? -18.282 -20.163 26.829 1.00 90.31 701 LEU A C 1
ATOM 5664 O O . LEU A 1 701 ? -17.088 -19.968 27.044 1.00 90.31 701 LEU A O 1
ATOM 5668 N N . VAL A 1 702 ? -19.204 -20.144 27.793 1.00 91.12 702 VAL A N 1
ATOM 5669 C CA . VAL A 1 702 ? -18.911 -19.819 29.204 1.00 91.12 702 VAL A CA 1
ATOM 5670 C C . VAL A 1 702 ? -18.768 -21.081 30.057 1.00 91.12 702 VAL A C 1
ATOM 5672 O O . VAL A 1 702 ? -17.962 -21.103 30.983 1.00 91.12 702 VAL A O 1
ATOM 5675 N N . ASP A 1 703 ? -19.492 -22.150 29.717 1.00 86.56 703 ASP A N 1
ATOM 5676 C CA . ASP A 1 703 ? -19.361 -23.468 30.345 1.00 86.56 703 ASP A CA 1
ATOM 5677 C C . ASP 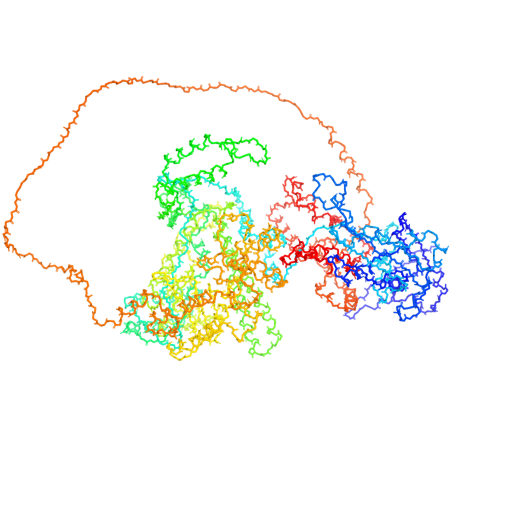A 1 703 ? -18.925 -24.513 29.298 1.00 86.56 703 ASP A C 1
ATOM 5679 O O . ASP A 1 703 ? -19.763 -25.043 28.561 1.00 86.56 703 ASP A O 1
ATOM 5683 N N . PRO A 1 704 ? -17.620 -24.834 29.208 1.00 82.81 704 PRO A N 1
ATOM 5684 C CA . PRO A 1 704 ? -17.119 -25.858 28.295 1.00 82.81 704 PRO A CA 1
ATOM 5685 C C . PRO A 1 704 ? -17.569 -27.288 28.630 1.00 82.81 704 PRO A C 1
ATOM 5687 O O . PRO A 1 704 ? -17.563 -28.133 27.736 1.00 82.81 704 PRO A O 1
ATOM 5690 N N . ALA A 1 705 ? -17.950 -27.578 29.880 1.00 83.75 705 ALA A N 1
ATOM 5691 C CA . ALA A 1 705 ? -18.325 -28.923 30.317 1.00 83.75 705 ALA A CA 1
ATOM 5692 C C . ALA A 1 705 ? -19.765 -29.258 29.902 1.00 83.75 705 ALA A C 1
ATOM 5694 O O . ALA A 1 705 ? -20.004 -30.287 29.272 1.00 83.75 705 ALA A O 1
ATOM 5695 N N . ASN A 1 706 ? -20.708 -28.348 30.166 1.00 84.31 706 ASN A N 1
ATOM 5696 C CA . ASN A 1 706 ? -22.116 -28.496 29.775 1.00 84.31 706 ASN A CA 1
ATOM 5697 C C . ASN A 1 706 ? -22.427 -27.908 28.382 1.00 84.31 706 ASN A C 1
ATOM 5699 O O . ASN A 1 706 ? -23.581 -27.893 27.953 1.00 84.31 706 ASN A O 1
ATOM 5703 N N . ARG A 1 707 ? -21.406 -27.412 27.663 1.00 84.31 707 ARG A N 1
ATOM 5704 C CA . ARG A 1 707 ? -21.523 -26.674 26.387 1.00 84.31 707 ARG A CA 1
ATOM 5705 C C . ARG A 1 707 ? -22.467 -25.460 26.482 1.00 84.31 707 ARG A C 1
ATOM 5707 O O . ARG A 1 707 ? -23.224 -25.177 25.549 1.00 84.31 707 ARG A O 1
ATOM 5714 N N . GLY A 1 708 ? -22.431 -24.757 27.614 1.00 88.00 708 GLY A N 1
ATOM 5715 C CA . GLY A 1 708 ? -23.257 -23.586 27.908 1.00 88.00 708 GLY A CA 1
ATOM 5716 C C . GLY A 1 708 ? -22.708 -22.314 27.261 1.00 88.00 708 GLY A C 1
ATOM 5717 O O . GLY A 1 708 ? -21.593 -21.883 27.561 1.00 88.00 708 GLY A O 1
ATOM 5718 N N . TYR A 1 709 ? -23.507 -21.697 26.389 1.00 90.81 709 TYR A N 1
ATOM 5719 C CA . TYR A 1 709 ? -23.175 -20.438 25.719 1.00 90.81 709 TYR A CA 1
ATOM 5720 C C . TYR A 1 709 ? -23.938 -19.272 26.352 1.00 90.81 709 TYR A C 1
ATOM 5722 O O . TYR A 1 709 ? -25.123 -19.402 26.659 1.00 90.81 709 TYR A O 1
ATOM 5730 N N . LYS A 1 710 ? -23.278 -18.120 26.472 1.00 93.69 710 LYS A N 1
ATOM 5731 C CA . LYS A 1 710 ? -23.906 -16.828 26.757 1.00 93.69 710 LYS A CA 1
ATOM 5732 C C . LYS A 1 710 ? -23.960 -16.011 25.466 1.00 93.69 710 LYS A C 1
ATOM 5734 O O . LYS A 1 710 ? -22.983 -15.979 24.721 1.00 93.69 710 LYS A O 1
ATOM 5739 N N . ILE A 1 711 ? -25.083 -15.346 25.217 1.00 93.94 711 ILE A N 1
ATOM 5740 C CA . ILE A 1 711 ? -25.212 -14.354 24.143 1.00 93.94 711 ILE A CA 1
ATOM 5741 C C . ILE A 1 711 ? -24.821 -12.980 24.702 1.00 93.94 711 ILE A C 1
ATOM 5743 O O . ILE A 1 711 ? -25.166 -12.653 25.843 1.00 93.94 711 ILE A O 1
ATOM 5747 N N . ARG A 1 712 ? -24.089 -12.187 23.917 1.00 94.75 712 ARG A N 1
ATOM 5748 C CA . ARG A 1 712 ? -23.795 -10.777 24.203 1.00 94.75 712 ARG A CA 1
ATOM 5749 C C . ARG A 1 712 ? -23.825 -9.949 22.920 1.00 94.75 712 ARG A C 1
ATOM 5751 O O . ARG A 1 712 ? -23.595 -10.487 21.841 1.00 94.75 712 ARG A O 1
ATOM 5758 N N . SER A 1 713 ? -24.010 -8.643 23.061 1.00 94.12 713 SER A N 1
ATOM 5759 C CA . SER A 1 713 ? -23.696 -7.680 22.007 1.00 94.12 713 SER A CA 1
ATOM 5760 C C . SER A 1 713 ? -22.182 -7.519 21.894 1.00 94.12 713 SER A C 1
ATOM 5762 O O . SER A 1 713 ? -21.505 -7.244 22.885 1.00 94.12 713 SER A O 1
ATOM 5764 N N . GLU A 1 714 ? -21.640 -7.699 20.692 1.00 93.94 714 GLU A N 1
ATOM 5765 C CA . GLU A 1 714 ? -20.245 -7.395 20.367 1.00 93.94 714 GLU A CA 1
ATOM 5766 C C . GLU A 1 714 ? -20.206 -6.293 19.305 1.00 93.94 714 GLU A C 1
ATOM 5768 O O . GLU A 1 714 ? -20.839 -6.414 18.256 1.00 93.94 714 GLU A O 1
ATOM 5773 N N . ASN A 1 715 ? -19.406 -5.254 19.541 1.00 94.19 715 ASN A N 1
ATOM 5774 C CA . ASN A 1 715 ? -18.906 -4.374 18.491 1.00 94.19 715 ASN A CA 1
ATOM 5775 C C . ASN A 1 715 ? -17.457 -3.983 18.814 1.00 94.19 715 ASN A C 1
ATOM 5777 O O . ASN A 1 715 ? -17.104 -3.712 19.961 1.00 94.19 715 ASN A O 1
ATOM 5781 N N . SER A 1 716 ? -16.590 -4.043 17.809 1.00 91.44 716 SER A N 1
ATOM 5782 C CA . SER A 1 716 ? -15.162 -3.715 17.899 1.00 91.44 716 SER A CA 1
ATOM 5783 C C . SER A 1 716 ? -14.737 -2.673 16.858 1.00 91.44 716 SER A C 1
ATOM 5785 O O . SER A 1 716 ? -13.543 -2.396 16.725 1.00 91.44 716 SER A O 1
ATOM 5787 N N . ILE A 1 717 ? -15.680 -2.152 16.073 1.00 94.31 717 ILE A N 1
ATOM 5788 C CA . ILE A 1 717 ? -15.434 -1.250 14.951 1.00 94.31 717 ILE A CA 1
ATOM 5789 C C . ILE A 1 717 ? -15.527 0.184 15.473 1.00 94.31 717 ILE A C 1
ATOM 5791 O O . ILE A 1 717 ? -16.571 0.600 15.957 1.00 94.31 717 ILE A O 1
ATOM 5795 N N . PHE A 1 718 ? -14.431 0.932 15.357 1.00 92.19 718 PHE A N 1
ATOM 5796 C CA . PHE A 1 718 ? -14.356 2.330 15.771 1.00 92.19 718 PHE A CA 1
ATOM 5797 C C . PHE A 1 718 ? -13.623 3.141 14.706 1.00 92.19 718 PHE A C 1
ATOM 5799 O O . PHE A 1 718 ? -12.586 2.708 14.190 1.00 92.19 718 PHE A O 1
ATOM 5806 N N . PHE A 1 719 ? -14.155 4.317 14.399 1.00 93.50 719 PHE A N 1
ATOM 5807 C CA . PHE A 1 719 ? -13.429 5.393 13.751 1.00 93.50 719 PHE A CA 1
ATOM 5808 C C . PHE A 1 719 ? -12.398 6.002 14.711 1.00 93.50 719 PHE A C 1
ATOM 5810 O O . PHE A 1 719 ? -12.557 6.013 15.936 1.00 93.50 719 PHE A O 1
ATOM 5817 N N . GLU A 1 720 ? -11.326 6.502 14.112 1.00 89.50 720 GLU A N 1
ATOM 5818 C CA . GLU A 1 720 ? -10.336 7.386 14.699 1.00 89.50 720 GLU A CA 1
ATOM 5819 C C . GLU A 1 720 ? -10.276 8.659 13.837 1.00 89.50 720 GLU A C 1
ATOM 5821 O O . GLU A 1 720 ? -10.108 8.580 12.616 1.00 89.50 720 GLU A O 1
ATOM 5826 N N . VAL A 1 721 ? -10.390 9.833 14.462 1.00 89.50 721 VAL A N 1
ATOM 5827 C CA . VAL A 1 721 ? -10.145 11.126 13.802 1.00 89.50 721 VAL A CA 1
ATOM 5828 C C . VAL A 1 721 ? -8.640 11.394 13.746 1.00 89.50 721 VAL A C 1
ATOM 5830 O O . VAL A 1 721 ? -7.961 11.391 14.775 1.00 89.50 721 VAL A O 1
ATOM 5833 N N . ASP A 1 722 ? -8.129 11.666 12.547 1.00 88.44 722 ASP A N 1
ATOM 5834 C CA . ASP A 1 722 ? -6.751 12.085 12.289 1.00 88.44 722 ASP A CA 1
ATOM 5835 C C . ASP A 1 722 ? -6.750 13.465 11.596 1.00 88.44 722 ASP A C 1
ATOM 5837 O O . ASP A 1 722 ? -7.520 13.719 10.663 1.00 88.44 722 ASP A O 1
ATOM 5841 N N . GLY A 1 723 ? -5.916 14.379 12.095 1.00 85.38 723 GLY A N 1
ATOM 5842 C CA . GLY A 1 723 ? -5.948 15.817 11.809 1.00 85.38 723 GLY A CA 1
ATOM 5843 C C . GLY A 1 723 ? -6.117 16.676 13.079 1.00 85.38 723 GLY A C 1
ATOM 5844 O O . GLY A 1 723 ? -5.881 16.182 14.184 1.00 85.38 723 GLY A O 1
ATOM 5845 N N . PRO A 1 724 ? -6.520 17.955 12.951 1.00 93.00 724 PRO A N 1
ATOM 5846 C CA . PRO A 1 724 ? -6.822 18.647 11.697 1.00 93.00 724 PRO A CA 1
ATOM 5847 C C . PRO A 1 724 ? -5.566 18.915 10.854 1.00 93.00 724 PRO A C 1
ATOM 5849 O O . PRO A 1 724 ? -4.462 19.054 11.382 1.00 93.00 724 PRO A O 1
ATOM 5852 N N . TYR A 1 725 ? -5.742 19.020 9.537 1.00 96.06 725 TYR A N 1
ATOM 5853 C CA . TYR A 1 725 ? -4.664 19.279 8.575 1.00 96.06 725 TYR A CA 1
ATOM 5854 C C . TYR A 1 725 ? -4.705 20.700 7.991 1.00 96.06 725 TYR A C 1
ATOM 5856 O O . TYR A 1 725 ? -5.767 21.313 7.888 1.00 96.06 725 TYR A O 1
ATOM 5864 N N . LEU A 1 726 ? -3.539 21.214 7.580 1.00 95.75 726 LEU A N 1
ATOM 5865 C CA . LEU A 1 726 ? -3.389 22.550 6.989 1.00 95.75 726 LEU A CA 1
ATOM 5866 C C . LEU A 1 726 ? -3.848 22.583 5.530 1.00 95.75 726 LEU A C 1
ATOM 5868 O O . LEU A 1 726 ? -4.540 23.512 5.118 1.00 95.75 726 LEU A O 1
ATOM 5872 N N . ALA A 1 727 ? -3.440 21.586 4.742 1.00 96.25 727 ALA A N 1
ATOM 5873 C CA . ALA A 1 727 ? -3.717 21.533 3.312 1.00 96.25 727 ALA A CA 1
ATOM 5874 C C . ALA A 1 727 ? -3.871 20.094 2.806 1.00 96.25 727 ALA A C 1
ATOM 5876 O O . ALA A 1 727 ? -3.165 19.191 3.258 1.00 96.25 727 ALA A O 1
ATOM 5877 N N . MET A 1 728 ? -4.740 19.907 1.813 1.00 96.69 728 MET A N 1
ATOM 5878 C CA . MET A 1 728 ? -4.889 18.681 1.035 1.00 96.69 728 MET A CA 1
ATOM 5879 C C . MET A 1 728 ? -4.989 19.012 -0.460 1.00 96.69 728 MET A C 1
ATOM 5881 O O . MET A 1 728 ? -5.709 19.926 -0.856 1.00 96.69 728 MET A O 1
ATOM 5885 N N . VAL A 1 729 ? -4.278 18.259 -1.302 1.00 95.88 729 VAL A N 1
ATOM 5886 C CA . VAL A 1 729 ? -4.246 18.448 -2.762 1.00 95.88 729 VAL A CA 1
ATOM 5887 C C . VAL A 1 729 ? -4.639 17.151 -3.468 1.00 95.88 729 VAL A C 1
ATOM 5889 O O . VAL A 1 729 ? -3.962 16.130 -3.310 1.00 95.88 729 VAL A O 1
ATOM 5892 N N . LEU A 1 730 ? -5.707 17.203 -4.271 1.00 95.25 730 LEU A N 1
ATOM 5893 C CA . LEU A 1 730 ? -6.274 16.066 -5.007 1.00 95.25 730 LEU A CA 1
ATOM 5894 C C . LEU A 1 730 ? -6.234 16.310 -6.532 1.00 95.25 730 LEU A C 1
ATOM 5896 O O . LEU A 1 730 ? -6.766 17.324 -6.995 1.00 95.25 730 LEU A O 1
ATOM 5900 N N . PRO A 1 731 ? -5.644 15.405 -7.338 1.00 94.69 731 PRO A N 1
ATOM 5901 C CA . PRO A 1 731 ? -5.498 15.582 -8.777 1.00 94.69 731 PRO A CA 1
ATOM 5902 C C . PRO A 1 731 ? -6.713 15.063 -9.562 1.00 94.69 731 PRO A C 1
ATOM 5904 O O . PRO A 1 731 ? -7.236 13.980 -9.300 1.00 94.69 731 PRO A O 1
ATOM 5907 N N . ALA A 1 732 ? -7.089 15.772 -10.621 1.00 92.50 732 ALA A N 1
ATOM 5908 C CA . ALA A 1 732 ? -8.168 15.375 -11.522 1.00 92.50 732 ALA A CA 1
ATOM 5909 C C . ALA A 1 732 ? -7.674 14.473 -12.673 1.00 92.50 732 ALA A C 1
ATOM 5911 O O . ALA A 1 732 ? -6.501 14.495 -13.056 1.00 92.50 732 ALA A O 1
ATOM 5912 N N . ALA A 1 733 ? -8.572 13.682 -13.270 1.00 91.06 733 ALA A N 1
ATOM 5913 C CA . ALA A 1 733 ? -8.256 12.907 -14.473 1.00 91.06 733 ALA A CA 1
ATOM 5914 C C . ALA A 1 733 ? -8.240 13.789 -15.737 1.00 91.06 733 ALA A C 1
ATOM 5916 O O . ALA A 1 733 ? -8.871 14.840 -15.784 1.00 91.06 733 ALA A O 1
ATOM 5917 N N . LYS A 1 734 ? -7.544 13.335 -16.793 1.00 89.88 734 LYS A N 1
ATOM 5918 C CA . LYS A 1 734 ? -7.576 13.994 -18.116 1.00 89.88 734 LYS A CA 1
ATOM 5919 C C . LYS A 1 734 ? -8.850 13.662 -18.912 1.00 89.88 734 LYS A C 1
ATOM 5921 O O . LYS A 1 734 ? -9.246 14.431 -19.781 1.00 89.88 734 LYS A O 1
ATOM 5926 N N . GLU A 1 735 ? -9.466 12.518 -18.636 1.00 87.88 735 GLU A N 1
ATOM 5927 C CA . GLU A 1 735 ? -10.670 12.014 -19.307 1.00 87.88 735 GLU A CA 1
ATOM 5928 C C . GLU A 1 735 ? -11.922 12.406 -18.513 1.00 87.88 735 GLU A C 1
ATOM 5930 O O . GLU A 1 735 ? -11.913 12.299 -17.285 1.00 87.88 735 GLU A O 1
ATOM 5935 N N . GLU A 1 736 ? -12.996 12.824 -19.189 1.00 83.38 736 GLU A N 1
ATOM 5936 C CA . GLU A 1 736 ? -14.255 13.165 -18.515 1.00 83.38 736 GLU A CA 1
ATOM 5937 C C . GLU A 1 736 ? -14.875 11.948 -17.806 1.00 83.38 736 GLU A C 1
ATOM 5939 O O . GLU A 1 736 ? -14.719 10.803 -18.234 1.00 83.38 736 GLU A O 1
ATOM 5944 N N . GLY A 1 737 ? -15.555 12.185 -16.680 1.00 72.12 737 GLY A N 1
ATOM 5945 C CA . GLY A 1 737 ? -16.231 11.154 -15.882 1.00 72.12 737 GLY A CA 1
ATOM 5946 C C . GLY A 1 737 ? -15.295 10.218 -15.105 1.00 72.12 737 GLY A C 1
ATOM 5947 O O . GLY A 1 737 ? -15.706 9.643 -14.097 1.00 72.12 737 GLY A O 1
ATOM 5948 N N . ARG A 1 738 ? -14.023 10.090 -15.502 1.00 80.00 738 ARG A N 1
ATOM 5949 C CA . ARG A 1 738 ? -12.998 9.392 -14.714 1.00 80.00 738 ARG A CA 1
ATOM 5950 C C . ARG A 1 738 ? -12.439 10.304 -13.621 1.00 80.00 738 ARG A C 1
ATOM 5952 O O . ARG A 1 738 ? -12.375 11.519 -13.766 1.00 80.00 738 ARG A O 1
ATOM 5959 N N . LYS A 1 739 ? -11.989 9.697 -12.521 1.00 81.06 739 LYS A N 1
ATOM 5960 C CA . LYS A 1 739 ? -11.381 10.383 -11.370 1.00 81.06 739 LYS A CA 1
ATOM 5961 C C . LYS A 1 739 ? -10.178 9.583 -10.849 1.00 81.06 739 LYS A C 1
ATOM 5963 O O . LYS A 1 739 ? -10.142 8.359 -11.003 1.00 81.06 739 LYS A O 1
ATOM 5968 N N . LEU A 1 740 ? -9.173 10.245 -10.269 1.00 84.75 740 LEU A N 1
ATOM 5969 C CA . LEU A 1 740 ? -7.871 9.633 -9.955 1.00 84.75 740 LEU A CA 1
ATOM 5970 C C . LEU A 1 740 ? -7.757 9.098 -8.517 1.00 84.75 740 LEU A C 1
ATOM 5972 O O . LEU A 1 740 ? -6.973 9.599 -7.714 1.00 84.75 740 LEU A O 1
ATOM 5976 N N . LYS A 1 741 ? -8.481 8.010 -8.245 1.00 87.94 741 LYS A N 1
ATOM 5977 C CA . LYS A 1 741 ? -8.516 7.327 -6.940 1.00 87.94 741 LYS A CA 1
ATOM 5978 C C . LYS A 1 741 ? -7.118 7.015 -6.360 1.00 87.94 741 LYS A C 1
ATOM 5980 O O . LYS A 1 741 ? -6.209 6.597 -7.089 1.00 87.94 741 LYS A O 1
ATOM 5985 N N . LYS A 1 742 ? -6.988 7.137 -5.035 1.00 87.69 742 LYS A N 1
ATOM 5986 C CA . LYS A 1 742 ? -5.795 6.912 -4.192 1.00 87.69 742 LYS A CA 1
ATOM 5987 C C . LYS A 1 742 ? -4.573 7.763 -4.572 1.00 87.69 742 LYS A C 1
ATOM 5989 O O . LYS A 1 742 ? -3.434 7.282 -4.523 1.00 87.69 742 LYS A O 1
ATOM 5994 N N . ARG A 1 743 ? -4.788 9.028 -4.955 1.00 91.94 743 ARG A N 1
ATOM 5995 C CA . ARG A 1 743 ? -3.728 10.028 -5.186 1.00 91.94 743 ARG A CA 1
ATOM 5996 C C . ARG A 1 743 ? -4.035 11.321 -4.434 1.00 91.94 743 ARG A C 1
ATOM 5998 O O . ARG A 1 743 ? -4.971 12.015 -4.798 1.00 91.94 743 ARG A O 1
ATOM 6005 N N . TYR A 1 744 ? -3.226 11.667 -3.439 1.00 93.81 744 TYR A N 1
ATOM 6006 C CA . TYR A 1 744 ? -3.353 12.932 -2.708 1.00 93.81 744 TYR A CA 1
ATOM 6007 C C . TYR A 1 744 ? -2.072 13.274 -1.939 1.00 93.81 744 TYR A C 1
ATOM 6009 O O . TYR A 1 744 ? -1.256 12.389 -1.654 1.00 93.81 744 TYR A O 1
ATOM 6017 N N . ALA A 1 745 ? -1.898 14.561 -1.640 1.00 95.06 745 ALA A N 1
ATOM 6018 C CA . ALA A 1 745 ? -0.862 15.112 -0.765 1.00 95.06 745 ALA A CA 1
ATOM 6019 C C . ALA A 1 745 ? -1.532 15.849 0.403 1.00 95.06 745 ALA A C 1
ATOM 6021 O O . ALA A 1 745 ? -2.528 16.534 0.176 1.00 95.06 745 ALA A O 1
ATOM 6022 N N . VAL A 1 746 ? -1.009 15.701 1.621 1.00 95.62 746 VAL A N 1
ATOM 6023 C CA . VAL A 1 746 ? -1.586 16.243 2.863 1.00 95.62 746 VAL A CA 1
ATOM 6024 C C . VAL A 1 746 ? -0.480 16.864 3.711 1.00 95.62 746 VAL A C 1
ATOM 6026 O O . VAL A 1 746 ? 0.594 16.272 3.844 1.00 95.62 746 VAL A O 1
ATOM 6029 N N . PHE A 1 747 ? -0.744 18.027 4.305 1.00 95.31 747 PHE A N 1
ATOM 6030 C CA . PHE A 1 747 ? 0.230 18.811 5.065 1.00 95.31 747 PHE A CA 1
ATOM 6031 C C . PHE A 1 747 ? -0.245 19.135 6.481 1.00 95.31 747 PHE A C 1
ATOM 6033 O O . PHE A 1 747 ? -1.409 19.467 6.708 1.00 95.31 747 PHE A O 1
ATOM 6040 N N . ASN A 1 748 ? 0.696 19.086 7.417 1.00 93.38 748 ASN A N 1
ATOM 6041 C CA . ASN A 1 748 ? 0.539 19.522 8.800 1.00 93.38 748 ASN A CA 1
ATOM 6042 C C . ASN A 1 748 ? 0.607 21.056 8.918 1.00 93.38 748 ASN A C 1
ATOM 6044 O O . ASN A 1 748 ? 1.112 21.743 8.031 1.00 93.38 748 ASN A O 1
ATOM 6048 N N . PHE A 1 749 ? 0.171 21.596 10.060 1.00 90.25 749 PHE A N 1
ATOM 6049 C CA . PHE A 1 749 ? 0.253 23.032 10.375 1.00 90.25 749 PHE A CA 1
ATOM 6050 C C . PHE A 1 749 ? 1.680 23.583 10.551 1.00 90.25 749 PHE A C 1
ATOM 6052 O O . PHE A 1 749 ? 1.861 24.796 10.524 1.00 90.25 749 PHE A O 1
ATOM 6059 N N . ASP A 1 750 ? 2.699 22.727 10.672 1.00 86.62 750 ASP A N 1
ATOM 6060 C CA . ASP A 1 750 ? 4.117 23.121 10.614 1.00 86.62 750 ASP A CA 1
ATOM 6061 C C . ASP A 1 750 ? 4.671 23.182 9.171 1.00 86.62 750 ASP A C 1
ATOM 6063 O O . ASP A 1 750 ? 5.868 23.387 8.972 1.00 86.62 750 ASP A O 1
ATOM 6067 N N . GLY A 1 751 ? 3.816 22.975 8.162 1.00 86.31 751 GLY A N 1
ATOM 6068 C CA . GLY A 1 751 ? 4.185 22.898 6.747 1.00 86.31 751 GLY A CA 1
ATOM 6069 C C . GLY A 1 751 ? 4.785 21.554 6.320 1.00 86.31 751 GLY A C 1
ATOM 6070 O O . GLY A 1 751 ? 5.061 21.364 5.135 1.00 86.31 751 GLY A O 1
ATOM 6071 N N . SER A 1 752 ? 4.975 20.598 7.237 1.00 89.00 752 SER A N 1
ATOM 6072 C CA . SER A 1 752 ? 5.529 19.287 6.892 1.00 89.00 752 SER A CA 1
ATOM 6073 C C . SER A 1 752 ? 4.527 18.417 6.128 1.00 89.00 752 SER A C 1
ATOM 6075 O O . SER A 1 752 ? 3.317 18.434 6.370 1.00 89.00 752 SER A O 1
ATOM 6077 N N . LEU A 1 753 ? 5.043 17.621 5.189 1.00 90.31 753 LEU A N 1
ATOM 6078 C CA . LEU A 1 753 ? 4.263 16.671 4.399 1.00 90.31 753 LEU A CA 1
ATOM 6079 C C . LEU A 1 753 ? 3.836 15.479 5.275 1.00 90.31 753 LEU A C 1
ATOM 6081 O O . LEU A 1 753 ? 4.629 14.569 5.524 1.00 90.31 753 LEU A O 1
ATOM 6085 N N . ALA A 1 754 ? 2.579 15.481 5.718 1.00 88.75 754 ALA A N 1
ATOM 6086 C CA . ALA A 1 754 ? 1.995 14.459 6.583 1.00 88.75 754 ALA A CA 1
ATOM 6087 C C . ALA A 1 754 ? 1.807 13.129 5.843 1.00 88.75 754 ALA A C 1
ATOM 6089 O O . ALA A 1 754 ? 2.330 12.088 6.251 1.00 88.75 754 ALA A O 1
ATOM 6090 N N . GLU A 1 755 ? 1.114 13.169 4.701 1.00 88.69 755 GLU A N 1
ATOM 6091 C CA . GLU A 1 755 ? 0.971 12.018 3.820 1.00 88.69 755 GLU A CA 1
ATOM 6092 C C . GLU A 1 755 ? 1.088 12.401 2.340 1.00 88.69 755 GLU A C 1
ATOM 6094 O O . GLU A 1 755 ? 0.786 13.506 1.901 1.00 88.69 755 GLU A O 1
ATOM 6099 N N . LEU A 1 756 ? 1.542 11.431 1.547 1.00 91.31 756 LEU A N 1
ATOM 6100 C CA . LEU A 1 756 ? 1.537 11.491 0.095 1.00 91.31 756 LEU A CA 1
ATOM 6101 C C . LEU A 1 756 ? 1.229 10.090 -0.442 1.00 91.31 756 LEU A C 1
ATOM 6103 O O . LEU A 1 756 ? 2.059 9.186 -0.274 1.00 91.31 756 LEU A O 1
ATOM 6107 N N . LYS A 1 757 ? 0.063 9.896 -1.066 1.00 89.81 757 LYS A N 1
ATOM 6108 C CA . LYS A 1 757 ? -0.362 8.622 -1.672 1.00 89.81 757 LYS A CA 1
ATOM 6109 C C . LYS A 1 757 ? -0.344 8.698 -3.206 1.00 89.81 757 LYS A C 1
ATOM 6111 O O . LYS A 1 757 ? -0.551 9.747 -3.807 1.00 89.81 757 LYS A O 1
ATOM 6116 N N . GLY A 1 758 ? -0.062 7.566 -3.855 1.00 86.06 758 GLY A N 1
ATOM 6117 C CA . GLY A 1 758 ? -0.255 7.336 -5.297 1.00 86.06 758 GLY A CA 1
ATOM 6118 C C . GLY A 1 758 ? 0.686 8.028 -6.302 1.00 86.06 758 GLY A C 1
ATOM 6119 O O . GLY A 1 758 ? 0.882 7.474 -7.389 1.00 86.06 758 GLY A O 1
ATOM 6120 N N . PHE A 1 759 ? 1.270 9.184 -5.976 1.00 90.44 759 PHE A N 1
ATOM 6121 C CA . PHE A 1 759 ? 2.079 10.006 -6.891 1.00 90.44 759 PHE A CA 1
ATOM 6122 C C . PHE A 1 759 ? 3.431 9.405 -7.313 1.00 90.44 759 PHE A C 1
ATOM 6124 O O . PHE A 1 759 ? 4.053 8.615 -6.600 1.00 90.44 759 PHE A O 1
ATOM 6131 N N . GLU A 1 760 ? 3.887 9.815 -8.499 1.00 89.00 760 GLU A N 1
ATOM 6132 C CA . GLU A 1 760 ? 5.079 9.335 -9.204 1.00 89.00 760 GLU A CA 1
ATOM 6133 C C . GLU A 1 760 ? 6.387 9.540 -8.421 1.00 89.00 760 GLU A C 1
ATOM 6135 O O . GLU A 1 760 ? 7.262 8.677 -8.488 1.00 89.00 760 GLU A O 1
ATOM 6140 N N . VAL A 1 761 ? 6.508 10.597 -7.610 1.00 88.12 761 VAL A N 1
ATOM 6141 C CA . VAL A 1 761 ? 7.669 10.833 -6.726 1.00 88.12 761 VAL A CA 1
ATOM 6142 C C . VAL A 1 761 ? 7.953 9.674 -5.755 1.00 88.12 761 VAL A C 1
ATOM 6144 O O . VAL A 1 761 ? 9.113 9.303 -5.585 1.00 88.12 761 VAL A O 1
ATOM 6147 N N . LYS A 1 762 ? 6.924 9.003 -5.209 1.00 84.56 762 LYS A N 1
ATOM 6148 C CA . LYS A 1 762 ? 7.096 7.794 -4.371 1.00 84.56 762 LYS A CA 1
ATOM 6149 C C . LYS A 1 762 ? 7.252 6.492 -5.175 1.00 84.56 762 LYS A C 1
ATOM 6151 O O . LYS A 1 762 ? 7.536 5.445 -4.590 1.00 84.56 762 LYS A O 1
ATOM 6156 N N . ARG A 1 763 ? 7.076 6.510 -6.502 1.00 81.56 763 ARG A N 1
ATOM 6157 C CA . ARG A 1 763 ? 7.174 5.308 -7.350 1.00 81.56 763 ARG A CA 1
ATOM 6158 C C . ARG A 1 763 ? 8.618 5.037 -7.771 1.00 81.56 763 ARG A C 1
ATOM 6160 O O . ARG A 1 763 ? 9.338 5.916 -8.253 1.00 81.56 763 ARG A O 1
ATOM 6167 N N . ARG A 1 764 ? 9.038 3.774 -7.683 1.00 73.94 764 ARG A N 1
ATOM 6168 C CA . ARG A 1 764 ? 10.290 3.324 -8.309 1.00 73.94 764 ARG A CA 1
ATOM 6169 C C . ARG A 1 764 ? 10.153 3.430 -9.834 1.00 73.94 764 ARG A C 1
ATOM 6171 O O . ARG A 1 764 ? 9.116 3.080 -10.383 1.00 73.94 764 ARG A O 1
ATOM 6178 N N . GLY A 1 765 ? 11.192 3.933 -10.496 1.00 75.00 765 GLY A N 1
ATOM 6179 C CA . GLY A 1 765 ? 11.330 3.885 -11.956 1.00 75.00 765 GLY A CA 1
ATOM 6180 C C . GLY A 1 765 ? 10.686 4.986 -12.807 1.00 75.00 765 GLY A C 1
ATOM 6181 O O . GLY A 1 765 ? 11.145 5.208 -13.925 1.00 75.00 765 GLY A O 1
ATOM 6182 N N . GLU A 1 766 ? 9.689 5.714 -12.293 1.00 85.19 766 GLU A N 1
ATOM 6183 C CA . GLU A 1 766 ? 9.099 6.863 -13.008 1.00 85.19 766 GLU A CA 1
ATOM 6184 C C . GLU A 1 766 ? 10.132 7.982 -13.268 1.00 85.19 766 GLU A C 1
ATOM 6186 O O . GLU A 1 766 ? 11.054 8.179 -12.465 1.00 85.19 766 GLU A O 1
ATOM 6191 N N . LEU A 1 767 ? 9.916 8.717 -14.366 1.00 88.62 767 LEU A N 1
ATOM 6192 C CA . LEU A 1 767 ? 10.743 9.805 -14.912 1.00 88.62 767 LEU A CA 1
ATOM 6193 C C . LEU A 1 767 ? 11.166 10.848 -13.855 1.00 88.62 767 LEU A C 1
ATOM 6195 O O . LEU A 1 767 ? 10.304 11.471 -13.230 1.00 88.62 767 LEU A O 1
ATOM 6199 N N . ARG A 1 768 ? 12.476 11.089 -13.691 1.00 86.94 768 ARG A N 1
ATOM 6200 C CA . ARG A 1 768 ? 13.021 11.962 -12.626 1.00 86.94 768 ARG A CA 1
ATOM 6201 C C . ARG A 1 768 ? 12.535 13.410 -12.723 1.00 86.94 768 ARG A C 1
ATOM 6203 O O . ARG A 1 768 ? 12.189 13.979 -11.691 1.00 86.94 768 ARG A O 1
ATOM 6210 N N . LEU A 1 769 ? 12.415 13.957 -13.936 1.00 91.44 769 LEU A N 1
ATOM 6211 C CA . LEU A 1 769 ? 11.812 15.269 -14.212 1.00 91.44 769 LEU A CA 1
ATOM 6212 C C . LEU A 1 769 ? 10.463 15.454 -13.492 1.00 91.44 769 LEU A C 1
ATOM 6214 O O . LEU A 1 769 ? 10.268 16.426 -12.771 1.00 91.44 769 LEU A O 1
ATOM 6218 N N . ILE A 1 770 ? 9.551 14.482 -13.632 1.00 93.06 770 ILE A N 1
ATOM 6219 C CA . ILE A 1 770 ? 8.215 14.529 -13.015 1.00 93.06 770 ILE A CA 1
ATOM 6220 C C . ILE A 1 770 ? 8.304 14.457 -11.487 1.00 93.06 770 ILE A C 1
ATOM 6222 O O . ILE A 1 770 ? 7.490 15.074 -10.806 1.00 93.06 770 ILE A O 1
ATOM 6226 N N . LYS A 1 771 ? 9.292 13.743 -10.935 1.00 91.44 771 LYS A N 1
ATOM 6227 C CA . LYS A 1 771 ? 9.487 13.633 -9.482 1.00 91.44 771 LYS A CA 1
ATOM 6228 C C . LYS A 1 771 ? 9.947 14.947 -8.861 1.00 91.44 771 LYS A C 1
ATOM 6230 O O . LYS A 1 771 ? 9.388 15.349 -7.850 1.00 91.44 771 LYS A O 1
ATOM 6235 N N . LEU A 1 772 ? 10.930 15.607 -9.476 1.00 91.38 772 LEU A N 1
ATOM 6236 C CA . LEU A 1 772 ? 11.452 16.892 -9.001 1.00 91.38 772 LEU A CA 1
ATOM 6237 C C . LEU A 1 772 ? 10.406 18.004 -9.143 1.00 91.38 772 LEU A C 1
ATOM 6239 O O . LEU A 1 772 ? 10.178 18.746 -8.190 1.00 91.38 772 LEU A O 1
ATOM 6243 N N . PHE A 1 773 ? 9.701 18.037 -10.280 1.00 94.62 773 PHE A N 1
ATOM 6244 C CA . PHE A 1 773 ? 8.528 18.888 -10.482 1.00 94.62 773 PHE A CA 1
ATOM 6245 C C . PHE A 1 773 ? 7.467 18.663 -9.392 1.00 94.62 773 PHE A C 1
ATOM 6247 O O . PHE A 1 773 ? 7.009 19.628 -8.787 1.00 94.62 773 PHE A O 1
ATOM 6254 N N . GLN A 1 774 ? 7.109 17.404 -9.097 1.00 93.38 774 GLN A N 1
ATOM 6255 C CA . GLN A 1 774 ? 6.135 17.077 -8.049 1.00 93.38 774 GLN A CA 1
ATOM 6256 C C . GLN A 1 774 ? 6.586 17.560 -6.666 1.00 93.38 774 GLN A C 1
ATOM 6258 O O . GLN A 1 774 ? 5.795 18.220 -6.001 1.00 93.38 774 GLN A O 1
ATOM 6263 N N . SER A 1 775 ? 7.830 17.296 -6.243 1.00 91.12 775 SER A N 1
ATOM 6264 C CA . SER A 1 775 ? 8.333 17.767 -4.941 1.00 91.12 775 SER A CA 1
ATOM 6265 C C . SER A 1 775 ? 8.187 19.285 -4.777 1.00 91.12 775 SER A C 1
ATOM 6267 O O . SER A 1 775 ? 7.606 19.739 -3.796 1.00 91.12 775 SER A O 1
ATOM 6269 N N . GLN A 1 776 ? 8.637 20.063 -5.767 1.00 92.94 776 GLN A N 1
ATOM 6270 C CA . GLN A 1 776 ? 8.599 21.531 -5.707 1.00 92.94 776 GLN A CA 1
ATOM 6271 C C . GLN A 1 776 ? 7.175 22.101 -5.803 1.00 92.94 776 GLN A C 1
ATOM 6273 O O . GLN A 1 776 ? 6.837 23.055 -5.103 1.00 92.94 776 GLN A O 1
ATOM 6278 N N . VAL A 1 777 ? 6.315 21.521 -6.649 1.00 94.50 777 VAL A N 1
ATOM 6279 C CA . VAL A 1 777 ? 4.908 21.943 -6.763 1.00 94.50 777 VAL A CA 1
ATOM 6280 C C . VAL A 1 777 ? 4.133 21.668 -5.478 1.00 94.50 777 VAL A C 1
ATOM 6282 O O . VAL A 1 777 ? 3.322 22.502 -5.083 1.00 94.50 777 VAL A O 1
ATOM 6285 N N . PHE A 1 778 ? 4.387 20.542 -4.806 1.00 93.94 778 PHE A N 1
ATOM 6286 C CA . PHE A 1 778 ? 3.698 20.208 -3.561 1.00 93.94 778 PHE A CA 1
ATOM 6287 C C . PHE A 1 778 ? 3.995 21.215 -2.445 1.00 93.94 778 PHE A C 1
ATOM 6289 O O . PHE A 1 778 ? 3.055 21.691 -1.815 1.00 93.94 778 PHE A O 1
ATOM 6296 N N . GLU A 1 779 ? 5.250 21.625 -2.265 1.00 90.00 779 GLU A N 1
ATOM 6297 C CA . GLU A 1 779 ? 5.610 22.702 -1.328 1.00 90.00 779 GLU A CA 1
ATOM 6298 C C . GLU A 1 779 ? 5.007 24.058 -1.747 1.00 90.00 779 GLU A C 1
ATOM 6300 O O . GLU A 1 779 ? 4.553 24.834 -0.906 1.00 90.00 779 GLU A O 1
ATOM 6305 N N . SER A 1 780 ? 4.926 24.338 -3.054 1.00 93.44 780 SER A N 1
ATOM 6306 C CA . SER A 1 780 ? 4.388 25.610 -3.551 1.00 93.44 780 SER A CA 1
ATOM 6307 C C . SER A 1 780 ? 2.878 25.798 -3.335 1.00 93.44 780 SER A C 1
ATOM 6309 O O . SER A 1 780 ? 2.431 26.945 -3.323 1.00 93.44 780 SER A O 1
ATOM 6311 N N . PHE A 1 781 ? 2.091 24.734 -3.125 1.00 94.38 781 PHE A N 1
ATOM 6312 C CA . PHE A 1 781 ? 0.657 24.846 -2.799 1.00 94.38 781 PHE A CA 1
ATOM 6313 C C . PHE A 1 781 ? 0.386 25.462 -1.408 1.00 94.38 781 PHE A C 1
ATOM 6315 O O . PHE A 1 781 ? -0.744 25.857 -1.113 1.00 94.38 781 PHE A O 1
ATOM 6322 N N . LEU A 1 782 ? 1.408 25.589 -0.555 1.00 93.56 782 LEU A N 1
ATOM 6323 C CA . LEU A 1 782 ? 1.299 26.247 0.754 1.00 93.56 782 LEU A CA 1
ATOM 6324 C C . LEU A 1 782 ? 1.432 27.782 0.686 1.00 93.56 782 LEU A C 1
ATOM 6326 O O . LEU A 1 782 ? 1.311 28.450 1.709 1.00 93.56 782 LEU A O 1
ATOM 6330 N N . LYS A 1 783 ? 1.684 28.353 -0.500 1.00 93.75 783 LYS A N 1
ATOM 6331 C CA . LYS A 1 783 ? 1.856 29.800 -0.709 1.00 93.75 783 LYS A CA 1
ATOM 6332 C C . LYS A 1 783 ? 0.575 30.494 -1.192 1.00 93.75 783 LYS A C 1
ATOM 6334 O O . LYS A 1 783 ? -0.369 29.827 -1.612 1.00 93.75 783 LYS A O 1
ATOM 6339 N N . GLY A 1 784 ? 0.566 31.830 -1.170 1.00 91.56 784 GLY A N 1
ATOM 6340 C CA . GLY A 1 784 ? -0.607 32.660 -1.484 1.00 91.56 784 GLY A CA 1
ATOM 6341 C C . GLY A 1 784 ? -1.624 32.684 -0.338 1.00 91.56 784 GLY A C 1
ATOM 6342 O O . GLY A 1 784 ? -1.719 31.716 0.413 1.00 91.56 784 GLY A O 1
ATOM 6343 N N . GLY A 1 785 ? -2.359 33.785 -0.183 1.00 90.69 785 GLY A N 1
ATOM 6344 C CA . GLY A 1 785 ? -3.464 33.920 0.775 1.00 90.69 785 GLY A CA 1
ATOM 6345 C C . GLY A 1 785 ? -4.839 33.611 0.170 1.00 90.69 785 GLY A C 1
ATOM 6346 O O . GLY A 1 785 ? -5.768 33.260 0.897 1.00 90.69 785 GLY A O 1
ATOM 6347 N N . THR A 1 786 ? -4.966 33.699 -1.156 1.00 94.12 786 THR A N 1
ATOM 6348 C CA . THR A 1 786 ? -6.153 33.283 -1.923 1.00 94.12 786 THR A CA 1
ATOM 6349 C C . THR A 1 786 ? -5.890 32.006 -2.727 1.00 94.12 786 THR A C 1
ATOM 6351 O O . THR A 1 786 ? -4.745 31.577 -2.901 1.00 94.12 786 THR A O 1
ATOM 6354 N N . LEU A 1 787 ? -6.956 31.369 -3.225 1.00 93.50 787 LEU A N 1
ATOM 6355 C CA . LEU A 1 787 ? -6.841 30.158 -4.045 1.00 93.50 787 LEU A CA 1
ATOM 6356 C C . LEU A 1 787 ? -6.231 30.491 -5.421 1.00 93.50 787 LEU A C 1
ATOM 6358 O O . LEU A 1 787 ? -5.441 29.724 -5.968 1.00 93.50 787 LEU A O 1
ATOM 6362 N N . GLU A 1 788 ? -6.542 31.679 -5.929 1.00 93.94 788 GLU A N 1
ATOM 6363 C CA . GLU A 1 788 ? -6.017 32.286 -7.146 1.00 93.94 788 GLU A CA 1
ATOM 6364 C C . GLU A 1 788 ? -4.503 32.546 -7.040 1.00 93.94 788 GLU A C 1
ATOM 6366 O O . GLU A 1 788 ? -3.746 32.109 -7.909 1.00 93.94 788 GLU A O 1
ATOM 6371 N N . GLU A 1 789 ? -4.037 33.175 -5.953 1.00 94.94 789 GLU A N 1
ATOM 6372 C CA . GLU A 1 789 ? -2.601 33.361 -5.675 1.00 94.94 789 GLU A CA 1
ATOM 6373 C C . GLU A 1 789 ? -1.861 32.027 -5.518 1.00 94.94 789 GLU A C 1
ATOM 6375 O O . GLU A 1 789 ? -0.757 31.860 -6.037 1.00 94.94 789 GLU A O 1
ATOM 6380 N N . CYS A 1 790 ? -2.474 31.059 -4.829 1.00 95.25 790 CYS A N 1
ATOM 6381 C CA . CYS A 1 790 ? -1.919 29.720 -4.649 1.00 95.25 790 CYS A CA 1
ATOM 6382 C C . CYS A 1 790 ? -1.668 29.028 -6.003 1.00 95.25 790 CYS A C 1
ATOM 6384 O O . CYS A 1 790 ? -0.573 28.514 -6.257 1.00 95.25 790 CYS A O 1
ATOM 6386 N N . TYR A 1 791 ? -2.644 29.080 -6.916 1.00 96.19 791 TYR A N 1
ATOM 6387 C CA . TYR A 1 791 ? -2.478 28.559 -8.274 1.00 96.19 791 TYR A CA 1
ATOM 6388 C C . TYR A 1 791 ? -1.496 29.379 -9.129 1.00 96.19 791 TYR A C 1
ATOM 6390 O O . TYR A 1 791 ? -0.833 28.792 -9.987 1.00 96.19 791 TYR A O 1
ATOM 6398 N N . ALA A 1 792 ? -1.343 30.686 -8.889 1.00 94.62 792 ALA A N 1
ATOM 6399 C CA . ALA A 1 792 ? -0.358 31.529 -9.573 1.00 94.62 792 ALA A CA 1
ATOM 6400 C C . ALA A 1 792 ? 1.095 31.200 -9.164 1.00 94.62 792 ALA A C 1
ATOM 6402 O O . ALA A 1 792 ? 1.947 31.010 -10.034 1.00 94.62 792 ALA A O 1
ATOM 6403 N N . GLU A 1 793 ? 1.380 31.032 -7.868 1.00 94.94 793 GLU A N 1
ATOM 6404 C CA . GLU A 1 793 ? 2.697 30.581 -7.379 1.00 94.94 793 GLU A CA 1
ATOM 6405 C C . GLU A 1 793 ? 3.079 29.212 -7.964 1.00 94.94 793 GLU A C 1
ATOM 6407 O O . GLU A 1 793 ? 4.175 29.014 -8.497 1.00 94.94 793 GLU A O 1
ATOM 6412 N N . VAL A 1 794 ? 2.135 28.269 -7.945 1.00 95.25 794 VAL A N 1
ATOM 6413 C CA . VAL A 1 794 ? 2.310 26.926 -8.518 1.00 95.25 794 VAL A CA 1
ATOM 6414 C C . VAL A 1 794 ? 2.503 26.973 -10.042 1.00 95.25 794 VAL A C 1
ATOM 6416 O O . VAL A 1 794 ? 3.277 26.187 -10.600 1.00 95.25 794 VAL A O 1
ATOM 6419 N N . ALA A 1 795 ? 1.863 27.920 -10.732 1.00 94.88 795 ALA A N 1
ATOM 6420 C CA . ALA A 1 795 ? 2.077 28.153 -12.156 1.00 94.88 795 ALA A CA 1
ATOM 6421 C C . ALA A 1 795 ? 3.465 28.719 -12.480 1.00 94.88 795 ALA A C 1
ATOM 6423 O O . ALA A 1 795 ? 4.006 28.386 -13.536 1.00 94.88 795 ALA A O 1
ATOM 6424 N N . THR A 1 796 ? 4.082 29.507 -11.597 1.00 95.38 796 THR A N 1
ATOM 6425 C CA . THR A 1 796 ? 5.479 29.949 -11.761 1.00 95.38 796 THR A CA 1
ATOM 6426 C C . THR A 1 796 ? 6.428 28.747 -11.796 1.00 95.38 796 THR A C 1
ATOM 6428 O O . THR A 1 796 ? 7.238 28.625 -12.719 1.00 95.38 796 THR A O 1
ATOM 6431 N N . ILE A 1 797 ? 6.260 27.785 -10.877 1.00 95.31 797 ILE A N 1
ATOM 6432 C CA . ILE A 1 797 ? 7.029 26.526 -10.874 1.00 95.31 797 ILE A CA 1
ATOM 6433 C C . ILE A 1 797 ? 6.755 25.699 -12.142 1.00 95.31 797 ILE A C 1
ATOM 6435 O O . ILE A 1 797 ? 7.685 25.186 -12.768 1.00 95.31 797 ILE A O 1
ATOM 6439 N N . ALA A 1 798 ? 5.495 25.597 -12.576 1.00 95.50 798 ALA A N 1
ATOM 6440 C CA . ALA A 1 798 ? 5.148 24.888 -13.810 1.00 95.50 798 ALA A CA 1
ATOM 6441 C C . ALA A 1 798 ? 5.767 25.527 -15.065 1.00 95.50 798 ALA A C 1
ATOM 6443 O O . ALA A 1 798 ? 6.274 24.812 -15.930 1.00 95.50 798 ALA A O 1
ATOM 6444 N N . ASN A 1 799 ? 5.781 26.859 -15.154 1.00 94.94 799 ASN A N 1
ATOM 6445 C CA . ASN A 1 799 ? 6.410 27.584 -16.256 1.00 94.94 799 ASN A CA 1
ATOM 6446 C C . ASN A 1 799 ? 7.933 27.416 -16.278 1.00 94.94 799 ASN A C 1
ATOM 6448 O O . ASN A 1 799 ? 8.484 27.222 -17.358 1.00 94.94 799 ASN A O 1
ATOM 6452 N N . TYR A 1 800 ? 8.599 27.408 -15.119 1.00 93.94 800 TYR A N 1
ATOM 6453 C CA . TYR A 1 800 ? 10.037 27.132 -15.016 1.00 93.94 800 TYR A CA 1
ATOM 6454 C C . TYR A 1 800 ? 10.409 25.746 -15.578 1.00 93.94 800 TYR A C 1
ATOM 6456 O O . TYR A 1 800 ? 11.297 25.630 -16.426 1.00 93.94 800 TYR A O 1
ATOM 6464 N N . TRP A 1 801 ? 9.688 24.690 -15.184 1.00 94.25 801 TRP A N 1
ATOM 6465 C CA . TRP A 1 801 ? 9.951 23.338 -15.698 1.00 94.25 801 TRP A CA 1
ATOM 6466 C C . TRP A 1 801 ? 9.573 23.163 -17.176 1.00 94.25 801 TRP A C 1
ATOM 6468 O O . TRP A 1 801 ? 10.234 22.405 -17.887 1.00 94.25 801 TRP A O 1
ATOM 6478 N N . LEU A 1 802 ? 8.554 23.879 -17.666 1.00 94.12 802 LEU A N 1
ATOM 6479 C CA . LEU A 1 802 ? 8.254 23.945 -19.100 1.00 94.12 802 LEU A CA 1
ATOM 6480 C C . LEU A 1 802 ? 9.368 24.659 -19.876 1.00 94.12 802 LEU A C 1
ATOM 6482 O O . LEU A 1 802 ? 9.754 24.188 -20.943 1.00 94.12 802 LEU A O 1
ATOM 6486 N N . ASP A 1 803 ? 9.918 25.753 -19.348 1.00 93.31 803 ASP A N 1
ATOM 6487 C CA . ASP A 1 803 ? 11.007 26.510 -19.973 1.00 93.31 803 ASP A CA 1
ATOM 6488 C C . ASP A 1 803 ? 12.261 25.666 -20.200 1.00 93.31 803 ASP A C 1
ATOM 6490 O O . ASP A 1 803 ? 12.863 25.769 -21.268 1.00 93.31 803 ASP A O 1
ATOM 6494 N N . ILE A 1 804 ? 12.620 24.790 -19.255 1.00 91.44 804 ILE A N 1
ATOM 6495 C CA . ILE A 1 804 ? 13.734 23.842 -19.422 1.00 91.44 804 ILE A CA 1
ATOM 6496 C C . ILE A 1 804 ? 13.511 22.948 -20.654 1.00 91.44 804 ILE A C 1
ATOM 6498 O O . ILE A 1 804 ? 14.445 22.729 -21.424 1.00 91.44 804 ILE A O 1
ATOM 6502 N N . LEU A 1 805 ? 12.283 22.469 -20.885 1.00 92.44 805 LEU A N 1
ATOM 6503 C CA . LEU A 1 805 ? 11.962 21.630 -22.045 1.00 92.44 805 LEU A CA 1
ATOM 6504 C C . LEU A 1 805 ? 11.862 22.428 -23.353 1.00 92.44 805 LEU A C 1
ATOM 6506 O O . LEU A 1 805 ? 12.421 22.010 -24.365 1.00 92.44 805 LEU A O 1
ATOM 6510 N N . PHE A 1 806 ? 11.185 23.581 -23.348 1.00 92.06 806 PHE A N 1
ATOM 6511 C CA . PHE A 1 806 ? 11.041 24.425 -24.541 1.00 92.06 806 PHE A CA 1
ATOM 6512 C C . PHE A 1 806 ? 12.385 25.015 -25.004 1.00 92.06 806 PHE A C 1
ATOM 6514 O O . PHE A 1 806 ? 12.604 25.151 -26.205 1.00 92.06 806 PHE A O 1
ATOM 6521 N N . LYS A 1 807 ? 13.317 25.288 -24.079 1.00 91.94 807 LYS A N 1
ATOM 6522 C CA . LYS A 1 807 ? 14.705 25.696 -24.370 1.00 91.94 807 LYS A CA 1
ATOM 6523 C C . LYS A 1 807 ? 15.648 24.500 -24.621 1.00 91.94 807 LYS A C 1
ATOM 6525 O O . LYS A 1 807 ? 16.861 24.670 -24.531 1.00 91.94 807 LYS A O 1
ATOM 6530 N N . LYS A 1 808 ? 15.126 23.289 -24.883 1.00 90.56 808 LYS A N 1
ATOM 6531 C CA . LYS A 1 808 ? 15.888 22.034 -25.105 1.00 90.56 808 LYS A CA 1
ATOM 6532 C C . LYS A 1 808 ? 17.005 21.758 -24.068 1.00 90.56 808 LYS A C 1
ATOM 6534 O O . LYS A 1 808 ? 18.040 21.181 -24.397 1.00 90.56 808 LYS A O 1
ATOM 6539 N N . GLY A 1 809 ? 16.855 22.198 -22.817 1.00 86.56 809 GLY A N 1
ATOM 6540 C CA . GLY A 1 809 ? 17.905 22.068 -21.800 1.00 86.56 809 GLY A CA 1
ATOM 6541 C C . GLY A 1 809 ? 19.225 22.774 -22.153 1.00 86.56 809 GLY A C 1
ATOM 6542 O O . GLY A 1 809 ? 20.287 22.268 -21.804 1.00 86.56 809 GLY A O 1
ATOM 6543 N N . ALA A 1 810 ? 19.188 23.916 -22.854 1.00 85.44 810 ALA A N 1
ATOM 6544 C CA . ALA A 1 810 ? 20.382 24.655 -23.295 1.00 85.44 810 ALA A CA 1
ATOM 6545 C C . ALA A 1 810 ? 21.294 25.176 -22.159 1.00 85.44 810 ALA A C 1
ATOM 6547 O O . ALA A 1 810 ? 22.448 25.510 -22.405 1.00 85.44 810 ALA A O 1
ATOM 6548 N N . HIS A 1 811 ? 20.794 25.240 -20.920 1.00 83.69 811 HIS A N 1
ATOM 6549 C CA . HIS A 1 811 ? 21.553 25.645 -19.724 1.00 83.69 811 HIS A CA 1
ATOM 6550 C C . HIS A 1 811 ? 21.759 24.488 -18.725 1.00 83.69 811 HIS A C 1
ATOM 6552 O O . HIS A 1 811 ? 22.020 24.730 -17.552 1.00 83.69 811 HIS A O 1
ATOM 6558 N N . VAL A 1 812 ? 21.577 23.240 -19.168 1.00 87.69 812 VAL A N 1
ATOM 6559 C CA . VAL A 1 812 ? 21.682 22.021 -18.348 1.00 87.69 812 VAL A CA 1
ATOM 6560 C C . VAL A 1 812 ? 22.757 21.130 -18.963 1.00 87.69 812 VAL A C 1
ATOM 6562 O O . VAL A 1 812 ? 22.750 20.936 -20.182 1.00 87.69 812 VAL A O 1
ATOM 6565 N N . THR A 1 813 ? 23.672 20.588 -18.155 1.00 90.00 813 THR A N 1
ATOM 6566 C CA . THR A 1 813 ? 24.734 19.703 -18.668 1.00 90.00 813 THR A CA 1
ATOM 6567 C C . THR A 1 813 ? 24.164 18.367 -19.143 1.00 90.00 813 THR A C 1
ATOM 6569 O O . THR A 1 813 ? 23.103 17.936 -18.695 1.00 90.00 813 THR A O 1
ATOM 6572 N N . ASP A 1 814 ? 24.866 17.670 -20.035 1.00 85.69 814 ASP A N 1
ATOM 6573 C CA . ASP A 1 814 ? 24.356 16.421 -20.621 1.00 85.69 814 ASP A CA 1
ATOM 6574 C C . ASP A 1 814 ? 24.156 15.317 -19.568 1.00 85.69 814 ASP A C 1
ATOM 6576 O O . ASP A 1 814 ? 23.179 14.571 -19.631 1.00 85.69 814 ASP A O 1
ATOM 6580 N N . THR A 1 815 ? 25.011 15.273 -18.542 1.00 86.25 815 THR A N 1
ATOM 6581 C CA . THR A 1 815 ? 24.877 14.367 -17.390 1.00 86.25 815 THR A CA 1
ATOM 6582 C C . THR A 1 815 ? 23.590 14.634 -16.607 1.00 86.25 815 THR A C 1
ATOM 6584 O O . THR A 1 815 ? 22.825 13.705 -16.350 1.00 86.25 815 THR A O 1
ATOM 6587 N N . GLU A 1 816 ? 23.309 15.897 -16.268 1.00 88.06 816 GLU A N 1
ATOM 6588 C CA . GLU A 1 816 ? 22.072 16.301 -15.582 1.00 88.06 816 GLU A CA 1
ATOM 6589 C C . GLU A 1 816 ? 20.838 16.075 -16.464 1.00 88.06 816 GLU A C 1
ATOM 6591 O O . GLU A 1 816 ? 19.801 15.611 -15.987 1.00 88.06 816 GLU A O 1
ATOM 6596 N N . LEU A 1 817 ? 20.954 16.362 -17.763 1.00 89.00 817 LEU A N 1
ATOM 6597 C CA . LEU A 1 817 ? 19.900 16.183 -18.752 1.00 89.00 817 LEU A CA 1
ATOM 6598 C C . LEU A 1 817 ? 19.499 14.704 -18.860 1.00 89.00 817 LEU A C 1
ATOM 6600 O O . LEU A 1 817 ? 18.311 14.394 -18.757 1.00 89.00 817 LEU A O 1
ATOM 6604 N N . PHE A 1 818 ? 20.464 13.783 -18.972 1.00 88.00 818 PHE A N 1
ATOM 6605 C CA . PHE A 1 818 ? 20.206 12.339 -18.906 1.00 88.00 818 PHE A CA 1
ATOM 6606 C C . PHE A 1 818 ? 19.558 11.921 -17.582 1.00 88.00 818 PHE A C 1
ATOM 6608 O O . PHE A 1 818 ? 18.616 11.121 -17.582 1.00 88.00 818 PHE A O 1
ATOM 6615 N N . ASP A 1 819 ? 20.029 12.465 -16.460 1.00 86.94 819 ASP A N 1
ATOM 6616 C CA . ASP A 1 819 ? 19.479 12.167 -15.138 1.00 86.94 819 ASP A CA 1
ATOM 6617 C C . ASP A 1 819 ? 18.002 12.598 -15.035 1.00 86.94 819 ASP A C 1
ATOM 6619 O O . ASP A 1 819 ? 17.179 11.855 -14.498 1.00 86.94 819 ASP A O 1
ATOM 6623 N N . LEU A 1 820 ? 17.638 13.758 -15.597 1.00 89.38 820 LEU A N 1
ATOM 6624 C CA . LEU A 1 820 ? 16.269 14.286 -15.635 1.00 89.38 820 LEU A CA 1
ATOM 6625 C C . LEU A 1 820 ? 15.328 13.482 -16.548 1.00 89.38 820 LEU A C 1
ATOM 6627 O O . LEU A 1 820 ? 14.200 13.172 -16.143 1.00 89.38 820 LEU A O 1
ATOM 6631 N N . ILE A 1 821 ? 15.760 13.177 -17.777 1.00 90.94 821 ILE A N 1
ATOM 6632 C CA . ILE A 1 821 ? 14.884 12.654 -18.847 1.00 90.94 821 ILE A CA 1
ATOM 6633 C C . ILE A 1 821 ? 14.864 11.125 -18.969 1.00 90.94 821 ILE A C 1
ATOM 6635 O O . ILE A 1 821 ? 14.058 10.580 -19.733 1.00 90.94 821 ILE A O 1
ATOM 6639 N N . SER A 1 822 ? 15.745 10.419 -18.258 1.00 88.94 822 SER A N 1
ATOM 6640 C CA . SER A 1 822 ? 15.756 8.958 -18.270 1.00 88.94 822 SER A CA 1
ATOM 6641 C C . SER A 1 822 ? 14.605 8.366 -17.447 1.00 88.94 822 SER A C 1
ATOM 6643 O O . SER A 1 822 ? 14.210 8.856 -16.385 1.00 88.94 822 SER A O 1
ATOM 6645 N N . GLU A 1 823 ? 14.044 7.273 -17.959 1.00 89.06 823 GLU A N 1
ATOM 6646 C CA . GLU A 1 823 ? 13.043 6.448 -17.284 1.00 89.06 823 GLU A CA 1
ATOM 6647 C C . GLU A 1 823 ? 13.655 5.061 -17.027 1.00 89.06 823 GLU A C 1
ATOM 6649 O O . GLU A 1 823 ? 14.411 4.555 -17.857 1.00 89.06 823 GLU A O 1
ATOM 6654 N N . ASN A 1 824 ? 13.383 4.449 -15.868 1.00 87.56 824 ASN A N 1
ATOM 6655 C CA . ASN A 1 824 ? 14.071 3.229 -15.424 1.00 87.56 824 ASN A CA 1
ATOM 6656 C C . ASN A 1 824 ? 13.071 2.151 -14.990 1.00 87.56 824 ASN A C 1
ATOM 6658 O O . ASN A 1 824 ? 12.581 2.174 -13.863 1.00 87.56 824 ASN A O 1
ATOM 6662 N N . LYS A 1 825 ? 12.763 1.188 -15.860 1.00 85.81 825 LYS A N 1
ATOM 6663 C CA . LYS A 1 825 ? 11.745 0.161 -15.581 1.00 85.81 825 LYS A CA 1
ATOM 6664 C C . LYS A 1 825 ? 12.352 -1.230 -15.444 1.00 85.81 825 LYS A C 1
ATOM 6666 O O . LYS A 1 825 ? 12.811 -1.803 -16.426 1.00 85.81 825 LYS A O 1
ATOM 6671 N N . SER A 1 826 ? 12.283 -1.792 -14.239 1.00 85.00 826 SER A N 1
ATOM 6672 C CA . SER A 1 826 ? 12.609 -3.198 -13.975 1.00 85.00 826 SER A CA 1
ATOM 6673 C C . SER A 1 826 ? 11.596 -4.138 -14.636 1.00 85.00 826 SER A C 1
ATOM 6675 O O . SER A 1 826 ? 10.391 -3.998 -14.420 1.00 85.00 826 SER A O 1
ATOM 6677 N N . MET A 1 827 ? 12.074 -5.119 -15.400 1.00 83.06 827 MET A N 1
ATOM 6678 C CA . MET A 1 827 ? 11.252 -6.231 -15.892 1.00 83.06 827 MET A CA 1
ATOM 6679 C C . MET A 1 827 ? 11.039 -7.275 -14.791 1.00 83.06 827 MET A C 1
ATOM 6681 O O . MET A 1 827 ? 11.977 -7.654 -14.098 1.00 83.06 827 MET A O 1
ATOM 6685 N N . SER A 1 828 ? 9.808 -7.764 -14.628 1.00 79.81 828 SER A N 1
ATOM 6686 C CA . SER A 1 828 ? 9.438 -8.736 -13.584 1.00 79.81 828 SER A CA 1
ATOM 6687 C C . SER A 1 828 ? 9.617 -10.206 -13.990 1.00 79.81 828 SER A C 1
ATOM 6689 O O . SER A 1 828 ? 9.384 -11.093 -13.173 1.00 79.81 828 SER A O 1
ATOM 6691 N N . LYS A 1 829 ? 10.006 -10.455 -15.243 1.00 84.50 829 LYS A N 1
ATOM 6692 C CA . LYS A 1 829 ? 10.158 -11.761 -15.901 1.00 84.50 829 LYS A CA 1
ATOM 6693 C C . LYS A 1 829 ? 11.360 -11.730 -16.853 1.00 84.50 829 LYS A C 1
ATOM 6695 O O . LYS A 1 829 ? 11.852 -10.641 -17.163 1.00 84.50 829 LYS A O 1
ATOM 6700 N N . LYS A 1 830 ? 11.796 -12.898 -17.335 1.00 85.56 830 LYS A N 1
ATOM 6701 C CA . LYS A 1 830 ? 12.783 -13.020 -18.427 1.00 85.56 830 LYS A CA 1
ATOM 6702 C C . LYS A 1 830 ? 12.188 -12.471 -19.734 1.00 85.56 830 LYS A C 1
ATOM 6704 O O . LYS A 1 830 ? 10.964 -12.406 -19.872 1.00 85.56 830 LYS A O 1
ATOM 6709 N N . LEU A 1 831 ? 13.020 -12.056 -20.694 1.00 84.69 831 LEU A N 1
ATOM 6710 C CA . LEU A 1 831 ? 12.532 -11.410 -21.925 1.00 84.69 831 LEU A CA 1
ATOM 6711 C C . LEU A 1 831 ? 11.599 -12.317 -22.747 1.00 84.69 831 LEU A C 1
ATOM 6713 O O . LEU A 1 831 ? 10.553 -11.859 -23.214 1.00 84.69 831 LEU A O 1
ATOM 6717 N N . ASP A 1 832 ? 11.936 -13.601 -22.855 1.00 82.25 832 ASP A N 1
ATOM 6718 C CA . ASP A 1 832 ? 11.199 -14.583 -23.660 1.00 82.25 832 ASP A CA 1
ATOM 6719 C C . ASP A 1 832 ? 9.767 -14.812 -23.155 1.00 82.25 832 ASP A C 1
ATOM 6721 O O . ASP A 1 832 ? 8.843 -14.998 -23.947 1.00 82.25 832 ASP A O 1
ATOM 6725 N N . GLU A 1 833 ? 9.544 -14.702 -21.839 1.00 82.38 833 GLU A N 1
ATOM 6726 C CA . GLU A 1 833 ? 8.223 -14.850 -21.213 1.00 82.38 833 GLU A CA 1
ATOM 6727 C C . GLU A 1 833 ? 7.209 -13.776 -21.646 1.00 82.38 833 GLU A C 1
ATOM 6729 O O . GLU A 1 833 ? 6.004 -13.959 -21.457 1.00 82.38 833 GLU A O 1
ATOM 6734 N N . TYR A 1 834 ? 7.671 -12.649 -22.202 1.00 80.69 834 TYR A N 1
ATOM 6735 C CA . TYR A 1 834 ? 6.802 -11.610 -22.762 1.00 80.69 834 TYR A CA 1
ATOM 6736 C C . TYR A 1 834 ? 6.443 -11.862 -24.238 1.00 80.69 834 TYR A C 1
ATOM 6738 O O . TYR A 1 834 ? 5.466 -11.293 -24.735 1.00 80.69 834 TYR A O 1
ATOM 6746 N N . GLY A 1 835 ? 7.207 -12.703 -24.946 1.00 78.81 835 GLY A N 1
ATOM 6747 C CA . GLY A 1 835 ? 6.974 -13.089 -26.340 1.00 78.81 835 GLY A CA 1
ATOM 6748 C C . GLY A 1 835 ? 6.723 -11.907 -27.289 1.00 78.81 835 GLY A C 1
ATOM 6749 O O . GLY A 1 835 ? 7.606 -11.086 -27.557 1.00 78.81 835 GLY A O 1
ATOM 6750 N N . ALA A 1 836 ? 5.496 -11.834 -27.814 1.00 78.94 836 ALA A N 1
ATOM 6751 C CA . ALA A 1 836 ? 5.059 -10.833 -28.792 1.00 78.94 836 ALA A CA 1
ATOM 6752 C C . ALA A 1 836 ? 4.570 -9.496 -28.186 1.00 78.94 836 ALA A C 1
ATOM 6754 O O . ALA A 1 836 ? 4.151 -8.609 -28.932 1.00 78.94 836 ALA A O 1
ATOM 6755 N N . GLN A 1 837 ? 4.592 -9.321 -26.859 1.00 85.69 837 GLN A N 1
ATOM 6756 C CA . GLN A 1 837 ? 4.174 -8.060 -26.234 1.00 85.69 837 GLN A CA 1
ATOM 6757 C C . GLN A 1 837 ? 5.120 -6.903 -26.611 1.00 85.69 837 GLN A C 1
ATOM 6759 O O . GLN A 1 837 ? 6.339 -7.067 -26.664 1.00 85.69 837 GLN A O 1
ATOM 6764 N N . LYS A 1 838 ? 4.562 -5.706 -26.839 1.00 87.69 838 LYS A N 1
ATOM 6765 C CA . LYS A 1 838 ? 5.325 -4.471 -27.091 1.00 87.69 838 LYS A CA 1
ATOM 6766 C C . LYS A 1 838 ? 5.249 -3.542 -25.878 1.00 87.69 838 LYS A C 1
ATOM 6768 O O . LYS A 1 838 ? 4.164 -3.133 -25.477 1.00 87.69 838 LYS A O 1
ATOM 6773 N N . SER A 1 839 ? 6.398 -3.161 -25.327 1.00 90.50 839 SER A N 1
ATOM 6774 C CA . SER A 1 839 ? 6.530 -2.121 -24.297 1.00 90.50 839 SER A CA 1
ATOM 6775 C C . SER A 1 839 ? 7.890 -1.430 -24.426 1.00 90.50 839 SER A C 1
ATOM 6777 O O . SER A 1 839 ? 8.796 -1.976 -25.055 1.00 90.50 839 SER A O 1
ATOM 6779 N N . THR A 1 840 ? 8.062 -0.245 -23.833 1.00 91.12 840 THR A N 1
ATOM 6780 C CA . THR A 1 840 ? 9.362 0.452 -23.844 1.00 91.12 840 THR A CA 1
ATOM 6781 C C . THR A 1 840 ? 10.456 -0.379 -23.170 1.00 91.12 840 THR A C 1
ATOM 6783 O O . THR A 1 840 ? 11.554 -0.476 -23.711 1.00 91.12 840 THR A O 1
ATOM 6786 N N . SER A 1 841 ? 10.151 -1.052 -22.053 1.00 90.75 841 SER A N 1
ATOM 6787 C CA . SER A 1 841 ? 11.068 -1.989 -21.387 1.00 90.75 841 SER A CA 1
ATOM 6788 C C . SER A 1 841 ? 11.464 -3.158 -22.287 1.00 90.75 841 SER A C 1
ATOM 6790 O O . SER A 1 841 ? 12.648 -3.434 -22.413 1.00 90.75 841 SER A O 1
ATOM 6792 N N . ILE A 1 842 ? 10.507 -3.804 -22.964 1.00 91.12 842 ILE A N 1
ATOM 6793 C CA . ILE A 1 842 ? 10.788 -4.945 -23.853 1.00 91.12 842 ILE A CA 1
ATOM 6794 C C . ILE A 1 842 ? 11.671 -4.511 -25.030 1.00 91.12 842 ILE A C 1
ATOM 6796 O O . ILE A 1 842 ? 12.620 -5.211 -25.371 1.00 91.12 842 ILE A O 1
ATOM 6800 N N . SER A 1 843 ? 11.408 -3.346 -25.626 1.00 91.56 843 SER A N 1
ATOM 6801 C CA . SER A 1 843 ? 12.255 -2.804 -26.695 1.00 91.56 843 SER A CA 1
ATOM 6802 C C . SER A 1 843 ? 13.635 -2.379 -26.196 1.00 91.56 843 SER A C 1
ATOM 6804 O O . SER A 1 843 ? 14.617 -2.590 -26.897 1.00 91.56 843 SER A O 1
ATOM 6806 N N . THR A 1 844 ? 13.732 -1.829 -24.982 1.00 92.81 844 THR A N 1
ATOM 6807 C CA . THR A 1 844 ? 15.019 -1.492 -24.350 1.00 92.81 844 THR A CA 1
ATOM 6808 C C . THR A 1 844 ? 15.828 -2.754 -24.071 1.00 92.81 844 THR A C 1
ATOM 6810 O O . THR A 1 844 ? 17.003 -2.792 -24.404 1.00 92.81 844 THR A O 1
ATOM 6813 N N . ALA A 1 845 ? 15.207 -3.808 -23.536 1.00 91.06 845 ALA A N 1
ATOM 6814 C CA . ALA A 1 845 ? 15.844 -5.102 -23.310 1.00 91.06 845 ALA A CA 1
ATOM 6815 C C . ALA A 1 845 ? 16.301 -5.756 -24.623 1.00 91.06 845 ALA A C 1
ATOM 6817 O O . ALA A 1 845 ? 17.446 -6.182 -24.714 1.00 91.06 845 ALA A O 1
ATOM 6818 N N . LYS A 1 846 ? 15.462 -5.749 -25.670 1.00 91.25 846 LYS A N 1
ATOM 6819 C CA . LYS A 1 846 ? 15.853 -6.218 -27.012 1.00 91.25 846 LYS A CA 1
ATOM 6820 C C . LYS A 1 846 ? 17.022 -5.413 -27.581 1.00 91.25 846 LYS A C 1
ATOM 6822 O O . LYS A 1 846 ? 17.951 -6.007 -28.105 1.00 91.25 846 LYS A O 1
ATOM 6827 N N . ARG A 1 847 ? 17.031 -4.085 -27.419 1.00 92.88 847 ARG A N 1
ATOM 6828 C CA . ARG A 1 847 ? 18.156 -3.231 -27.840 1.00 92.88 847 ARG A CA 1
ATOM 6829 C C . ARG A 1 847 ? 19.418 -3.441 -27.005 1.00 92.88 847 ARG A C 1
ATOM 6831 O O . ARG A 1 847 ? 20.500 -3.383 -27.565 1.00 92.88 847 ARG A O 1
ATOM 6838 N N . LEU A 1 848 ? 19.302 -3.722 -25.706 1.00 90.88 848 LEU A N 1
ATOM 6839 C CA . LEU A 1 848 ? 20.435 -4.126 -24.868 1.00 90.88 848 LEU A CA 1
ATOM 6840 C C . LEU A 1 848 ? 21.001 -5.480 -25.325 1.00 90.88 848 LEU A C 1
ATOM 6842 O O . LEU A 1 848 ? 22.212 -5.595 -25.449 1.00 90.88 848 LEU A O 1
ATOM 6846 N N . ALA A 1 849 ? 20.154 -6.457 -25.656 1.00 89.94 849 ALA A N 1
ATOM 6847 C CA . ALA A 1 849 ? 20.589 -7.739 -26.217 1.00 89.94 849 ALA A CA 1
ATOM 6848 C C . ALA A 1 849 ? 21.244 -7.590 -27.607 1.00 89.94 849 ALA A C 1
ATOM 6850 O O . ALA A 1 849 ? 22.316 -8.139 -27.831 1.00 89.94 849 ALA A O 1
ATOM 6851 N N . GLU A 1 850 ? 20.679 -6.779 -28.513 1.00 88.69 850 GLU A N 1
ATOM 6852 C CA . GLU A 1 850 ? 21.299 -6.464 -29.817 1.00 88.69 850 GLU A CA 1
ATOM 6853 C C . GLU A 1 850 ? 22.686 -5.811 -29.683 1.00 88.69 850 GLU A C 1
ATOM 6855 O O . GLU A 1 850 ? 23.544 -6.020 -30.532 1.00 88.69 850 GLU A O 1
ATOM 6860 N N . PHE A 1 851 ? 22.872 -4.979 -28.656 1.00 87.25 851 PHE A N 1
ATOM 6861 C CA . PHE A 1 851 ? 24.046 -4.126 -28.438 1.00 87.25 851 PHE A CA 1
ATOM 6862 C C . PHE A 1 851 ? 25.154 -4.816 -27.627 1.00 87.25 851 PHE A C 1
ATOM 6864 O O . PHE A 1 851 ? 26.328 -4.507 -27.816 1.00 87.25 851 PHE A O 1
ATOM 6871 N N . LEU A 1 852 ? 24.785 -5.731 -26.727 1.00 85.88 852 LEU A N 1
ATOM 6872 C CA . LEU A 1 852 ? 25.676 -6.311 -25.715 1.00 85.88 852 LEU A CA 1
ATOM 6873 C C . LEU A 1 852 ? 25.610 -7.852 -25.626 1.00 85.88 852 LEU A C 1
ATOM 6875 O O . LEU A 1 852 ? 26.367 -8.465 -24.878 1.00 85.88 852 LEU A O 1
ATOM 6879 N N . GLY A 1 853 ? 24.739 -8.493 -26.405 1.00 85.38 853 GLY A N 1
ATOM 6880 C CA . GLY A 1 853 ? 24.527 -9.939 -26.409 1.00 85.38 853 GLY A CA 1
ATOM 6881 C C . GLY A 1 853 ? 23.386 -10.395 -25.494 1.00 85.38 853 GLY A C 1
ATOM 6882 O O . GLY A 1 853 ? 23.065 -9.775 -24.476 1.00 85.38 853 GLY A O 1
ATOM 6883 N N . ASP A 1 854 ? 22.779 -11.530 -25.850 1.00 82.56 854 ASP A N 1
ATOM 6884 C CA . ASP A 1 854 ? 21.578 -12.071 -25.195 1.00 82.56 854 ASP A CA 1
ATOM 6885 C C . ASP A 1 854 ? 21.778 -12.449 -23.716 1.00 82.56 854 ASP A C 1
ATOM 6887 O O . ASP A 1 854 ? 20.809 -12.637 -22.982 1.00 82.56 854 ASP A O 1
ATOM 6891 N N . GLU A 1 855 ? 23.024 -12.526 -23.237 1.00 79.06 855 GLU A N 1
ATOM 6892 C CA . GLU A 1 855 ? 23.343 -12.788 -21.827 1.00 79.06 855 GLU A CA 1
ATOM 6893 C C . GLU A 1 855 ? 22.665 -11.778 -20.889 1.00 79.06 855 GLU A C 1
ATOM 6895 O O . GLU A 1 855 ? 22.141 -12.154 -19.841 1.00 79.06 855 GLU A O 1
ATOM 6900 N N . MET A 1 856 ? 22.556 -10.523 -21.332 1.00 77.50 856 MET A N 1
ATOM 6901 C CA . MET A 1 856 ? 21.920 -9.423 -20.603 1.00 77.50 856 MET A CA 1
ATOM 6902 C C . MET A 1 856 ? 20.424 -9.592 -20.320 1.00 77.50 856 MET A C 1
ATOM 6904 O O . MET A 1 856 ? 19.884 -8.897 -19.457 1.00 77.50 856 MET A O 1
ATOM 6908 N N . VAL A 1 857 ? 19.737 -10.465 -21.059 1.00 80.31 857 VAL A N 1
ATOM 6909 C CA . VAL A 1 857 ? 18.277 -10.650 -20.979 1.00 80.31 857 VAL A CA 1
ATOM 6910 C C . VAL A 1 857 ? 17.872 -12.041 -20.488 1.00 80.31 857 VAL A C 1
ATOM 6912 O O . VAL A 1 857 ? 16.675 -12.322 -20.368 1.00 80.31 857 VAL A O 1
ATOM 6915 N N . LYS A 1 858 ? 18.860 -12.883 -20.143 1.00 78.06 858 LYS A N 1
ATOM 6916 C CA . LYS A 1 858 ? 18.648 -14.240 -19.624 1.00 78.06 858 LYS A CA 1
ATOM 6917 C C . LYS A 1 858 ? 17.845 -14.266 -18.330 1.00 78.06 858 LYS A C 1
ATOM 6919 O O . LYS A 1 858 ? 17.119 -15.235 -18.127 1.00 78.06 858 LYS A O 1
ATOM 6924 N N . ASP A 1 859 ? 17.941 -13.252 -17.467 1.00 77.88 859 ASP A N 1
ATOM 6925 C CA . ASP A 1 859 ? 17.334 -13.254 -16.129 1.00 77.88 859 ASP A CA 1
ATOM 6926 C C . ASP A 1 859 ? 16.275 -12.171 -15.881 1.00 77.88 859 ASP A C 1
ATOM 6928 O O . ASP A 1 859 ? 16.224 -11.117 -16.516 1.00 77.88 859 ASP A O 1
ATOM 6932 N N . ALA A 1 860 ? 15.382 -12.468 -14.934 1.00 75.19 860 ALA A N 1
ATOM 6933 C CA . ALA A 1 860 ? 14.332 -11.558 -14.496 1.00 75.19 860 ALA A CA 1
ATOM 6934 C C . ALA A 1 860 ? 14.898 -10.480 -13.553 1.00 75.19 860 ALA A C 1
ATOM 6936 O O . ALA A 1 860 ? 15.800 -10.741 -12.763 1.00 75.19 860 ALA A O 1
ATOM 6937 N N . GLY A 1 861 ? 14.328 -9.273 -13.597 1.00 79.75 861 GLY A N 1
ATOM 6938 C CA . GLY A 1 861 ? 14.755 -8.126 -12.786 1.00 79.75 861 GLY A CA 1
ATOM 6939 C C . GLY A 1 861 ? 15.444 -7.004 -13.571 1.00 79.75 861 GLY A C 1
ATOM 6940 O O . GLY A 1 861 ? 15.581 -5.907 -13.028 1.00 79.75 861 GLY A O 1
ATOM 6941 N N . LEU A 1 862 ? 15.821 -7.238 -14.838 1.00 84.88 862 LEU A N 1
ATOM 6942 C CA . LEU A 1 862 ? 16.582 -6.303 -15.681 1.00 84.88 862 LEU A CA 1
ATOM 6943 C C . LEU A 1 862 ? 16.057 -4.857 -15.610 1.00 84.88 862 LEU A C 1
ATOM 6945 O O . LEU A 1 862 ? 14.917 -4.569 -15.984 1.00 84.88 862 LEU A O 1
ATOM 6949 N N . ALA A 1 863 ? 16.917 -3.940 -15.159 1.00 86.31 863 ALA A N 1
ATOM 6950 C CA . ALA A 1 863 ? 16.624 -2.515 -15.032 1.00 86.31 863 ALA A CA 1
ATOM 6951 C C . ALA A 1 863 ? 16.797 -1.783 -16.375 1.00 86.31 863 ALA A C 1
ATOM 6953 O O . ALA A 1 863 ? 17.885 -1.329 -16.728 1.00 86.31 863 ALA A O 1
ATOM 6954 N N . CYS A 1 864 ? 15.706 -1.650 -17.129 1.00 88.44 864 CYS A N 1
ATOM 6955 C CA . CYS A 1 864 ? 15.705 -0.959 -18.416 1.00 88.44 864 CYS A CA 1
ATOM 6956 C C . CYS A 1 864 ? 15.733 0.567 -18.218 1.00 88.44 864 CYS A C 1
ATOM 6958 O O . CYS A 1 864 ? 14.673 1.190 -18.114 1.00 88.44 864 CYS A O 1
ATOM 6960 N N . LYS A 1 865 ? 16.935 1.161 -18.181 1.00 91.25 865 LYS A N 1
ATOM 6961 C CA . LYS A 1 865 ? 17.153 2.617 -18.281 1.00 91.25 865 LYS A CA 1
ATOM 6962 C C . LYS A 1 865 ? 17.116 3.060 -19.747 1.00 91.25 865 LYS A C 1
ATOM 6964 O O . LYS A 1 865 ? 17.961 2.622 -20.531 1.00 91.25 865 LYS A O 1
ATOM 6969 N N . TYR A 1 866 ? 16.193 3.946 -20.114 1.00 92.62 866 TYR A N 1
ATOM 6970 C CA . TYR A 1 866 ? 16.061 4.451 -21.486 1.00 92.62 866 TYR A CA 1
ATOM 6971 C C . TYR A 1 866 ? 15.671 5.933 -21.570 1.00 92.62 866 TYR A C 1
ATOM 6973 O O . TYR A 1 866 ? 15.142 6.516 -20.621 1.00 92.62 866 TYR A O 1
ATOM 6981 N N . ILE A 1 867 ? 15.893 6.506 -22.754 1.00 94.19 867 ILE A N 1
ATOM 6982 C CA . ILE A 1 867 ? 15.329 7.781 -23.225 1.00 94.19 867 ILE A CA 1
ATOM 6983 C C . ILE A 1 867 ? 14.399 7.525 -24.424 1.00 94.19 867 ILE A C 1
ATOM 6985 O O . ILE A 1 867 ? 14.418 6.434 -24.998 1.00 94.19 867 ILE A O 1
ATOM 6989 N N . ILE A 1 868 ? 13.590 8.510 -24.822 1.00 94.75 868 ILE A N 1
ATOM 6990 C CA . ILE A 1 868 ? 12.724 8.415 -26.011 1.00 94.75 868 ILE A CA 1
ATOM 6991 C C . ILE A 1 868 ? 13.266 9.307 -27.137 1.00 94.75 868 ILE A C 1
ATOM 6993 O O . ILE A 1 868 ? 13.427 10.517 -26.961 1.00 94.75 868 ILE A O 1
ATOM 6997 N N . SER A 1 869 ? 13.533 8.709 -28.301 1.00 94.19 869 SER A N 1
ATOM 6998 C CA . SER A 1 869 ? 14.072 9.394 -29.480 1.00 94.19 869 SER A CA 1
ATOM 6999 C C . SER A 1 869 ? 12.985 9.913 -30.422 1.00 94.19 869 SER A C 1
ATOM 7001 O O . SER A 1 869 ? 11.964 9.259 -30.621 1.00 94.19 869 SER A O 1
ATOM 7003 N N . ARG A 1 870 ? 13.203 11.063 -31.068 1.00 92.75 870 ARG A N 1
ATOM 7004 C CA . ARG A 1 870 ? 12.268 11.658 -32.043 1.00 92.75 870 ARG A CA 1
ATOM 7005 C C . ARG A 1 870 ? 12.146 10.826 -33.322 1.00 92.75 870 ARG A C 1
ATOM 7007 O O . ARG A 1 870 ? 11.058 10.708 -33.879 1.00 92.75 870 ARG A O 1
ATOM 7014 N N . LYS A 1 871 ? 13.261 10.257 -33.788 1.00 89.94 871 LYS A N 1
ATOM 7015 C CA . LYS A 1 871 ? 13.331 9.376 -34.965 1.00 89.94 871 LYS A CA 1
ATOM 7016 C C . LYS A 1 871 ? 13.223 7.892 -34.546 1.00 89.94 871 LYS A C 1
ATOM 7018 O O . LYS A 1 871 ? 13.654 7.562 -33.435 1.00 89.94 871 LYS A O 1
ATOM 7023 N N . PRO A 1 872 ? 12.688 6.997 -35.401 1.00 91.25 872 PRO A N 1
ATOM 7024 C CA . PRO A 1 872 ? 12.033 7.287 -36.683 1.00 91.25 872 PRO A CA 1
ATOM 7025 C C . PRO A 1 872 ? 10.661 7.961 -36.507 1.00 91.25 872 PRO A C 1
ATOM 7027 O O . PRO A 1 872 ? 9.912 7.642 -35.584 1.00 91.25 872 PRO A O 1
ATOM 7030 N N . LEU A 1 873 ? 10.330 8.896 -37.403 1.00 86.50 873 LEU A N 1
ATOM 7031 C CA . LEU A 1 873 ? 9.059 9.631 -37.372 1.00 86.50 873 LEU A CA 1
ATOM 7032 C C . LEU A 1 873 ? 7.866 8.691 -37.626 1.00 86.50 873 LEU A C 1
ATOM 7034 O O . LEU A 1 873 ? 7.987 7.699 -38.341 1.00 86.50 873 LEU A O 1
ATOM 7038 N N . GLY A 1 874 ? 6.718 8.987 -37.009 1.00 85.56 874 GLY A N 1
ATOM 7039 C CA . GLY A 1 874 ? 5.498 8.171 -37.100 1.00 85.56 874 GLY A CA 1
ATOM 7040 C C . GLY A 1 874 ? 5.527 6.842 -36.327 1.00 85.56 874 GLY A C 1
ATOM 7041 O O . GLY A 1 874 ? 4.480 6.228 -36.144 1.00 85.56 874 GLY A O 1
ATOM 7042 N N . ALA A 1 875 ? 6.685 6.396 -35.828 1.00 89.88 875 ALA A N 1
ATOM 7043 C CA . ALA A 1 875 ? 6.787 5.152 -35.067 1.00 89.88 875 ALA A CA 1
ATOM 7044 C C . ALA A 1 875 ? 6.227 5.288 -33.632 1.00 89.88 875 ALA A C 1
ATOM 7046 O O . ALA A 1 875 ? 6.371 6.344 -32.999 1.00 89.88 875 ALA A O 1
ATOM 7047 N N . PRO A 1 876 ? 5.626 4.219 -33.071 1.00 91.44 876 PRO A N 1
ATOM 7048 C CA . PRO A 1 876 ? 5.091 4.241 -31.713 1.00 91.44 876 PRO A CA 1
ATOM 7049 C C . PRO A 1 876 ? 6.210 4.412 -30.677 1.00 91.44 876 PRO A C 1
ATOM 7051 O O . PRO A 1 876 ? 7.320 3.914 -30.851 1.00 91.44 876 PRO A O 1
ATOM 7054 N N . VAL A 1 877 ? 5.899 5.057 -29.546 1.00 92.44 877 VAL A N 1
ATOM 7055 C CA . VAL A 1 877 ? 6.845 5.327 -28.438 1.00 92.44 877 VAL A CA 1
ATOM 7056 C C . VAL A 1 877 ? 7.585 4.062 -27.972 1.00 92.44 877 VAL A C 1
ATOM 7058 O O . VAL A 1 877 ? 8.762 4.117 -27.621 1.00 92.44 877 VAL A O 1
ATOM 7061 N N . THR A 1 878 ? 6.931 2.899 -28.028 1.00 92.12 878 THR A N 1
ATOM 7062 C CA . THR A 1 878 ? 7.534 1.597 -27.706 1.00 92.12 878 THR A CA 1
ATOM 7063 C C . THR A 1 878 ? 8.713 1.225 -28.604 1.00 92.12 878 THR A C 1
ATOM 7065 O O . THR A 1 878 ? 9.615 0.545 -28.133 1.00 92.12 878 THR A O 1
ATOM 7068 N N . GLU A 1 879 ? 8.760 1.672 -29.858 1.00 89.12 879 GLU A N 1
ATOM 7069 C CA . GLU A 1 879 ? 9.854 1.400 -30.809 1.00 89.12 879 GLU A CA 1
ATOM 7070 C C . GLU A 1 879 ? 10.910 2.528 -30.828 1.00 89.12 879 GLU A C 1
ATOM 7072 O O . GLU A 1 879 ? 11.981 2.392 -31.425 1.00 89.12 879 GLU A O 1
ATOM 7077 N N . ARG A 1 880 ? 10.654 3.618 -30.091 1.00 93.31 880 ARG A N 1
ATOM 7078 C CA . ARG A 1 880 ? 11.525 4.798 -29.948 1.00 93.31 880 ARG A CA 1
ATOM 7079 C C . ARG A 1 880 ? 12.284 4.860 -28.609 1.00 93.31 880 ARG A C 1
ATOM 7081 O O . ARG A 1 880 ? 12.923 5.860 -28.310 1.00 93.31 880 ARG A O 1
ATOM 7088 N N . ALA A 1 881 ? 12.250 3.791 -27.808 1.00 94.19 881 ALA A N 1
ATOM 7089 C CA . ALA A 1 881 ? 13.006 3.688 -26.555 1.00 94.19 881 ALA A CA 1
ATOM 7090 C C . ALA A 1 881 ? 14.475 3.297 -26.798 1.00 94.19 881 ALA A C 1
ATOM 7092 O O . ALA A 1 881 ? 14.755 2.179 -27.234 1.00 94.19 881 ALA A O 1
ATOM 7093 N N . VAL A 1 882 ? 15.411 4.211 -26.540 1.00 93.81 882 VAL A N 1
ATOM 7094 C CA . VAL A 1 882 ? 16.862 4.012 -26.717 1.00 93.81 882 VAL A CA 1
ATOM 7095 C C . VAL A 1 882 ? 17.508 3.753 -25.346 1.00 93.81 882 VAL A C 1
ATOM 7097 O O . VAL A 1 882 ? 17.314 4.575 -24.446 1.00 93.81 882 VAL A O 1
ATOM 7100 N N . PRO A 1 883 ? 18.261 2.649 -25.146 1.00 93.19 883 PRO A N 1
ATOM 7101 C CA . PRO A 1 883 ? 18.939 2.378 -23.877 1.00 93.19 883 PRO A CA 1
ATOM 7102 C C . PRO A 1 883 ? 19.954 3.472 -23.532 1.00 93.19 883 PRO A C 1
ATOM 7104 O O . PRO A 1 883 ? 20.736 3.871 -24.389 1.00 93.19 883 PRO A O 1
ATOM 7107 N N . LEU A 1 884 ? 19.994 3.921 -22.274 1.00 90.62 884 LEU A N 1
ATOM 7108 C CA . LEU A 1 884 ? 20.874 5.026 -21.858 1.00 90.62 884 LEU A CA 1
ATOM 7109 C C . LEU A 1 884 ? 22.371 4.717 -22.059 1.00 90.62 884 LEU A C 1
ATOM 7111 O O . LEU A 1 884 ? 23.150 5.602 -22.392 1.00 90.62 884 LEU A O 1
ATOM 7115 N N . ALA A 1 885 ? 22.774 3.458 -21.898 1.00 89.38 885 ALA A N 1
ATOM 7116 C CA . ALA A 1 885 ? 24.182 3.076 -21.925 1.00 89.38 885 ALA A CA 1
ATOM 7117 C C . ALA A 1 885 ? 24.848 3.138 -23.315 1.00 89.38 885 ALA A C 1
ATOM 7119 O O . ALA A 1 885 ? 26.073 3.061 -23.399 1.00 89.38 885 ALA A O 1
ATOM 7120 N N . ILE A 1 886 ? 24.088 3.336 -24.406 1.00 90.56 886 ILE A N 1
ATOM 7121 C CA . ILE A 1 886 ? 24.705 3.595 -25.720 1.00 90.56 886 ILE A CA 1
ATOM 7122 C C . ILE A 1 886 ? 25.526 4.891 -25.692 1.00 90.56 886 ILE A C 1
ATOM 7124 O O . ILE A 1 886 ? 26.589 4.953 -26.288 1.00 90.56 886 ILE A O 1
ATOM 7128 N N . PHE A 1 887 ? 25.108 5.886 -24.905 1.00 87.62 887 PHE A N 1
ATOM 7129 C CA . PHE A 1 887 ? 25.820 7.158 -24.747 1.00 87.62 887 PHE A CA 1
ATOM 7130 C C . PHE A 1 887 ? 27.066 7.066 -23.847 1.00 87.62 887 PHE A C 1
ATOM 7132 O O . PHE A 1 887 ? 27.740 8.067 -23.638 1.00 87.62 887 PHE A O 1
ATOM 7139 N N . GLN A 1 888 ? 27.381 5.875 -23.322 1.00 86.25 888 GLN A N 1
ATOM 7140 C CA . GLN A 1 888 ? 28.583 5.588 -22.528 1.00 86.25 888 GLN A CA 1
ATOM 7141 C C . GLN A 1 888 ? 29.601 4.720 -23.296 1.00 86.25 888 GLN A C 1
ATOM 7143 O O . GLN A 1 888 ? 30.587 4.276 -22.719 1.00 86.25 888 GLN A O 1
ATOM 7148 N N . SER A 1 889 ? 29.354 4.440 -24.582 1.00 87.25 889 SER A N 1
ATOM 7149 C CA . SER A 1 889 ? 30.213 3.615 -25.446 1.00 87.25 889 SER A CA 1
ATOM 7150 C C . SER A 1 889 ? 30.987 4.435 -26.477 1.00 87.25 889 SER A C 1
ATOM 7152 O O . SER A 1 889 ? 30.632 5.581 -26.763 1.00 87.25 889 SER A O 1
ATOM 7154 N N . GLU A 1 890 ? 32.022 3.825 -27.070 1.00 86.94 890 GLU A N 1
ATOM 7155 C CA . GLU A 1 890 ? 32.841 4.453 -28.114 1.00 86.94 890 GLU A CA 1
ATOM 7156 C C . GLU A 1 890 ? 31.983 5.131 -29.205 1.00 86.94 890 GLU A C 1
ATOM 7158 O O . GLU A 1 890 ? 31.020 4.524 -29.690 1.00 86.94 890 GLU A O 1
ATOM 7163 N N . PRO A 1 891 ? 32.341 6.343 -29.677 1.00 85.00 891 PRO A N 1
ATOM 7164 C CA . PRO A 1 891 ? 31.579 7.059 -30.705 1.00 85.00 891 PRO A CA 1
ATOM 7165 C C . PRO A 1 891 ? 31.348 6.267 -32.005 1.00 85.00 891 PRO A C 1
ATOM 7167 O O . PRO A 1 891 ? 30.360 6.497 -32.700 1.00 85.00 891 PRO A O 1
ATOM 7170 N N . SER A 1 892 ? 32.237 5.324 -32.327 1.00 85.25 892 SER A N 1
ATOM 7171 C CA . SER A 1 892 ? 32.129 4.332 -33.408 1.00 85.25 892 SER A CA 1
ATOM 7172 C C . SER A 1 892 ? 30.876 3.449 -33.255 1.00 85.25 892 SER A C 1
ATOM 7174 O O . SER A 1 892 ? 29.974 3.472 -34.100 1.00 85.25 892 SER A O 1
ATOM 7176 N N . VAL A 1 893 ? 30.797 2.723 -32.138 1.00 86.75 893 VAL A N 1
ATOM 7177 C CA . VAL A 1 893 ? 29.717 1.806 -31.745 1.00 86.75 893 VAL A CA 1
ATOM 7178 C C . VAL A 1 893 ? 28.404 2.568 -31.566 1.00 86.75 893 VAL A C 1
ATOM 7180 O O . VAL A 1 893 ? 27.365 2.184 -32.111 1.00 86.75 893 VAL A O 1
ATOM 7183 N N . THR A 1 894 ? 28.471 3.704 -30.872 1.00 86.88 894 THR A N 1
ATOM 7184 C CA . THR A 1 894 ? 27.348 4.613 -30.616 1.00 86.88 894 THR A CA 1
ATOM 7185 C C . THR A 1 894 ? 26.717 5.096 -31.923 1.00 86.88 894 THR A C 1
ATOM 7187 O O . THR A 1 894 ? 25.499 5.006 -32.093 1.00 86.88 894 THR A O 1
ATOM 7190 N N . ARG A 1 895 ? 27.531 5.501 -32.911 1.00 87.81 895 ARG A N 1
ATOM 7191 C CA . ARG A 1 895 ? 27.057 5.881 -34.253 1.00 87.81 895 ARG A CA 1
ATOM 7192 C C . ARG A 1 895 ? 26.406 4.711 -34.998 1.00 87.81 895 ARG A C 1
ATOM 7194 O O . ARG A 1 895 ? 25.371 4.913 -35.631 1.00 87.81 895 ARG A O 1
ATOM 7201 N N . HIS A 1 896 ? 26.973 3.502 -34.928 1.00 88.81 896 HIS A N 1
ATOM 7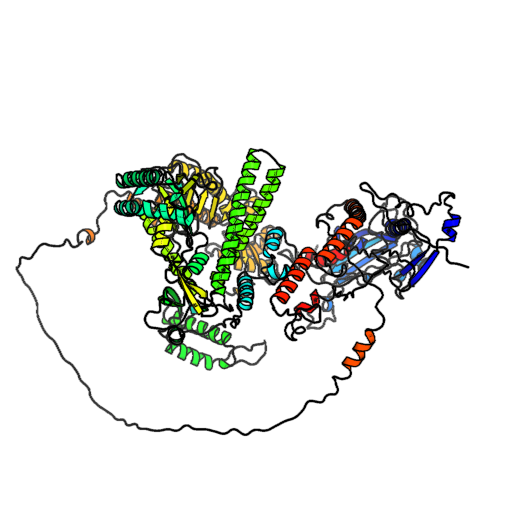202 C CA . HIS A 1 896 ? 26.427 2.320 -35.609 1.00 88.81 896 HIS A CA 1
ATOM 7203 C C . HIS A 1 896 ? 25.003 1.987 -35.129 1.00 88.81 896 HIS A C 1
ATOM 7205 O O . HIS A 1 896 ? 24.063 1.960 -35.931 1.00 88.81 896 HIS A O 1
ATOM 7211 N N . TYR A 1 897 ? 24.823 1.780 -33.820 1.00 90.75 897 TYR A N 1
ATOM 7212 C CA . TYR A 1 897 ? 23.522 1.382 -33.274 1.00 90.75 897 TYR A CA 1
ATOM 7213 C C . TYR A 1 897 ? 22.484 2.506 -33.343 1.00 90.75 897 TYR A C 1
ATOM 7215 O O . TYR A 1 897 ? 21.327 2.230 -33.664 1.00 90.75 897 TYR A O 1
ATOM 7223 N N . LEU A 1 898 ? 22.869 3.775 -33.146 1.00 90.06 898 LEU A N 1
ATOM 7224 C CA . LEU A 1 898 ? 21.929 4.892 -33.298 1.00 90.06 898 LEU A CA 1
ATOM 7225 C C . LEU A 1 898 ? 21.422 5.029 -34.741 1.00 90.06 898 LEU A C 1
ATOM 7227 O O . LEU A 1 898 ? 20.211 5.137 -34.926 1.00 90.06 898 LEU A O 1
ATOM 7231 N N . ARG A 1 899 ? 22.282 4.928 -35.769 1.00 90.00 899 ARG A N 1
ATOM 7232 C CA . ARG A 1 899 ? 21.835 4.933 -37.180 1.00 90.00 899 ARG A CA 1
ATOM 7233 C C . ARG A 1 899 ? 20.802 3.829 -37.454 1.00 90.00 899 ARG A C 1
ATOM 7235 O O . ARG A 1 899 ? 19.761 4.093 -38.058 1.00 90.00 899 ARG A O 1
ATOM 7242 N N . ARG A 1 900 ? 21.044 2.611 -36.946 1.00 90.12 900 ARG A N 1
ATOM 7243 C CA . ARG A 1 900 ? 20.136 1.449 -37.062 1.00 90.12 900 ARG A CA 1
ATOM 7244 C C . ARG A 1 900 ? 18.812 1.651 -36.314 1.00 90.12 900 ARG A C 1
ATOM 7246 O O . ARG A 1 900 ? 17.749 1.391 -36.873 1.00 90.12 900 ARG A O 1
ATOM 7253 N N . TRP A 1 901 ? 18.847 2.113 -35.064 1.00 92.31 901 TRP A N 1
ATOM 7254 C CA . TRP A 1 901 ? 17.654 2.251 -34.218 1.00 92.31 901 TRP A CA 1
ATOM 7255 C C . TRP A 1 901 ? 16.782 3.461 -34.565 1.00 92.31 901 TRP A C 1
ATOM 7257 O O . TRP A 1 901 ? 15.557 3.365 -34.477 1.00 92.31 901 TRP A O 1
ATOM 7267 N N . LEU A 1 902 ? 17.395 4.570 -34.986 1.00 89.94 902 LEU A N 1
ATOM 7268 C CA . LEU A 1 902 ? 16.706 5.781 -35.443 1.00 89.94 902 LEU A CA 1
ATOM 7269 C C . LEU A 1 902 ? 16.228 5.668 -36.904 1.00 89.94 902 LEU A C 1
ATOM 7271 O O . LEU A 1 902 ? 15.416 6.485 -37.335 1.00 89.94 902 LEU A O 1
ATOM 7275 N N . LYS A 1 903 ? 16.701 4.643 -37.635 1.00 89.31 903 LYS A N 1
ATOM 7276 C CA . LYS A 1 903 ? 16.529 4.432 -39.085 1.00 89.31 903 LYS A CA 1
ATOM 7277 C C . LYS A 1 903 ? 17.003 5.629 -39.917 1.00 89.31 903 LYS A C 1
ATOM 7279 O O . LYS A 1 903 ? 16.339 6.039 -40.864 1.00 89.31 903 LYS A O 1
ATOM 7284 N N . ASP A 1 904 ? 18.148 6.187 -39.542 1.00 86.06 904 ASP A N 1
ATOM 7285 C CA . ASP A 1 904 ? 18.715 7.379 -40.166 1.00 86.06 904 ASP A CA 1
ATOM 7286 C C . ASP A 1 904 ? 20.223 7.189 -40.415 1.00 86.06 904 ASP A C 1
ATOM 7288 O O . ASP A 1 904 ? 21.011 7.276 -39.471 1.00 86.06 904 ASP A O 1
ATOM 7292 N N . PRO A 1 905 ? 20.653 6.919 -41.662 1.00 83.50 905 PRO A N 1
ATOM 7293 C CA . PRO A 1 905 ? 22.066 6.747 -41.989 1.00 83.50 905 PRO A CA 1
ATOM 7294 C C . PRO A 1 905 ? 22.846 8.072 -42.053 1.00 83.50 905 PRO A C 1
ATOM 7296 O O . PRO A 1 905 ? 24.077 8.036 -42.058 1.00 83.50 905 PRO A O 1
ATOM 7299 N N . SER A 1 906 ? 22.166 9.227 -42.101 1.00 82.81 906 SER A N 1
ATOM 7300 C CA . SER A 1 906 ? 22.787 10.542 -42.336 1.00 82.81 906 SER A CA 1
ATOM 7301 C C . SER A 1 906 ? 23.510 11.122 -41.117 1.00 82.81 906 SER A C 1
ATOM 7303 O O . SER A 1 906 ? 24.325 12.027 -41.266 1.00 82.81 906 SER A O 1
ATOM 7305 N N . ILE A 1 907 ? 23.264 10.581 -39.919 1.00 80.81 907 ILE A N 1
ATOM 7306 C CA . ILE A 1 907 ? 23.845 11.055 -38.653 1.00 80.81 907 ILE A CA 1
ATOM 7307 C C . ILE A 1 907 ? 25.377 10.935 -38.694 1.00 80.81 907 ILE A C 1
ATOM 7309 O O . ILE A 1 907 ? 25.916 9.822 -38.703 1.00 80.81 907 ILE A O 1
ATOM 7313 N N . GLN A 1 908 ? 26.082 12.070 -38.718 1.00 73.44 908 GLN A N 1
ATOM 7314 C CA . GLN A 1 908 ? 27.549 12.149 -38.666 1.00 73.44 908 GLN A CA 1
ATOM 7315 C C . GLN A 1 908 ? 28.023 12.495 -37.250 1.00 73.44 908 GLN A C 1
ATOM 7317 O O . GLN A 1 908 ? 28.717 11.691 -36.623 1.00 73.44 908 GLN A O 1
ATOM 7322 N N . GLU A 1 909 ? 27.584 13.634 -36.723 1.00 74.69 909 GLU A N 1
ATOM 7323 C CA . GLU A 1 909 ? 27.765 14.040 -35.326 1.00 74.69 909 GLU A CA 1
ATOM 7324 C C . GLU A 1 909 ? 26.565 13.606 -34.470 1.00 74.69 909 GLU A C 1
ATOM 7326 O O . GLU A 1 909 ? 25.504 13.262 -34.997 1.00 74.69 909 GLU A O 1
ATOM 7331 N N . ILE A 1 910 ? 26.748 13.541 -33.149 1.00 77.88 910 ILE A N 1
ATOM 7332 C CA . ILE A 1 910 ? 25.790 12.928 -32.216 1.00 77.88 910 ILE A CA 1
ATOM 7333 C C . ILE A 1 910 ? 25.460 13.923 -31.099 1.00 77.88 910 ILE A C 1
ATOM 7335 O O . ILE A 1 910 ? 25.918 13.769 -29.970 1.00 77.88 910 ILE A O 1
ATOM 7339 N N . GLU A 1 911 ? 24.650 14.941 -31.401 1.00 82.69 911 GLU A N 1
ATOM 7340 C CA . GLU A 1 911 ? 24.085 15.786 -30.346 1.00 82.69 911 GLU A CA 1
ATOM 7341 C C . GLU A 1 911 ? 22.822 15.144 -29.751 1.00 82.69 911 GLU A C 1
ATOM 7343 O O . GLU A 1 911 ? 21.838 14.855 -30.440 1.00 82.69 911 GLU A O 1
ATOM 7348 N N . ILE A 1 912 ? 22.826 14.953 -28.432 1.00 85.31 912 ILE A N 1
ATOM 7349 C CA . ILE A 1 912 ? 21.724 14.331 -27.687 1.00 85.31 912 ILE A CA 1
ATOM 7350 C C . ILE A 1 912 ? 20.417 15.130 -27.850 1.00 85.31 912 ILE A C 1
ATOM 7352 O O . ILE A 1 912 ? 19.341 14.537 -27.973 1.00 85.31 912 ILE A O 1
ATOM 7356 N N . ARG A 1 913 ? 20.492 16.469 -27.927 1.00 88.94 913 ARG A N 1
ATOM 7357 C CA . ARG A 1 913 ? 19.316 17.357 -28.012 1.00 88.94 913 ARG A CA 1
ATOM 7358 C C . ARG A 1 913 ? 18.551 17.248 -29.331 1.00 88.94 913 ARG A C 1
ATOM 7360 O O . ARG A 1 913 ? 17.376 17.603 -29.349 1.00 88.94 913 ARG A O 1
ATOM 7367 N N . ASP A 1 914 ? 19.141 16.706 -30.393 1.00 87.25 914 ASP A N 1
ATOM 7368 C CA . ASP A 1 914 ? 18.432 16.457 -31.657 1.00 87.25 914 ASP A CA 1
ATOM 7369 C C . ASP A 1 914 ? 17.964 15.003 -31.826 1.00 87.25 914 ASP A C 1
ATOM 7371 O O . ASP A 1 914 ? 17.058 14.722 -32.619 1.00 87.25 914 ASP A O 1
ATOM 7375 N N . ILE A 1 915 ? 18.495 14.081 -31.017 1.00 89.19 915 ILE A N 1
ATOM 7376 C CA . ILE A 1 915 ? 17.980 12.710 -30.903 1.00 89.19 915 ILE A CA 1
ATOM 7377 C C . ILE A 1 915 ? 16.674 12.682 -30.094 1.00 89.19 915 ILE A C 1
ATOM 7379 O O . ILE A 1 915 ? 15.779 11.899 -30.419 1.00 89.19 915 ILE A O 1
ATOM 7383 N N . LEU A 1 916 ? 16.552 13.511 -29.054 1.00 92.19 916 LEU A N 1
ATOM 7384 C CA . LEU A 1 916 ? 15.443 13.497 -28.092 1.00 92.19 916 LEU A CA 1
ATOM 7385 C C . LEU A 1 916 ? 14.080 13.918 -28.666 1.00 92.19 916 LEU A C 1
ATOM 7387 O O . LEU A 1 916 ? 13.948 14.912 -29.381 1.00 92.19 916 LEU A O 1
ATOM 7391 N N . ASP A 1 917 ? 13.027 13.199 -28.266 1.00 94.31 917 ASP A N 1
ATOM 7392 C CA . ASP A 1 917 ? 11.637 13.606 -28.500 1.00 94.31 917 ASP A CA 1
ATOM 7393 C C . ASP A 1 917 ? 11.160 14.605 -27.431 1.00 94.31 917 ASP A C 1
ATOM 7395 O O . ASP A 1 917 ? 10.431 14.254 -26.500 1.00 94.31 917 ASP A O 1
ATOM 7399 N N . TRP A 1 918 ? 11.575 15.868 -27.562 1.00 93.25 918 TRP A N 1
ATOM 7400 C CA . TRP A 1 918 ? 11.134 16.949 -26.671 1.00 93.25 918 TRP A CA 1
ATOM 7401 C C . TRP A 1 918 ? 9.611 17.065 -26.579 1.00 93.25 918 TRP A C 1
ATOM 7403 O O . TRP A 1 918 ? 9.102 17.338 -25.495 1.00 93.25 918 TRP A O 1
ATOM 7413 N N . GLN A 1 919 ? 8.881 16.797 -27.667 1.00 93.12 919 GLN A N 1
ATOM 7414 C CA . GLN A 1 919 ? 7.420 16.857 -27.679 1.00 93.12 919 GLN A CA 1
ATOM 7415 C C . GLN A 1 919 ? 6.815 15.793 -26.753 1.00 93.12 919 GLN A C 1
ATOM 7417 O O . GLN A 1 919 ? 5.969 16.124 -25.926 1.00 93.12 919 GLN A O 1
ATOM 7422 N N . TYR A 1 920 ? 7.308 14.549 -26.788 1.00 93.38 920 TYR A N 1
ATOM 7423 C CA . TYR A 1 920 ? 6.902 13.510 -25.830 1.00 93.38 920 TYR A CA 1
ATOM 7424 C C . TYR A 1 920 ? 7.160 13.921 -24.370 1.00 93.38 920 TYR A C 1
ATOM 7426 O O . TYR A 1 920 ? 6.310 13.699 -23.503 1.00 93.38 920 TYR A O 1
ATOM 7434 N N . TYR A 1 921 ? 8.307 14.540 -24.071 1.00 93.88 921 TYR A N 1
ATOM 7435 C CA . TYR A 1 921 ? 8.611 14.997 -22.710 1.00 93.88 921 TYR A CA 1
ATOM 7436 C C . TYR A 1 921 ? 7.733 16.188 -22.279 1.00 93.88 921 TYR A C 1
ATOM 7438 O O . TYR A 1 921 ? 7.246 16.197 -21.144 1.00 93.88 921 TYR A O 1
ATOM 7446 N N . ILE A 1 922 ? 7.451 17.131 -23.186 1.00 94.50 922 ILE A N 1
ATOM 7447 C CA . ILE A 1 922 ? 6.515 18.248 -22.974 1.00 94.50 922 ILE A CA 1
ATOM 7448 C C . ILE A 1 922 ? 5.094 17.721 -22.741 1.00 94.50 922 ILE A C 1
ATOM 7450 O O . ILE A 1 922 ? 4.434 18.159 -21.805 1.00 94.50 922 ILE A O 1
ATOM 7454 N N . GLU A 1 923 ? 4.633 16.726 -23.499 1.00 92.94 923 GLU A N 1
ATOM 7455 C CA . GLU A 1 923 ? 3.320 16.099 -23.300 1.00 92.94 923 GLU A CA 1
ATOM 7456 C C . GLU A 1 923 ? 3.234 15.305 -21.989 1.00 92.94 923 GLU A C 1
ATOM 7458 O O . GLU A 1 923 ? 2.201 15.333 -21.316 1.00 92.94 923 GLU A O 1
ATOM 7463 N N . ARG A 1 924 ? 4.313 14.628 -21.569 1.00 93.25 924 ARG A N 1
ATOM 7464 C CA . ARG A 1 924 ? 4.382 13.919 -20.276 1.00 93.25 924 ARG A CA 1
ATOM 7465 C C . ARG A 1 924 ? 4.333 14.892 -19.092 1.00 93.25 924 ARG A C 1
ATOM 7467 O O . ARG A 1 924 ? 3.587 14.642 -18.138 1.00 93.25 924 ARG A O 1
ATOM 7474 N N . LEU A 1 925 ? 5.067 16.007 -19.155 1.00 94.62 925 LEU A N 1
ATOM 7475 C CA . LEU A 1 925 ? 5.021 17.056 -18.131 1.00 94.62 925 LEU A CA 1
ATOM 7476 C C . LEU A 1 925 ? 3.682 17.811 -18.164 1.00 94.62 925 LEU A C 1
ATOM 7478 O O . LEU A 1 925 ? 3.016 17.913 -17.136 1.00 94.62 925 LEU A O 1
ATOM 7482 N N . GLY A 1 926 ? 3.222 18.237 -19.341 1.00 95.12 926 GLY A N 1
ATOM 7483 C CA . GLY A 1 926 ? 1.937 18.907 -19.560 1.00 95.12 926 GLY A CA 1
ATOM 7484 C C . GLY A 1 926 ? 0.743 18.063 -19.112 1.00 95.12 926 GLY A C 1
ATOM 7485 O O . GLY A 1 926 ? -0.144 18.559 -18.427 1.00 95.12 926 GLY A O 1
ATOM 7486 N N . SER A 1 927 ? 0.755 16.752 -19.365 1.00 93.69 927 SER A N 1
ATOM 7487 C CA . SER A 1 927 ? -0.246 15.821 -18.826 1.00 93.69 927 SER A CA 1
ATOM 7488 C C . SER A 1 927 ? -0.188 15.703 -17.297 1.00 93.69 927 SER A C 1
ATOM 7490 O O . SER A 1 927 ? -1.158 15.272 -16.679 1.00 93.69 927 SER A O 1
ATOM 7492 N N . THR A 1 928 ? 0.928 16.040 -16.654 1.00 94.31 928 THR A N 1
ATOM 7493 C CA . THR A 1 928 ? 1.051 16.060 -15.186 1.00 94.31 928 THR A CA 1
ATOM 7494 C C . THR A 1 928 ? 0.564 17.400 -14.623 1.00 94.31 928 THR A C 1
ATOM 7496 O O . THR A 1 928 ? -0.236 17.404 -13.690 1.00 94.31 928 THR A O 1
ATOM 7499 N N . ILE A 1 929 ? 0.926 18.513 -15.271 1.00 95.94 929 ILE A N 1
ATOM 7500 C CA . ILE A 1 929 ? 0.394 19.866 -15.029 1.00 95.94 929 ILE A CA 1
ATOM 7501 C C . ILE A 1 929 ? -1.138 19.894 -15.170 1.00 95.94 929 ILE A C 1
ATOM 7503 O O . ILE A 1 929 ? -1.815 20.436 -14.303 1.00 95.94 929 ILE A O 1
ATOM 7507 N N . GLN A 1 930 ? -1.709 19.239 -16.188 1.00 94.56 930 GLN A N 1
ATOM 7508 C CA . GLN A 1 930 ? -3.164 19.100 -16.350 1.00 94.56 930 GLN A CA 1
ATOM 7509 C C . GLN A 1 930 ? -3.820 18.438 -15.130 1.00 94.56 930 GLN A C 1
ATOM 7511 O O . GLN A 1 930 ? -4.785 18.971 -14.594 1.00 94.56 930 GLN A O 1
ATOM 7516 N N . LYS A 1 931 ? -3.288 17.300 -14.666 1.00 94.19 931 LYS A N 1
ATOM 7517 C CA . LYS A 1 931 ? -3.880 16.527 -13.558 1.00 94.19 931 LYS A CA 1
ATOM 7518 C C . LYS A 1 931 ? -3.765 17.229 -12.205 1.00 94.19 931 LYS A C 1
ATOM 7520 O O . LYS A 1 931 ? -4.682 17.124 -11.403 1.00 94.19 931 LYS A O 1
ATOM 7525 N N . ILE A 1 932 ? -2.633 17.881 -11.934 1.00 95.12 932 ILE A N 1
ATOM 7526 C CA . ILE A 1 932 ? -2.314 18.450 -10.611 1.00 95.12 932 ILE A CA 1
ATOM 7527 C C . ILE A 1 932 ? -2.737 19.921 -10.499 1.00 95.12 932 ILE A C 1
ATOM 7529 O O . ILE A 1 932 ? -3.115 20.358 -9.418 1.00 95.12 932 ILE A O 1
ATOM 7533 N N . ILE A 1 933 ? -2.685 20.680 -11.597 1.00 95.44 933 ILE A N 1
ATOM 7534 C CA . ILE A 1 933 ? -2.831 22.141 -11.583 1.00 95.44 933 ILE A CA 1
ATOM 7535 C C . ILE A 1 933 ? -4.072 22.567 -12.373 1.00 95.44 933 ILE A C 1
ATOM 7537 O O . ILE A 1 933 ? -5.041 23.032 -11.781 1.00 95.44 933 ILE A O 1
ATOM 7541 N N . THR A 1 934 ? -4.077 22.410 -13.703 1.00 94.38 934 THR A N 1
ATOM 7542 C CA . THR A 1 934 ? -5.023 23.174 -14.541 1.00 94.38 934 THR A CA 1
ATOM 7543 C C . THR A 1 934 ? -6.440 22.603 -14.560 1.00 94.38 934 THR A C 1
ATOM 7545 O O . THR A 1 934 ? -7.392 23.379 -14.550 1.00 94.38 934 THR A O 1
ATOM 7548 N N . ILE A 1 935 ? -6.621 21.276 -14.533 1.00 93.69 935 ILE A N 1
ATOM 7549 C CA . ILE A 1 935 ? -7.962 20.678 -14.422 1.00 93.69 935 ILE A CA 1
ATOM 7550 C C . ILE A 1 935 ? -8.549 20.905 -13.013 1.00 93.69 935 ILE A C 1
ATOM 7552 O O . ILE A 1 935 ? -9.690 21.358 -12.943 1.00 93.69 935 ILE A O 1
ATOM 7556 N N . PRO A 1 936 ? -7.812 20.688 -11.899 1.00 94.25 936 PRO A N 1
ATOM 7557 C CA . PRO A 1 936 ? -8.275 21.073 -10.561 1.00 94.25 936 PRO A CA 1
ATOM 7558 C C . PRO A 1 936 ? -8.676 22.554 -10.435 1.00 94.25 936 PRO A C 1
ATOM 7560 O O . PRO A 1 936 ? -9.779 22.829 -9.969 1.00 94.25 936 PRO A O 1
ATOM 7563 N N . ALA A 1 937 ? -7.861 23.492 -10.936 1.00 94.00 937 ALA A N 1
ATOM 7564 C CA . ALA A 1 937 ? -8.181 24.925 -10.915 1.00 94.00 937 ALA A CA 1
ATOM 7565 C C . ALA A 1 937 ? -9.521 25.230 -11.615 1.00 94.00 937 ALA A C 1
ATOM 7567 O O . ALA A 1 937 ? -10.407 25.852 -11.028 1.00 94.00 937 ALA A O 1
ATOM 7568 N N . ALA A 1 938 ? -9.718 24.705 -12.829 1.00 91.50 938 ALA A N 1
ATOM 7569 C CA . ALA A 1 938 ? -10.954 24.877 -13.595 1.00 91.50 938 ALA A CA 1
ATOM 7570 C C . ALA A 1 938 ? -12.186 24.222 -12.938 1.00 91.50 938 ALA A C 1
ATOM 7572 O O . ALA A 1 938 ? -13.305 24.728 -13.069 1.00 91.50 938 ALA A O 1
ATOM 7573 N N . LEU A 1 939 ? -12.007 23.113 -12.209 1.00 89.75 939 LEU A N 1
ATOM 7574 C CA . LEU A 1 939 ? -13.078 22.489 -11.424 1.00 89.75 939 LEU A CA 1
ATOM 7575 C C . LEU A 1 939 ? -13.462 23.337 -10.202 1.00 89.75 939 LEU A C 1
ATOM 7577 O O . LEU A 1 939 ? -14.654 23.451 -9.909 1.00 89.75 939 LEU A O 1
ATOM 7581 N N . GLN A 1 940 ? -12.488 23.984 -9.553 1.00 91.25 940 GLN A N 1
ATOM 7582 C CA . GLN A 1 940 ? -12.716 24.939 -8.459 1.00 91.25 940 GLN A CA 1
ATOM 7583 C C . GLN A 1 940 ? -13.193 26.327 -8.937 1.00 91.25 940 GLN A C 1
ATOM 7585 O O . GLN A 1 940 ? -13.653 27.122 -8.122 1.00 91.25 940 GLN A O 1
ATOM 7590 N N . GLY A 1 941 ? -13.181 26.591 -10.250 1.00 89.12 941 GLY A N 1
ATOM 7591 C CA . GLY A 1 941 ? -13.740 27.798 -10.877 1.00 89.12 941 GLY A CA 1
ATOM 7592 C C . GLY A 1 941 ? -12.716 28.855 -11.301 1.00 89.12 941 GLY A C 1
ATOM 7593 O O . GLY A 1 941 ? -13.113 29.924 -11.758 1.00 89.12 941 GLY A O 1
ATOM 7594 N N . ILE A 1 942 ? -11.421 28.558 -11.185 1.00 90.94 942 ILE A N 1
ATOM 7595 C CA . ILE A 1 942 ? -10.315 29.457 -11.532 1.00 90.94 942 ILE A CA 1
ATOM 7596 C C . ILE A 1 942 ? -9.937 29.273 -13.014 1.00 90.94 942 ILE A C 1
ATOM 7598 O O . ILE A 1 942 ? -10.028 28.175 -13.568 1.00 90.94 942 ILE A O 1
ATOM 7602 N N . SER A 1 943 ? -9.538 30.360 -13.679 1.00 89.56 943 SER A N 1
ATOM 7603 C CA . SER A 1 943 ? -9.058 30.349 -15.070 1.00 89.56 943 SER A CA 1
ATOM 7604 C C . SER A 1 943 ? -7.746 29.563 -15.214 1.00 89.56 943 SER A C 1
ATOM 7606 O O . SER A 1 943 ? -7.055 29.324 -14.231 1.00 89.56 943 SER A O 1
ATOM 7608 N N . ASN A 1 944 ? -7.379 29.129 -16.430 1.00 93.94 944 ASN A N 1
ATOM 7609 C CA . ASN A 1 944 ? -6.178 28.305 -16.625 1.00 93.94 944 ASN A CA 1
ATOM 7610 C C . ASN A 1 944 ? -4.902 29.032 -16.141 1.00 93.94 944 ASN A C 1
ATOM 7612 O O . ASN A 1 944 ? -4.454 29.955 -16.826 1.00 93.94 944 ASN A O 1
ATOM 7616 N N . PRO A 1 945 ? -4.253 28.598 -15.040 1.00 93.00 945 PRO A N 1
ATOM 7617 C CA . PRO A 1 945 ? -3.104 29.314 -14.499 1.00 93.00 945 PRO A CA 1
ATOM 7618 C C . PRO A 1 945 ? -1.819 29.022 -15.295 1.00 93.00 945 PRO A C 1
ATOM 7620 O O . PRO A 1 945 ? -0.828 29.731 -15.154 1.00 93.00 945 PRO A O 1
ATOM 7623 N N . VAL A 1 946 ? -1.822 28.015 -16.183 1.00 94.81 946 VAL A N 1
ATOM 7624 C CA . VAL A 1 946 ? -0.702 27.703 -17.089 1.00 94.81 946 VAL A CA 1
ATOM 7625 C C . VAL A 1 946 ? -1.202 27.686 -18.545 1.00 94.81 946 VAL A C 1
ATOM 7627 O O . VAL A 1 946 ? -1.371 26.609 -19.119 1.00 94.81 946 VAL A O 1
ATOM 7630 N N . PRO A 1 947 ? -1.420 28.852 -19.195 1.00 91.56 947 PRO A N 1
ATOM 7631 C CA . PRO A 1 947 ? -2.007 28.930 -20.542 1.00 91.56 947 PRO A CA 1
ATOM 7632 C C . PRO A 1 947 ? -1.259 28.135 -21.626 1.00 91.56 947 PRO A C 1
ATOM 7634 O O . PRO A 1 947 ? -1.874 27.649 -22.570 1.00 91.56 947 PRO A O 1
ATOM 7637 N N . ARG A 1 948 ? 0.058 27.937 -21.459 1.00 91.75 948 ARG A N 1
ATOM 7638 C CA . ARG A 1 948 ? 0.919 27.107 -22.332 1.00 91.75 948 ARG A CA 1
ATOM 7639 C C . ARG A 1 948 ? 0.531 25.622 -22.348 1.00 91.75 948 ARG A C 1
ATOM 7641 O O . ARG A 1 948 ? 0.980 24.886 -23.220 1.00 91.75 948 ARG A O 1
ATOM 7648 N N . VAL A 1 949 ? -0.267 25.176 -21.378 1.00 92.44 949 VAL A N 1
ATOM 7649 C CA . VAL A 1 949 ? -0.824 23.825 -21.292 1.00 92.44 949 VAL A CA 1
ATOM 7650 C C . VAL A 1 949 ? -2.352 23.954 -21.346 1.00 92.44 949 VAL A C 1
ATOM 7652 O O . VAL A 1 949 ? -2.980 24.188 -20.308 1.00 92.44 949 VAL A O 1
ATOM 7655 N N . PRO A 1 950 ? -2.977 23.835 -22.533 1.00 90.31 950 PRO A N 1
ATOM 7656 C CA . PRO A 1 950 ? -4.422 23.991 -22.668 1.00 90.31 950 PRO A CA 1
ATOM 7657 C C . PRO A 1 950 ? -5.190 22.910 -21.894 1.00 90.31 950 PRO A C 1
ATOM 7659 O O . PRO A 1 950 ? -4.678 21.821 -21.604 1.00 90.31 950 PRO A O 1
ATOM 7662 N N . HIS A 1 951 ? -6.443 23.210 -21.559 1.00 90.56 951 HIS A N 1
ATOM 7663 C CA . HIS A 1 951 ? -7.377 22.222 -21.021 1.00 90.56 951 HIS A CA 1
ATOM 7664 C C . HIS A 1 951 ? -7.743 21.167 -22.085 1.00 90.56 951 HIS A C 1
ATOM 7666 O O . HIS A 1 951 ? -7.675 21.461 -23.277 1.00 90.56 951 HIS A O 1
ATOM 7672 N N . PRO A 1 952 ? -8.161 19.951 -21.687 1.00 89.88 952 PRO A N 1
ATOM 7673 C CA . PRO A 1 952 ? -8.824 19.017 -22.596 1.00 89.88 952 PRO A CA 1
ATOM 7674 C C . PRO A 1 952 ? -10.121 19.606 -23.173 1.00 89.88 952 PRO A C 1
ATOM 7676 O O . PRO A 1 952 ? -10.817 20.355 -22.486 1.00 89.88 952 PRO A O 1
ATOM 7679 N N . ASP A 1 953 ? -10.487 19.202 -24.388 1.00 86.31 953 ASP A N 1
ATOM 7680 C CA . ASP A 1 953 ? -11.593 19.801 -25.156 1.00 86.31 953 ASP A CA 1
ATOM 7681 C C . ASP A 1 953 ? -12.943 19.730 -24.423 1.00 86.31 953 ASP A C 1
ATOM 7683 O O . ASP A 1 953 ? -13.702 20.699 -24.411 1.00 86.31 953 ASP A O 1
ATOM 7687 N N . TRP A 1 954 ? -13.211 18.612 -23.734 1.00 88.50 954 TRP A N 1
ATOM 7688 C CA . TRP A 1 954 ? -14.414 18.432 -22.911 1.00 88.50 954 TRP A CA 1
ATOM 7689 C C . TRP A 1 954 ? -14.505 19.468 -21.785 1.00 88.50 954 TRP A C 1
ATOM 7691 O O . TRP A 1 954 ? -15.576 20.008 -21.522 1.00 88.50 954 TRP A O 1
ATOM 7701 N N . LEU A 1 955 ? -13.377 19.792 -21.147 1.00 86.19 955 LEU A N 1
ATOM 7702 C CA . LEU A 1 955 ? -13.322 20.749 -20.048 1.00 86.19 955 LEU A CA 1
ATOM 7703 C C . LEU A 1 955 ? -13.454 22.176 -20.573 1.00 86.19 955 LEU A C 1
ATOM 7705 O O . LEU A 1 955 ? -14.183 22.968 -19.986 1.00 86.19 955 LEU A O 1
ATOM 7709 N N . HIS A 1 956 ? -12.820 22.483 -21.708 1.00 81.69 956 HIS A N 1
ATOM 7710 C CA . HIS A 1 956 ? -12.987 23.769 -22.381 1.00 81.69 956 HIS A CA 1
ATOM 7711 C C . HIS A 1 956 ? -14.458 24.004 -22.770 1.00 81.69 956 HIS A C 1
ATOM 7713 O O . HIS A 1 956 ? -15.028 25.040 -22.430 1.00 81.69 956 HIS A O 1
ATOM 7719 N N . LYS A 1 957 ? -15.115 23.003 -23.377 1.00 83.00 957 LYS A N 1
ATOM 7720 C CA . LYS A 1 957 ? -16.557 23.031 -23.673 1.00 83.00 957 LYS A CA 1
ATOM 7721 C C . LYS A 1 957 ? -17.395 23.236 -22.407 1.00 83.00 957 LYS A C 1
ATOM 7723 O O . LYS A 1 957 ? -18.252 24.109 -22.381 1.00 83.00 957 LYS A O 1
ATOM 7728 N N . LYS A 1 958 ? -17.097 22.504 -21.331 1.00 81.69 958 LYS A N 1
ATOM 7729 C CA . LYS A 1 958 ? -17.802 22.584 -20.039 1.00 81.69 958 LYS A CA 1
ATOM 7730 C C . LYS A 1 958 ? -17.597 23.910 -19.296 1.00 81.69 958 LYS A C 1
ATOM 7732 O O . LYS A 1 958 ? -18.446 24.301 -18.497 1.00 81.69 958 LYS A O 1
ATOM 7737 N N . MET A 1 959 ? -16.485 24.605 -19.540 1.00 78.00 959 MET A N 1
ATOM 7738 C CA . MET A 1 959 ? -16.265 25.974 -19.064 1.00 78.00 959 MET A CA 1
ATOM 7739 C C . MET A 1 959 ? -17.093 26.973 -19.878 1.00 78.00 959 MET A C 1
ATOM 7741 O O . MET A 1 959 ? -17.773 27.795 -19.272 1.00 78.00 959 MET A O 1
ATOM 7745 N N . LEU A 1 960 ? -17.131 26.846 -21.211 1.00 74.38 960 LEU A N 1
ATOM 7746 C CA . LEU A 1 960 ? -18.012 27.654 -22.068 1.00 74.38 960 LEU A CA 1
ATOM 7747 C C . LEU A 1 960 ? -19.498 27.459 -21.706 1.00 74.38 960 LEU A C 1
ATOM 7749 O O . LEU A 1 960 ? -20.213 28.433 -21.514 1.00 74.38 960 LEU A O 1
ATOM 7753 N N . GLU A 1 961 ? -19.953 26.223 -21.477 1.00 74.94 961 GLU A N 1
ATOM 7754 C CA . GLU A 1 961 ? -21.317 25.898 -21.004 1.00 74.94 961 GLU A CA 1
ATOM 7755 C C . GLU A 1 961 ? -21.649 26.434 -19.589 1.00 74.94 961 GLU A C 1
ATOM 7757 O O . GLU A 1 961 ? -22.813 26.415 -19.159 1.00 74.94 961 GLU A O 1
ATOM 7762 N N . LYS A 1 962 ? -20.635 26.887 -18.836 1.00 68.19 962 LYS A N 1
ATOM 7763 C CA . LYS A 1 962 ? -20.787 27.577 -17.546 1.00 68.19 962 LYS A CA 1
ATOM 7764 C C . LYS A 1 962 ? -20.757 29.102 -17.675 1.00 68.19 962 LYS A C 1
ATOM 7766 O O . LYS A 1 962 ? -21.418 29.751 -16.870 1.00 68.19 962 LYS A O 1
ATOM 7771 N N . THR A 1 963 ? -20.001 29.664 -18.620 1.00 61.09 963 THR A N 1
ATOM 7772 C CA . THR A 1 963 ? -19.917 31.121 -18.845 1.00 61.09 963 THR A CA 1
ATOM 7773 C C . THR A 1 963 ? -20.928 31.648 -19.863 1.00 61.09 963 THR A C 1
ATOM 7775 O O . THR A 1 963 ? -21.183 32.850 -19.882 1.00 61.09 963 THR A O 1
ATOM 7778 N N . ASP A 1 964 ? -21.550 30.783 -20.666 1.00 59.38 964 ASP A N 1
ATOM 7779 C CA . ASP A 1 964 ? -22.665 31.155 -21.534 1.00 59.38 964 ASP A CA 1
ATOM 7780 C C . ASP A 1 964 ? -23.935 31.458 -20.717 1.00 59.38 964 ASP A C 1
ATOM 7782 O O . ASP A 1 964 ? -24.580 30.575 -20.140 1.00 59.38 964 ASP A O 1
ATOM 7786 N N . GLY A 1 965 ? -24.304 32.741 -20.691 1.00 54.16 965 GLY A N 1
ATOM 7787 C CA . GLY A 1 965 ? -25.525 33.241 -20.061 1.00 54.16 965 GLY A CA 1
ATOM 7788 C C . GLY A 1 965 ? -26.814 32.978 -20.851 1.00 54.16 965 GLY A C 1
ATOM 7789 O O . GLY A 1 965 ? -27.886 33.344 -20.370 1.00 54.16 965 GLY A O 1
ATOM 7790 N N . ARG A 1 966 ? -26.754 32.375 -22.048 1.00 56.19 966 ARG A N 1
ATOM 7791 C CA . ARG A 1 966 ? -27.897 32.168 -22.959 1.00 56.19 966 ARG A CA 1
ATOM 7792 C C . ARG A 1 966 ? -28.171 30.688 -23.241 1.00 56.19 966 ARG A C 1
ATOM 7794 O O . ARG A 1 966 ? -28.284 30.258 -24.385 1.00 56.19 966 ARG A O 1
ATOM 7801 N N . LYS A 1 967 ? -28.359 29.904 -22.178 1.00 49.91 967 LYS A N 1
ATOM 7802 C CA . LYS A 1 967 ? -28.713 28.480 -22.282 1.00 49.91 967 LYS A CA 1
ATOM 7803 C C . LYS A 1 967 ? -30.039 28.260 -23.015 1.00 49.91 967 LYS A C 1
ATOM 7805 O O . LYS A 1 967 ? -31.111 28.481 -22.452 1.00 49.91 967 LYS A O 1
ATOM 7810 N N . GLN A 1 968 ? -29.963 27.721 -24.229 1.00 51.25 968 GLN A N 1
ATOM 7811 C CA . GLN A 1 968 ? -31.101 27.078 -24.877 1.00 51.25 968 GLN A CA 1
ATOM 7812 C C . GLN A 1 968 ? -31.482 25.825 -24.068 1.00 51.25 968 GLN A C 1
ATOM 7814 O O . GLN A 1 968 ? -30.669 24.914 -23.903 1.00 51.25 968 GLN A O 1
ATOM 7819 N N . ARG A 1 969 ? -32.704 25.791 -23.520 1.00 47.75 969 ARG A N 1
ATOM 7820 C CA . ARG A 1 969 ? -33.249 24.596 -22.847 1.00 47.75 969 ARG A CA 1
ATOM 7821 C C . ARG A 1 969 ? -33.436 23.476 -23.874 1.00 47.75 969 ARG A C 1
ATOM 7823 O O . ARG A 1 969 ? -33.727 23.771 -25.036 1.00 47.75 969 ARG A O 1
ATOM 7830 N N . LYS A 1 970 ? -33.333 22.202 -23.474 1.00 46.25 970 LYS A N 1
ATOM 7831 C CA . LYS A 1 970 ? -33.800 21.131 -24.367 1.00 46.25 970 LYS A CA 1
ATOM 7832 C C . LYS A 1 970 ? -35.314 21.229 -24.483 1.00 46.25 970 LYS A C 1
ATOM 7834 O O . LYS A 1 970 ? -35.988 21.579 -23.516 1.00 46.25 970 LYS A O 1
ATOM 7839 N N . ILE A 1 971 ? -35.862 20.831 -25.626 1.00 48.94 971 ILE A N 1
ATOM 7840 C CA . ILE A 1 971 ? -37.318 20.793 -25.805 1.00 48.94 971 ILE A CA 1
ATOM 7841 C C . ILE A 1 971 ? -37.981 19.801 -24.822 1.00 48.94 971 ILE A C 1
ATOM 7843 O O . ILE A 1 971 ? -39.059 20.063 -24.307 1.00 48.94 971 ILE A O 1
ATOM 7847 N N . THR A 1 972 ? -37.270 18.737 -24.425 1.00 49.72 972 THR A N 1
ATOM 7848 C CA . THR A 1 972 ? -37.673 17.808 -23.350 1.00 49.72 972 THR A CA 1
ATOM 7849 C C . THR A 1 972 ? -37.834 18.470 -21.983 1.00 49.72 972 THR A C 1
ATOM 7851 O O . THR A 1 972 ? -38.623 17.999 -21.175 1.00 49.72 972 THR A O 1
ATOM 7854 N N . ASP A 1 973 ? -37.116 19.565 -21.728 1.00 49.88 973 ASP A N 1
ATOM 7855 C CA . ASP A 1 973 ? -37.173 20.314 -20.466 1.00 49.88 973 ASP A CA 1
ATOM 7856 C C . ASP A 1 973 ? -38.322 21.351 -20.488 1.00 49.88 973 ASP A C 1
ATOM 7858 O O . ASP A 1 973 ? -38.587 22.022 -19.492 1.00 49.88 973 ASP A O 1
ATOM 7862 N N . VAL A 1 974 ? -38.999 21.485 -21.637 1.00 51.91 974 VAL A N 1
ATOM 7863 C CA . VAL A 1 974 ? -40.305 22.145 -21.813 1.00 51.91 974 VAL A CA 1
ATOM 7864 C C . VAL A 1 974 ? -41.439 21.106 -21.770 1.00 51.91 974 VAL A C 1
ATOM 7866 O O . VAL A 1 974 ? -42.550 21.429 -21.369 1.00 51.91 974 VAL A O 1
ATOM 7869 N N . PHE A 1 975 ? -41.147 19.845 -22.113 1.00 40.00 975 PHE A N 1
ATOM 7870 C CA . PHE A 1 975 ? -42.083 18.713 -22.110 1.00 40.00 975 PHE A CA 1
ATOM 7871 C C . PHE A 1 975 ? -41.968 17.783 -20.885 1.00 40.00 975 PHE A C 1
ATOM 7873 O O . PHE A 1 975 ? -42.378 16.622 -20.954 1.00 40.00 975 PHE A O 1
ATOM 7880 N N . GLN A 1 976 ? -41.446 18.251 -19.744 1.00 39.03 976 GLN A N 1
ATOM 7881 C CA . GLN A 1 976 ? -41.654 17.511 -18.494 1.00 39.03 976 GLN A CA 1
ATOM 7882 C C . GLN A 1 976 ? -43.135 17.587 -18.106 1.00 39.03 976 GLN A C 1
ATOM 7884 O O . GLN A 1 976 ? -43.718 18.667 -18.028 1.00 39.03 976 GLN A O 1
ATOM 7889 N N . ARG A 1 977 ? -43.748 16.416 -17.903 1.00 30.97 977 ARG A N 1
ATOM 7890 C CA . ARG A 1 977 ? -45.187 16.261 -17.665 1.00 30.97 977 ARG A CA 1
ATOM 7891 C C . ARG A 1 977 ? -45.583 16.918 -16.342 1.00 30.97 977 ARG A C 1
ATOM 7893 O O . ARG A 1 977 ? -45.351 16.352 -15.280 1.00 30.97 977 ARG A O 1
ATOM 7900 N N . ILE A 1 978 ? -46.207 18.091 -16.426 1.00 38.25 978 ILE A N 1
ATOM 7901 C CA . ILE A 1 978 ? -46.969 18.671 -15.317 1.00 38.25 978 ILE A CA 1
ATOM 7902 C C . ILE A 1 978 ? -48.155 17.737 -15.045 1.00 38.25 978 ILE A C 1
ATOM 7904 O O . ILE A 1 978 ? -48.840 17.315 -15.981 1.00 38.25 978 ILE A O 1
ATOM 7908 N N . GLU A 1 979 ? -48.389 17.399 -13.779 1.00 34.06 979 GLU A N 1
ATOM 7909 C CA . GLU A 1 979 ? -49.587 16.667 -13.365 1.00 34.06 979 GLU A CA 1
ATOM 7910 C C . GLU A 1 979 ? -50.814 17.555 -13.616 1.00 34.06 979 GLU A C 1
ATOM 7912 O O . GLU A 1 979 ? -50.932 18.648 -13.059 1.00 34.06 979 GLU A O 1
ATOM 7917 N N . LYS A 1 980 ? -51.694 17.127 -14.528 1.00 28.30 980 LYS A N 1
ATOM 7918 C CA . LYS A 1 980 ? -52.905 17.878 -14.873 1.00 28.30 980 LYS A CA 1
ATOM 7919 C C . LYS A 1 980 ? -53.991 17.673 -13.803 1.00 28.30 980 LYS A C 1
ATOM 7921 O O . LYS A 1 980 ? -54.146 16.550 -13.322 1.00 28.30 980 LYS A O 1
ATOM 7926 N N . PRO A 1 981 ? -54.789 18.715 -13.500 1.00 30.09 981 PRO A N 1
ATOM 7927 C CA . PRO A 1 981 ? -56.120 18.565 -12.915 1.00 30.09 981 PRO A CA 1
ATOM 7928 C C . PRO A 1 981 ? -57.062 17.715 -13.792 1.00 30.09 981 PRO A C 1
ATOM 7930 O O . PRO A 1 981 ? -56.697 17.289 -14.888 1.00 30.09 981 PRO A O 1
ATOM 7933 N N . VAL A 1 982 ? -58.266 17.474 -13.271 1.00 27.81 982 VAL A N 1
ATOM 7934 C CA . VAL A 1 982 ? -59.302 16.579 -13.823 1.00 27.81 982 VAL A CA 1
ATOM 7935 C C . VAL A 1 982 ? -59.752 16.962 -15.247 1.00 27.81 982 VAL A C 1
ATOM 7937 O O . VAL A 1 982 ? -59.575 18.099 -15.681 1.00 27.81 982 VAL A O 1
ATOM 7940 N N . ASN A 1 983 ? -60.288 15.958 -15.949 1.00 31.89 983 ASN A N 1
ATOM 7941 C CA . ASN A 1 983 ? -60.896 15.989 -17.280 1.00 31.89 983 ASN A CA 1
ATOM 7942 C C . ASN A 1 983 ? -61.858 17.156 -17.528 1.00 31.89 983 ASN A C 1
ATOM 7944 O O . ASN A 1 983 ? -62.555 17.588 -16.618 1.00 31.89 983 ASN A O 1
ATOM 7948 N N . GLU A 1 984 ? -61.921 17.540 -18.798 1.00 24.64 984 GLU A N 1
ATOM 7949 C CA . GLU A 1 984 ? -63.097 17.689 -19.677 1.00 24.64 984 GLU A CA 1
ATOM 7950 C C . GLU A 1 984 ? -62.495 18.205 -21.007 1.00 24.64 984 GLU A C 1
ATOM 7952 O O . GLU A 1 984 ? -61.533 18.979 -20.967 1.00 24.64 984 GLU A O 1
ATOM 7957 N N . ASP A 1 985 ? -62.924 17.919 -22.228 1.00 24.97 985 ASP A N 1
ATOM 7958 C CA . ASP A 1 985 ? -63.508 16.806 -23.000 1.00 24.97 985 ASP A CA 1
ATOM 7959 C C . ASP A 1 985 ? -63.365 17.293 -24.482 1.00 24.97 985 ASP A C 1
ATOM 7961 O O . ASP A 1 985 ? -63.096 18.478 -24.660 1.00 24.97 985 ASP A O 1
ATOM 7965 N N . GLU A 1 986 ? -63.453 16.403 -25.488 1.00 25.84 986 GLU A N 1
ATOM 7966 C CA . GLU A 1 986 ? -63.964 16.575 -26.895 1.00 25.84 986 GLU A CA 1
ATOM 7967 C C . GLU A 1 986 ? -63.595 17.866 -27.731 1.00 25.84 986 GLU A C 1
ATOM 7969 O O . GLU A 1 986 ? -63.210 18.905 -27.215 1.00 25.84 986 GLU A O 1
ATOM 7974 N N . GLU A 1 987 ? -63.550 17.949 -29.070 1.00 26.06 987 GLU A N 1
ATOM 7975 C CA . GLU A 1 987 ? -64.027 17.191 -30.252 1.00 26.06 987 GLU A CA 1
ATOM 7976 C C . GLU A 1 987 ? -62.868 17.166 -31.316 1.00 26.06 987 GLU A C 1
ATOM 7978 O O . GLU A 1 987 ? -62.026 18.066 -31.305 1.00 26.06 987 GLU A O 1
ATOM 7983 N N . GLU A 1 988 ? -62.564 16.087 -32.062 1.00 26.03 988 GLU A N 1
ATOM 7984 C CA . GLU A 1 988 ? -63.083 15.593 -33.378 1.00 26.03 988 GLU A CA 1
ATOM 7985 C C . GLU A 1 988 ? -62.518 16.249 -34.680 1.00 26.03 988 GLU A C 1
ATOM 7987 O O . GLU A 1 988 ? -61.931 17.330 -34.646 1.00 26.03 988 GLU A O 1
ATOM 7992 N N . GLY A 1 989 ? -62.646 15.533 -35.821 1.00 24.62 989 GLY A N 1
ATOM 7993 C CA . GLY A 1 989 ? -62.081 15.816 -37.167 1.00 24.62 989 GLY A CA 1
ATOM 7994 C C . GLY A 1 989 ? -60.841 14.949 -37.502 1.00 24.62 989 GLY A C 1
ATOM 7995 O O . GLY A 1 989 ? -59.780 15.200 -36.933 1.00 24.62 989 GLY A O 1
ATOM 7996 N N . GLU A 1 990 ? -60.889 13.834 -38.260 1.00 26.58 990 GLU A N 1
ATOM 7997 C CA . GLU A 1 990 ? -61.281 13.630 -39.692 1.00 26.58 990 GLU A CA 1
ATOM 7998 C C . GLU A 1 990 ? -60.351 14.405 -40.664 1.00 26.58 990 GLU A C 1
ATOM 8000 O O . GLU A 1 990 ? -60.006 15.545 -40.364 1.00 26.58 990 GLU A O 1
ATOM 8005 N N . GLU A 1 991 ? -59.865 13.946 -41.829 1.00 24.77 991 GLU A N 1
ATOM 8006 C CA . GLU A 1 991 ? -59.886 12.698 -42.654 1.00 24.77 991 GLU A CA 1
ATOM 8007 C C . GLU A 1 991 ? -58.593 11.851 -42.384 1.00 24.77 991 GLU A C 1
ATOM 8009 O O . GLU A 1 991 ? -57.642 12.412 -41.833 1.00 24.77 991 GLU A O 1
ATOM 8014 N N . ASP A 1 992 ? -58.312 10.580 -42.739 1.00 24.05 992 ASP A N 1
ATOM 8015 C CA . ASP A 1 992 ? -58.953 9.305 -43.191 1.00 24.05 992 ASP A CA 1
ATOM 8016 C C . ASP A 1 992 ? -57.914 8.173 -42.809 1.00 24.05 992 ASP A C 1
ATOM 8018 O O . ASP A 1 992 ? -56.929 8.491 -42.133 1.00 24.05 992 ASP A O 1
ATOM 8022 N N . ASP A 1 993 ? -57.934 6.853 -43.089 1.00 24.41 993 ASP A N 1
ATOM 8023 C CA . ASP A 1 993 ? -58.584 5.907 -44.034 1.00 24.41 993 ASP A CA 1
ATOM 8024 C C . ASP A 1 993 ? -58.580 4.470 -43.392 1.00 24.41 993 ASP A C 1
ATOM 8026 O O . ASP A 1 993 ? -57.922 4.265 -42.365 1.00 24.41 993 ASP A O 1
ATOM 8030 N N . ASP A 1 994 ? -59.270 3.476 -43.973 1.00 23.61 994 ASP A N 1
ATOM 8031 C CA . ASP A 1 994 ? -59.612 2.139 -43.398 1.00 23.61 994 ASP A CA 1
ATOM 8032 C C . ASP A 1 994 ? -58.887 0.946 -44.121 1.00 23.61 994 ASP A C 1
ATOM 8034 O O . ASP A 1 994 ? -58.201 1.165 -45.119 1.00 23.61 994 ASP A O 1
ATOM 8038 N N . SER A 1 995 ? -58.925 -0.355 -43.758 1.00 23.42 995 SER A N 1
ATOM 8039 C CA . SER A 1 995 ? -59.569 -1.145 -42.679 1.00 23.42 995 SER A CA 1
ATOM 8040 C C . SER A 1 995 ? -58.879 -2.531 -42.471 1.00 23.42 995 SER A C 1
ATOM 8042 O O . SER A 1 995 ? -58.073 -2.955 -43.300 1.00 23.42 995 SER A O 1
ATOM 8044 N N . ASP A 1 996 ? -59.282 -3.263 -41.410 1.00 24.16 996 ASP A N 1
ATOM 8045 C CA . ASP A 1 996 ? -59.302 -4.747 -41.246 1.00 24.16 996 ASP A CA 1
ATOM 8046 C C . ASP A 1 996 ? -57.992 -5.598 -41.238 1.00 24.16 996 ASP A C 1
ATOM 8048 O O . ASP A 1 996 ? -56.999 -5.294 -41.890 1.00 24.16 996 ASP A O 1
ATOM 8052 N N . ALA A 1 997 ? -57.902 -6.759 -40.556 1.00 24.22 997 ALA A N 1
ATOM 8053 C CA . ALA A 1 997 ? -58.695 -7.368 -39.463 1.00 24.22 997 ALA A CA 1
ATOM 8054 C C . ALA A 1 997 ? -57.885 -8.510 -38.766 1.00 24.22 997 ALA A C 1
ATOM 8056 O O . ALA A 1 997 ? -56.731 -8.771 -39.110 1.00 24.22 997 ALA A O 1
ATOM 8057 N N . GLU A 1 998 ? -58.467 -9.176 -37.757 1.00 24.33 998 GLU A N 1
ATOM 8058 C CA . GLU A 1 998 ? -57.807 -10.155 -36.864 1.00 24.33 998 GLU A CA 1
ATOM 8059 C C . GLU A 1 998 ? -57.827 -11.640 -37.321 1.00 24.33 998 GLU A C 1
ATOM 8061 O O . GLU A 1 998 ? -58.588 -12.026 -38.201 1.00 24.33 998 GLU A O 1
ATOM 8066 N N . ALA A 1 999 ? -57.081 -12.482 -36.573 1.00 24.41 999 ALA A N 1
ATOM 8067 C CA . ALA A 1 999 ? -57.144 -13.961 -36.492 1.00 24.41 999 ALA A CA 1
ATOM 8068 C C . ALA A 1 999 ? -56.651 -14.752 -37.736 1.00 24.41 999 ALA A C 1
ATOM 8070 O O . ALA A 1 999 ? -56.796 -14.334 -38.870 1.00 24.41 999 ALA A O 1
ATOM 8071 N N . GLU A 1 1000 ? -55.957 -15.893 -37.622 1.00 22.14 1000 GLU A N 1
ATOM 8072 C CA . GLU A 1 1000 ? -56.366 -17.129 -36.932 1.00 22.14 1000 GLU A CA 1
ATOM 8073 C C . GLU A 1 1000 ? -55.179 -18.006 -36.439 1.00 22.14 1000 GLU A C 1
ATOM 8075 O O . GLU A 1 1000 ? -54.017 -17.598 -36.416 1.00 22.14 1000 GLU A O 1
ATOM 8080 N N . ARG A 1 1001 ? -55.479 -19.237 -35.991 1.00 25.31 1001 ARG A N 1
ATOM 8081 C CA . ARG A 1 1001 ? -54.511 -20.279 -35.601 1.00 25.31 1001 ARG A CA 1
ATOM 8082 C C . ARG A 1 1001 ? -54.363 -21.346 -36.695 1.00 25.31 1001 ARG A C 1
ATOM 8084 O O . ARG A 1 1001 ? -55.321 -21.645 -37.384 1.00 25.31 1001 ARG A O 1
ATOM 8091 N N . SER A 1 1002 ? -53.248 -22.080 -36.633 1.00 25.48 1002 SER A N 1
ATOM 8092 C CA . SER A 1 1002 ? -53.160 -23.513 -36.982 1.00 25.48 1002 SER A CA 1
ATOM 8093 C C . SER A 1 1002 ? -53.420 -23.937 -38.437 1.00 25.48 1002 SER A C 1
ATOM 8095 O O . SER A 1 1002 ? -54.559 -24.164 -38.831 1.00 25.48 1002 SER A O 1
ATOM 8097 N N . ILE A 1 1003 ? -52.346 -24.326 -39.134 1.00 23.05 1003 ILE A N 1
ATOM 8098 C CA . ILE A 1 1003 ? -52.389 -25.468 -40.062 1.00 23.05 1003 ILE A CA 1
ATOM 8099 C C . ILE A 1 1003 ? -51.253 -26.438 -39.698 1.00 23.05 1003 ILE A C 1
ATOM 8101 O O . ILE A 1 1003 ? -50.098 -26.033 -39.558 1.00 23.05 1003 ILE A O 1
ATOM 8105 N N . MET A 1 1004 ? -51.602 -27.714 -39.546 1.00 26.11 1004 MET A N 1
ATOM 8106 C CA . MET A 1 1004 ? -50.708 -28.873 -39.632 1.00 26.11 1004 MET A CA 1
ATOM 8107 C C . MET A 1 1004 ? -51.115 -29.682 -40.866 1.00 26.11 1004 MET A C 1
ATOM 8109 O O . MET A 1 1004 ? -52.297 -29.672 -41.195 1.00 26.11 1004 MET A O 1
ATOM 8113 N N . ASP A 1 1005 ? -50.177 -30.420 -41.468 1.00 26.36 1005 ASP A N 1
ATOM 8114 C CA . ASP A 1 1005 ? -50.376 -31.849 -41.779 1.00 26.36 1005 ASP A CA 1
ATOM 8115 C C . ASP A 1 1005 ? -49.032 -32.544 -42.114 1.00 26.36 1005 ASP A C 1
ATOM 8117 O O . ASP A 1 1005 ? -48.040 -31.858 -42.363 1.00 26.36 1005 ASP A O 1
ATOM 8121 N N . MET A 1 1006 ? -48.857 -33.822 -41.732 1.00 25.80 1006 MET A N 1
ATOM 8122 C CA . MET A 1 1006 ? -48.855 -35.040 -42.588 1.00 25.80 1006 MET A CA 1
ATOM 8123 C C . MET A 1 1006 ? -47.877 -34.975 -43.779 1.00 25.80 1006 MET A C 1
ATOM 8125 O O . MET A 1 1006 ? -47.875 -34.008 -44.530 1.00 25.80 1006 MET A O 1
ATOM 8129 N N . GLU A 1 1007 ? -46.992 -35.944 -44.040 1.00 27.62 1007 GLU A N 1
ATOM 8130 C CA . GLU A 1 1007 ? -46.745 -37.322 -43.541 1.00 27.62 1007 GLU A CA 1
ATOM 8131 C C . GLU A 1 1007 ? -45.206 -37.603 -43.700 1.00 27.62 1007 GLU A C 1
ATOM 8133 O O . GLU A 1 1007 ? -44.512 -36.818 -44.344 1.00 27.62 1007 GLU A O 1
ATOM 8138 N N . ASP A 1 1008 ? -44.537 -38.626 -43.143 1.00 25.23 1008 ASP A N 1
ATOM 8139 C CA . ASP A 1 1008 ? -45.031 -39.850 -42.507 1.00 25.23 1008 ASP A CA 1
ATOM 8140 C C . ASP A 1 1008 ? -44.094 -40.459 -41.417 1.00 25.23 1008 ASP A C 1
ATOM 8142 O O . ASP A 1 1008 ? -42.905 -40.155 -41.304 1.00 25.23 1008 ASP A O 1
ATOM 8146 N N . ILE A 1 1009 ? -44.713 -41.358 -40.648 1.00 26.22 1009 ILE A N 1
ATOM 8147 C CA . ILE A 1 1009 ? -44.300 -42.442 -39.729 1.00 26.22 1009 ILE A CA 1
ATOM 8148 C C . ILE A 1 1009 ? -42.873 -43.050 -39.892 1.00 26.22 1009 ILE A C 1
ATOM 8150 O O . ILE A 1 1009 ? -42.345 -43.183 -40.989 1.00 26.22 1009 ILE A O 1
ATOM 8154 N N . GLY A 1 1010 ? -42.217 -43.564 -38.831 1.00 24.77 1010 GLY A N 1
ATOM 8155 C CA . GLY A 1 1010 ? -42.598 -43.589 -37.406 1.00 24.77 1010 GLY A CA 1
ATOM 8156 C C . GLY A 1 1010 ? -41.945 -44.709 -36.557 1.00 24.77 1010 GLY A C 1
ATOM 8157 O O . GLY A 1 1010 ? -40.937 -45.293 -36.939 1.00 24.77 1010 GLY A O 1
ATOM 8158 N N . ALA A 1 1011 ? -42.569 -44.994 -35.403 1.00 22.48 1011 ALA A N 1
ATOM 8159 C CA . ALA A 1 1011 ? -42.386 -46.143 -34.488 1.00 22.48 1011 ALA A CA 1
ATOM 8160 C C . ALA A 1 1011 ? -41.012 -46.404 -33.798 1.00 22.48 1011 ALA A C 1
ATOM 8162 O O . ALA A 1 1011 ? -40.070 -46.949 -34.364 1.00 22.48 1011 ALA A O 1
ATOM 8163 N N . ALA A 1 1012 ? -40.986 -46.178 -32.475 1.00 31.97 1012 ALA A N 1
ATOM 8164 C CA . ALA A 1 1012 ? -40.188 -46.959 -31.506 1.00 31.97 1012 ALA A CA 1
ATOM 8165 C C . ALA A 1 1012 ? -40.947 -48.290 -31.164 1.00 31.97 1012 ALA A C 1
ATOM 8167 O O . ALA A 1 1012 ? -42.034 -48.447 -31.728 1.00 31.97 1012 ALA A O 1
ATOM 8168 N N . PRO A 1 1013 ? -40.507 -49.241 -30.280 1.00 32.25 1013 PRO A N 1
ATOM 8169 C CA . PRO A 1 1013 ? -40.080 -48.961 -28.890 1.00 32.25 1013 PRO A CA 1
ATOM 8170 C C . PRO A 1 1013 ? -39.078 -49.930 -28.189 1.00 32.25 1013 PRO A C 1
ATOM 8172 O O . PRO A 1 1013 ? -38.908 -51.087 -28.553 1.00 32.25 1013 PRO A O 1
ATOM 8175 N N . GLY A 1 1014 ? -38.579 -49.485 -27.025 1.00 22.69 1014 GLY A N 1
ATOM 8176 C CA . GLY A 1 1014 ? -38.283 -50.349 -25.864 1.00 22.69 1014 GLY A CA 1
ATOM 8177 C C . GLY A 1 1014 ? -36.966 -51.149 -25.853 1.00 22.69 1014 GLY A C 1
ATOM 8178 O O . GLY A 1 1014 ? -36.225 -51.167 -26.825 1.00 22.69 1014 GLY A O 1
ATOM 8179 N N . SER A 1 1015 ? -36.617 -51.831 -24.754 1.00 23.20 1015 SER A N 1
ATOM 8180 C CA . SER A 1 1015 ? -37.055 -51.686 -23.346 1.00 23.20 1015 SER A CA 1
ATOM 8181 C C . SER A 1 1015 ? -36.149 -52.526 -22.422 1.00 23.20 1015 SER A C 1
ATOM 8183 O O . SER A 1 1015 ? -35.671 -53.572 -22.845 1.00 23.20 1015 SER A O 1
ATOM 8185 N N . ALA A 1 1016 ? -35.997 -52.121 -21.144 1.00 22.89 1016 ALA A N 1
ATOM 8186 C CA . ALA A 1 1016 ? -35.382 -52.920 -20.058 1.00 22.89 1016 ALA A CA 1
ATOM 8187 C C . ALA A 1 1016 ? -33.882 -53.319 -20.261 1.00 22.89 1016 ALA A C 1
ATOM 8189 O O . ALA A 1 1016 ? -33.345 -53.233 -21.353 1.00 22.89 1016 ALA A O 1
ATOM 8190 N N . SER A 1 1017 ? -33.092 -53.759 -19.269 1.00 23.86 1017 SER A N 1
ATOM 8191 C CA . SER A 1 1017 ? -33.067 -53.548 -17.803 1.00 23.86 1017 SER A CA 1
ATOM 8192 C C . SER A 1 1017 ? -31.698 -54.045 -17.249 1.00 23.86 1017 SER A C 1
ATOM 8194 O O . SER A 1 1017 ? -30.758 -54.206 -18.015 1.00 23.86 1017 SER A O 1
ATOM 8196 N N . GLN A 1 1018 ? -31.600 -54.328 -15.940 1.00 22.97 1018 GLN A N 1
ATOM 8197 C CA . GLN A 1 1018 ? -30.588 -55.195 -15.293 1.00 22.97 1018 GLN A CA 1
ATOM 8198 C C . GLN A 1 1018 ? -29.108 -54.732 -15.197 1.00 22.97 1018 GLN A C 1
ATOM 8200 O O . GLN A 1 1018 ? -28.252 -55.002 -16.031 1.00 22.97 1018 GLN A O 1
ATOM 8205 N N . ARG A 1 1019 ? -28.779 -54.210 -14.003 1.00 27.12 1019 ARG A N 1
ATOM 8206 C CA . ARG A 1 1019 ? -27.643 -54.696 -13.171 1.00 27.12 1019 ARG A CA 1
ATOM 8207 C C . ARG A 1 1019 ? -27.915 -56.185 -12.798 1.00 27.12 1019 ARG A C 1
ATOM 8209 O O . ARG A 1 1019 ? -29.110 -56.493 -12.772 1.00 27.12 1019 ARG A O 1
ATOM 8216 N N . PRO A 1 1020 ? -26.956 -57.074 -12.403 1.00 29.80 1020 PRO A N 1
ATOM 8217 C CA . PRO A 1 1020 ? -25.926 -56.801 -11.370 1.00 29.80 1020 PRO A CA 1
ATOM 8218 C C . PRO A 1 1020 ? -24.592 -57.620 -11.394 1.00 29.80 1020 PRO A C 1
ATOM 8220 O O . PRO A 1 1020 ? -24.423 -58.503 -12.216 1.00 29.80 1020 PRO A O 1
ATOM 8223 N N . PHE A 1 1021 ? -23.697 -57.318 -10.426 1.00 22.52 1021 PHE A N 1
ATOM 8224 C CA . PHE A 1 1021 ? -22.729 -58.180 -9.672 1.00 22.52 1021 PHE A CA 1
ATOM 8225 C C . PHE A 1 1021 ? -21.808 -59.169 -10.448 1.00 22.52 1021 PHE A C 1
ATOM 8227 O O . PHE A 1 1021 ? -22.240 -59.899 -11.321 1.00 22.52 1021 PHE A O 1
ATOM 8234 N N . GLY A 1 1022 ? -20.500 -59.266 -10.167 1.00 22.81 1022 GLY A N 1
ATOM 8235 C CA . GLY A 1 1022 ? -19.886 -59.960 -9.006 1.00 22.81 1022 GLY A CA 1
ATOM 8236 C C . GLY A 1 1022 ? -18.963 -61.089 -9.541 1.00 22.81 1022 GLY A C 1
ATOM 8237 O O . GLY A 1 1022 ? -19.217 -61.580 -10.630 1.00 22.81 1022 GLY A O 1
ATOM 8238 N N . TYR A 1 1023 ? -17.861 -61.541 -8.928 1.00 22.94 1023 TYR A N 1
ATOM 8239 C CA . TYR A 1 1023 ? -17.525 -61.663 -7.503 1.00 22.94 1023 TYR A CA 1
ATOM 8240 C C . TYR A 1 1023 ? -16.005 -61.621 -7.213 1.00 22.94 1023 TYR A C 1
ATOM 8242 O O . TYR A 1 1023 ? -15.168 -61.861 -8.080 1.00 22.94 1023 TYR A O 1
ATOM 8250 N N . THR A 1 1024 ? -15.667 -61.404 -5.940 1.00 25.95 1024 THR A N 1
ATOM 8251 C CA . THR A 1 1024 ? -14.319 -61.490 -5.344 1.00 25.95 1024 THR A CA 1
ATOM 8252 C C . THR A 1 1024 ? -13.808 -62.931 -5.193 1.00 25.95 1024 THR A C 1
ATOM 8254 O O . THR A 1 1024 ? -14.556 -63.788 -4.727 1.00 25.95 1024 THR A O 1
ATOM 8257 N N . VAL A 1 1025 ? -12.501 -63.173 -5.389 1.00 21.34 1025 VAL A N 1
ATOM 8258 C CA . VAL A 1 1025 ? -11.769 -64.298 -4.757 1.00 21.34 1025 VAL A CA 1
ATOM 8259 C C . VAL A 1 1025 ? -10.428 -63.802 -4.188 1.00 21.34 1025 VAL A C 1
ATOM 8261 O O . VAL A 1 1025 ? -9.819 -62.878 -4.716 1.00 21.34 1025 VAL A O 1
ATOM 8264 N N . THR A 1 1026 ? -9.988 -64.387 -3.070 1.00 24.78 1026 THR A N 1
ATOM 8265 C CA . THR A 1 1026 ? -8.822 -63.973 -2.264 1.00 24.78 1026 THR A CA 1
ATOM 8266 C C . THR A 1 1026 ? -7.691 -65.013 -2.281 1.00 24.78 1026 THR A C 1
ATOM 8268 O O . THR A 1 1026 ? -7.974 -66.179 -2.557 1.00 24.78 1026 THR A O 1
ATOM 8271 N N . LYS A 1 1027 ? -6.450 -64.603 -1.919 1.00 21.25 1027 LYS A N 1
ATOM 8272 C CA . LYS A 1 1027 ? -5.328 -65.349 -1.253 1.00 21.25 1027 LYS A CA 1
ATOM 8273 C C . LYS A 1 1027 ? -3.931 -64.836 -1.715 1.00 21.25 1027 LYS A C 1
ATOM 8275 O O . LYS A 1 1027 ? -3.844 -64.358 -2.833 1.00 21.25 1027 LYS A O 1
ATOM 8280 N N . ARG A 1 1028 ? -2.791 -64.966 -0.992 1.00 21.58 1028 ARG A N 1
ATOM 8281 C CA . ARG A 1 1028 ? -2.466 -65.095 0.466 1.00 21.58 1028 ARG A CA 1
ATOM 8282 C C . ARG A 1 1028 ? -0.922 -65.215 0.671 1.00 21.58 1028 ARG A C 1
ATOM 8284 O O . ARG A 1 1028 ? -0.371 -66.167 0.136 1.00 21.58 1028 ARG A O 1
ATOM 8291 N N . LYS A 1 1029 ? -0.281 -64.424 1.567 1.00 22.41 1029 LYS A N 1
ATOM 8292 C CA . LYS A 1 1029 ? 1.143 -64.578 2.047 1.00 22.41 1029 LYS A CA 1
ATOM 8293 C C . LYS A 1 1029 ? 2.225 -64.488 0.920 1.00 22.41 1029 LYS A C 1
ATOM 8295 O O . LYS A 1 1029 ? 1.831 -64.355 -0.228 1.00 22.41 1029 LYS A O 1
ATOM 8300 N N . ARG A 1 1030 ? 3.568 -64.510 1.101 1.00 24.69 1030 ARG A N 1
ATOM 8301 C CA . ARG A 1 1030 ? 4.598 -64.397 2.199 1.00 24.69 1030 ARG A CA 1
ATOM 8302 C C . ARG A 1 1030 ? 5.911 -63.873 1.510 1.00 24.69 1030 ARG A C 1
ATOM 8304 O O . ARG A 1 1030 ? 5.959 -63.988 0.294 1.00 24.69 1030 ARG A O 1
ATOM 8311 N N . THR A 1 1031 ? 7.003 -63.343 2.094 1.00 23.62 1031 THR A N 1
ATOM 8312 C CA . THR A 1 1031 ? 7.493 -63.016 3.466 1.00 23.62 1031 THR A CA 1
ATOM 8313 C C . THR A 1 1031 ? 8.558 -61.889 3.367 1.00 23.62 1031 THR A C 1
ATOM 8315 O O . THR A 1 1031 ? 8.974 -61.565 2.261 1.00 23.62 1031 THR A O 1
ATOM 8318 N N . PHE A 1 1032 ? 9.057 -61.374 4.499 1.00 33.31 1032 PHE A N 1
ATOM 8319 C CA . PHE A 1 1032 ? 10.434 -60.851 4.653 1.00 33.31 1032 PHE A CA 1
ATOM 8320 C C . PHE A 1 1032 ? 11.429 -61.979 5.035 1.00 33.31 1032 PHE A C 1
ATOM 8322 O O . PHE A 1 1032 ? 11.003 -63.103 5.310 1.00 33.31 1032 PHE A O 1
ATOM 8329 N N . SER A 1 1033 ? 12.728 -61.677 5.090 1.00 27.72 1033 SER A N 1
ATOM 8330 C CA . SER A 1 1033 ? 13.776 -62.510 5.711 1.00 27.72 1033 SER A CA 1
ATOM 8331 C C . SER A 1 1033 ? 14.699 -61.636 6.567 1.00 27.72 1033 SER A C 1
ATOM 8333 O O . SER A 1 1033 ? 15.065 -60.542 6.145 1.00 27.72 1033 SER A O 1
ATOM 8335 N N . ASP A 1 1034 ? 15.052 -62.105 7.762 1.00 39.81 1034 ASP A N 1
ATOM 8336 C CA . ASP A 1 1034 ? 15.413 -61.242 8.899 1.00 39.81 1034 ASP A CA 1
ATOM 8337 C C . ASP A 1 1034 ? 16.934 -61.021 9.117 1.00 39.81 1034 ASP A C 1
ATOM 8339 O O . ASP A 1 1034 ? 17.369 -60.775 10.239 1.00 39.81 1034 ASP A O 1
ATOM 8343 N N . GLU A 1 1035 ? 17.768 -61.114 8.074 1.00 35.25 1035 GLU A N 1
ATOM 8344 C CA . GLU A 1 1035 ? 19.239 -61.213 8.231 1.00 35.25 1035 GLU A CA 1
ATOM 8345 C C . GLU A 1 1035 ? 20.013 -59.875 8.264 1.00 35.25 1035 GLU A C 1
ATOM 8347 O O . GLU A 1 1035 ? 21.135 -59.839 8.766 1.00 35.25 1035 GLU A O 1
ATOM 8352 N N . GLU A 1 1036 ? 19.445 -58.753 7.804 1.00 38.16 1036 GLU A N 1
ATOM 8353 C CA . GLU A 1 1036 ? 20.165 -57.458 7.782 1.00 38.16 1036 GLU A CA 1
ATOM 8354 C C . GLU A 1 1036 ? 20.107 -56.680 9.114 1.00 38.16 1036 GLU A C 1
ATOM 8356 O O . GLU A 1 1036 ? 20.878 -55.742 9.320 1.00 38.16 1036 GLU A O 1
ATOM 8361 N N . HIS A 1 1037 ? 19.223 -57.056 10.047 1.00 41.38 1037 HIS A N 1
ATOM 8362 C CA . HIS A 1 1037 ? 18.943 -56.243 11.240 1.00 41.38 1037 HIS A CA 1
ATOM 8363 C C . HIS A 1 1037 ? 19.840 -56.557 12.457 1.00 41.38 1037 HIS A C 1
ATOM 8365 O O . HIS A 1 1037 ? 19.992 -55.712 13.339 1.00 41.38 1037 HIS A O 1
ATOM 8371 N N . GLU A 1 1038 ? 20.469 -57.740 12.519 1.00 36.97 1038 GLU A N 1
ATOM 8372 C CA . GLU A 1 1038 ? 21.246 -58.186 13.697 1.00 36.97 1038 GLU A CA 1
ATOM 8373 C C . GLU A 1 1038 ? 22.738 -57.782 13.666 1.00 36.97 1038 GLU A C 1
ATOM 8375 O O . GLU A 1 1038 ? 23.464 -57.957 14.651 1.00 36.97 1038 GLU A O 1
ATOM 8380 N N . ALA A 1 1039 ? 23.212 -57.232 12.541 1.00 37.81 1039 ALA A N 1
ATOM 8381 C CA . ALA A 1 1039 ? 24.580 -56.732 12.392 1.00 37.81 1039 ALA A CA 1
ATOM 8382 C C . ALA A 1 1039 ? 24.760 -55.324 12.992 1.00 37.81 1039 ALA A C 1
ATOM 8384 O O . ALA A 1 1039 ? 25.788 -55.040 13.607 1.00 37.81 1039 ALA A O 1
ATOM 8385 N N . ALA A 1 1040 ? 23.752 -54.455 12.852 1.00 39.22 1040 ALA A N 1
ATOM 8386 C CA . ALA A 1 1040 ? 23.842 -53.039 13.217 1.00 39.22 1040 ALA A CA 1
ATOM 8387 C C . ALA A 1 1040 ? 23.882 -52.784 14.738 1.00 39.22 1040 ALA A C 1
ATOM 8389 O O . ALA A 1 1040 ? 24.512 -51.829 15.192 1.00 39.22 1040 ALA A O 1
ATOM 8390 N N . GLU A 1 1041 ? 23.235 -53.628 15.548 1.00 38.84 1041 GLU A N 1
ATOM 8391 C CA . GLU A 1 1041 ? 23.112 -53.381 16.994 1.00 38.84 1041 GLU A CA 1
ATOM 8392 C C . GLU A 1 1041 ? 24.413 -53.667 17.769 1.00 38.84 1041 GLU A C 1
ATOM 8394 O O . GLU A 1 1041 ? 24.726 -52.977 18.742 1.00 38.84 1041 GLU A O 1
ATOM 8399 N N . LYS A 1 1042 ? 25.228 -54.631 17.313 1.00 35.59 1042 LYS A N 1
ATOM 8400 C CA . LYS A 1 1042 ? 26.452 -55.064 18.022 1.00 35.59 1042 LYS A CA 1
ATOM 8401 C C . LYS A 1 1042 ? 27.620 -54.077 17.922 1.00 35.59 1042 LYS A C 1
ATOM 8403 O O . LYS A 1 1042 ? 28.494 -54.091 18.787 1.00 35.59 1042 LYS A O 1
ATOM 8408 N N . GLU A 1 1043 ? 27.638 -53.192 16.925 1.00 36.91 1043 GLU A N 1
ATOM 8409 C CA . GLU A 1 1043 ? 28.652 -52.130 16.844 1.00 36.91 1043 GLU A CA 1
ATOM 8410 C C . GLU A 1 1043 ? 28.365 -50.984 17.840 1.00 36.91 1043 GLU A C 1
ATOM 8412 O O . GLU A 1 1043 ? 29.291 -50.358 18.363 1.00 36.91 1043 GLU A O 1
ATOM 8417 N N . HIS A 1 1044 ? 27.091 -50.757 18.188 1.00 40.59 1044 HIS A N 1
ATOM 8418 C CA . HIS A 1 1044 ? 26.671 -49.615 19.007 1.00 40.59 1044 HIS A CA 1
ATOM 8419 C C . HIS A 1 1044 ? 27.061 -49.736 20.494 1.00 40.59 1044 HIS A C 1
ATOM 8421 O O . HIS A 1 1044 ? 27.469 -48.746 21.108 1.00 40.59 1044 HIS A O 1
ATOM 8427 N N . GLU A 1 1045 ? 27.008 -50.937 21.087 1.00 34.62 1045 GLU A N 1
ATOM 8428 C CA . GLU A 1 1045 ? 27.400 -51.144 22.497 1.00 34.62 1045 GLU A CA 1
ATOM 8429 C C . GLU A 1 1045 ? 28.910 -50.975 22.757 1.00 34.62 1045 GLU A C 1
ATOM 8431 O O . GLU A 1 1045 ? 29.322 -50.674 23.884 1.00 34.62 1045 GLU A O 1
ATOM 8436 N N . SER A 1 1046 ? 29.750 -51.146 21.731 1.00 31.89 1046 SER A N 1
ATOM 8437 C CA . SER A 1 1046 ? 31.216 -51.113 21.858 1.00 31.89 1046 SER A CA 1
ATOM 8438 C C . SER A 1 1046 ? 31.748 -49.729 22.271 1.00 31.89 1046 SER A C 1
ATOM 8440 O O . SER A 1 1046 ? 32.666 -49.610 23.086 1.00 31.89 1046 SER A O 1
ATOM 8442 N N . LEU A 1 1047 ? 31.129 -48.656 21.767 1.00 35.31 1047 LEU A N 1
ATOM 8443 C CA . LEU A 1 1047 ? 31.626 -47.279 21.895 1.00 35.31 1047 LEU A CA 1
ATOM 8444 C C . LEU A 1 1047 ? 31.375 -46.616 23.266 1.00 35.31 1047 LEU A C 1
ATOM 8446 O O . LEU A 1 1047 ? 31.952 -45.565 23.556 1.00 35.31 1047 LEU A O 1
ATOM 8450 N N . MET A 1 1048 ? 30.542 -47.204 24.129 1.00 33.78 1048 MET A N 1
ATOM 8451 C CA . MET A 1 1048 ? 29.999 -46.518 25.315 1.00 33.78 1048 MET A CA 1
ATOM 8452 C C . MET A 1 1048 ? 30.867 -46.557 26.590 1.00 33.78 1048 MET A C 1
ATOM 8454 O O . MET A 1 1048 ? 30.506 -45.922 27.581 1.00 33.78 1048 MET A O 1
ATOM 8458 N N . LYS A 1 1049 ? 32.000 -47.278 26.624 1.00 37.00 1049 LYS A N 1
ATOM 8459 C CA . LYS A 1 1049 ? 32.678 -47.611 27.903 1.00 37.00 1049 LYS A CA 1
ATOM 8460 C C . LYS A 1 1049 ? 33.804 -46.677 28.388 1.00 37.00 1049 LYS A C 1
ATOM 8462 O O . LYS A 1 1049 ? 34.082 -46.688 29.584 1.00 37.00 1049 LYS A O 1
ATOM 8467 N N . ASP A 1 1050 ? 34.414 -45.836 27.541 1.00 36.78 1050 ASP A N 1
ATOM 8468 C CA . ASP A 1 1050 ? 35.740 -45.244 27.861 1.00 36.78 1050 ASP A CA 1
ATOM 8469 C C . ASP A 1 1050 ? 35.825 -43.707 28.063 1.00 36.78 1050 ASP A C 1
ATOM 8471 O O . ASP A 1 1050 ? 36.820 -43.206 28.592 1.00 36.78 1050 ASP A O 1
ATOM 8475 N N . ASN A 1 1051 ? 34.811 -42.912 27.694 1.00 40.09 1051 ASN A N 1
ATOM 8476 C CA . ASN A 1 1051 ? 34.971 -41.447 27.520 1.00 40.09 1051 ASN A CA 1
ATOM 8477 C C . ASN A 1 1051 ? 34.630 -40.539 28.734 1.00 40.09 1051 ASN A C 1
ATOM 8479 O O . ASN A 1 1051 ? 34.573 -39.315 28.610 1.00 40.09 1051 ASN A O 1
ATOM 8483 N N . TRP A 1 1052 ? 34.441 -41.088 29.937 1.00 33.72 1052 TRP A N 1
ATOM 8484 C CA . TRP A 1 1052 ? 33.783 -40.420 31.083 1.00 33.72 1052 TRP A CA 1
ATOM 8485 C C . TRP A 1 1052 ? 34.526 -39.253 31.788 1.00 33.72 1052 TRP A C 1
ATOM 8487 O O . TRP A 1 1052 ? 34.129 -38.851 32.882 1.00 33.72 1052 TRP A O 1
ATOM 8497 N N . ARG A 1 1053 ? 35.615 -38.696 31.230 1.00 36.66 1053 ARG A N 1
ATOM 8498 C CA . ARG A 1 1053 ? 36.568 -37.839 31.986 1.00 36.66 1053 ARG A CA 1
ATOM 8499 C C . ARG A 1 1053 ? 36.753 -36.379 31.546 1.00 36.66 1053 ARG A C 1
ATOM 8501 O O . ARG A 1 1053 ? 37.595 -35.701 32.136 1.00 36.66 1053 ARG A O 1
ATOM 8508 N N . LYS A 1 1054 ? 36.004 -35.858 30.568 1.00 41.03 1054 LYS A N 1
ATOM 8509 C CA . LYS A 1 1054 ? 36.073 -34.431 30.181 1.00 41.03 1054 LYS A CA 1
ATOM 8510 C C . LYS A 1 1054 ? 34.690 -33.860 29.864 1.00 41.03 1054 LYS A C 1
ATOM 8512 O O . LYS A 1 1054 ? 34.024 -34.347 28.961 1.00 41.03 1054 LYS A O 1
ATOM 8517 N N . VAL A 1 1055 ? 34.314 -32.790 30.562 1.00 42.84 1055 VAL A N 1
ATOM 8518 C CA . VAL A 1 1055 ? 33.167 -31.931 30.228 1.00 42.84 1055 VAL A CA 1
ATOM 8519 C C . VAL A 1 1055 ? 33.730 -30.550 29.902 1.00 42.84 1055 VAL A C 1
ATOM 8521 O O . VAL A 1 1055 ? 34.394 -29.947 30.745 1.00 42.84 1055 VAL A O 1
ATOM 8524 N N . LEU A 1 1056 ? 33.510 -30.074 28.677 1.00 46.94 1056 LEU A N 1
ATOM 8525 C CA . LEU A 1 1056 ? 33.870 -28.720 28.254 1.00 46.94 1056 LEU A CA 1
ATOM 8526 C C . LEU A 1 1056 ? 32.674 -27.792 28.488 1.00 46.94 1056 LEU A C 1
ATOM 8528 O O . LEU A 1 1056 ? 31.550 -28.129 28.132 1.00 46.94 1056 LEU A O 1
ATOM 8532 N N . VAL A 1 1057 ? 32.921 -26.622 29.076 1.00 51.03 1057 VAL A N 1
ATOM 8533 C CA . VAL A 1 1057 ? 31.916 -25.565 29.259 1.00 51.03 1057 VAL A CA 1
ATOM 8534 C C . VAL A 1 1057 ? 32.305 -24.415 28.339 1.00 51.03 1057 VAL A C 1
ATOM 8536 O O . VAL A 1 1057 ? 33.369 -23.821 28.513 1.00 51.03 1057 VAL A O 1
ATOM 8539 N N . LYS A 1 1058 ? 31.476 -24.128 27.331 1.00 52.06 1058 LYS A N 1
ATOM 8540 C CA . LYS A 1 1058 ? 31.734 -23.052 26.366 1.00 52.06 1058 LYS A CA 1
ATOM 8541 C C . LYS A 1 1058 ? 31.232 -21.727 26.945 1.00 52.06 1058 LYS A C 1
ATOM 8543 O O . LYS A 1 1058 ? 30.034 -21.545 27.127 1.00 52.06 1058 LYS A O 1
ATOM 8548 N N . ASN A 1 1059 ? 32.144 -20.797 27.231 1.00 53.66 1059 ASN A N 1
ATOM 8549 C CA . ASN A 1 1059 ? 31.765 -19.431 27.595 1.00 53.66 1059 ASN A CA 1
ATOM 8550 C C . ASN A 1 1059 ? 31.442 -18.645 26.320 1.00 53.66 1059 ASN A C 1
ATOM 8552 O O . ASN A 1 1059 ? 32.279 -18.517 25.428 1.00 53.66 1059 ASN A O 1
ATOM 8556 N N . HIS A 1 1060 ? 30.229 -18.108 26.251 1.00 60.62 1060 HIS A N 1
ATOM 8557 C CA . HIS A 1 1060 ? 29.711 -17.426 25.075 1.00 60.62 1060 HIS A CA 1
ATOM 8558 C C . HIS A 1 1060 ? 29.752 -15.905 25.266 1.00 60.62 1060 HIS A C 1
ATOM 8560 O O . HIS A 1 1060 ? 28.984 -15.342 26.042 1.00 60.62 1060 HIS A O 1
ATOM 8566 N N . ILE A 1 1061 ? 30.673 -15.243 24.563 1.00 57.75 1061 ILE A N 1
ATOM 8567 C CA . ILE A 1 1061 ? 30.847 -13.785 24.562 1.00 57.75 1061 ILE A CA 1
ATOM 8568 C C . ILE A 1 1061 ? 30.886 -13.328 23.100 1.00 57.75 1061 ILE A C 1
ATOM 8570 O O . ILE A 1 1061 ? 31.561 -13.950 22.282 1.00 57.75 1061 ILE A O 1
ATOM 8574 N N . GLN A 1 1062 ? 30.155 -12.262 22.776 1.00 55.06 1062 GLN A N 1
ATOM 8575 C CA . GLN A 1 1062 ? 30.140 -11.632 21.454 1.00 55.06 1062 GLN A CA 1
ATOM 8576 C C . GLN A 1 1062 ? 30.489 -10.146 21.582 1.00 55.06 1062 GLN A C 1
ATOM 8578 O O . GLN A 1 1062 ? 30.137 -9.503 22.574 1.00 55.06 1062 GLN A O 1
ATOM 8583 N N . ASP A 1 1063 ? 31.178 -9.624 20.572 1.00 55.09 1063 ASP A N 1
ATOM 8584 C CA . ASP A 1 1063 ? 31.457 -8.199 20.395 1.00 55.09 1063 ASP A CA 1
ATOM 8585 C C . ASP A 1 1063 ? 30.495 -7.578 19.366 1.00 55.09 1063 ASP A C 1
ATOM 8587 O O . ASP A 1 1063 ? 29.640 -8.263 18.808 1.00 55.09 1063 ASP A O 1
ATOM 8591 N N . LEU A 1 1064 ? 30.607 -6.266 19.144 1.00 52.47 1064 LEU A N 1
ATOM 8592 C CA . LEU A 1 1064 ? 29.880 -5.566 18.081 1.00 52.47 1064 LEU A CA 1
ATOM 8593 C C . LEU A 1 1064 ? 30.468 -5.935 16.712 1.00 52.47 1064 LEU A C 1
ATOM 8595 O O . LEU A 1 1064 ? 31.690 -5.928 16.571 1.00 52.47 1064 LEU A O 1
ATOM 8599 N N . ASP A 1 1065 ? 29.608 -6.200 15.725 1.00 47.31 1065 ASP A N 1
ATOM 8600 C CA . ASP A 1 1065 ? 30.015 -6.632 14.378 1.00 47.31 1065 ASP A CA 1
ATOM 8601 C C . ASP A 1 1065 ? 31.020 -5.643 13.739 1.00 47.31 1065 ASP A C 1
ATOM 8603 O O . ASP A 1 1065 ? 32.112 -6.041 13.337 1.00 47.31 1065 ASP A O 1
ATOM 8607 N N . ASP A 1 1066 ? 30.715 -4.340 13.780 1.00 48.41 1066 ASP A N 1
ATOM 8608 C CA . ASP A 1 1066 ? 31.518 -3.244 13.206 1.00 48.41 1066 ASP A CA 1
ATOM 8609 C C . ASP A 1 1066 ? 32.900 -3.020 13.885 1.00 48.41 1066 ASP A C 1
ATOM 8611 O O . ASP A 1 1066 ? 33.660 -2.134 13.489 1.00 48.41 1066 ASP A O 1
ATOM 8615 N N . LEU A 1 1067 ? 33.253 -3.761 14.950 1.00 44.81 1067 LEU A N 1
ATOM 8616 C CA . LEU A 1 1067 ? 34.451 -3.498 15.774 1.00 44.81 1067 LEU A CA 1
ATOM 8617 C C . LEU A 1 1067 ? 35.780 -3.670 15.009 1.00 44.81 1067 LEU A C 1
ATOM 8619 O O . LEU A 1 1067 ? 36.800 -3.105 15.416 1.00 44.81 1067 LEU A O 1
ATOM 8623 N N . TYR A 1 1068 ? 35.774 -4.446 13.923 1.00 49.72 1068 TYR A N 1
ATOM 8624 C CA . TYR A 1 1068 ? 36.970 -4.826 13.164 1.00 49.72 1068 TYR A CA 1
ATOM 8625 C C . TYR A 1 1068 ? 37.105 -4.111 11.805 1.00 49.72 1068 TYR A C 1
ATOM 8627 O O . TYR A 1 1068 ? 38.151 -4.232 11.171 1.00 49.72 1068 TYR A O 1
ATOM 8635 N N . ASP A 1 1069 ? 36.138 -3.274 11.412 1.00 41.12 1069 ASP A N 1
ATOM 8636 C CA . ASP A 1 1069 ? 36.126 -2.518 10.141 1.00 41.12 1069 ASP A CA 1
ATOM 8637 C C . ASP A 1 1069 ? 37.101 -1.315 10.111 1.00 41.12 1069 ASP A C 1
ATOM 8639 O O . ASP A 1 1069 ? 37.024 -0.439 9.247 1.00 41.12 1069 ASP A O 1
ATOM 8643 N N . THR A 1 1070 ? 38.041 -1.236 11.059 1.00 38.91 1070 THR A N 1
ATOM 8644 C CA . THR A 1 1070 ? 39.001 -0.127 11.180 1.00 38.91 1070 THR A CA 1
ATOM 8645 C C . THR A 1 1070 ? 40.442 -0.599 11.006 1.00 38.91 1070 THR A C 1
ATOM 8647 O O . THR A 1 1070 ? 40.825 -1.672 11.463 1.00 38.91 1070 THR A O 1
ATOM 8650 N N . LEU A 1 1071 ? 41.290 0.231 10.393 1.00 32.34 1071 LEU A N 1
ATOM 8651 C CA . LEU A 1 1071 ? 42.698 -0.107 10.125 1.00 32.34 1071 LEU A CA 1
ATOM 8652 C C . LEU A 1 1071 ? 43.549 -0.343 11.398 1.00 32.34 1071 LEU A C 1
ATOM 8654 O O . LEU A 1 1071 ? 44.601 -0.966 11.309 1.00 32.34 1071 LEU A O 1
ATOM 8658 N N . ASP A 1 1072 ? 43.082 0.081 12.582 1.00 39.72 1072 ASP A N 1
ATOM 8659 C CA . ASP A 1 1072 ? 43.702 -0.185 13.899 1.00 39.72 1072 ASP A CA 1
ATOM 8660 C C . ASP A 1 1072 ? 42.980 -1.317 14.679 1.00 39.72 1072 ASP A C 1
ATOM 8662 O O . ASP A 1 1072 ? 43.050 -1.402 15.912 1.00 39.72 1072 ASP A O 1
ATOM 8666 N N . TRP A 1 1073 ? 42.283 -2.227 13.977 1.00 48.38 1073 TRP A N 1
ATOM 8667 C CA . TRP A 1 1073 ? 41.574 -3.369 14.581 1.00 48.38 1073 TRP A CA 1
ATOM 8668 C C . TRP A 1 1073 ? 42.471 -4.220 15.489 1.00 48.38 1073 TRP A C 1
ATOM 8670 O O . TRP A 1 1073 ? 41.998 -4.804 16.463 1.00 48.38 1073 TRP A O 1
ATOM 8680 N N . GLN A 1 1074 ? 43.780 -4.259 15.224 1.00 44.78 1074 GLN A N 1
ATOM 8681 C CA . GLN A 1 1074 ? 44.763 -4.978 16.037 1.00 44.78 1074 GLN A CA 1
ATOM 8682 C C . GLN A 1 1074 ? 44.829 -4.424 17.470 1.00 44.78 1074 GLN A C 1
ATOM 8684 O O . GLN A 1 1074 ? 44.880 -5.190 18.441 1.00 44.78 1074 GLN A O 1
ATOM 8689 N N . ARG A 1 1075 ? 44.770 -3.095 17.634 1.00 49.12 1075 ARG A N 1
ATOM 8690 C CA . ARG A 1 1075 ? 44.724 -2.422 18.941 1.00 49.12 1075 ARG A CA 1
ATOM 8691 C C . ARG A 1 1075 ? 43.344 -2.541 19.581 1.00 49.12 1075 ARG A C 1
ATOM 8693 O O . ARG A 1 1075 ? 43.259 -2.775 20.787 1.00 49.12 1075 ARG A O 1
ATOM 8700 N N . ALA A 1 1076 ? 42.272 -2.420 18.796 1.00 50.78 1076 ALA A N 1
ATOM 8701 C CA . ALA A 1 1076 ? 40.902 -2.568 19.289 1.00 50.78 1076 ALA A CA 1
ATOM 8702 C C . ALA A 1 1076 ? 40.639 -3.989 19.825 1.00 50.78 1076 ALA A C 1
ATOM 8704 O O . ALA A 1 1076 ? 40.277 -4.157 20.993 1.00 50.78 1076 ALA A O 1
ATOM 8705 N N . GLY A 1 1077 ? 40.914 -5.012 19.012 1.00 50.75 1077 GLY A N 1
ATOM 8706 C CA . GLY A 1 1077 ? 40.728 -6.424 19.338 1.00 50.75 1077 GLY A CA 1
ATOM 8707 C C . GLY A 1 1077 ? 41.624 -6.906 20.479 1.00 50.75 1077 GLY A C 1
ATOM 8708 O O . GLY A 1 1077 ? 41.144 -7.582 21.384 1.00 50.75 1077 GLY A O 1
ATOM 8709 N N . SER A 1 1078 ? 42.902 -6.506 20.530 1.00 48.91 1078 SER A N 1
ATOM 8710 C CA . SER A 1 1078 ? 43.776 -6.870 21.662 1.00 48.91 1078 SER A CA 1
ATOM 8711 C C . SER A 1 1078 ? 43.332 -6.228 22.985 1.00 48.91 1078 SER A C 1
ATOM 8713 O O . SER A 1 1078 ? 43.346 -6.889 24.028 1.00 48.91 1078 SER A O 1
ATOM 8715 N N . LYS A 1 1079 ? 42.851 -4.977 22.949 1.00 54.53 1079 LYS A N 1
ATOM 8716 C CA . LYS A 1 1079 ? 42.245 -4.296 24.105 1.00 54.53 1079 LYS A CA 1
ATOM 8717 C C . LYS A 1 1079 ? 40.929 -4.954 24.536 1.00 54.53 1079 LYS A C 1
ATOM 8719 O O . LYS A 1 1079 ? 40.672 -5.049 25.737 1.00 54.53 1079 LYS A O 1
ATOM 8724 N N . MET A 1 1080 ? 40.121 -5.444 23.593 1.00 58.22 1080 MET A N 1
ATOM 8725 C CA . MET A 1 1080 ? 38.866 -6.139 23.895 1.00 58.22 1080 MET A CA 1
ATOM 8726 C C . MET A 1 1080 ? 39.092 -7.560 24.434 1.00 58.22 1080 MET A C 1
ATOM 8728 O O . MET A 1 1080 ? 38.512 -7.916 25.455 1.00 58.22 1080 MET A O 1
ATOM 8732 N N . MET A 1 1081 ? 40.020 -8.325 23.854 1.00 53.00 1081 MET A N 1
ATOM 8733 C CA . MET A 1 1081 ? 40.453 -9.640 24.346 1.00 53.00 1081 MET A CA 1
ATOM 8734 C C . MET A 1 1081 ? 40.893 -9.579 25.818 1.00 53.00 1081 MET A C 1
ATOM 8736 O O . MET A 1 1081 ? 40.461 -10.396 26.633 1.00 53.00 1081 MET A O 1
ATOM 8740 N N . LEU A 1 1082 ? 41.699 -8.575 26.188 1.00 54.47 1082 LEU A N 1
ATOM 8741 C CA . LEU A 1 1082 ? 42.068 -8.330 27.588 1.00 54.47 1082 LEU A CA 1
ATOM 8742 C C . LEU A 1 1082 ? 40.842 -7.984 28.447 1.00 54.47 1082 LEU A C 1
ATOM 8744 O O . LEU A 1 1082 ? 40.701 -8.499 29.556 1.00 54.47 1082 LEU A O 1
ATOM 8748 N N . ARG A 1 1083 ? 39.924 -7.154 27.938 1.00 61.44 1083 ARG A N 1
ATOM 8749 C CA . ARG A 1 1083 ? 38.691 -6.768 28.643 1.00 61.44 1083 ARG A CA 1
ATOM 8750 C C . ARG A 1 1083 ? 37.764 -7.959 28.911 1.00 61.44 1083 ARG A C 1
ATOM 8752 O O . ARG A 1 1083 ? 37.174 -8.014 29.988 1.00 61.44 1083 ARG A O 1
ATOM 8759 N N . HIS A 1 1084 ? 37.662 -8.908 27.982 1.00 59.09 1084 HIS A N 1
ATOM 8760 C CA . HIS A 1 1084 ? 36.907 -10.153 28.167 1.00 59.09 1084 HIS A CA 1
ATOM 8761 C C . HIS A 1 1084 ? 37.600 -11.093 29.152 1.00 59.09 1084 HIS A C 1
ATOM 8763 O O . HIS A 1 1084 ? 36.940 -11.625 30.042 1.00 59.09 1084 HIS A O 1
ATOM 8769 N N . TYR A 1 1085 ? 38.929 -11.229 29.073 1.00 57.50 1085 TYR A N 1
ATOM 8770 C CA . TYR A 1 1085 ? 39.707 -12.016 30.036 1.00 57.50 1085 TYR A CA 1
ATOM 8771 C C . TYR A 1 1085 ? 39.511 -11.517 31.479 1.00 57.50 1085 TYR A C 1
ATOM 8773 O O . TYR A 1 1085 ? 39.167 -12.306 32.358 1.00 57.50 1085 TYR A O 1
ATOM 8781 N N . PHE A 1 1086 ? 39.623 -10.205 31.721 1.00 59.75 1086 PHE A N 1
ATOM 8782 C CA . PHE A 1 1086 ? 39.380 -9.620 33.048 1.00 59.75 1086 PHE A CA 1
ATOM 8783 C C . PHE A 1 1086 ? 37.911 -9.694 33.502 1.00 59.75 1086 PHE A C 1
ATOM 8785 O O . PHE A 1 1086 ? 37.644 -9.659 34.700 1.00 59.75 1086 PHE A O 1
ATOM 8792 N N . LYS A 1 1087 ? 36.952 -9.840 32.578 1.00 60.09 1087 LYS A N 1
ATOM 8793 C CA . LYS A 1 1087 ? 35.532 -10.081 32.895 1.00 60.09 1087 LYS A CA 1
ATOM 8794 C C . LYS A 1 1087 ? 35.181 -11.557 33.117 1.00 60.09 1087 LYS A C 1
ATOM 8796 O O . LYS A 1 1087 ? 34.077 -11.833 33.581 1.00 60.09 1087 LYS A O 1
ATOM 8801 N N . ASN A 1 1088 ? 36.072 -12.500 32.804 1.00 59.16 1088 ASN A N 1
ATOM 8802 C CA . ASN A 1 1088 ? 35.739 -13.927 32.744 1.00 59.16 1088 ASN A CA 1
ATOM 8803 C C . ASN A 1 1088 ? 35.231 -14.493 34.087 1.00 59.16 1088 ASN A C 1
ATOM 8805 O O . ASN A 1 1088 ? 34.314 -15.308 34.087 1.00 59.16 1088 ASN A O 1
ATOM 8809 N N . GLU A 1 1089 ? 35.737 -14.026 35.238 1.00 63.19 1089 GLU A N 1
ATOM 8810 C CA . GLU A 1 1089 ? 35.193 -14.446 36.543 1.00 63.19 1089 GLU A CA 1
ATOM 8811 C C . GLU A 1 1089 ? 33.738 -13.986 36.733 1.00 63.19 1089 GLU A C 1
ATOM 8813 O O . GLU A 1 1089 ? 32.902 -14.762 37.193 1.00 63.19 1089 GLU A O 1
ATOM 8818 N N . MET A 1 1090 ? 33.413 -12.750 36.340 1.00 67.38 1090 MET A N 1
ATOM 8819 C CA . MET A 1 1090 ? 32.051 -12.218 36.418 1.00 67.38 1090 MET A CA 1
ATOM 8820 C C . MET A 1 1090 ? 31.109 -13.001 35.495 1.00 67.38 1090 MET A C 1
ATOM 8822 O O . MET A 1 1090 ? 30.058 -13.447 35.942 1.00 67.38 1090 MET A O 1
ATOM 8826 N N . VAL A 1 1091 ? 31.524 -13.248 34.247 1.00 65.81 1091 VAL A N 1
ATOM 8827 C CA . VAL A 1 1091 ? 30.758 -14.048 33.272 1.00 65.81 1091 VAL A CA 1
ATOM 8828 C C . VAL A 1 1091 ? 30.532 -15.475 33.782 1.00 65.81 1091 VAL A C 1
ATOM 8830 O O . VAL A 1 1091 ? 29.408 -15.967 33.737 1.00 65.81 1091 VAL A O 1
ATOM 8833 N N . LEU A 1 1092 ? 31.562 -16.129 34.329 1.00 67.62 1092 LEU A N 1
ATOM 8834 C CA . LEU A 1 1092 ? 31.449 -17.489 34.859 1.00 67.62 1092 LEU A CA 1
ATOM 8835 C C . LEU A 1 1092 ? 30.562 -17.560 36.115 1.00 67.62 1092 LEU A C 1
ATOM 8837 O O . LEU A 1 1092 ? 29.790 -18.507 36.254 1.00 67.62 1092 LEU A O 1
ATOM 8841 N N . ARG A 1 1093 ? 30.621 -16.561 37.009 1.00 72.50 1093 ARG A N 1
ATOM 8842 C CA . ARG A 1 1093 ? 29.691 -16.447 38.150 1.00 72.50 1093 ARG A CA 1
ATOM 8843 C C . ARG A 1 1093 ? 28.246 -16.308 37.666 1.00 72.50 1093 ARG A C 1
ATOM 8845 O O . ARG A 1 1093 ? 27.404 -17.093 38.093 1.00 72.50 1093 ARG A O 1
ATOM 8852 N N . THR A 1 1094 ? 27.985 -15.404 36.719 1.00 74.50 1094 THR A N 1
ATOM 8853 C CA . THR A 1 1094 ? 26.654 -15.217 36.122 1.00 74.50 1094 THR A CA 1
ATOM 8854 C C . THR A 1 1094 ? 26.145 -16.493 35.442 1.00 74.50 1094 THR A C 1
ATOM 8856 O O . THR A 1 1094 ? 25.003 -16.876 35.679 1.00 74.50 1094 THR A O 1
ATOM 8859 N N . LEU A 1 1095 ? 26.985 -17.216 34.691 1.00 69.12 1095 LEU A N 1
ATOM 8860 C CA . LEU A 1 1095 ? 26.619 -18.505 34.084 1.00 69.12 1095 LEU A CA 1
ATOM 8861 C C . LEU A 1 1095 ? 26.311 -19.589 35.131 1.00 69.12 1095 LEU A C 1
ATOM 8863 O O . LEU A 1 1095 ? 25.381 -20.370 34.949 1.00 69.12 1095 LEU A O 1
ATOM 8867 N N . ILE A 1 1096 ? 27.044 -19.638 36.248 1.00 72.50 1096 ILE A N 1
ATOM 8868 C CA . ILE A 1 1096 ? 26.767 -20.572 37.355 1.00 72.50 1096 ILE A CA 1
ATOM 8869 C C . ILE A 1 1096 ? 25.455 -20.212 38.072 1.00 72.50 1096 ILE A C 1
ATOM 8871 O O . ILE A 1 1096 ? 24.701 -21.105 38.459 1.00 72.50 1096 ILE A O 1
ATOM 8875 N N . GLU A 1 1097 ? 25.159 -18.925 38.247 1.00 76.12 1097 GLU A N 1
ATOM 8876 C CA . GLU A 1 1097 ? 23.904 -18.440 38.836 1.00 76.12 1097 GLU A CA 1
ATOM 8877 C C . GLU A 1 1097 ? 22.706 -18.714 37.915 1.00 76.12 1097 GLU A C 1
ATOM 8879 O O . GLU A 1 1097 ? 21.694 -19.243 38.375 1.00 76.12 1097 GLU A O 1
ATOM 8884 N N . GLN A 1 1098 ? 22.852 -18.478 36.609 1.00 74.38 1098 GLN A N 1
ATOM 8885 C CA . GLN A 1 1098 ? 21.865 -18.829 35.584 1.00 74.38 1098 GLN A CA 1
ATOM 8886 C C . GLN A 1 1098 ? 21.632 -20.345 35.518 1.00 74.38 1098 GLN A C 1
ATOM 8888 O O . GLN A 1 1098 ? 20.489 -20.787 35.583 1.00 74.38 1098 GLN A O 1
ATOM 8893 N N . ALA A 1 1099 ? 22.689 -21.163 35.489 1.00 72.06 1099 ALA A N 1
ATOM 8894 C CA . ALA A 1 1099 ? 22.582 -22.626 35.499 1.00 72.06 1099 ALA A CA 1
ATOM 8895 C C . ALA A 1 1099 ? 21.837 -23.156 36.737 1.00 72.06 1099 ALA A C 1
ATOM 8897 O O . ALA A 1 1099 ? 21.007 -24.061 36.629 1.00 72.06 1099 ALA A O 1
ATOM 8898 N N . ARG A 1 1100 ? 22.089 -22.562 37.914 1.00 73.69 1100 ARG A N 1
ATOM 8899 C CA . ARG A 1 1100 ? 21.358 -22.867 39.156 1.00 73.69 1100 ARG A CA 1
ATOM 8900 C C . ARG A 1 1100 ? 19.890 -22.462 39.065 1.00 73.69 1100 ARG A C 1
ATOM 8902 O O . ARG A 1 1100 ? 19.033 -23.280 39.378 1.00 73.69 1100 ARG A O 1
ATOM 8909 N N . TYR A 1 1101 ? 19.601 -21.242 38.613 1.00 77.00 1101 TYR A N 1
ATOM 8910 C CA . TYR A 1 1101 ? 18.236 -20.729 38.462 1.00 77.00 1101 TYR A CA 1
ATOM 8911 C C . TYR A 1 1101 ? 17.411 -21.567 37.472 1.00 77.00 1101 TYR A C 1
ATOM 8913 O O . TYR A 1 1101 ? 16.265 -21.920 37.746 1.00 77.00 1101 TYR A O 1
ATOM 8921 N N . PHE A 1 1102 ? 18.022 -21.971 36.358 1.00 72.00 1102 PHE A N 1
ATOM 8922 C CA . PHE A 1 1102 ? 17.413 -22.845 35.359 1.00 72.00 1102 PHE A CA 1
ATOM 8923 C C . PHE A 1 1102 ? 17.454 -24.334 35.722 1.00 72.00 1102 PHE A C 1
ATOM 8925 O O . PHE A 1 1102 ? 16.920 -25.136 34.961 1.00 72.00 1102 PHE A O 1
ATOM 8932 N N . TYR A 1 1103 ? 18.050 -24.745 36.848 1.00 69.81 1103 TYR A N 1
ATOM 8933 C CA . TYR A 1 1103 ? 18.284 -26.156 37.195 1.00 69.81 1103 TYR A CA 1
ATOM 8934 C C . TYR A 1 1103 ? 18.814 -26.964 35.992 1.00 69.81 1103 TYR A C 1
ATOM 8936 O O . TYR A 1 1103 ? 18.210 -27.957 35.576 1.00 69.81 1103 TYR A O 1
ATOM 8944 N N . ALA A 1 1104 ? 19.905 -26.486 35.392 1.00 64.56 1104 ALA A N 1
ATOM 8945 C CA . ALA A 1 1104 ? 20.562 -27.077 34.229 1.00 64.56 1104 ALA A CA 1
ATOM 8946 C C . ALA A 1 1104 ? 22.077 -27.220 34.488 1.00 64.56 1104 ALA A C 1
ATOM 8948 O O . ALA A 1 1104 ? 22.645 -26.409 35.223 1.00 64.56 1104 ALA A O 1
ATOM 8949 N N . PRO A 1 1105 ? 22.773 -28.218 33.909 1.00 62.53 1105 PRO A N 1
ATOM 8950 C CA . PRO A 1 1105 ? 24.231 -28.273 33.980 1.00 62.53 1105 PRO A CA 1
ATOM 8951 C C . PRO A 1 1105 ? 24.853 -27.058 33.277 1.00 62.53 1105 PRO A C 1
ATOM 8953 O O . PRO A 1 1105 ? 24.423 -26.690 32.187 1.00 62.53 1105 PRO A O 1
ATOM 8956 N N . VAL A 1 1106 ? 25.902 -26.462 33.858 1.00 63.34 1106 VAL A N 1
ATOM 8957 C CA . VAL A 1 1106 ? 26.537 -25.238 33.314 1.00 63.34 1106 VAL A CA 1
ATOM 8958 C C . VAL A 1 1106 ? 27.041 -25.439 31.875 1.00 63.34 1106 VAL A C 1
ATOM 8960 O O . VAL A 1 1106 ? 26.919 -24.542 31.052 1.00 63.34 1106 VAL A O 1
ATOM 8963 N N . GLY A 1 1107 ? 27.546 -26.635 31.548 1.00 57.41 1107 GLY A N 1
ATOM 8964 C CA . GLY A 1 1107 ? 27.995 -27.002 30.196 1.00 57.41 1107 GLY A CA 1
ATOM 8965 C C . GLY A 1 1107 ? 26.880 -27.214 29.165 1.00 57.41 1107 GLY A C 1
ATOM 8966 O O . GLY A 1 1107 ? 27.181 -27.427 27.997 1.00 57.41 1107 GLY A O 1
ATOM 8967 N N . ASN A 1 1108 ? 25.611 -27.157 29.577 1.00 61.75 1108 ASN A N 1
ATOM 8968 C CA . ASN A 1 1108 ? 24.446 -27.270 28.700 1.00 61.75 1108 ASN A CA 1
ATOM 8969 C C . ASN A 1 1108 ? 23.723 -25.920 28.505 1.00 61.75 1108 ASN A C 1
ATOM 8971 O O . ASN A 1 1108 ? 22.663 -25.897 27.886 1.00 61.75 1108 ASN A O 1
ATOM 8975 N N . LEU A 1 1109 ? 24.290 -24.807 28.993 1.00 62.19 1109 LEU A N 1
ATOM 8976 C CA . LEU A 1 1109 ? 23.850 -23.456 28.633 1.00 62.19 1109 LEU A CA 1
ATOM 8977 C C . LEU A 1 1109 ? 24.426 -23.064 27.252 1.00 62.19 1109 LEU A C 1
ATOM 8979 O O . LEU A 1 1109 ? 25.649 -23.056 27.106 1.00 62.19 1109 LEU A O 1
ATOM 8983 N N . PRO A 1 1110 ? 23.596 -22.736 26.243 1.00 62.94 1110 PRO A N 1
ATOM 8984 C CA . PRO A 1 1110 ? 24.057 -22.308 24.921 1.00 62.94 1110 PRO A CA 1
ATOM 8985 C C . PRO A 1 1110 ? 24.335 -20.794 24.869 1.00 62.94 1110 PRO A C 1
ATOM 8987 O O . PRO A 1 1110 ? 24.161 -20.081 25.854 1.00 62.94 1110 PRO A O 1
ATOM 8990 N N . THR A 1 1111 ? 24.711 -20.285 23.689 1.00 60.72 1111 THR A N 1
ATOM 8991 C CA . THR A 1 1111 ? 25.011 -18.861 23.438 1.00 60.72 1111 THR A CA 1
ATOM 8992 C C . THR A 1 1111 ? 23.930 -17.899 23.928 1.00 60.72 1111 THR A C 1
ATOM 8994 O O . THR A 1 1111 ? 24.257 -16.871 24.516 1.00 60.72 1111 THR A O 1
ATOM 8997 N N . ASP A 1 1112 ? 22.654 -18.225 23.705 1.00 69.69 1112 ASP A N 1
ATOM 8998 C CA . ASP A 1 1112 ? 21.528 -17.458 24.240 1.00 69.69 1112 ASP A CA 1
ATOM 8999 C C . ASP A 1 1112 ? 20.953 -18.160 25.476 1.00 69.69 1112 ASP A C 1
ATOM 9001 O O . ASP A 1 1112 ? 20.033 -18.982 25.422 1.00 69.69 1112 ASP A O 1
ATOM 9005 N N . VAL A 1 1113 ? 21.552 -17.819 26.613 1.00 65.62 1113 VAL A N 1
ATOM 9006 C CA . VAL A 1 1113 ? 21.200 -18.330 27.940 1.00 65.62 1113 VAL A CA 1
ATOM 9007 C C . VAL A 1 1113 ? 19.793 -17.882 28.373 1.00 65.62 1113 VAL A C 1
ATOM 9009 O O . VAL A 1 1113 ? 19.164 -18.550 29.193 1.00 65.62 1113 VAL A O 1
ATOM 9012 N N . ILE A 1 1114 ? 19.274 -16.779 27.817 1.00 71.06 1114 ILE A N 1
ATOM 9013 C CA . ILE A 1 1114 ? 17.944 -16.244 28.145 1.00 71.06 1114 ILE A CA 1
ATOM 9014 C C . ILE A 1 1114 ? 16.869 -17.028 27.389 1.00 71.06 1114 ILE A C 1
ATOM 9016 O O . ILE A 1 1114 ? 15.911 -17.486 28.013 1.00 71.06 1114 ILE A O 1
ATOM 9020 N N . MET A 1 1115 ? 17.057 -17.250 26.083 1.00 61.47 1115 MET A N 1
ATOM 9021 C CA . MET A 1 1115 ? 16.190 -18.121 25.280 1.00 61.47 1115 MET A CA 1
ATOM 9022 C C . MET A 1 1115 ? 16.159 -19.543 25.840 1.00 61.47 1115 MET A C 1
ATOM 9024 O O . MET A 1 1115 ? 15.081 -20.058 26.110 1.00 61.47 1115 MET A O 1
ATOM 9028 N N . PHE A 1 1116 ? 17.320 -20.141 26.128 1.00 66.88 1116 PHE A N 1
ATOM 9029 C CA . PHE A 1 1116 ? 17.380 -21.477 26.733 1.00 66.88 1116 PHE A CA 1
ATOM 9030 C C . PHE A 1 1116 ? 16.651 -21.552 28.081 1.00 66.88 1116 PHE A C 1
ATOM 9032 O O . PHE A 1 1116 ? 15.947 -22.523 28.354 1.00 66.88 1116 PHE A O 1
ATOM 9039 N N . GLY A 1 1117 ? 16.784 -20.520 28.917 1.00 68.12 1117 GLY A N 1
ATOM 9040 C CA . GLY A 1 1117 ? 16.044 -20.413 30.170 1.00 68.12 1117 GLY A CA 1
ATOM 9041 C C . GLY A 1 1117 ? 14.529 -20.364 29.969 1.00 68.12 1117 GLY A C 1
ATOM 9042 O O . GLY A 1 1117 ? 13.791 -21.073 30.656 1.00 68.12 1117 GLY A O 1
ATOM 9043 N N . ALA A 1 1118 ? 14.069 -19.563 29.005 1.00 69.25 1118 ALA A N 1
ATOM 9044 C CA . ALA A 1 1118 ? 12.662 -19.464 28.636 1.00 69.25 1118 ALA A CA 1
ATOM 9045 C C . ALA A 1 1118 ? 12.125 -20.795 28.085 1.00 69.25 1118 ALA A C 1
ATOM 9047 O O . ALA A 1 1118 ? 11.111 -21.281 28.583 1.00 69.25 1118 ALA A O 1
ATOM 9048 N N . ASP A 1 1119 ? 12.829 -21.422 27.141 1.00 66.06 1119 ASP A N 1
ATOM 9049 C CA . ASP A 1 1119 ? 12.448 -22.695 26.521 1.00 66.06 1119 ASP A CA 1
ATOM 9050 C C . ASP A 1 1119 ? 12.426 -23.844 27.543 1.00 66.06 1119 ASP A C 1
ATOM 9052 O O . ASP A 1 1119 ? 11.475 -24.627 27.581 1.00 66.06 1119 ASP A O 1
ATOM 9056 N N . LEU A 1 1120 ? 13.420 -23.925 28.436 1.00 68.25 1120 LEU A N 1
ATOM 9057 C CA . LEU A 1 1120 ? 13.488 -24.955 29.476 1.00 68.25 1120 LEU A CA 1
ATOM 9058 C C . LEU A 1 1120 ? 12.395 -24.779 30.540 1.00 68.25 1120 LEU A C 1
ATOM 9060 O O . LEU A 1 1120 ? 11.805 -25.766 30.992 1.00 68.25 1120 LEU A O 1
ATOM 9064 N N . PHE A 1 1121 ? 12.089 -23.542 30.946 1.00 70.75 1121 PHE A N 1
ATOM 9065 C CA . PHE A 1 1121 ? 10.940 -23.295 31.815 1.00 70.75 1121 PHE A CA 1
ATOM 9066 C C . PHE A 1 1121 ? 9.620 -23.563 31.092 1.00 70.75 1121 PHE A C 1
ATOM 9068 O O . PHE A 1 1121 ? 8.731 -24.154 31.703 1.00 70.75 1121 PHE A O 1
ATOM 9075 N N . TYR A 1 1122 ? 9.484 -23.194 29.819 1.00 60.12 1122 TYR A N 1
ATOM 9076 C CA . TYR A 1 1122 ? 8.282 -23.442 29.025 1.00 60.12 1122 TYR A CA 1
ATOM 9077 C C . TYR A 1 1122 ? 8.022 -24.946 28.871 1.00 60.12 1122 TYR A C 1
ATOM 9079 O O . TYR A 1 1122 ? 6.944 -25.410 29.233 1.00 60.12 1122 TYR A O 1
ATOM 9087 N N . ALA A 1 1123 ? 9.034 -25.734 28.495 1.00 59.28 1123 ALA A N 1
ATOM 9088 C CA . ALA A 1 1123 ? 8.959 -27.195 28.425 1.00 59.28 1123 ALA A CA 1
ATOM 9089 C C . ALA A 1 1123 ? 8.559 -27.842 29.767 1.00 59.28 1123 ALA A C 1
ATOM 9091 O O . ALA A 1 1123 ? 7.745 -28.766 29.797 1.00 59.28 1123 ALA A O 1
ATOM 9092 N N . ARG A 1 1124 ? 9.065 -27.325 30.896 1.00 72.56 1124 ARG A N 1
ATOM 9093 C CA . ARG A 1 1124 ? 8.683 -27.797 32.241 1.00 72.56 1124 ARG A CA 1
ATOM 9094 C C . ARG A 1 1124 ? 7.267 -27.391 32.653 1.00 72.56 1124 ARG A C 1
ATOM 9096 O O . ARG A 1 1124 ? 6.610 -28.161 33.349 1.00 72.56 1124 ARG A O 1
ATOM 9103 N N . HIS A 1 1125 ? 6.780 -26.220 32.242 1.00 65.25 1125 HIS A N 1
ATOM 9104 C CA . HIS A 1 1125 ? 5.383 -25.826 32.464 1.00 65.25 1125 HIS A CA 1
ATOM 9105 C C . HIS A 1 1125 ? 4.430 -26.640 31.580 1.00 65.25 1125 HIS A C 1
ATOM 9107 O O . HIS A 1 1125 ? 3.394 -27.077 32.069 1.00 65.25 1125 HIS A O 1
ATOM 9113 N N . LEU A 1 1126 ? 4.818 -26.931 30.334 1.00 56.41 1126 LEU A N 1
ATOM 9114 C CA . LEU A 1 1126 ? 4.111 -27.851 29.443 1.00 56.41 1126 LEU A CA 1
ATOM 9115 C C . LEU A 1 1126 ? 4.008 -29.257 30.058 1.00 56.41 1126 LEU A C 1
ATOM 9117 O O . LEU A 1 1126 ? 2.899 -29.769 30.182 1.00 56.41 1126 LEU A O 1
ATOM 9121 N N . GLN A 1 1127 ? 5.111 -29.841 30.547 1.00 57.41 1127 GLN A N 1
ATOM 9122 C CA . GLN A 1 1127 ? 5.069 -31.129 31.260 1.00 57.41 1127 GLN A CA 1
ATOM 9123 C C . GLN A 1 1127 ? 4.197 -31.087 32.524 1.00 57.41 1127 GLN A C 1
ATOM 9125 O O . GLN A 1 1127 ? 3.395 -31.991 32.734 1.00 57.41 1127 GLN A O 1
ATOM 9130 N N . LYS A 1 1128 ? 4.296 -30.033 33.350 1.00 61.97 1128 LYS A N 1
ATOM 9131 C CA . LYS A 1 1128 ? 3.423 -29.862 34.530 1.00 61.97 1128 LYS A CA 1
ATOM 9132 C C . LYS A 1 1128 ? 1.939 -29.714 34.178 1.00 61.97 1128 LYS A C 1
ATOM 9134 O O . LYS A 1 1128 ? 1.097 -30.013 35.017 1.00 61.97 1128 LYS A O 1
ATOM 9139 N N . ALA A 1 1129 ? 1.627 -29.265 32.965 1.00 66.38 1129 ALA A N 1
ATOM 9140 C CA . ALA A 1 1129 ? 0.276 -29.170 32.420 1.00 66.38 1129 ALA A CA 1
ATOM 9141 C C . ALA A 1 1129 ? -0.085 -30.358 31.495 1.00 66.38 1129 ALA A C 1
ATOM 9143 O O . ALA A 1 1129 ? -0.988 -30.236 30.673 1.00 66.38 1129 ALA A O 1
ATOM 9144 N N . ASN A 1 1130 ? 0.604 -31.503 31.626 1.00 63.09 1130 ASN A N 1
ATOM 9145 C CA . ASN A 1 1130 ? 0.377 -32.748 30.873 1.00 63.09 1130 ASN A CA 1
ATOM 9146 C C . ASN A 1 1130 ? 0.482 -32.648 29.332 1.00 63.09 1130 ASN A C 1
ATOM 9148 O O . ASN A 1 1130 ? -0.007 -33.523 28.616 1.00 63.09 1130 ASN A O 1
ATOM 9152 N N . PHE A 1 1131 ? 1.173 -31.642 28.789 1.00 47.38 1131 PHE A N 1
ATOM 9153 C CA . PHE A 1 1131 ? 1.478 -31.594 27.357 1.00 47.38 1131 PHE A CA 1
ATOM 9154 C C . PHE A 1 1131 ? 2.631 -32.544 27.002 1.00 47.38 1131 PHE A C 1
ATOM 9156 O O . PHE A 1 1131 ? 3.710 -32.493 27.597 1.00 47.38 1131 PHE A O 1
ATOM 9163 N N . VAL A 1 1132 ? 2.425 -33.367 25.971 1.00 53.69 1132 VAL A N 1
ATOM 9164 C CA . VAL A 1 1132 ? 3.460 -34.250 25.414 1.00 53.69 1132 VAL A CA 1
ATOM 9165 C C . VAL A 1 1132 ? 4.495 -33.417 24.652 1.00 53.69 1132 VAL A C 1
ATOM 9167 O O . VAL A 1 1132 ? 4.185 -32.810 23.624 1.00 53.69 1132 VAL A O 1
ATOM 9170 N N . LEU A 1 1133 ? 5.736 -33.413 25.140 1.00 50.50 1133 LEU A N 1
ATOM 9171 C CA . LEU A 1 1133 ? 6.875 -32.842 24.424 1.00 50.50 1133 LEU A CA 1
ATOM 9172 C C . LEU A 1 1133 ? 7.284 -33.787 23.288 1.00 50.50 1133 LEU A C 1
ATOM 9174 O O . LEU A 1 1133 ? 7.633 -34.936 23.540 1.00 50.50 1133 LEU A O 1
ATOM 9178 N N . TRP A 1 1134 ? 7.254 -33.298 22.049 1.00 55.66 1134 TRP A N 1
ATOM 9179 C CA . TRP A 1 1134 ? 7.846 -33.997 20.907 1.00 55.66 1134 TRP A CA 1
ATOM 9180 C C . TRP A 1 1134 ? 9.341 -33.666 20.864 1.00 55.66 1134 TRP A C 1
ATOM 9182 O O . TRP A 1 1134 ? 9.704 -32.498 20.711 1.00 55.66 1134 TRP A O 1
ATOM 9192 N N . TRP A 1 1135 ? 10.196 -34.678 21.010 1.00 51.78 1135 TRP A N 1
ATOM 9193 C CA . TRP A 1 1135 ? 11.646 -34.582 20.836 1.00 51.78 1135 TRP A CA 1
ATOM 9194 C C . TRP A 1 1135 ? 12.120 -35.690 19.887 1.00 51.78 1135 TRP A C 1
ATOM 9196 O O . TRP A 1 1135 ? 11.576 -36.791 19.923 1.00 51.78 1135 TRP A O 1
ATOM 9206 N N . SER A 1 1136 ? 13.154 -35.433 19.081 1.00 52.16 1136 SER A N 1
ATOM 9207 C CA . SER A 1 1136 ? 13.928 -36.523 18.470 1.00 52.16 1136 SER A CA 1
ATOM 9208 C C . SER A 1 1136 ? 14.942 -37.052 19.491 1.00 52.16 1136 SER A C 1
ATOM 9210 O O . SER A 1 1136 ? 15.248 -36.395 20.489 1.00 52.16 1136 SER A O 1
ATOM 9212 N N . ALA A 1 1137 ? 15.500 -38.236 19.243 1.00 42.97 1137 ALA A N 1
ATOM 9213 C CA . ALA A 1 1137 ? 16.688 -38.702 19.965 1.00 42.97 1137 ALA A CA 1
ATOM 9214 C C . ALA A 1 1137 ? 17.974 -37.967 19.520 1.00 42.97 1137 ALA A C 1
ATOM 9216 O O . ALA A 1 1137 ? 19.012 -38.092 20.179 1.00 42.97 1137 ALA A O 1
ATOM 9217 N N . THR A 1 1138 ? 17.902 -37.220 18.410 1.00 48.38 1138 THR A N 1
ATOM 9218 C CA . THR A 1 1138 ? 19.008 -36.495 17.767 1.00 48.38 1138 THR A CA 1
ATOM 9219 C C . THR A 1 1138 ? 18.879 -34.970 17.934 1.00 48.38 1138 THR A C 1
ATOM 9221 O O . THR A 1 1138 ? 17.935 -34.475 18.544 1.00 48.38 1138 THR A O 1
ATOM 9224 N N . GLU A 1 1139 ? 19.824 -34.202 17.377 1.00 41.97 1139 GLU A N 1
ATOM 9225 C CA . GLU A 1 1139 ? 19.736 -32.731 17.294 1.00 41.97 1139 GLU A CA 1
ATOM 9226 C C . GLU A 1 1139 ? 18.751 -32.239 16.196 1.00 41.97 1139 GLU A C 1
ATOM 9228 O O . GLU A 1 1139 ? 18.530 -31.033 16.056 1.00 41.97 1139 GLU A O 1
ATOM 9233 N N . LYS A 1 1140 ? 18.137 -33.147 15.417 1.00 47.53 1140 LYS A N 1
ATOM 9234 C CA . LYS A 1 1140 ? 17.090 -32.835 14.428 1.00 47.53 1140 LYS A CA 1
ATOM 9235 C C . LYS A 1 1140 ? 15.704 -32.704 15.098 1.00 47.53 1140 LYS A C 1
ATOM 9237 O O . LYS A 1 1140 ? 15.462 -33.301 16.145 1.00 47.53 1140 LYS A O 1
ATOM 9242 N N . PRO A 1 1141 ? 14.752 -31.956 14.509 1.00 50.66 1141 PRO A N 1
ATOM 9243 C CA . PRO A 1 1141 ? 13.348 -32.016 14.916 1.00 50.66 1141 PRO A CA 1
ATOM 9244 C C . PRO A 1 1141 ? 12.684 -33.316 14.429 1.00 50.66 1141 PRO A C 1
ATOM 9246 O O . PRO A 1 1141 ? 12.832 -33.681 13.265 1.00 50.66 1141 PRO A O 1
ATOM 9249 N N . ASP A 1 1142 ? 11.907 -33.962 15.301 1.00 52.88 1142 ASP A N 1
ATOM 9250 C CA . ASP A 1 1142 ? 11.142 -35.171 14.971 1.00 52.88 1142 ASP A CA 1
ATOM 9251 C C . ASP A 1 1142 ? 10.031 -34.875 13.942 1.00 52.88 1142 ASP A C 1
ATOM 9253 O O . ASP A 1 1142 ? 9.174 -34.007 14.146 1.00 52.88 1142 ASP A O 1
ATOM 9257 N N . PHE A 1 1143 ? 10.056 -35.624 12.837 1.00 56.25 1143 PHE A N 1
ATOM 9258 C CA . PHE A 1 1143 ? 9.064 -35.607 11.756 1.00 56.25 1143 PHE A CA 1
ATOM 9259 C C . PHE A 1 1143 ? 8.426 -36.992 11.514 1.00 56.25 1143 PHE A C 1
ATOM 9261 O O . PHE A 1 1143 ? 7.999 -37.294 10.396 1.00 56.25 1143 PHE A O 1
ATOM 9268 N N . GLY A 1 1144 ? 8.385 -37.861 12.528 1.00 54.59 1144 GLY A N 1
ATOM 9269 C CA . GLY A 1 1144 ? 7.813 -39.206 12.421 1.00 54.59 1144 GLY A CA 1
ATOM 9270 C C . GLY A 1 1144 ? 8.609 -40.121 11.487 1.00 54.59 1144 GLY A C 1
ATOM 9271 O O . GLY A 1 1144 ? 8.026 -40.831 10.673 1.00 54.59 1144 GLY A O 1
ATOM 9272 N N . GLY A 1 1145 ? 9.943 -40.058 11.554 1.00 55.91 1145 GLY A N 1
ATOM 9273 C CA . GLY A 1 1145 ? 10.860 -40.898 10.767 1.00 55.91 1145 GLY A CA 1
ATOM 9274 C C . GLY A 1 1145 ? 11.325 -40.316 9.423 1.00 55.91 1145 GLY A C 1
ATOM 9275 O O . GLY A 1 1145 ? 12.381 -40.710 8.940 1.00 55.91 1145 GLY A O 1
ATOM 9276 N N . SER A 1 1146 ? 10.638 -39.314 8.862 1.00 53.50 1146 SER A N 1
ATOM 9277 C CA . SER A 1 1146 ? 11.014 -38.657 7.585 1.00 53.50 1146 SER A CA 1
ATOM 9278 C C . SER A 1 1146 ? 12.222 -37.694 7.676 1.00 53.50 1146 SER A C 1
ATOM 9280 O O . SER A 1 1146 ? 12.438 -36.835 6.821 1.00 53.50 1146 SER A O 1
ATOM 9282 N N . GLU A 1 1147 ? 13.053 -37.829 8.717 1.00 53.50 1147 GLU A N 1
ATOM 9283 C CA . GLU A 1 1147 ? 14.167 -36.923 9.051 1.00 53.50 1147 GLU A CA 1
ATOM 9284 C C . GLU A 1 1147 ? 15.345 -36.944 8.048 1.00 53.50 1147 GLU A C 1
ATOM 9286 O O . GLU A 1 1147 ? 16.287 -36.154 8.185 1.00 53.50 1147 GLU A O 1
ATOM 9291 N N . ASN A 1 1148 ? 15.326 -37.853 7.069 1.00 48.41 1148 ASN A N 1
ATOM 9292 C CA . ASN A 1 1148 ? 16.385 -38.038 6.070 1.00 48.41 1148 ASN A CA 1
ATOM 9293 C C . ASN A 1 1148 ? 15.969 -37.620 4.645 1.00 48.41 1148 ASN A C 1
ATOM 9295 O O . ASN A 1 1148 ? 16.842 -37.431 3.802 1.00 48.41 1148 ASN A O 1
ATOM 9299 N N . ASP A 1 1149 ? 14.673 -37.412 4.386 1.00 49.34 1149 ASP A N 1
ATOM 9300 C CA . ASP A 1 1149 ? 14.156 -37.101 3.043 1.00 49.34 1149 ASP A CA 1
ATOM 9301 C C . ASP A 1 1149 ? 14.278 -35.607 2.676 1.00 49.34 1149 ASP A C 1
ATOM 9303 O O . ASP A 1 1149 ? 14.300 -35.239 1.499 1.00 49.34 1149 ASP A O 1
ATOM 9307 N N . ASP A 1 1150 ? 14.389 -34.713 3.670 1.00 46.66 1150 ASP A N 1
ATOM 9308 C CA . ASP A 1 1150 ? 14.601 -33.277 3.439 1.00 46.66 1150 ASP A CA 1
ATOM 9309 C C . ASP A 1 1150 ? 16.094 -32.941 3.295 1.00 46.66 1150 ASP A C 1
ATOM 9311 O O . ASP A 1 1150 ? 16.750 -32.435 4.212 1.00 46.66 1150 ASP A O 1
ATOM 9315 N N . SER A 1 1151 ? 16.622 -33.171 2.091 1.00 40.81 1151 SER A N 1
ATOM 9316 C CA . SER A 1 1151 ? 18.018 -32.899 1.711 1.00 40.81 1151 SER A CA 1
ATOM 9317 C C . SER A 1 1151 ? 18.487 -31.450 1.933 1.00 40.81 1151 SER A C 1
ATOM 9319 O O . SER A 1 1151 ? 19.689 -31.189 1.942 1.00 40.81 1151 SER A O 1
ATOM 9321 N N . ARG A 1 1152 ? 17.574 -30.501 2.196 1.00 45.25 1152 ARG A N 1
ATOM 9322 C CA . ARG A 1 1152 ? 17.894 -29.102 2.553 1.00 45.25 1152 ARG A CA 1
ATOM 9323 C C . ARG A 1 1152 ? 18.369 -28.934 4.002 1.00 45.25 1152 ARG A C 1
ATOM 9325 O O . ARG A 1 1152 ? 18.708 -27.818 4.392 1.00 45.25 1152 ARG A O 1
ATOM 9332 N N . LEU A 1 1153 ? 18.337 -29.992 4.815 1.00 40.97 1153 LEU A N 1
ATOM 9333 C CA . LEU A 1 1153 ? 18.868 -29.996 6.184 1.00 40.97 1153 LEU A CA 1
ATOM 9334 C C . LEU A 1 1153 ? 20.329 -30.462 6.261 1.00 40.97 1153 LEU A C 1
ATOM 9336 O O . LEU A 1 1153 ? 20.998 -30.153 7.242 1.00 40.97 1153 LEU A O 1
ATOM 9340 N N . LEU A 1 1154 ? 20.835 -31.162 5.240 1.00 36.75 1154 LEU A N 1
ATOM 9341 C CA . LEU A 1 1154 ? 22.165 -31.783 5.270 1.00 36.75 1154 LEU A CA 1
ATOM 9342 C C . LEU A 1 1154 ? 23.310 -30.7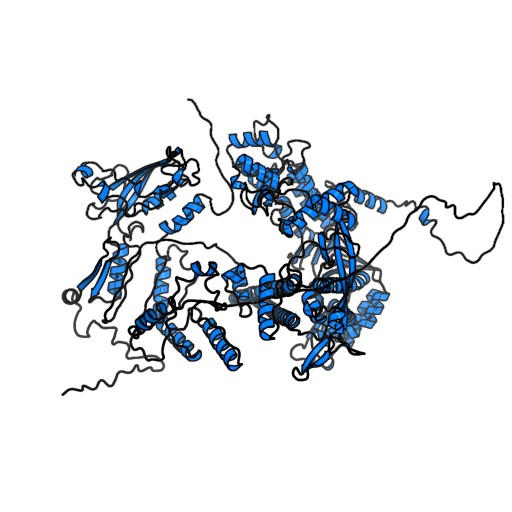52 5.256 1.00 36.75 1154 LEU A C 1
ATOM 9344 O O . LEU A 1 1154 ? 24.289 -30.920 5.971 1.00 36.75 1154 LEU A O 1
ATOM 9348 N N . THR A 1 1155 ? 23.180 -29.646 4.517 1.00 37.41 1155 THR A N 1
ATOM 9349 C CA . THR A 1 1155 ? 24.281 -28.677 4.324 1.00 37.41 1155 THR A CA 1
ATOM 9350 C C . THR A 1 1155 ? 24.479 -27.661 5.456 1.00 37.41 1155 THR A C 1
ATOM 9352 O O . THR A 1 1155 ? 25.512 -27.005 5.489 1.00 37.41 1155 THR A O 1
ATOM 9355 N N . ASP A 1 1156 ? 23.499 -27.476 6.347 1.00 36.38 1156 ASP A N 1
ATOM 9356 C CA . ASP A 1 1156 ? 23.491 -26.398 7.362 1.00 36.38 1156 ASP A CA 1
ATOM 9357 C C . ASP A 1 1156 ? 23.798 -26.914 8.797 1.00 36.38 1156 ASP A C 1
ATOM 9359 O O . ASP A 1 1156 ? 23.861 -26.104 9.725 1.00 36.38 1156 ASP A O 1
ATOM 9363 N N . ILE A 1 1157 ? 23.939 -28.237 9.016 1.00 37.34 1157 ILE A N 1
ATOM 9364 C CA . ILE A 1 1157 ? 23.930 -28.856 10.366 1.00 37.34 1157 ILE A CA 1
ATOM 9365 C C . ILE A 1 1157 ? 25.254 -29.539 10.770 1.00 37.34 1157 ILE A C 1
ATOM 9367 O O . ILE A 1 1157 ? 25.621 -29.471 11.945 1.00 37.34 1157 ILE A O 1
ATOM 9371 N N . GLU A 1 1158 ? 25.997 -30.162 9.848 1.00 32.78 1158 GLU A N 1
ATOM 9372 C CA . GLU A 1 1158 ? 27.126 -31.049 10.208 1.00 32.78 1158 GLU A CA 1
ATOM 9373 C C . GLU A 1 1158 ? 28.242 -30.356 11.022 1.00 32.78 1158 GLU A C 1
ATOM 9375 O O . GLU A 1 1158 ? 28.790 -30.955 11.953 1.00 32.78 1158 GLU A O 1
ATOM 9380 N N . GLU A 1 1159 ? 28.509 -29.066 10.773 1.00 37.59 1159 GLU A N 1
ATOM 9381 C CA . GLU A 1 1159 ? 29.549 -28.281 11.465 1.00 37.59 1159 GLU A CA 1
ATOM 9382 C C . GLU A 1 1159 ? 29.262 -27.948 12.947 1.00 37.59 1159 GLU A C 1
ATOM 9384 O O . GLU A 1 1159 ? 30.095 -27.312 13.600 1.00 37.59 1159 GLU A O 1
ATOM 9389 N N . LYS A 1 1160 ? 28.107 -28.332 13.516 1.00 40.28 1160 LYS A N 1
ATOM 9390 C CA . LYS A 1 1160 ? 27.769 -28.028 14.928 1.00 40.28 1160 LYS A CA 1
ATOM 9391 C C . LYS A 1 1160 ? 27.445 -29.225 15.818 1.00 40.28 1160 LYS A C 1
ATOM 9393 O O . LYS A 1 1160 ? 27.069 -29.014 16.969 1.00 40.28 1160 LYS A O 1
ATOM 9398 N N . SER A 1 1161 ? 27.713 -30.438 15.337 1.00 32.62 1161 SER A N 1
ATOM 9399 C CA . SER A 1 1161 ? 27.665 -31.689 16.108 1.00 32.62 1161 SER A CA 1
ATOM 9400 C C . SER A 1 1161 ? 28.335 -31.536 17.485 1.00 32.62 1161 SER A C 1
ATOM 9402 O O . SER A 1 1161 ? 29.555 -31.357 17.566 1.00 32.62 1161 SER A O 1
ATOM 9404 N N . GLY A 1 1162 ? 27.558 -31.558 18.578 1.00 35.22 1162 GLY A N 1
ATOM 9405 C CA . GLY A 1 1162 ? 28.092 -31.081 19.861 1.00 35.22 1162 GLY A CA 1
ATOM 9406 C C . GLY A 1 1162 ? 27.288 -31.351 21.132 1.00 35.22 1162 GLY A C 1
ATOM 9407 O O . GLY A 1 1162 ? 27.706 -30.879 22.192 1.00 35.22 1162 GLY A O 1
ATOM 9408 N N . CYS A 1 1163 ? 26.177 -32.094 21.088 1.00 34.75 1163 CYS A N 1
ATOM 9409 C CA . CYS A 1 1163 ? 25.394 -32.424 22.284 1.00 34.75 1163 CYS A CA 1
ATOM 9410 C C . CYS A 1 1163 ? 26.107 -33.420 23.231 1.00 34.75 1163 CYS A C 1
ATOM 9412 O O . CYS A 1 1163 ? 25.792 -34.611 23.290 1.00 34.75 1163 CYS A O 1
ATOM 9414 N N . THR A 1 1164 ? 27.052 -32.939 24.046 1.00 38.97 1164 THR A N 1
ATOM 9415 C CA . THR A 1 1164 ? 27.571 -33.715 25.184 1.00 38.97 1164 THR A CA 1
ATOM 9416 C C . THR A 1 1164 ? 26.510 -33.823 26.283 1.00 38.97 1164 THR A C 1
ATOM 9418 O O . THR A 1 1164 ? 26.202 -32.844 26.971 1.00 38.97 1164 THR A O 1
ATOM 9421 N N . LYS A 1 1165 ? 25.963 -35.029 26.475 1.00 36.59 1165 LYS A N 1
ATOM 9422 C CA . LYS A 1 1165 ? 25.070 -35.355 27.598 1.00 36.59 1165 LYS A CA 1
ATOM 9423 C C . LYS A 1 1165 ? 25.874 -35.363 28.906 1.00 36.59 1165 LYS A C 1
ATOM 9425 O O . LYS A 1 1165 ? 26.687 -36.253 29.141 1.00 36.59 1165 LYS A O 1
ATOM 9430 N N . THR A 1 1166 ? 25.659 -34.356 29.752 1.00 38.88 1166 THR A N 1
ATOM 9431 C CA . THR A 1 1166 ? 26.386 -34.183 31.021 1.00 38.88 1166 THR A CA 1
ATOM 9432 C C . THR A 1 1166 ? 25.652 -34.871 32.172 1.00 38.88 1166 THR A C 1
ATOM 9434 O O . THR A 1 1166 ? 24.495 -34.555 32.445 1.00 38.88 1166 THR A O 1
ATOM 9437 N N . HIS A 1 1167 ? 26.325 -35.772 32.891 1.00 38.25 1167 HIS A N 1
ATOM 9438 C CA . HIS A 1 1167 ? 25.775 -36.404 34.097 1.00 38.25 1167 HIS A CA 1
ATOM 9439 C C . HIS A 1 1167 ? 25.999 -35.542 35.360 1.00 38.25 1167 HIS A C 1
ATOM 9441 O O . HIS A 1 1167 ? 26.933 -34.736 35.395 1.00 38.25 1167 HIS A O 1
ATOM 9447 N N . PRO A 1 1168 ? 25.186 -35.698 36.425 1.00 30.17 1168 PRO A N 1
ATOM 9448 C CA . PRO A 1 1168 ? 25.422 -35.017 37.699 1.00 30.17 1168 PRO A CA 1
ATOM 9449 C C . PRO A 1 1168 ? 26.736 -35.475 38.353 1.00 30.17 1168 PRO A C 1
ATOM 9451 O O . PRO A 1 1168 ? 26.906 -36.652 38.665 1.00 30.17 1168 PRO A O 1
ATOM 9454 N N . GLY A 1 1169 ? 27.663 -34.545 38.593 1.00 42.00 1169 GLY A N 1
ATOM 9455 C CA . GLY A 1 1169 ? 28.966 -34.841 39.192 1.00 42.00 1169 GLY A CA 1
ATOM 9456 C C . GLY A 1 1169 ? 29.787 -33.586 39.499 1.00 42.00 1169 GLY A C 1
ATOM 9457 O O . GLY A 1 1169 ? 29.480 -32.494 39.020 1.00 42.00 1169 GLY A O 1
ATOM 9458 N N . VAL A 1 1170 ? 30.838 -33.735 40.313 1.00 33.31 1170 VAL A N 1
ATOM 9459 C CA . VAL A 1 1170 ? 31.764 -32.645 40.670 1.00 33.31 1170 VAL A CA 1
ATOM 9460 C C . VAL A 1 1170 ? 33.073 -32.812 39.902 1.00 33.31 1170 VAL A C 1
ATOM 9462 O O . VAL A 1 1170 ? 33.866 -33.710 40.184 1.00 33.31 1170 VAL A O 1
ATOM 9465 N N . TYR A 1 1171 ? 33.312 -31.925 38.937 1.00 41.09 1171 TYR A N 1
ATOM 9466 C CA . TYR A 1 1171 ? 34.476 -31.969 38.052 1.00 41.09 1171 TYR A CA 1
ATOM 9467 C C . TYR A 1 1171 ? 35.542 -30.966 38.515 1.00 41.09 1171 TYR A C 1
ATOM 9469 O O . TYR A 1 1171 ? 35.317 -29.760 38.531 1.00 41.09 1171 TYR A O 1
ATOM 9477 N N . ILE A 1 1172 ? 36.708 -31.474 38.928 1.00 30.19 1172 ILE A N 1
ATOM 9478 C CA . ILE A 1 1172 ? 37.696 -30.712 39.721 1.00 30.19 1172 ILE A CA 1
ATOM 9479 C C . ILE A 1 1172 ? 38.675 -29.897 38.843 1.00 30.19 1172 ILE A C 1
ATOM 9481 O O . ILE A 1 1172 ? 39.344 -28.991 39.332 1.00 30.19 1172 ILE A O 1
ATOM 9485 N N . ASN A 1 1173 ? 38.751 -30.179 37.536 1.00 30.86 1173 ASN A N 1
ATOM 9486 C CA . ASN A 1 1173 ? 39.643 -29.494 36.594 1.00 30.86 1173 ASN A CA 1
ATOM 9487 C C . ASN A 1 1173 ? 38.842 -28.875 35.438 1.00 30.86 1173 ASN A C 1
ATOM 9489 O O . ASN A 1 1173 ? 38.455 -29.585 34.513 1.00 30.86 1173 ASN A O 1
ATOM 9493 N N . VAL A 1 1174 ? 38.641 -27.555 35.468 1.00 34.44 1174 VAL A N 1
ATOM 9494 C CA . VAL A 1 1174 ? 38.130 -26.792 34.315 1.00 34.44 1174 VAL A CA 1
ATOM 9495 C C . VAL A 1 1174 ? 39.287 -26.510 33.354 1.00 34.44 1174 VAL A C 1
ATOM 9497 O O . VAL A 1 1174 ? 40.381 -26.141 33.784 1.00 34.44 1174 VAL A O 1
ATOM 9500 N N . CYS A 1 1175 ? 39.051 -26.675 32.055 1.00 34.84 1175 CYS A N 1
ATOM 9501 C CA . CYS A 1 1175 ? 39.986 -26.314 30.994 1.00 34.84 1175 CYS A CA 1
ATOM 9502 C C . CYS A 1 1175 ? 39.274 -25.361 30.031 1.00 34.84 1175 CYS A C 1
ATOM 9504 O O . CYS A 1 1175 ? 38.132 -25.621 29.656 1.00 34.84 1175 CYS A O 1
ATOM 9506 N N . PHE A 1 1176 ? 39.928 -24.254 29.678 1.00 34.09 1176 PHE A N 1
ATOM 9507 C CA . PHE A 1 1176 ? 39.376 -23.240 28.784 1.00 34.09 1176 PHE A CA 1
ATOM 9508 C C . PHE A 1 1176 ? 39.994 -23.389 27.396 1.00 34.09 1176 PHE A C 1
ATOM 9510 O O . PHE A 1 1176 ? 41.216 -23.420 27.256 1.00 34.09 1176 PHE A O 1
ATOM 9517 N N . GLU A 1 1177 ? 39.133 -23.440 26.389 1.00 34.53 1177 GLU A N 1
ATOM 9518 C CA . GLU A 1 1177 ? 39.475 -23.419 24.971 1.00 34.53 1177 GLU A CA 1
ATOM 9519 C C . GLU A 1 1177 ? 38.940 -22.105 24.389 1.00 34.53 1177 GLU A C 1
ATOM 9521 O O . GLU A 1 1177 ? 37.849 -21.665 24.759 1.00 34.53 1177 GLU A O 1
ATOM 9526 N N . LEU A 1 1178 ? 39.741 -21.427 23.567 1.00 34.59 1178 LEU A N 1
ATOM 9527 C CA . LEU A 1 1178 ? 39.464 -20.066 23.106 1.00 34.59 1178 LEU A CA 1
ATOM 9528 C C . LEU A 1 1178 ? 39.822 -19.984 21.624 1.00 34.59 1178 LEU A C 1
ATOM 9530 O O . LEU A 1 1178 ? 40.997 -19.938 21.262 1.00 34.59 1178 LEU A O 1
ATOM 9534 N N . ASP A 1 1179 ? 38.788 -20.029 20.790 1.00 31.38 1179 ASP A N 1
ATOM 9535 C CA . ASP A 1 1179 ? 38.905 -20.137 19.339 1.00 31.38 1179 ASP A CA 1
ATOM 9536 C C . ASP A 1 1179 ? 38.763 -18.759 18.672 1.00 31.38 1179 ASP A C 1
ATOM 9538 O O . ASP A 1 1179 ? 37.965 -17.925 19.108 1.00 31.38 1179 ASP A O 1
ATOM 9542 N N . LEU A 1 1180 ? 39.569 -18.500 17.641 1.00 36.12 1180 LEU A N 1
ATOM 9543 C CA . LEU A 1 1180 ? 39.674 -17.201 16.965 1.00 36.12 1180 LEU A CA 1
ATOM 9544 C C . LEU A 1 1180 ? 39.720 -17.419 15.451 1.00 36.12 1180 LEU A C 1
ATOM 9546 O O . LEU A 1 1180 ? 40.642 -18.046 14.925 1.00 36.12 1180 LEU A O 1
ATOM 9550 N N . ILE A 1 1181 ? 38.721 -16.886 14.750 1.00 32.53 1181 ILE A N 1
ATOM 9551 C CA . ILE A 1 1181 ? 38.435 -17.193 13.344 1.00 32.53 1181 ILE A CA 1
ATOM 9552 C C . ILE A 1 1181 ? 38.623 -15.927 12.482 1.00 32.53 1181 ILE A C 1
ATOM 9554 O O . ILE A 1 1181 ? 38.320 -14.823 12.923 1.00 32.53 1181 ILE A O 1
ATOM 9558 N N . SER A 1 1182 ? 39.126 -16.097 11.252 1.00 41.16 1182 SER A N 1
ATOM 9559 C CA . SER A 1 1182 ? 39.202 -15.069 10.190 1.00 41.16 1182 SER A CA 1
ATOM 9560 C C . SER A 1 1182 ? 39.976 -13.773 10.501 1.00 41.16 1182 SER A C 1
ATOM 9562 O O . SER A 1 1182 ? 39.505 -12.682 10.206 1.00 41.16 1182 SER A O 1
ATOM 9564 N N . LEU A 1 1183 ? 41.206 -13.878 11.020 1.00 42.22 1183 LEU A N 1
ATOM 9565 C CA . LEU A 1 1183 ? 42.013 -12.706 11.412 1.00 42.22 1183 LEU A CA 1
ATOM 9566 C C . LEU A 1 1183 ? 42.991 -12.141 10.350 1.00 42.22 1183 LEU A C 1
ATOM 9568 O O . LEU A 1 1183 ? 43.636 -11.133 10.627 1.00 42.22 1183 LEU A O 1
ATOM 9572 N N . ALA A 1 1184 ? 43.185 -12.793 9.189 1.00 39.22 1184 ALA A N 1
ATOM 9573 C CA . ALA A 1 1184 ? 44.292 -12.458 8.265 1.00 39.22 1184 ALA A CA 1
ATOM 9574 C C . ALA A 1 1184 ? 44.130 -12.940 6.794 1.00 39.22 1184 ALA A C 1
ATOM 9576 O O . ALA A 1 1184 ? 45.114 -13.312 6.161 1.00 39.22 1184 ALA A O 1
ATOM 9577 N N . VAL A 1 1185 ? 42.909 -13.018 6.240 1.00 45.25 1185 VAL A N 1
ATOM 9578 C CA . VAL A 1 1185 ? 42.629 -13.860 5.042 1.00 45.25 1185 VAL A CA 1
ATOM 9579 C C . VAL A 1 1185 ? 42.083 -13.084 3.823 1.00 45.25 1185 VAL A C 1
ATOM 9581 O O . VAL A 1 1185 ? 41.334 -13.622 3.014 1.00 45.25 1185 VAL A O 1
ATOM 9584 N N . THR A 1 1186 ? 42.473 -11.820 3.625 1.00 43.03 1186 THR A N 1
ATOM 9585 C CA . THR A 1 1186 ? 41.937 -10.978 2.530 1.00 43.03 1186 THR A CA 1
ATOM 9586 C C . THR A 1 1186 ? 42.145 -11.584 1.130 1.00 43.03 1186 THR A C 1
ATOM 9588 O O . THR A 1 1186 ? 41.253 -11.493 0.294 1.00 43.03 1186 THR A O 1
ATOM 9591 N N . ALA A 1 1187 ? 43.272 -12.265 0.877 1.00 40.03 1187 ALA A N 1
ATOM 9592 C CA . ALA A 1 1187 ? 43.587 -12.856 -0.433 1.00 40.03 1187 ALA A CA 1
ATOM 9593 C C . ALA A 1 1187 ? 42.616 -13.978 -0.846 1.00 40.03 1187 ALA A C 1
ATOM 9595 O O . ALA A 1 1187 ? 42.096 -13.990 -1.960 1.00 40.03 1187 ALA A O 1
ATOM 9596 N N . LEU A 1 1188 ? 42.362 -14.918 0.070 1.00 44.53 1188 LEU A N 1
ATOM 9597 C CA . LEU A 1 1188 ? 41.495 -16.076 -0.164 1.00 44.53 1188 LEU A CA 1
ATOM 9598 C C . LEU A 1 1188 ? 40.008 -15.726 -0.011 1.00 44.53 1188 LEU A C 1
ATOM 9600 O O . LEU A 1 1188 ? 39.182 -16.361 -0.659 1.00 44.53 1188 LEU A O 1
ATOM 9604 N N . VAL A 1 1189 ? 39.651 -14.687 0.752 1.00 42.09 1189 VAL A N 1
ATOM 9605 C CA . VAL A 1 1189 ? 38.281 -14.133 0.753 1.00 42.09 1189 VAL A CA 1
ATOM 9606 C C . VAL A 1 1189 ? 37.961 -13.438 -0.582 1.00 42.09 1189 VAL A C 1
ATOM 9608 O O . VAL A 1 1189 ? 36.854 -13.553 -1.096 1.00 42.09 1189 VAL A O 1
ATOM 9611 N N . GLN A 1 1190 ? 38.950 -12.827 -1.242 1.00 37.72 1190 GLN A N 1
ATOM 9612 C CA . GLN A 1 1190 ? 38.790 -12.303 -2.608 1.00 37.72 1190 GLN A CA 1
ATOM 9613 C C . GLN A 1 1190 ? 38.722 -13.412 -3.688 1.00 37.72 1190 GLN A C 1
ATOM 9615 O O . GLN A 1 1190 ? 38.492 -13.101 -4.853 1.00 37.72 1190 GLN A O 1
ATOM 9620 N N . SER A 1 1191 ? 38.856 -14.706 -3.348 1.00 39.84 1191 SER A N 1
ATOM 9621 C CA . SER A 1 1191 ? 38.630 -15.799 -4.320 1.00 39.84 1191 SER A CA 1
ATOM 9622 C C . SER A 1 1191 ? 37.175 -15.870 -4.795 1.00 39.84 1191 SER A C 1
ATOM 9624 O O . SER A 1 1191 ? 36.914 -16.223 -5.942 1.00 39.84 1191 SER A O 1
ATOM 9626 N N . HIS A 1 1192 ? 36.227 -15.492 -3.932 1.00 43.53 1192 HIS A N 1
ATOM 9627 C CA . HIS A 1 1192 ? 34.802 -15.432 -4.258 1.00 43.53 1192 HIS A CA 1
ATOM 9628 C C . HIS A 1 1192 ? 34.562 -14.258 -5.216 1.00 43.53 1192 HIS A C 1
ATOM 9630 O O . HIS A 1 1192 ? 33.958 -14.429 -6.275 1.00 43.53 1192 HIS A O 1
ATOM 9636 N N . HIS A 1 1193 ? 35.184 -13.116 -4.893 1.00 39.00 1193 HIS A N 1
ATOM 9637 C CA . HIS A 1 1193 ? 35.179 -11.912 -5.715 1.00 39.00 1193 HIS A CA 1
ATOM 9638 C C . HIS A 1 1193 ? 35.792 -12.106 -7.106 1.00 39.00 1193 HIS A C 1
ATOM 9640 O O . HIS A 1 1193 ? 35.555 -11.262 -7.955 1.00 39.00 1193 HIS A O 1
ATOM 9646 N N . ILE A 1 1194 ? 36.503 -13.201 -7.410 1.00 40.94 1194 ILE A N 1
ATOM 9647 C CA . ILE A 1 1194 ? 36.865 -13.513 -8.804 1.00 40.94 1194 ILE A CA 1
ATOM 9648 C C . ILE A 1 1194 ? 35.594 -13.599 -9.663 1.00 40.94 1194 ILE A C 1
ATOM 9650 O O . ILE A 1 1194 ? 35.559 -13.039 -10.749 1.00 40.94 1194 ILE A O 1
ATOM 9654 N N . ASN A 1 1195 ? 34.525 -14.235 -9.171 1.00 40.62 1195 ASN A N 1
ATOM 9655 C CA . ASN A 1 1195 ? 33.262 -14.341 -9.910 1.00 40.62 1195 ASN A CA 1
ATOM 9656 C C . ASN A 1 1195 ? 32.435 -13.042 -9.864 1.00 40.62 1195 ASN A C 1
ATOM 9658 O O . ASN A 1 1195 ? 31.619 -12.811 -10.751 1.00 40.62 1195 ASN A O 1
ATOM 9662 N N . ASP A 1 1196 ? 32.646 -12.182 -8.864 1.00 38.91 1196 ASP A N 1
ATOM 9663 C CA . ASP A 1 1196 ? 31.962 -10.885 -8.764 1.00 38.91 1196 ASP A CA 1
ATOM 9664 C C . ASP A 1 1196 ? 32.643 -9.811 -9.641 1.00 38.91 1196 ASP A C 1
ATOM 9666 O O . ASP A 1 1196 ? 31.961 -9.030 -10.300 1.00 38.91 1196 ASP A O 1
ATOM 9670 N N . ILE A 1 1197 ? 33.979 -9.831 -9.729 1.00 40.34 1197 ILE A N 1
ATOM 9671 C CA . ILE A 1 1197 ? 34.813 -9.010 -10.628 1.00 40.34 1197 ILE A CA 1
ATOM 9672 C C . ILE A 1 1197 ? 34.674 -9.496 -12.082 1.00 40.34 1197 ILE A C 1
ATOM 9674 O O . ILE A 1 1197 ? 34.580 -8.680 -12.992 1.00 40.34 1197 ILE A O 1
ATOM 9678 N N . GLU A 1 1198 ? 34.546 -10.809 -12.312 1.00 41.41 1198 GLU A N 1
ATOM 9679 C CA . GLU A 1 1198 ? 34.096 -11.385 -13.594 1.00 41.41 1198 GLU A CA 1
ATOM 9680 C C . GLU A 1 1198 ? 32.561 -11.268 -13.801 1.00 41.41 1198 GLU A C 1
ATOM 9682 O O . GLU A 1 1198 ? 31.987 -11.931 -14.667 1.00 41.41 1198 GLU A O 1
ATOM 9687 N N . GLY A 1 1199 ? 31.870 -10.426 -13.019 1.00 35.84 1199 GLY A N 1
ATOM 9688 C CA . GLY A 1 1199 ? 30.521 -9.923 -13.310 1.00 35.84 1199 GLY A CA 1
ATOM 9689 C C . GLY A 1 1199 ? 29.368 -10.928 -13.208 1.00 35.84 1199 GLY A C 1
ATOM 9690 O O . GLY A 1 1199 ? 28.294 -10.675 -13.754 1.00 35.84 1199 GLY A O 1
ATOM 9691 N N . THR A 1 1200 ? 29.551 -12.073 -12.543 1.00 35.47 1200 THR A N 1
ATOM 9692 C CA . THR A 1 1200 ? 28.626 -13.219 -12.648 1.00 35.47 1200 THR A CA 1
ATOM 9693 C C . THR A 1 1200 ? 27.493 -13.249 -11.601 1.00 35.47 1200 THR A C 1
ATOM 9695 O O . THR A 1 1200 ? 26.624 -14.114 -11.691 1.00 35.47 1200 THR A O 1
ATOM 9698 N N . SER A 1 1201 ? 27.458 -12.346 -10.608 1.00 32.12 1201 SER A N 1
ATOM 9699 C CA . SER A 1 1201 ? 26.505 -12.438 -9.474 1.00 32.12 1201 SER A CA 1
ATOM 9700 C C . SER A 1 1201 ? 25.502 -11.282 -9.315 1.00 32.12 1201 SER A C 1
ATOM 9702 O O . SER A 1 1201 ? 24.394 -11.518 -8.824 1.00 32.12 1201 SER A O 1
ATOM 9704 N N . SER A 1 1202 ? 25.819 -10.043 -9.725 1.00 24.39 1202 SER A N 1
ATOM 9705 C CA . SER A 1 1202 ? 24.901 -8.908 -9.521 1.00 24.39 1202 SER A CA 1
ATOM 9706 C C . SER A 1 1202 ? 25.023 -7.744 -10.518 1.00 24.39 1202 SER A C 1
ATOM 9708 O O . SER A 1 1202 ? 25.963 -6.964 -10.467 1.00 24.39 1202 SER A O 1
ATOM 9710 N N . TYR A 1 1203 ? 23.953 -7.562 -11.303 1.00 26.08 1203 TYR A N 1
ATOM 9711 C CA . TYR A 1 1203 ? 23.545 -6.345 -12.030 1.00 26.08 1203 TYR A CA 1
ATOM 9712 C C . TYR A 1 1203 ? 24.479 -5.737 -13.107 1.00 26.08 1203 TYR A C 1
ATOM 9714 O O . TYR A 1 1203 ? 25.200 -4.782 -12.857 1.00 26.08 1203 TYR A O 1
ATOM 9722 N N . VAL A 1 1204 ? 24.182 -6.112 -14.361 1.00 25.62 1204 VAL A N 1
ATOM 9723 C CA . VAL A 1 1204 ? 24.073 -5.214 -15.539 1.00 25.62 1204 VAL A CA 1
ATOM 9724 C C . VAL A 1 1204 ? 25.361 -4.545 -16.067 1.00 25.62 1204 VAL A C 1
ATOM 9726 O O . VAL A 1 1204 ? 25.732 -3.488 -15.580 1.00 25.62 1204 VAL A O 1
ATOM 9729 N N . ALA A 1 1205 ? 25.860 -5.072 -17.202 1.00 24.14 1205 ALA A N 1
ATOM 9730 C CA . ALA A 1 1205 ? 26.451 -4.360 -18.361 1.00 24.14 1205 ALA A CA 1
ATOM 9731 C C . ALA A 1 1205 ? 27.621 -3.363 -18.111 1.00 24.14 1205 ALA A C 1
ATOM 9733 O O . ALA A 1 1205 ? 27.446 -2.372 -17.414 1.00 24.14 1205 ALA A O 1
ATOM 9734 N N . PHE A 1 1206 ? 28.818 -3.451 -18.710 1.00 25.20 1206 PHE A N 1
ATOM 9735 C CA . PHE A 1 1206 ? 29.248 -3.736 -20.104 1.00 25.20 1206 PHE A CA 1
ATOM 9736 C C . PHE A 1 1206 ? 30.638 -4.453 -20.097 1.00 25.20 1206 PHE A C 1
ATOM 9738 O O . PHE A 1 1206 ? 31.167 -4.682 -19.017 1.00 25.20 1206 PHE A O 1
ATOM 9745 N N . HIS A 1 1207 ? 31.315 -4.853 -21.191 1.00 26.69 1207 HIS A N 1
ATOM 9746 C CA . HIS A 1 1207 ? 31.133 -4.664 -22.650 1.00 26.69 1207 HIS A CA 1
ATOM 9747 C C . HIS A 1 1207 ? 31.681 -5.868 -23.457 1.00 26.69 1207 HIS A C 1
ATOM 9749 O O . HIS A 1 1207 ? 32.383 -6.707 -22.901 1.00 26.69 1207 HIS A O 1
ATOM 9755 N N . ASN A 1 1208 ? 31.454 -5.902 -24.778 1.00 22.72 1208 ASN A N 1
ATOM 9756 C CA . ASN A 1 1208 ? 32.297 -6.628 -25.745 1.00 22.72 1208 ASN A CA 1
ATOM 9757 C C . ASN A 1 1208 ? 32.255 -5.936 -27.127 1.00 22.72 1208 ASN A C 1
ATOM 9759 O O . ASN A 1 1208 ? 31.528 -6.352 -28.032 1.00 22.72 1208 ASN A O 1
ATOM 9763 N N . ALA A 1 1209 ? 33.002 -4.839 -27.276 1.00 21.61 1209 ALA A N 1
ATOM 9764 C CA . ALA A 1 1209 ? 33.109 -4.097 -28.529 1.00 21.61 1209 ALA A CA 1
ATOM 9765 C C . ALA A 1 1209 ? 34.294 -4.608 -29.365 1.00 21.61 1209 ALA A C 1
ATOM 9767 O O . ALA A 1 1209 ? 35.445 -4.508 -28.945 1.00 21.61 1209 ALA A O 1
ATOM 9768 N N . GLN A 1 1210 ? 34.029 -5.117 -30.571 1.00 28.27 1210 GLN A N 1
ATOM 9769 C CA . GLN A 1 1210 ? 35.089 -5.375 -31.547 1.00 28.27 1210 GLN A CA 1
ATOM 9770 C C . GLN A 1 1210 ? 35.574 -4.050 -32.146 1.00 28.27 1210 GLN A C 1
ATOM 9772 O O . GLN A 1 1210 ? 34.807 -3.382 -32.843 1.00 28.27 1210 GLN A O 1
ATOM 9777 N N . GLN A 1 1211 ? 36.853 -3.714 -31.968 1.00 23.62 1211 GLN A N 1
ATOM 9778 C CA . GLN A 1 1211 ? 37.531 -2.871 -32.953 1.00 23.62 1211 GLN A CA 1
ATOM 9779 C C . GLN A 1 1211 ? 37.924 -3.720 -34.167 1.00 23.62 1211 GLN A C 1
ATOM 9781 O O . GLN A 1 1211 ? 38.277 -4.896 -34.048 1.00 23.62 1211 GLN A O 1
ATOM 9786 N N . ALA A 1 1212 ? 37.794 -3.126 -35.351 1.00 22.70 1212 ALA A N 1
ATOM 9787 C CA . ALA A 1 1212 ? 38.131 -3.768 -36.612 1.00 22.70 1212 ALA A CA 1
ATOM 9788 C C . ALA A 1 1212 ? 39.649 -3.764 -36.851 1.00 22.70 1212 ALA A C 1
ATOM 9790 O O . ALA A 1 1212 ? 40.387 -2.964 -36.282 1.00 22.70 1212 ALA A O 1
ATOM 9791 N N . SER A 1 1213 ? 40.101 -4.641 -37.744 1.00 25.23 1213 SER A N 1
ATOM 9792 C CA . SER A 1 1213 ? 41.483 -4.690 -38.216 1.00 25.23 1213 SER A CA 1
ATOM 9793 C C . SER A 1 1213 ? 41.933 -3.368 -38.844 1.00 25.23 1213 SER A C 1
ATOM 9795 O O . SER A 1 1213 ? 41.309 -2.910 -39.805 1.00 25.23 1213 SER A O 1
ATOM 9797 N N . LEU A 1 1214 ? 43.078 -2.850 -38.403 1.00 23.97 1214 LEU A N 1
ATOM 9798 C CA . LEU A 1 1214 ? 43.937 -2.015 -39.239 1.00 23.97 1214 LEU A CA 1
ATOM 9799 C C . LEU A 1 1214 ? 44.975 -2.899 -39.939 1.00 23.97 1214 LEU A C 1
ATOM 9801 O O . LEU A 1 1214 ? 45.622 -3.738 -39.312 1.00 23.97 1214 LEU A O 1
ATOM 9805 N N . GLN A 1 1215 ? 45.120 -2.700 -41.247 1.00 24.34 1215 GLN A N 1
ATOM 9806 C CA . GLN A 1 1215 ? 46.389 -2.916 -41.931 1.00 24.34 1215 GLN A CA 1
ATOM 9807 C C . GLN A 1 1215 ? 47.056 -1.546 -42.047 1.00 24.34 1215 GLN A C 1
ATOM 9809 O O . GLN A 1 1215 ? 46.393 -0.619 -42.513 1.00 24.34 1215 GLN A O 1
ATOM 9814 N N . VAL A 1 1216 ? 48.353 -1.491 -41.716 1.00 27.31 1216 VAL A N 1
ATOM 9815 C CA . VAL A 1 1216 ? 49.195 -0.278 -41.616 1.00 27.31 1216 VAL A CA 1
ATOM 9816 C C . VAL A 1 1216 ? 48.845 0.602 -40.414 1.00 27.31 1216 VAL A C 1
ATOM 9818 O O . VAL A 1 1216 ? 47.743 1.188 -40.388 1.00 27.31 1216 VAL A O 1
#

Sequence (1216 aa):
MEKNSKKGRKILMREHGIPNTFEFANLLDGSSEWSFEKFKKGFSVKIVRETTDKFELEFDLIGCNAALANAFRRILLSEVPTIAIEKVYMFNNTSIIQDEVLSHRLGLIPLKAHPKLLEWPAGEWKQDEVDEQSTLRYELKVTCKKNPQAPKDAKRPSDMYLHDNVYSSDIKWVPLGDQHLLHPDGAKKFGPIHDDILIAKMRPGQEIHAQLYAVKGIGKDHAKFSPIPRICVVSRRRIQKRCATIRSPMPWPHSISITNTSIRSYSLCAPSFPWSRRKFCARVRGTLCESLLMVEAKRVNVIYPNKQEAEWTKFTRDGHLLDVETYVGGHVEALESGVFRADIPYKFKIVPSAVDELMEGVENALRHAIEEEEKVPMSEVTNFDEVVQEVKEKLAALRAQPLRTEKPIIYHLDVGAMYPNIILTNRLQPYAMVDESACAACDYNKPGAQCQRNMEWMWRGEYLKATAGEYQRTQQQLETEKFPPLQPGGRQRAFHELSKQEQAAIEKKRLSDYCKRTYKKVKETKTEERTQTVCQRENSFYVDTVRAFRDRRYEYKGLTKRAKAQLDQAKANKDAAAVKSANSRVVLYDSLQLAHKCILNSFYGYVMRKGSRWFSMEMGGIVCYTGAHIIMKAREIVEQVGRPLELDTDGIWCILPASFPDNFIVKTTNPKKSKLVVSYPNAMLNFMVKDQFTNDQYHELVDPANRGYKIRSENSIFFEVDGPYLAMVLPAAKEEGRKLKKRYAVFNFDGSLAELKGFEVKRRGELRLIKLFQSQVFESFLKGGTLEECYAEVATIANYWLDILFKKGAHVTDTELFDLISENKSMSKKLDEYGAQKSTSISTAKRLAEFLGDEMVKDAGLACKYIISRKPLGAPVTERAVPLAIFQSEPSVTRHYLRRWLKDPSIQEIEIRDILDWQYYIERLGSTIQKIITIPAALQGISNPVPRVPHPDWLHKKMLEKTDGRKQRKITDVFQRIEKPVNEDEEEGEEDDDSDAEAERSIMDMEDIGAAPGSASQRPFGYTVTKRKRTFSDEEHEAAEKEHESLMKDNWRKVLVKNHIQDLDDLYDTLDWQRAGSKMMLRHYFKNEMVLRTLIEQARYFYAPVGNLPTDVIMFGADLFYARHLQKANFVLWWSATEKPDFGGSENDDSRLLTDIEEKSGCTKTHPGVYINVCFELDLISLAVTALVQSHHINDIEGTSSYVAFHNAQQASLQV

Organism: NCBI:txid86971

InterPro domains:
  IPR001514 DNA-directed RNA polymerase, 30-40kDa subunit, conserved site [PS00446] (70-110)
  IPR006172 DNA-directed DNA polymerase, family B [SM00486] (52-658)
  IPR011262 DNA-directed RNA polymerase, insert domain [PF01000] (97-224)
  IPR011263 DNA-directed RNA polymerase, RpoA/D/Rpb3-type [PF01193] (58-296)
  IPR011263 DNA-directed RNA polymerase, RpoA/D/Rpb3-type [SM00662] (56-286)
  IPR013697 DNA polymerase epsilon, catalytic subunit A, C-terminal [PF08490] (1057-1213)
  IPR013697 DNA polymerase epsilon, catalytic subunit A, C-terminal [SM01159] (1005-1216)
  IPR022842 DNA-directed RNA polymerase subunit Rpo3/Rpb3/RPAC1 [MF_00320] (44-362)
  IPR023211 DNA polymerase, palm domain superfamily [G3DSA:3.90.1600.10] (396-754)
  IPR029703 DNA polymerase epsilon catalytic subunit [PTHR10670] (285-1057)
  IPR033901 DNA-directed RNA polymerases I and III subunit AC40 [cd07032] (43-227)
  IPR036603 RNA polymerase, RBP11-like subunit [SSF55257] (45-82)
  IPR036643 DNA-directed RNA polymerase, insert domain superfamily [G3DSA:2.170.120.12] (82-223)
  IPR036643 DNA-directed RNA polymerase, insert domain superfamily [SSF56553] (81-227)
  IPR042087 DNA polymerase family B, thumb domain [G3DSA:1.10.132.60] (758-944)
  IPR043502 DNA/RNA polymerase superfamily [SSF56672] (286-934)
  IPR055191 DNA polymerase epsilon ,catalytic subunit A, thumb domain [PF22634] (763-940)

Radius of gyration: 42.29 Å; chains: 1; bounding box: 139×99×104 Å

Secondary structure (DSSP, 8-state):
-------------BTTB-GGGGGGT-SS-TT----HHHHHHH-EEEEEEE-TTS--EEEEEES--HHHHHHHHHHHHHTSEEEEEEEEEEEEE-SSS-HHHHHHHHTT--B---TTSS----SS--SS---TTT-EEEEEEEE-EE-TT--TT--SHHHHEETSEEEGGGEEE---TTHHHH-TTHHHHHSBS-S--EEEE--TT-EEEEEEEEEEEETTT-GGG-S-S--------S---------------------S-HHHHHHHSSTT--S-HHHHHTS-HHHHHHHHHHHHHHHTTPPPPPPPP----EE-TTSPEEEEEEE-PPP-EE---EEEETTS-EEEE--HHHHHHHHHHHHHHHHHIIIIIS---GGGBS-HHHHHHHHHHHHHHHHH--EEEEPEEEEEEEETTHHHHHHHHTT--GGGEE-HHHHHT-TT--TT-TTEEEEEEEEEEEEES--HHHHHHHHHHHHH-EE--SSTT---EEGGGS-HHHHHHHHHHHHHHHHHHHSS--EEEEEEEEEEEEETTS-THHHHHHHHHHHHHHHHHHHHHHHHHHHHHHHHTT-HHHHHHHHHHHHHHHHHHHHHHHHHHHHHHHHTSTT-SS--HHHHHHHHHHHHHHHHHHHHHHHHHSEEEEE-SSEEEEEEETTS--EEEEEBS-TT-SEEEEEHHHHHHHHHHHHHH-EEEEEEEEETTTTEEEEEEE----EEEEEEESEEEEPBPSSTT-B-TT-EEEE-TTS-EEEEES-GGGSSSS-HHHHHHHHHHHHHTT--SSHHHHHHHHHHHHHHHHHHHHTTTTTS-HHHHHHHH-EEEE-SS-SGGGTT---HHHHHHHHHHHHH-GGGGSSTT-EEEEEEBSPSTT--GGGSEEEGGGGGS-HHHHHHHHHHHHT-TT--S--HHHHB-HHHHHHHHHHHHIIIIIHHHHHHT---S-TTSPPPHHHHHHHHHHH-S--PPPGGGT-S-----------------------------------------------------------SSTTHHHHHTGGGSS-TT-----------GGGGSSTTHHHHHHHHHHHHHHHHHHHHHHHHHHHHHTT--GGG--S-HHHHHHHHHHHHHHHHTT------SSSSPP-TT-TTT-GGGGGGTGGG-----PPS--------------SS-HHHHHHHHHHHHTT-SS------PPPPPPP-

Foldseek 3Di:
DDDPDPDDDDQDDDPVDTPPPCPPVDPPPPPDDDDPVVQVVFWDKAWPDADPLRQKTDIDTTRDDPVVVVVVVVCLFFVDKFKFWDDKAWPDFPALDDPVRLSVLSRQFAKLADLVQADADDDDDDPVPDDQRFKWKKKQKDAKAFDPPADPPDDDCVSGIDCQWRWLLSIFTDHDPCVCVVCVVCRVRTGTPDGGHTSFGDDHGGITIMMTMMGMDGCNVPVSGGPAPDDDDFDDDDDDDDDDIGDDDDDDDDDDDDPPCPLLLVLVVPDQAPDDSVRVVPDDLLVRVLRNLVVLCVVVVHDFFFFDDDDLWDADPQFFTFPDKFFDFFDWDFDAFFKAFQLAKDKAAFFLVLLVVVLVCLLVLVCCCVCPVVNHDPVFFDCSVVLNVVQNVLSVVCNVCRIDIFGWFWWKKFWQLQLLQLCLQLLFFLVQQDDPVRLVPDPQNDVPRLQWDKFKFKIKTKGFPDGNVRLVVLLVVQQPDWADDPDPPDDTDGLVRDDPNVNSVVSLVSSQVVCCPPVVDGIDMDMDMDMTIGGLQPDSSLSVSLVVLSVQLVVLVVQLVVLVVQLVVCVVVVPPVSNVVSVVSNVSSVSSNVSSSSSSVCSLVNLCDRRRSGHDSRSNRRSNVVQNVLQVVLVVSCSNQFAWRIRDRRITITIGHPSRQAWDWTAGPDPVPRTDIDGSSFSVSVSVCLVPPKDQSNWDQPDPVVSDTDGHIDGRIGIDMDDRFRMKGAWAAQDPPDGDIFAMWTHHPVLDTPDGTDDPLPDPFPAQLRNVLVVVLSSLCNDDSHSQRSLLSSLVSLVVSLCCLVVLVPVPDPVVVLNRQKTKDFFQFALCVCPPDFDLQNLLLVLCCVLFNCVQRRGGGRIQIWGFFCAPPPDDSSLRTYGPCLVVDDPVSSLVSCCVSRVHNPDDDDDPSNRHPSVVVSCVSLSSCQGRRQVNCVSVPHHRSNVVRDRRPVSVVVSCVVPDPDDDDPVVVVVDDDDDDDDDDDDDDDDDDDDDDDDDDDDDDDDDDDDDDYDDDDDDDDDDDDDDDDDDDDPPPVVPPVVVVVPPPPDQADQAADQADDDDPCCCVDPVSVVSVVVVVVVCVVCVVVSVVVLVVLCVVLVHDSSPQDNCSPVVSVVSVVVVVCVVVVHDDQDDPDPFGDPPPCRPVPPVPVSPPPVCPDPDDDDDDDRDDHGDDDDDDDDSCPSVVCVVVSCVSVVNPDDDDDDDDDDDDDDD